Protein AF-0000000077103504 (afdb_homodimer)

InterPro domains:
  IPR003695 Ppx/GppA phosphatase, N-terminal [PF02541] (19-302)
  IPR030673 Pyrophosphatase, GppA/Ppx-type [PIRSF001267] (3-464)
  IPR043129 ATPase, nucleotide binding domain [SSF53067] (3-127)
  IPR043129 ATPase, nucleotide binding domain [SSF53067] (129-305)
  IPR048950 Ppx/GppA phosphatase, C-terminal [PF21447] (332-474)
  IPR050273 GppA/Ppx guanosine pentaphosphate hydrolase [PTHR30005] (2-479)

Secondary structure (DSSP, 8-state):
-EEEEEEEE-SSEEEEEEEEE-TT--EEEEEEEEEE--TTTT--SS-----HHHHHHHHHHHHHHHHHHHHTT-SEEEEEE-HHHHH-TTHHHHHHHHHHHH---EEE--HHHHHHHHHHHHHTTS--SSEEEEEE-SS-EEEEEEETTEEEEEEEES--HHHHHHHHT-SSPPPHHHHHHHHHHHHHHHHT-TT--SS---EEEESHHHHHHHHHHHHHHT-S----TTEEEEHHHHHHHHHHHHTS-HHHHTTSTT--GGGTTTHHHHHHHHHHHHHHTT-SEEEEES-SHHHHHHHHHHHHHH-TT-HHHHTHHHHHHHHHHHHS----HHHHHHHHHHHHHHHHHHHHHHT--HHHHHHHHHHHHHTTGGGGT-STTHHHHHHHHHHHS---SS-HHHHHHHHHHHHGGG---HHHHHH-GGGGGS-HHHHHHHHHHHHHHHHHHHHTTTS---EEEEEEEE-SS-EEEEEEESSS--HHHHHHHHHHHHHHHHHHSS-EEEEEEE---S--HHHHHHHH-/-EEEEEEEE-SSEEEEEEEEE-TT--EEEEEEEEEE--TTTT--SS-----HHHHHHHHHHHHHHHHHHHHTT-SEEEEEE-HHHHH-TTHHHHHHHHHHHH---EEE--HHHHHHHHHHHHHTTS--SSEEEEEE-SS-EEEEEEETTEEEEEEEES--HHHHHHHHT-SSPPPHHHHHHHHHHHHHHHHT-TT--SS---EEEESHHHHHHHHHHHHHHT-S----TTEEEEHHHHHHHHHHHHTS-HHHHTTSTT--GGGTTTHHHHHHHHHHHHHHHT-SEEEEES-SHHHHHHHHHHHHHH-TT-HHHHTHHHHHHHHHHHHS----HHHHHHHHHHHHHHHHHHHHHHT--HHHHHHHHHHHHHTTGGGGT-STTHHHHHHHHHHHS---SS-HHHHHHHHHHHHGGG---HHHHHH-GGGGGS-HHHHHHHHHHHHHHHHHHHHTTTS---EEEEEEEE-SS-EEEEEEESSS--HHHHHHHHHHHHHHHHHHSS-EEEEEEE---S--HHHHHHHH-

Radius of gyration: 32.35 Å; Cα contacts (8 Å, |Δi|>4): 2068; chains: 2; bounding box: 79×100×73 Å

Structure (mmCIF, N/CA/C/O backbone):
data_AF-0000000077103504-model_v1
#
loop_
_entity.id
_entity.type
_entity.pdbx_description
1 polymer 'Putative exopolyphosphatase'
#
loop_
_atom_site.group_PDB
_atom_site.id
_atom_site.type_symbol
_atom_site.label_atom_id
_atom_site.label_alt_id
_atom_site.label_comp_id
_atom_site.label_asym_id
_atom_site.label_entity_id
_atom_site.label_seq_id
_atom_site.pdbx_PDB_ins_code
_atom_site.Cartn_x
_atom_site.Cartn_y
_atom_site.Cartn_z
_atom_site.occupancy
_atom_site.B_iso_or_equiv
_atom_site.auth_seq_id
_atom_site.auth_comp_id
_atom_site.auth_asym_id
_atom_site.auth_atom_id
_atom_site.pdbx_PDB_model_num
ATOM 1 N N . MET A 1 1 ? -3.168 20.578 -16.328 1 80.94 1 MET A N 1
ATOM 2 C CA . MET A 1 1 ? -2.764 20.234 -14.969 1 80.94 1 MET A CA 1
ATOM 3 C C . MET A 1 1 ? -2.139 21.438 -14.273 1 80.94 1 MET A C 1
ATOM 5 O O . MET A 1 1 ? -1.304 22.125 -14.852 1 80.94 1 MET A O 1
ATOM 9 N N . ASN A 1 2 ? -2.729 21.844 -13.125 1 92.31 2 ASN A N 1
ATOM 10 C CA . ASN A 1 2 ? -2.221 22.953 -12.336 1 92.31 2 ASN A CA 1
ATOM 11 C C . ASN A 1 2 ? -1.426 22.469 -11.125 1 92.31 2 ASN A C 1
ATOM 13 O O . ASN A 1 2 ? -1.737 21.422 -10.555 1 92.31 2 ASN A O 1
ATOM 17 N N . ARG A 1 3 ? -0.372 23.172 -10.836 1 95 3 ARG A N 1
ATOM 18 C CA . ARG A 1 3 ? 0.375 22.984 -9.594 1 95 3 ARG A CA 1
ATOM 19 C C . ARG A 1 3 ? 0.353 24.25 -8.742 1 95 3 ARG A C 1
ATOM 21 O O . ARG A 1 3 ? 0.863 25.297 -9.164 1 95 3 ARG A O 1
ATOM 28 N N . ILE A 1 4 ? -0.203 24.094 -7.57 1 97.88 4 ILE A N 1
ATOM 29 C CA . ILE A 1 4 ? -0.418 25.219 -6.676 1 97.88 4 ILE A CA 1
ATOM 30 C C . ILE A 1 4 ? 0.566 25.156 -5.512 1 97.88 4 ILE A C 1
ATOM 32 O O . ILE A 1 4 ? 0.598 24.172 -4.773 1 97.88 4 ILE A O 1
ATOM 36 N N . ALA A 1 5 ? 1.356 26.203 -5.363 1 97.81 5 ALA A N 1
ATOM 37 C CA . ALA A 1 5 ? 2.23 26.312 -4.199 1 97.81 5 ALA A CA 1
ATOM 38 C C . ALA A 1 5 ? 1.591 27.172 -3.109 1 97.81 5 ALA A C 1
ATOM 40 O O . ALA A 1 5 ? 0.961 28.188 -3.402 1 97.81 5 ALA A O 1
ATOM 41 N N . ILE A 1 6 ? 1.697 26.734 -1.932 1 98.25 6 ILE A N 1
ATOM 42 C CA . ILE A 1 6 ? 1.183 27.469 -0.782 1 98.25 6 ILE A CA 1
ATOM 43 C C . ILE A 1 6 ? 2.312 27.719 0.214 1 98.25 6 ILE A C 1
ATOM 45 O O . ILE A 1 6 ? 3.02 26.797 0.611 1 98.25 6 ILE A O 1
ATOM 49 N N . ILE A 1 7 ? 2.484 29 0.577 1 98 7 ILE A N 1
ATOM 50 C CA . ILE A 1 7 ? 3.479 29.422 1.562 1 98 7 ILE A CA 1
ATOM 51 C C . ILE A 1 7 ? 2.787 30.094 2.746 1 98 7 ILE A C 1
ATOM 53 O O . ILE A 1 7 ? 2.072 31.078 2.574 1 98 7 ILE A O 1
ATOM 57 N N . ASP A 1 8 ? 2.959 29.516 3.859 1 97.5 8 ASP A N 1
ATOM 58 C CA . ASP A 1 8 ? 2.465 30.047 5.129 1 97.5 8 ASP A CA 1
ATOM 59 C C . ASP A 1 8 ? 3.615 30.5 6.016 1 97.5 8 ASP A C 1
ATOM 61 O O . ASP A 1 8 ? 4.297 29.688 6.637 1 97.5 8 ASP A O 1
ATOM 65 N N . LEU A 1 9 ? 3.836 31.828 5.992 1 97.62 9 LEU A N 1
ATOM 66 C CA . LEU A 1 9 ? 4.902 32.406 6.809 1 97.62 9 LEU A CA 1
ATOM 67 C C . LEU A 1 9 ? 4.379 32.812 8.18 1 97.62 9 LEU A C 1
ATOM 69 O O . LEU A 1 9 ? 3.861 33.906 8.359 1 97.62 9 LEU A O 1
ATOM 73 N N . GLY A 1 10 ? 4.656 31.953 9.109 1 94.81 10 GLY A N 1
ATOM 74 C CA . GLY A 1 10 ? 4.211 32.188 10.477 1 94.81 10 GLY A CA 1
ATOM 75 C C . GLY A 1 10 ? 5.281 32.781 11.359 1 94.81 10 GLY A C 1
ATOM 76 O O . GLY A 1 10 ? 6.402 33.031 10.906 1 94.81 10 GLY A O 1
ATOM 77 N N . SER A 1 11 ? 4.887 33 12.633 1 94.12 11 SER A N 1
ATOM 78 C CA . SER A 1 11 ? 5.766 33.625 13.617 1 94.12 11 SER A CA 1
ATOM 79 C C . SER A 1 11 ? 6.863 32.656 14.07 1 94.12 11 SER A C 1
ATOM 81 O O . SER A 1 11 ? 7.941 33.094 14.477 1 94.12 11 SER A O 1
ATOM 83 N N . ASN A 1 12 ? 6.551 31.438 14.039 1 90.38 12 ASN A N 1
ATOM 84 C CA . ASN A 1 12 ? 7.512 30.422 14.477 1 90.38 12 ASN A CA 1
ATOM 85 C C . ASN A 1 12 ? 8.109 29.672 13.297 1 90.38 12 ASN A C 1
ATOM 87 O O . ASN A 1 12 ? 9.312 29.422 13.258 1 90.38 12 ASN A O 1
ATOM 91 N N . SER A 1 13 ? 7.254 29.312 12.359 1 93.56 13 SER A N 1
ATOM 92 C CA . SER A 1 13 ? 7.688 28.438 11.273 1 93.56 13 SER A CA 1
ATOM 93 C C . SER A 1 13 ? 7.148 28.922 9.93 1 93.56 13 SER A C 1
ATOM 95 O O . SER A 1 13 ? 6.199 29.703 9.883 1 93.56 13 SER A O 1
ATOM 97 N N . ILE A 1 14 ? 7.844 28.531 8.891 1 94.88 14 ILE A N 1
ATOM 98 C CA . ILE A 1 14 ? 7.371 28.688 7.523 1 94.88 14 ILE A CA 1
ATOM 99 C C . ILE A 1 14 ? 7.051 27.328 6.918 1 94.88 14 ILE A C 1
ATOM 101 O O . ILE A 1 14 ? 7.785 26.359 7.129 1 94.88 14 ILE A O 1
ATOM 105 N N . ARG A 1 15 ? 5.883 27.25 6.297 1 95.81 15 ARG A N 1
ATOM 106 C CA . ARG A 1 15 ? 5.457 26.016 5.641 1 95.81 15 ARG A CA 1
ATOM 107 C C . ARG A 1 15 ? 5.301 26.219 4.137 1 95.81 15 ARG A C 1
ATOM 109 O O . ARG A 1 15 ? 4.852 27.281 3.695 1 95.81 15 ARG A O 1
ATOM 116 N N . PHE A 1 16 ? 5.703 25.266 3.355 1 95.06 16 PHE A N 1
ATOM 117 C CA . PHE A 1 16 ? 5.645 25.266 1.899 1 95.06 16 PHE A CA 1
ATOM 118 C C . PHE A 1 16 ? 5.109 23.938 1.375 1 95.06 16 PHE A C 1
ATOM 120 O O . PHE A 1 16 ? 5.641 22.875 1.701 1 95.06 16 PHE A O 1
ATOM 127 N N . ILE A 1 17 ? 3.988 23.969 0.625 1 96.81 17 ILE A N 1
ATOM 128 C CA . ILE A 1 17 ? 3.473 22.75 0.023 1 96.81 17 ILE A CA 1
ATOM 129 C C . ILE A 1 17 ? 3.146 23 -1.448 1 96.81 17 ILE A C 1
ATOM 131 O O . ILE A 1 17 ? 2.949 24.141 -1.863 1 96.81 17 ILE A O 1
ATOM 135 N N . ILE A 1 18 ? 3.174 22 -2.242 1 96.31 18 ILE A N 1
ATOM 136 C CA . ILE A 1 18 ? 2.734 22.031 -3.633 1 96.31 18 ILE A CA 1
ATOM 137 C C . ILE A 1 18 ? 1.646 20.984 -3.854 1 96.31 18 ILE A C 1
ATOM 139 O O . ILE A 1 18 ? 1.827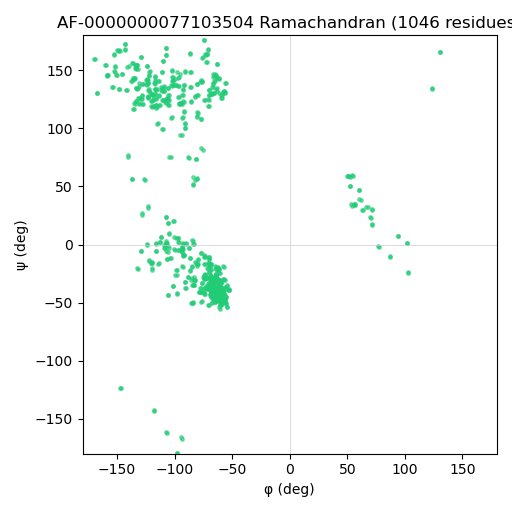 19.812 -3.52 1 96.31 18 ILE A O 1
ATOM 143 N N . ILE A 1 19 ? 0.519 21.375 -4.398 1 97.44 19 ILE A N 1
ATOM 144 C CA . ILE A 1 19 ? -0.609 20.516 -4.707 1 97.44 19 ILE A CA 1
ATOM 145 C C . ILE A 1 19 ? -0.844 20.484 -6.219 1 97.44 19 ILE A C 1
ATOM 147 O O . ILE A 1 19 ? -0.938 21.547 -6.852 1 97.44 19 ILE A O 1
ATOM 151 N N . SER A 1 20 ? -0.866 19.281 -6.758 1 96.44 20 SER A N 1
ATOM 152 C CA . SER A 1 20 ? -1.244 19.141 -8.164 1 96.44 20 SER A CA 1
ATOM 153 C C . SER A 1 20 ? -2.758 19.047 -8.32 1 96.44 20 SER A C 1
ATOM 155 O O . SER A 1 20 ? -3.426 18.375 -7.52 1 96.44 20 SER A O 1
ATOM 157 N N . VAL A 1 21 ? -3.314 19.75 -9.258 1 97.75 21 VAL A N 1
ATOM 158 C CA . VAL A 1 21 ? -4.746 19.734 -9.531 1 97.75 21 VAL A CA 1
ATOM 159 C C . VAL A 1 21 ? -4.984 19.453 -11.016 1 97.75 21 VAL A C 1
ATOM 161 O O . VAL A 1 21 ? -4.508 20.188 -11.883 1 97.75 21 VAL A O 1
ATOM 164 N N . SER A 1 22 ? -5.715 18.359 -11.297 1 96.69 22 SER A N 1
ATOM 165 C CA . SER A 1 22 ? -6.035 18 -12.68 1 96.69 22 SER A CA 1
ATOM 166 C C . SER A 1 22 ? -7.117 18.922 -13.25 1 96.69 22 SER A C 1
ATOM 168 O O . SER A 1 22 ? -7.711 19.719 -12.516 1 96.69 22 SER A O 1
ATOM 170 N N . ALA A 1 23 ? -7.414 18.734 -14.539 1 95.75 23 ALA A N 1
ATOM 171 C CA . ALA A 1 23 ? -8.453 19.516 -15.203 1 95.75 23 ALA A CA 1
ATOM 172 C C . ALA A 1 23 ? -9.82 19.25 -14.602 1 95.75 23 ALA A C 1
ATOM 174 O O . ALA A 1 23 ? -10.688 20.125 -14.586 1 95.75 23 ALA A O 1
ATOM 175 N N . LYS A 1 24 ? -10 18.094 -14.016 1 94.44 24 LYS A N 1
ATOM 176 C CA . LYS A 1 24 ? -11.289 17.703 -13.453 1 94.44 24 LYS A CA 1
ATOM 177 C C . LYS A 1 24 ? -11.344 17.969 -11.953 1 94.44 24 LYS A C 1
ATOM 179 O O . LYS A 1 24 ? -12.312 17.609 -11.281 1 94.44 24 LYS A O 1
ATOM 184 N N . GLY A 1 25 ? -10.258 18.531 -11.445 1 97.06 25 GLY A N 1
ATOM 185 C CA . GLY A 1 25 ? -10.258 18.953 -10.055 1 97.06 25 GLY A CA 1
ATOM 186 C C . GLY A 1 25 ? -9.703 17.906 -9.109 1 97.06 25 GLY A C 1
ATOM 187 O O . GLY A 1 25 ? -9.781 18.062 -7.891 1 97.06 25 GLY A O 1
ATOM 188 N N . ILE A 1 26 ? -9.164 16.844 -9.641 1 97.12 26 ILE A N 1
ATOM 189 C CA . ILE A 1 26 ? -8.5 15.859 -8.797 1 97.12 26 ILE A CA 1
ATOM 190 C C . ILE A 1 26 ? -7.199 16.438 -8.25 1 97.12 26 ILE A C 1
ATOM 192 O O . ILE A 1 26 ? -6.359 16.922 -9.016 1 97.12 26 ILE A O 1
ATOM 196 N N . TYR A 1 27 ? -7.039 16.438 -6.945 1 97.25 27 TYR A N 1
ATOM 197 C CA . TYR A 1 27 ? -5.859 17.094 -6.387 1 97.25 27 TYR A CA 1
ATOM 198 C C . TYR A 1 27 ? -5.059 16.125 -5.523 1 97.25 27 TYR A C 1
ATOM 200 O O . TYR A 1 27 ? -5.613 15.164 -4.977 1 97.25 27 TYR A O 1
ATOM 208 N N . GLN A 1 28 ? -3.801 16.344 -5.402 1 95.62 28 GLN A N 1
ATOM 209 C CA . GLN A 1 28 ? -2.877 15.516 -4.641 1 95.62 28 GLN A CA 1
ATOM 210 C C . GLN A 1 28 ? -1.671 16.328 -4.164 1 95.62 28 GLN A C 1
ATOM 212 O O . GLN A 1 28 ? -1.142 17.156 -4.906 1 95.62 28 GLN A O 1
ATOM 217 N N . LEU A 1 29 ? -1.309 16.125 -2.9 1 95.62 29 LEU A N 1
ATOM 218 C CA . LEU A 1 29 ? -0.084 16.719 -2.373 1 95.62 29 LEU A CA 1
ATOM 219 C C . LEU A 1 29 ? 1.146 16.078 -3.02 1 95.62 29 LEU A C 1
ATOM 221 O O . LEU A 1 29 ? 1.283 14.859 -3.041 1 95.62 29 LEU A O 1
ATOM 225 N N . ILE A 1 30 ? 2.094 16.938 -3.537 1 91.31 30 ILE A N 1
ATOM 226 C CA . ILE A 1 30 ? 3.215 16.328 -4.246 1 91.31 30 ILE A CA 1
ATOM 227 C C . ILE A 1 30 ? 4.527 16.75 -3.596 1 91.31 30 ILE A C 1
ATOM 229 O O . ILE A 1 30 ? 5.582 16.172 -3.875 1 91.31 30 ILE A O 1
ATOM 233 N N . TYR A 1 31 ? 4.434 17.812 -2.715 1 91.31 31 TYR A N 1
ATOM 234 C CA . TYR A 1 31 ? 5.645 18.281 -2.043 1 91.31 31 TYR A CA 1
ATOM 235 C C . TYR A 1 31 ? 5.305 19.047 -0.77 1 91.31 31 TYR A C 1
ATOM 237 O O . TYR A 1 31 ? 4.293 19.75 -0.713 1 91.31 31 TYR A O 1
ATOM 245 N N . GLN A 1 32 ? 6.16 18.922 0.25 1 92.12 32 GLN A N 1
ATOM 246 C CA . GLN A 1 32 ? 5.996 19.703 1.471 1 92.12 32 GLN A CA 1
ATOM 247 C C . GLN A 1 32 ? 7.34 19.953 2.145 1 92.12 32 GLN A C 1
ATOM 249 O O . GLN A 1 32 ? 8.219 19.094 2.137 1 92.12 32 GLN A O 1
ATOM 254 N N . GLU A 1 33 ? 7.406 21.109 2.732 1 88.31 33 GLU A N 1
ATOM 255 C CA . GLU A 1 33 ? 8.547 21.516 3.547 1 88.31 33 GLU A CA 1
ATOM 256 C C . GLU A 1 33 ? 8.109 22.391 4.719 1 88.31 33 GLU A C 1
ATOM 258 O O . GLU A 1 33 ? 7.125 23.125 4.621 1 88.31 33 GLU A O 1
ATOM 263 N N . LYS A 1 34 ? 8.805 22.25 5.789 1 88.62 34 LYS A N 1
ATOM 264 C CA . LYS A 1 34 ? 8.617 23.094 6.973 1 88.62 34 LYS A CA 1
ATOM 265 C C . LYS A 1 34 ? 9.961 23.5 7.566 1 88.62 34 LYS A C 1
ATOM 267 O O . LYS A 1 34 ? 10.906 22.719 7.586 1 88.62 34 LYS A O 1
ATOM 272 N N . ARG A 1 35 ? 10.023 24.719 8.008 1 88.12 35 ARG A N 1
ATOM 273 C CA . ARG A 1 35 ? 11.234 25.188 8.664 1 88.12 35 ARG A CA 1
ATOM 274 C C . ARG A 1 35 ? 10.891 26.109 9.836 1 88.12 35 ARG A C 1
ATOM 276 O O . ARG A 1 35 ? 10.023 26.969 9.734 1 88.12 35 ARG A O 1
ATOM 283 N N . SER A 1 36 ? 11.562 25.812 10.938 1 88.25 36 SER A N 1
ATOM 284 C CA . SER A 1 36 ? 11.453 26.719 12.07 1 88.25 36 SER A CA 1
ATOM 285 C C . SER A 1 36 ? 12.359 27.938 11.898 1 88.25 36 SER A C 1
ATOM 287 O O . SER A 1 36 ? 13.586 27.797 11.891 1 88.25 36 SER A O 1
ATOM 289 N N . ILE A 1 37 ? 11.773 29.141 11.734 1 90 37 ILE A N 1
ATOM 290 C CA . ILE A 1 37 ? 12.586 30.328 11.492 1 90 37 ILE A CA 1
ATOM 291 C C . ILE A 1 37 ? 12.469 31.281 12.672 1 90 37 ILE A C 1
ATOM 293 O O . ILE A 1 37 ? 13.258 32.219 12.797 1 90 37 ILE A O 1
ATOM 297 N N . ARG A 1 38 ? 11.492 31.125 13.531 1 91.38 38 ARG A N 1
ATOM 298 C CA . ARG A 1 38 ? 11.273 31.953 14.719 1 91.38 38 ARG A CA 1
ATOM 299 C C . ARG A 1 38 ? 11.273 33.438 14.359 1 91.38 38 ARG A C 1
ATOM 301 O O . ARG A 1 38 ? 12.008 34.219 14.961 1 91.38 38 ARG A O 1
ATOM 308 N N . LEU A 1 39 ? 10.406 33.781 13.516 1 93.5 39 LEU A N 1
ATOM 309 C CA . LEU A 1 39 ? 10.367 35.125 12.953 1 93.5 39 LEU A CA 1
ATOM 310 C C . LEU A 1 39 ? 10.039 36.156 14.039 1 93.5 39 LEU A C 1
ATOM 312 O O . LEU A 1 39 ? 10.484 37.312 13.961 1 93.5 39 LEU A O 1
ATOM 316 N N . ALA A 1 40 ? 9.289 35.719 15.055 1 91.56 40 ALA A N 1
ATOM 317 C CA . ALA A 1 40 ? 8.859 36.656 16.109 1 91.56 40 ALA A CA 1
ATOM 318 C C . ALA A 1 40 ? 9.906 36.75 17.203 1 91.56 40 ALA A C 1
ATOM 320 O O . ALA A 1 40 ? 9.734 37.5 18.172 1 91.56 40 ALA A O 1
ATOM 321 N N . GLU A 1 41 ? 10.945 35.969 17.078 1 89.56 41 GLU A N 1
ATOM 322 C CA . GLU A 1 41 ? 11.984 36 18.094 1 89.56 41 GLU A CA 1
ATOM 323 C C . GLU A 1 41 ? 12.539 37.406 18.281 1 89.56 41 GLU A C 1
ATOM 325 O O . GLU A 1 41 ? 12.883 38.094 17.312 1 89.56 41 GLU A O 1
ATOM 330 N N . GLY A 1 42 ? 12.602 37.812 19.578 1 87.69 42 GLY A N 1
ATOM 331 C CA . GLY A 1 42 ? 13.164 39.125 19.891 1 87.69 42 GLY A CA 1
ATOM 332 C C . GLY A 1 42 ? 12.148 40.25 19.844 1 87.69 42 GLY A C 1
ATOM 333 O O . GLY A 1 42 ? 12.438 41.375 20.25 1 87.69 42 GLY A O 1
ATOM 334 N N . MET A 1 43 ? 10.992 39.969 19.344 1 87.81 43 MET A N 1
ATOM 335 C CA . MET A 1 43 ? 9.93 40.969 19.297 1 87.81 43 MET A CA 1
ATOM 336 C C . MET A 1 43 ? 9.281 41.125 20.672 1 87.81 43 MET A C 1
ATOM 338 O O . MET A 1 43 ? 9.141 40.188 21.422 1 87.81 43 MET A O 1
ATOM 342 N N . SER A 1 44 ? 8.977 42.344 21.031 1 83.31 44 SER A N 1
ATOM 343 C CA . SER A 1 44 ? 8.266 42.688 22.25 1 83.31 44 SER A CA 1
ATOM 344 C C . SER A 1 44 ? 7.387 43.906 22.078 1 83.31 44 SER A C 1
ATOM 346 O O . SER A 1 44 ? 7.453 44.594 21.047 1 83.31 44 SER A O 1
ATOM 348 N N . ASP A 1 45 ? 6.527 44.062 23.078 1 81.5 45 ASP A N 1
ATOM 349 C CA . ASP A 1 45 ? 5.703 45.281 23.047 1 81.5 45 ASP A CA 1
ATOM 350 C C . ASP A 1 45 ? 6.566 46.531 23 1 81.5 45 ASP A C 1
ATOM 352 O O . ASP A 1 45 ? 6.195 47.5 22.359 1 81.5 45 ASP A O 1
ATOM 356 N N . ASP A 1 46 ? 7.66 46.438 23.547 1 85.38 46 ASP A N 1
ATOM 357 C CA . ASP A 1 46 ? 8.578 47.562 23.609 1 85.38 46 ASP A CA 1
ATOM 358 C C . ASP A 1 46 ? 9.43 47.656 22.344 1 85.38 46 ASP A C 1
ATOM 360 O O . ASP A 1 46 ? 9.977 48.719 22.031 1 85.38 46 ASP A O 1
ATOM 364 N N . SER A 1 47 ? 9.469 46.562 21.672 1 88.5 47 SER A N 1
ATOM 365 C CA . SER A 1 47 ? 10.234 46.5 20.438 1 88.5 47 SER A CA 1
ATOM 366 C C . SER A 1 47 ? 9.484 45.688 19.375 1 88.5 47 SER A C 1
ATOM 368 O O . SER A 1 47 ? 9.859 44.562 19.062 1 88.5 47 SER A O 1
ATOM 370 N N . PRO A 1 48 ? 8.516 46.344 18.812 1 91.75 48 PRO A N 1
ATOM 371 C CA . PRO A 1 48 ? 7.695 45.625 17.828 1 91.75 48 PRO A CA 1
ATOM 372 C C . PRO A 1 48 ? 8.32 45.625 16.438 1 91.75 48 PRO A C 1
ATOM 374 O O . PRO A 1 48 ? 7.691 46.031 15.469 1 91.75 48 PRO A O 1
ATOM 377 N N . PHE A 1 49 ? 9.602 45.062 16.375 1 94.88 49 PHE A N 1
ATOM 378 C CA . PHE A 1 49 ? 10.359 44.969 15.125 1 94.88 49 PHE A CA 1
ATOM 379 C C . PHE A 1 49 ? 10.859 43.562 14.906 1 94.88 49 PHE A C 1
ATOM 381 O O . PHE A 1 49 ? 11.281 42.875 15.859 1 94.88 49 PHE A O 1
ATOM 388 N N . LEU A 1 50 ? 10.734 43.156 13.648 1 96.12 50 LEU A N 1
ATOM 389 C CA . LEU A 1 50 ? 11.445 41.938 13.273 1 96.12 50 LEU A CA 1
ATOM 390 C C . LEU A 1 50 ? 12.953 42.156 13.297 1 96.12 50 LEU A C 1
ATOM 392 O O . LEU A 1 50 ? 13.453 43.125 12.734 1 96.12 50 LEU A O 1
ATOM 396 N N . THR A 1 51 ? 13.68 41.281 13.938 1 95.25 51 THR A N 1
ATOM 397 C CA . THR A 1 51 ? 15.133 41.438 14.008 1 95.25 51 THR A CA 1
ATOM 398 C C . THR A 1 51 ? 15.766 41.125 12.656 1 95.25 51 THR A C 1
ATOM 400 O O . THR A 1 51 ? 15.188 40.406 11.836 1 95.25 51 THR A O 1
ATOM 403 N N . ASP A 1 52 ? 16.938 41.656 12.469 1 95.44 52 ASP A N 1
ATOM 404 C CA . ASP A 1 52 ? 17.656 41.375 11.234 1 95.44 52 ASP A CA 1
ATOM 405 C C . ASP A 1 52 ? 17.953 39.906 11.078 1 95.44 52 ASP A C 1
ATOM 407 O O . ASP A 1 52 ? 17.859 39.344 9.984 1 95.44 52 ASP A O 1
ATOM 411 N N . ALA A 1 53 ? 18.297 39.312 12.156 1 94.81 53 ALA A N 1
ATOM 412 C CA . ALA A 1 53 ? 18.625 37.906 12.133 1 94.81 53 ALA A CA 1
ATOM 413 C C . ALA A 1 53 ? 17.406 37.062 11.719 1 94.81 53 ALA A C 1
ATOM 415 O O . ALA A 1 53 ? 17.516 36.156 10.898 1 94.81 53 ALA A O 1
ATOM 416 N N . ALA A 1 54 ? 16.281 37.344 12.258 1 94 54 ALA A N 1
ATOM 417 C CA . ALA A 1 54 ? 15.047 36.625 11.945 1 94 54 ALA A CA 1
ATOM 418 C C . ALA A 1 54 ? 14.625 36.875 10.5 1 94 54 ALA A C 1
ATOM 420 O O . ALA A 1 54 ? 14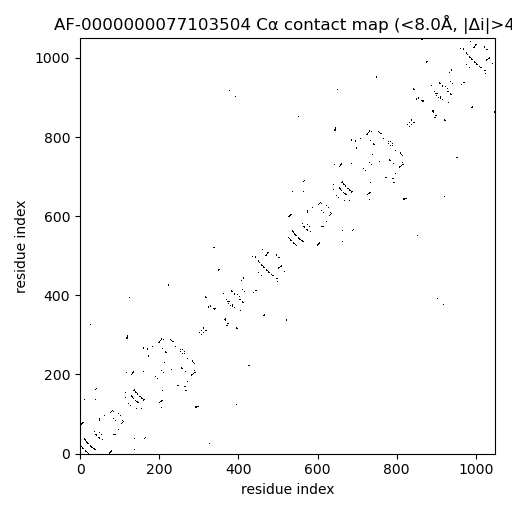.211 35.938 9.805 1 94 54 ALA A O 1
ATOM 421 N N . GLN A 1 55 ? 14.758 38.062 10.031 1 96.25 55 GLN A N 1
ATOM 422 C CA . GLN A 1 55 ? 14.422 38.406 8.648 1 96.25 55 GLN A CA 1
ATOM 423 C C . GLN A 1 55 ? 15.297 37.656 7.664 1 96.25 55 GLN A C 1
ATOM 425 O O . GLN A 1 55 ? 14.805 37.125 6.672 1 96.25 55 GLN A O 1
ATOM 430 N N . ASN A 1 56 ? 16.531 37.562 8 1 94.56 56 ASN A N 1
ATOM 431 C CA . ASN A 1 56 ? 17.469 36.906 7.105 1 94.56 56 ASN A CA 1
ATOM 432 C C . ASN A 1 56 ? 17.172 35.406 7.012 1 94.56 56 ASN A C 1
ATOM 434 O O . ASN A 1 56 ? 17.25 34.844 5.926 1 94.56 56 ASN A O 1
ATOM 438 N N . ARG A 1 57 ? 16.844 34.812 8.102 1 92.06 57 ARG A N 1
ATOM 439 C CA . ARG A 1 57 ? 16.469 33.375 8.086 1 92.06 57 ARG A CA 1
ATOM 440 C C . ARG A 1 57 ? 15.242 33.156 7.207 1 92.06 57 ARG A C 1
ATOM 442 O O . ARG A 1 57 ? 15.195 32.188 6.438 1 92.06 57 ARG A O 1
ATOM 449 N N . ALA A 1 58 ? 14.312 34.031 7.309 1 95.56 58 ALA A N 1
ATOM 450 C CA . ALA A 1 58 ? 13.078 33.906 6.531 1 95.56 58 ALA A CA 1
ATOM 451 C C . ALA A 1 58 ? 13.352 34.094 5.043 1 95.56 58 ALA A C 1
ATOM 453 O O . ALA A 1 58 ? 12.844 33.312 4.215 1 95.56 58 ALA A O 1
ATOM 454 N N . ILE A 1 59 ? 14.125 35.125 4.727 1 94.56 59 ILE A N 1
ATOM 455 C CA . ILE A 1 59 ? 14.414 35.438 3.33 1 94.56 59 ILE A CA 1
ATOM 456 C C . ILE A 1 59 ? 15.188 34.281 2.695 1 94.56 59 ILE A C 1
ATOM 458 O O . ILE A 1 59 ? 14.898 33.875 1.564 1 94.56 59 ILE A O 1
ATOM 462 N N . ASP A 1 60 ? 16.094 33.75 3.432 1 89.62 60 ASP A N 1
ATOM 463 C CA . ASP A 1 60 ? 16.844 32.594 2.934 1 89.62 60 ASP A CA 1
ATOM 464 C C . ASP A 1 60 ? 15.938 31.422 2.633 1 89.62 60 ASP A C 1
ATOM 466 O O . ASP A 1 60 ? 16.078 30.75 1.604 1 89.62 60 ASP A O 1
ATOM 470 N N . CYS A 1 61 ? 15.062 31.188 3.5 1 91 61 CYS A N 1
ATOM 471 C CA . CYS A 1 61 ? 14.109 30.094 3.326 1 91 61 CYS A CA 1
ATOM 472 C C . CYS A 1 61 ? 13.195 30.359 2.137 1 91 61 CYS A C 1
ATOM 474 O O . CYS A 1 61 ? 12.953 29.453 1.328 1 91 61 CYS A O 1
ATOM 476 N N . LEU A 1 62 ? 12.781 31.531 1.995 1 94.38 62 LEU A N 1
ATOM 477 C CA . LEU A 1 62 ? 11.836 31.891 0.945 1 94.38 62 LEU A CA 1
ATOM 478 C C . LEU A 1 62 ? 12.5 31.844 -0.426 1 94.38 62 LEU A C 1
ATOM 480 O O . LEU A 1 62 ? 11.852 31.5 -1.421 1 94.38 62 LEU A O 1
ATOM 484 N N . LYS A 1 63 ? 13.719 32.156 -0.478 1 90.5 63 LYS A N 1
ATOM 485 C CA . LYS A 1 63 ? 14.461 32 -1.725 1 90.5 63 LYS A CA 1
ATOM 486 C C . LYS A 1 63 ? 14.461 30.562 -2.188 1 90.5 63 LYS A C 1
ATOM 488 O O . LYS A 1 63 ? 14.281 30.281 -3.375 1 90.5 63 LYS A O 1
ATOM 493 N N . VAL A 1 64 ? 14.609 29.766 -1.223 1 86.06 64 VAL A N 1
ATOM 494 C CA . VAL A 1 64 ? 14.594 28.344 -1.513 1 86.06 64 VAL A CA 1
ATOM 495 C C . VAL A 1 64 ? 13.219 27.922 -2.018 1 86.06 64 VAL A C 1
ATOM 497 O O . VAL A 1 64 ? 13.102 27.188 -3.004 1 86.06 64 VAL A O 1
ATOM 500 N N . TYR A 1 65 ? 12.227 28.328 -1.365 1 92.12 65 TYR A N 1
ATOM 501 C CA . TYR A 1 65 ? 10.875 27.938 -1.731 1 92.12 65 TYR A CA 1
ATOM 502 C C . TYR A 1 65 ? 10.508 28.484 -3.109 1 92.12 65 TYR A C 1
ATOM 504 O O . TYR A 1 65 ? 9.812 27.812 -3.879 1 92.12 65 TYR A O 1
ATOM 512 N N . ALA A 1 66 ? 10.969 29.672 -3.416 1 91.69 66 ALA A N 1
ATOM 513 C CA . ALA A 1 66 ? 10.758 30.234 -4.75 1 91.69 66 ALA A CA 1
ATOM 514 C C . ALA A 1 66 ? 11.414 29.359 -5.816 1 91.69 66 ALA A C 1
ATOM 516 O O . ALA A 1 66 ? 10.836 29.125 -6.879 1 91.69 66 ALA A O 1
ATOM 517 N N . HIS A 1 67 ? 12.523 28.984 -5.531 1 86.06 67 HIS A N 1
ATOM 518 C CA . HIS A 1 67 ? 13.242 28.125 -6.457 1 86.06 67 HIS A CA 1
ATOM 519 C C . HIS A 1 67 ? 12.523 26.781 -6.625 1 86.06 67 HIS A C 1
ATOM 521 O O . HIS A 1 67 ? 12.391 26.281 -7.746 1 86.06 67 HIS A O 1
ATOM 527 N N . LEU A 1 68 ? 12.133 26.203 -5.52 1 87.62 68 LEU A N 1
ATOM 528 C CA . LEU A 1 68 ? 11.398 24.938 -5.562 1 87.62 68 LEU A CA 1
ATOM 529 C C . LEU A 1 68 ? 10.125 25.078 -6.395 1 87.62 68 LEU A C 1
ATOM 531 O O . LEU A 1 68 ? 9.773 24.172 -7.148 1 87.62 68 LEU A O 1
ATOM 535 N N . ALA A 1 69 ? 9.477 26.141 -6.215 1 92.81 69 ALA A N 1
ATOM 536 C CA . ALA A 1 69 ? 8.266 26.391 -6.992 1 92.81 69 ALA A CA 1
ATOM 537 C C . ALA A 1 69 ? 8.562 26.375 -8.484 1 92.81 69 ALA A C 1
ATOM 539 O O . ALA A 1 69 ? 7.793 25.828 -9.281 1 92.81 69 ALA A O 1
ATOM 540 N N . LYS A 1 70 ? 9.648 26.938 -8.844 1 89.5 70 LYS A N 1
ATOM 541 C CA . LYS A 1 70 ? 10.047 26.984 -10.25 1 89.5 70 LYS A CA 1
ATOM 542 C C . LYS A 1 70 ? 10.367 25.578 -10.773 1 89.5 70 LYS A C 1
ATOM 544 O O . LYS A 1 70 ? 9.906 25.188 -11.852 1 89.5 70 LYS A O 1
ATOM 549 N N . VAL A 1 71 ? 11.078 24.844 -10 1 83.56 71 VAL A N 1
ATOM 550 C CA . VAL A 1 71 ? 11.516 23.516 -10.391 1 83.56 71 VAL A CA 1
ATOM 551 C C . VAL A 1 71 ? 10.297 22.609 -10.578 1 83.56 71 VAL A C 1
ATOM 553 O O . VAL A 1 71 ? 10.281 21.766 -11.484 1 83.56 71 VAL A O 1
ATOM 556 N N . HIS A 1 72 ? 9.367 22.734 -9.758 1 89.5 72 HIS A N 1
ATOM 557 C CA . HIS A 1 72 ? 8.18 21.891 -9.812 1 89.5 72 HIS A CA 1
ATOM 558 C C . HIS A 1 72 ? 7.156 22.453 -10.797 1 89.5 72 HIS A C 1
ATOM 560 O O . HIS A 1 72 ? 6.031 21.953 -10.883 1 89.5 72 HIS A O 1
ATOM 566 N N . GLN A 1 73 ? 7.5 23.516 -11.477 1 92.25 73 GLN A N 1
ATOM 567 C CA . GLN A 1 73 ? 6.652 24.125 -12.5 1 92.25 73 GLN A CA 1
ATOM 568 C C . GLN A 1 73 ? 5.316 24.578 -11.906 1 92.25 73 GLN A C 1
ATOM 570 O O . GLN A 1 73 ? 4.254 24.281 -12.469 1 92.25 73 GLN A O 1
ATOM 575 N N . VAL A 1 74 ? 5.41 25.234 -10.797 1 95.88 74 VAL A N 1
ATOM 576 C CA . VAL A 1 74 ? 4.234 25.781 -10.133 1 95.88 74 VAL A CA 1
ATOM 577 C C . VAL A 1 74 ? 3.578 26.828 -11.016 1 95.88 74 VAL A C 1
ATOM 579 O O . VAL A 1 74 ? 4.266 27.656 -11.617 1 95.88 74 VAL A O 1
ATOM 582 N N . THR A 1 75 ? 2.223 26.75 -11.125 1 96.56 75 THR A N 1
ATOM 583 C CA . THR A 1 75 ? 1.491 27.656 -11.992 1 96.56 75 THR A CA 1
ATOM 584 C C . THR A 1 75 ? 0.89 28.812 -11.18 1 96.56 75 THR A C 1
ATOM 586 O O . THR A 1 75 ? 0.585 29.875 -11.719 1 96.56 75 THR A O 1
ATOM 589 N N . LYS A 1 76 ? 0.699 28.656 -9.93 1 96.25 76 LYS A N 1
ATOM 590 C CA . LYS A 1 76 ? 0.129 29.656 -9.031 1 96.25 76 LYS A CA 1
ATOM 591 C C . LYS A 1 76 ? 0.716 29.531 -7.633 1 96.25 76 LYS A C 1
ATOM 593 O O . LYS A 1 76 ? 0.867 28.422 -7.109 1 96.25 76 LYS A O 1
ATOM 598 N N . THR A 1 77 ? 1.097 30.688 -7.078 1 97.19 77 THR A N 1
ATOM 599 C CA . THR A 1 77 ? 1.62 30.703 -5.715 1 97.19 77 THR A CA 1
ATOM 600 C C . THR A 1 77 ? 0.703 31.5 -4.793 1 97.19 77 THR A C 1
ATOM 602 O O . THR A 1 77 ? 0.401 32.656 -5.066 1 97.19 77 THR A O 1
ATOM 605 N N . LEU A 1 78 ? 0.232 30.828 -3.82 1 97.81 78 LEU A N 1
AT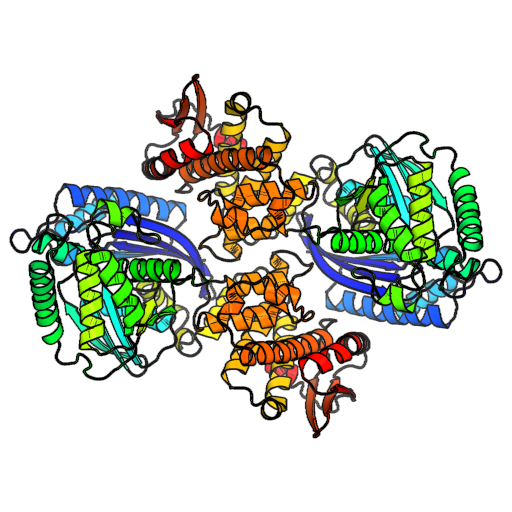OM 606 C CA . LEU A 1 78 ? -0.514 31.469 -2.74 1 97.81 78 LEU A CA 1
ATOM 607 C C . LEU A 1 78 ? 0.354 31.625 -1.495 1 97.81 78 LEU A C 1
ATOM 609 O O . LEU A 1 78 ? 0.684 30.625 -0.841 1 97.81 78 LEU A O 1
ATOM 613 N N . ALA A 1 79 ? 0.742 32.875 -1.161 1 97.94 79 ALA A N 1
ATOM 614 C CA . ALA A 1 79 ? 1.674 33.125 -0.063 1 97.94 79 ALA A CA 1
ATOM 615 C C . ALA A 1 79 ? 1.118 34.156 0.907 1 97.94 79 ALA A C 1
ATOM 617 O O . ALA A 1 79 ? 0.688 35.25 0.492 1 97.94 79 ALA A O 1
ATOM 618 N N . VAL A 1 80 ? 1.129 33.781 2.188 1 98 80 VAL A N 1
ATOM 619 C CA . VAL A 1 80 ? 0.587 34.719 3.176 1 98 80 VAL A CA 1
ATOM 620 C C . VAL A 1 80 ? 1.547 34.812 4.355 1 98 80 VAL A C 1
ATOM 622 O O . VAL A 1 80 ? 2.312 33.906 4.637 1 98 80 VAL A O 1
ATOM 625 N N . ALA A 1 81 ? 1.542 35.938 4.988 1 97.62 81 ALA A N 1
ATOM 626 C CA . ALA A 1 81 ? 2.238 36.219 6.246 1 97.62 81 ALA A CA 1
ATOM 627 C C . ALA A 1 81 ? 1.252 36.562 7.359 1 97.62 81 ALA A C 1
ATOM 629 O O . ALA A 1 81 ? 0.254 37.219 7.125 1 97.62 81 ALA A O 1
ATOM 630 N N . THR A 1 82 ? 1.608 36.125 8.539 1 95.81 82 THR A N 1
ATOM 631 C CA . THR A 1 82 ? 0.63 36.219 9.617 1 95.81 82 THR A CA 1
ATOM 632 C C . THR A 1 82 ? 1.137 37.125 10.727 1 95.81 82 THR A C 1
ATOM 634 O O . THR A 1 82 ? 1.731 38.188 10.461 1 95.81 82 THR A O 1
ATOM 637 N N . ALA A 1 83 ? 0.928 36.875 11.953 1 92.88 83 ALA A N 1
ATOM 638 C CA . ALA A 1 83 ? 0.927 37.781 13.117 1 92.88 83 ALA A CA 1
ATOM 639 C C . ALA A 1 83 ? 2.264 38.5 13.25 1 92.88 83 ALA A C 1
ATOM 641 O O . ALA A 1 83 ? 2.303 39.719 13.5 1 92.88 83 ALA A O 1
ATOM 642 N N . ALA A 1 84 ? 3.393 37.781 13.094 1 92.62 84 ALA A N 1
ATOM 643 C CA . ALA A 1 84 ? 4.691 38.438 13.312 1 92.62 84 ALA A CA 1
ATOM 644 C C . ALA A 1 84 ? 4.91 39.562 12.328 1 92.62 84 ALA A C 1
ATOM 646 O O . ALA A 1 84 ? 5.359 40.656 12.719 1 92.62 84 ALA A O 1
ATOM 647 N N . VAL A 1 85 ? 4.582 39.344 11.148 1 95.75 85 VAL A N 1
ATOM 648 C CA . VAL A 1 85 ? 4.762 40.344 10.125 1 95.75 85 VAL A CA 1
ATOM 649 C C . VAL A 1 85 ? 3.695 41.438 10.273 1 95.75 85 VAL A C 1
ATOM 651 O O . VAL A 1 85 ? 3.992 42.625 10.172 1 95.75 85 VAL A O 1
ATOM 654 N N . ARG A 1 86 ? 2.535 41.031 10.555 1 94 86 ARG A N 1
ATOM 655 C CA . ARG A 1 86 ? 1.388 41.906 10.664 1 94 86 ARG A CA 1
ATOM 656 C C . ARG A 1 86 ? 1.586 42.906 11.805 1 94 86 ARG A C 1
ATOM 658 O O . ARG A 1 86 ? 1.187 44.062 11.688 1 94 86 ARG A O 1
ATOM 665 N N . THR A 1 87 ? 2.184 42.562 12.867 1 92.19 87 THR A N 1
ATOM 666 C CA . THR A 1 87 ? 2.279 43.375 14.07 1 92.19 87 THR A CA 1
ATOM 667 C C . THR A 1 87 ? 3.568 44.219 14.062 1 92.19 87 THR A C 1
ATOM 669 O O . THR A 1 87 ? 3.666 45.219 14.758 1 92.19 87 THR A O 1
ATOM 672 N N . ALA A 1 88 ? 4.5 43.844 13.289 1 95.12 88 ALA A N 1
ATOM 673 C CA . ALA A 1 88 ? 5.805 44.5 13.281 1 95.12 88 ALA A CA 1
ATOM 674 C C . ALA A 1 88 ? 5.742 45.844 12.555 1 95.12 88 ALA A C 1
ATOM 676 O O . ALA A 1 88 ? 5.133 45.938 11.484 1 95.12 88 ALA A O 1
ATOM 677 N N . ARG A 1 89 ? 6.398 46.781 13.031 1 95.75 89 ARG A N 1
ATOM 678 C CA . ARG A 1 89 ? 6.461 48.094 12.406 1 95.75 89 ARG A CA 1
ATOM 679 C C . ARG A 1 89 ? 7.207 48.031 11.078 1 95.75 89 ARG A C 1
ATOM 681 O O . ARG A 1 89 ? 6.902 48.781 10.156 1 95.75 89 ARG A O 1
ATOM 688 N N . ASN A 1 90 ? 8.109 47.125 11.055 1 96.25 90 ASN A N 1
ATOM 689 C CA . ASN A 1 90 ? 8.883 46.969 9.828 1 96.25 90 ASN A CA 1
ATOM 690 C C . ASN A 1 90 ? 8.398 45.812 8.977 1 96.25 90 ASN A C 1
ATOM 692 O O . ASN A 1 90 ? 9.156 45.25 8.188 1 96.25 90 ASN A O 1
ATOM 696 N N . GLY A 1 91 ? 7.191 45.406 9.203 1 95.94 91 GLY A N 1
ATOM 697 C CA . GLY A 1 91 ? 6.629 44.281 8.477 1 95.94 91 GLY A CA 1
ATOM 698 C C . GLY A 1 91 ? 6.527 44.5 6.98 1 95.94 91 GLY A C 1
ATOM 699 O O . GLY A 1 91 ? 6.895 43.656 6.18 1 95.94 91 GLY A O 1
ATOM 700 N N . SER A 1 92 ? 6.039 45.656 6.594 1 95.12 92 SER A N 1
ATOM 701 C CA . SER A 1 92 ? 5.883 46 5.188 1 95.12 92 SER A CA 1
ATOM 702 C C . SER A 1 92 ? 7.234 46.094 4.484 1 95.12 92 SER A C 1
ATOM 704 O O . SER A 1 92 ? 7.371 45.656 3.342 1 95.12 92 SER A O 1
ATOM 706 N N . SER A 1 93 ? 8.141 46.688 5.215 1 95.56 93 SER A N 1
ATOM 707 C CA . SER A 1 93 ? 9.492 46.75 4.66 1 95.56 93 SER A CA 1
ATOM 708 C C . SER A 1 93 ? 10.086 45.375 4.469 1 95.56 93 SER A C 1
ATOM 710 O O . SER A 1 93 ? 10.781 45.125 3.486 1 95.56 93 SER A O 1
ATOM 712 N N . PHE A 1 94 ? 9.852 44.562 5.375 1 96.62 94 PHE A N 1
ATOM 713 C CA . PHE A 1 94 ? 10.305 43.188 5.281 1 96.62 94 PHE A CA 1
ATOM 714 C C . PHE A 1 94 ? 9.703 42.5 4.062 1 96.62 94 PHE A C 1
ATOM 716 O O . PHE A 1 94 ? 10.406 41.812 3.322 1 96.62 94 PHE A O 1
ATOM 723 N N . LEU A 1 95 ? 8.43 42.688 3.768 1 96.69 95 LEU A N 1
ATOM 724 C CA . LEU A 1 95 ? 7.77 42.062 2.629 1 96.69 95 LEU A CA 1
ATOM 725 C C . LEU A 1 95 ? 8.344 42.562 1.315 1 96.69 95 LEU A C 1
ATOM 727 O O . LEU A 1 95 ? 8.43 41.812 0.334 1 96.69 95 LEU A O 1
ATOM 731 N N . LYS A 1 96 ? 8.648 43.844 1.314 1 95.5 96 LYS A N 1
ATOM 732 C CA . LYS A 1 96 ? 9.305 44.406 0.132 1 95.5 96 LYS A CA 1
ATOM 733 C C . LYS A 1 96 ? 10.648 43.719 -0.121 1 95.5 96 LYS A C 1
ATOM 735 O O . LYS A 1 96 ? 11 43.438 -1.268 1 95.5 96 LYS A O 1
ATOM 740 N N . ARG A 1 97 ? 11.312 43.438 0.961 1 95.31 97 ARG A N 1
ATOM 741 C CA . ARG A 1 97 ? 12.578 42.719 0.851 1 95.31 97 ARG A CA 1
ATOM 742 C C . ARG A 1 97 ? 12.359 41.312 0.339 1 95.31 97 ARG A C 1
ATOM 744 O O . ARG A 1 97 ? 13.141 40.812 -0.474 1 95.31 97 ARG A O 1
ATOM 751 N N . VAL A 1 98 ? 11.344 40.719 0.85 1 95.19 98 VAL A N 1
ATOM 752 C CA . VAL A 1 98 ? 10.992 39.375 0.424 1 95.19 98 VAL A CA 1
ATOM 753 C C . VAL A 1 98 ? 10.695 39.344 -1.073 1 95.19 98 VAL A C 1
ATOM 755 O O . VAL A 1 98 ? 11.164 38.469 -1.803 1 95.19 98 VAL A O 1
ATOM 758 N N . HIS A 1 99 ? 9.922 40.25 -1.543 1 95.06 99 HIS A N 1
ATOM 759 C CA . HIS A 1 99 ? 9.578 40.344 -2.955 1 95.06 99 HIS A CA 1
ATOM 760 C C . HIS A 1 99 ? 10.812 40.562 -3.818 1 95.06 99 HIS A C 1
ATOM 762 O O . HIS A 1 99 ? 10.961 39.906 -4.859 1 95.06 99 HIS A O 1
ATOM 768 N N . SER A 1 100 ? 11.609 41.406 -3.391 1 94.88 100 SER A N 1
ATOM 769 C CA . SER A 1 100 ? 12.828 41.719 -4.141 1 94.88 100 SER A CA 1
ATOM 770 C C . SER A 1 100 ? 13.766 40.5 -4.184 1 94.88 100 SER A C 1
ATOM 772 O O . SER A 1 100 ? 14.406 40.25 -5.203 1 94.88 100 SER A O 1
ATOM 774 N N . ALA A 1 101 ? 13.844 39.812 -3.113 1 92.62 101 ALA A N 1
ATOM 775 C CA . ALA A 1 101 ? 14.828 38.75 -2.973 1 92.62 101 ALA A CA 1
ATOM 776 C C . ALA A 1 101 ? 14.32 37.469 -3.609 1 92.62 101 ALA A C 1
ATOM 778 O O . ALA A 1 101 ? 15.109 36.688 -4.168 1 92.62 101 ALA A O 1
ATOM 779 N N . ALA A 1 102 ? 13.047 37.219 -3.543 1 93.06 102 ALA A N 1
ATOM 780 C CA . ALA A 1 102 ? 12.555 35.906 -3.906 1 93.06 102 ALA A CA 1
ATOM 781 C C . ALA A 1 102 ? 11.406 36 -4.906 1 93.06 102 ALA A C 1
ATOM 783 O O . ALA A 1 102 ? 10.945 34.969 -5.438 1 93.06 102 ALA A O 1
ATOM 784 N N . ASN A 1 103 ? 10.953 37.125 -5.223 1 93.38 103 ASN A N 1
ATOM 785 C CA . ASN A 1 103 ? 9.867 37.344 -6.164 1 93.38 103 ASN A CA 1
ATOM 786 C C . ASN A 1 103 ? 8.609 36.594 -5.77 1 93.38 103 ASN A C 1
ATOM 788 O O . ASN A 1 103 ? 7.961 35.969 -6.617 1 93.38 103 ASN A O 1
ATOM 792 N N . ILE A 1 104 ? 8.328 36.438 -4.488 1 93.31 104 ILE A N 1
ATOM 793 C CA . ILE A 1 104 ? 7.121 35.812 -3.963 1 93.31 104 ILE A CA 1
ATOM 794 C C . ILE A 1 104 ? 6.086 36.906 -3.631 1 93.31 104 ILE A C 1
ATOM 796 O O . ILE A 1 104 ? 6.367 37.812 -2.861 1 93.31 104 ILE A O 1
ATOM 800 N N . PRO A 1 105 ? 5.004 36.75 -4.27 1 91.81 105 PRO A N 1
ATOM 801 C CA . PRO A 1 105 ? 3.941 37.688 -3.953 1 91.81 105 PRO A CA 1
ATOM 802 C C . PRO A 1 105 ? 3.25 37.406 -2.627 1 91.81 105 PRO A C 1
ATOM 804 O O . PRO A 1 105 ? 2.107 36.938 -2.613 1 91.81 105 PRO A O 1
ATOM 807 N N . MET A 1 106 ? 3.805 37.812 -1.576 1 95.75 106 MET A N 1
ATOM 808 C CA . MET A 1 106 ? 3.283 37.531 -0.247 1 95.75 106 MET A CA 1
ATOM 809 C C . MET A 1 106 ? 2.35 38.625 0.237 1 95.75 106 MET A C 1
ATOM 811 O O . MET A 1 106 ? 2.627 39.812 0.041 1 95.75 106 MET A O 1
ATOM 815 N N . THR A 1 107 ? 1.254 38.219 0.834 1 95.5 107 THR A N 1
ATOM 816 C CA . THR A 1 107 ? 0.284 39.156 1.367 1 95.5 107 THR A CA 1
ATOM 817 C C . THR A 1 107 ? 0.147 39 2.879 1 95.5 107 THR A C 1
ATOM 819 O O . THR A 1 107 ? 0.13 37.875 3.393 1 95.5 107 THR A O 1
ATOM 822 N N . ILE A 1 108 ? 0.055 40.125 3.58 1 96.75 108 ILE A N 1
ATOM 823 C CA . ILE A 1 108 ? -0.239 40.094 5.008 1 96.75 108 ILE A CA 1
ATOM 824 C C . ILE A 1 108 ? -1.739 39.906 5.223 1 96.75 108 ILE A C 1
ATOM 826 O O . ILE A 1 108 ? -2.549 40.625 4.645 1 96.75 108 ILE A O 1
ATOM 830 N N . ILE A 1 109 ? -2.053 38.969 6.02 1 96.81 109 ILE A N 1
ATOM 831 C CA . ILE A 1 109 ? -3.477 38.781 6.266 1 96.81 109 ILE A CA 1
ATOM 832 C C . ILE A 1 109 ? -3.816 39.188 7.699 1 96.81 109 ILE A C 1
ATOM 834 O O . ILE A 1 109 ? -2.986 39.062 8.602 1 96.81 109 ILE A O 1
ATOM 838 N N . SER A 1 110 ? -5.043 39.688 7.867 1 96.75 110 SER A N 1
ATOM 839 C CA . SER A 1 110 ? -5.52 40.094 9.188 1 96.75 110 SER A CA 1
ATOM 840 C C . SER A 1 110 ? -5.801 38.875 10.07 1 96.75 110 SER A C 1
ATOM 842 O O . SER A 1 110 ? -5.84 37.75 9.586 1 96.75 110 SER A O 1
ATOM 844 N N . GLY A 1 111 ? -5.902 39.156 11.359 1 96.12 111 GLY A N 1
ATOM 845 C CA . GLY A 1 111 ? -6.289 38.094 12.266 1 96.12 111 GLY A CA 1
ATOM 846 C C . GLY A 1 111 ? -7.602 37.438 11.883 1 96.12 111 GLY A C 1
ATOM 847 O O . GLY A 1 111 ? -7.75 36.219 12.023 1 96.12 111 GLY A O 1
ATOM 848 N N . LYS A 1 112 ? -8.516 38.25 11.422 1 96.12 112 LYS A N 1
ATOM 849 C CA . LYS A 1 112 ? -9.82 37.719 10.992 1 96.12 112 LYS A CA 1
ATOM 850 C C . LYS A 1 112 ? -9.688 36.844 9.773 1 96.12 112 LYS A C 1
ATOM 852 O O . LYS A 1 112 ? -10.328 35.781 9.688 1 96.12 112 LYS A O 1
ATOM 857 N N . GLN A 1 113 ? -8.898 37.25 8.891 1 97.31 113 GLN A N 1
ATOM 858 C CA . GLN A 1 113 ? -8.656 36.469 7.691 1 97.31 113 GLN A CA 1
ATOM 859 C C . GLN A 1 113 ? -7.969 35.156 8.047 1 97.31 113 GLN A C 1
ATOM 861 O O . GLN A 1 113 ? -8.297 34.094 7.48 1 97.31 113 GLN A O 1
ATOM 866 N N . GLU A 1 114 ? -7.004 35.219 8.953 1 97.56 114 GLU A N 1
ATOM 867 C CA . GLU A 1 114 ? -6.312 34.031 9.406 1 97.56 114 GLU A CA 1
ATOM 868 C C . GLU A 1 114 ? -7.281 33.031 10.047 1 97.56 114 GLU A C 1
ATOM 870 O O . GLU A 1 114 ? -7.227 31.844 9.766 1 97.56 114 GLU A O 1
ATOM 875 N N . ALA A 1 115 ? -8.148 33.531 10.859 1 98 115 ALA A N 1
ATOM 876 C CA . ALA A 1 115 ? -9.172 32.688 11.492 1 98 115 ALA A CA 1
ATOM 877 C C . ALA A 1 115 ? -10.086 32.062 10.453 1 98 115 ALA A C 1
ATOM 879 O O . ALA A 1 115 ? -10.453 30.875 10.57 1 98 115 ALA A O 1
ATOM 880 N N . ALA A 1 116 ? -10.406 32.875 9.453 1 98 116 ALA A N 1
ATOM 881 C CA . ALA A 1 116 ? -11.297 32.375 8.398 1 98 116 ALA A CA 1
ATOM 882 C C . ALA A 1 116 ? -10.633 31.266 7.602 1 98 116 ALA A C 1
ATOM 884 O O . ALA A 1 116 ? -11.289 30.281 7.242 1 98 116 ALA A O 1
ATOM 885 N N . LEU A 1 117 ? -9.414 31.391 7.293 1 98.06 117 LEU A N 1
ATOM 886 C CA . LEU A 1 117 ? -8.68 30.375 6.539 1 98.06 117 LEU A CA 1
ATOM 887 C C . LEU A 1 117 ? -8.5 29.125 7.371 1 98.06 117 LEU A C 1
ATOM 889 O O . LEU A 1 117 ? -8.602 28 6.852 1 98.06 117 LEU A O 1
ATOM 893 N N . GLY A 1 118 ? -8.172 29.312 8.648 1 98.06 118 GLY A N 1
ATOM 894 C CA . GLY A 1 118 ? -8.133 28.156 9.531 1 98.06 118 GLY A CA 1
ATOM 895 C C . GLY A 1 118 ? -9.445 27.391 9.57 1 98.06 118 GLY A C 1
ATOM 896 O O . GLY A 1 118 ? -9.453 26.156 9.492 1 98.06 118 GLY A O 1
ATOM 897 N N . PHE A 1 119 ? -10.523 28.188 9.656 1 98.06 119 PHE A N 1
ATOM 898 C CA . PHE A 1 119 ? -11.859 27.594 9.641 1 98.06 119 PHE A CA 1
ATOM 899 C C . PHE A 1 119 ? -12.102 26.828 8.344 1 98.06 119 PHE A C 1
ATOM 901 O O . PHE A 1 119 ? -12.594 25.703 8.367 1 98.06 119 PHE A O 1
ATOM 908 N N . SER A 1 120 ? -11.695 27.391 7.297 1 97.81 120 SER A N 1
ATOM 909 C CA . SER A 1 120 ? -11.891 26.766 6 1 97.81 120 SER A CA 1
ATOM 910 C C . SER A 1 120 ? -11.148 25.438 5.918 1 97.81 120 SER A C 1
ATOM 912 O O . SER A 1 120 ? -11.672 24.453 5.375 1 97.81 120 SER A O 1
ATOM 914 N N . GLY A 1 121 ? -9.977 25.391 6.434 1 97.75 121 GLY A N 1
ATOM 915 C CA . GLY A 1 121 ? -9.234 24.141 6.453 1 97.75 121 GLY A CA 1
ATOM 916 C C . GLY A 1 121 ? -9.922 23.047 7.242 1 97.75 121 GLY A C 1
ATOM 917 O O . GLY A 1 121 ? -9.961 21.891 6.809 1 97.75 121 GLY A O 1
ATOM 918 N N . VAL A 1 122 ? -10.531 23.406 8.336 1 98.12 122 VAL A N 1
ATOM 919 C CA . VAL A 1 122 ? -11.125 22.422 9.25 1 98.12 122 VAL A CA 1
ATOM 920 C C . VAL A 1 122 ? -12.469 21.953 8.703 1 98.12 122 VAL A C 1
ATOM 922 O O . VAL A 1 122 ? -12.758 20.766 8.688 1 98.12 122 VAL A O 1
ATOM 925 N N . ILE A 1 123 ? -13.227 22.906 8.18 1 97.19 123 ILE A N 1
ATOM 926 C CA . ILE A 1 123 ? -14.594 22.594 7.781 1 97.19 123 ILE A CA 1
ATOM 927 C C . ILE A 1 123 ? -14.578 21.688 6.551 1 97.19 123 ILE A C 1
ATOM 929 O O . ILE A 1 123 ? -15.578 21.031 6.242 1 97.19 123 ILE A O 1
ATOM 933 N N . HIS A 1 124 ? -13.453 21.625 5.871 1 97.56 124 HIS A N 1
ATOM 934 C CA . HIS A 1 124 ? -13.312 20.781 4.695 1 97.56 124 HIS A CA 1
ATOM 935 C C . HIS A 1 124 ? -12.781 19.406 5.078 1 97.56 124 HIS A C 1
ATOM 937 O O . HIS A 1 124 ? -12.781 18.484 4.254 1 97.56 124 HIS A O 1
ATOM 943 N N . THR A 1 125 ? -12.352 19.219 6.32 1 97.88 125 THR A N 1
ATOM 944 C CA . THR A 1 125 ? -11.57 18.016 6.566 1 97.88 125 THR A CA 1
ATOM 945 C C . THR A 1 125 ? -12.078 17.297 7.809 1 97.88 125 THR A C 1
ATOM 947 O O . THR A 1 125 ? -11.773 16.109 8.008 1 97.88 125 THR A O 1
ATOM 950 N N . ILE A 1 126 ? -12.773 17.922 8.672 1 97.94 126 ILE A N 1
ATOM 951 C CA . ILE A 1 126 ? -13.398 17.312 9.836 1 97.94 126 ILE A CA 1
ATOM 952 C C . ILE A 1 126 ? -14.906 17.531 9.781 1 97.94 126 ILE A C 1
ATOM 954 O O . ILE A 1 126 ? -15.375 18.672 9.711 1 97.94 126 ILE A O 1
ATOM 958 N N . ASP A 1 127 ? -15.641 16.453 9.82 1 96.31 127 ASP A N 1
ATOM 959 C CA . ASP A 1 127 ? -17.078 16.516 9.641 1 96.31 127 ASP A CA 1
ATOM 960 C C . ASP A 1 127 ? -17.797 16.75 10.977 1 96.31 127 ASP A C 1
ATOM 962 O O . ASP A 1 127 ? -18.406 15.836 11.531 1 96.31 127 ASP A O 1
ATOM 966 N N . THR A 1 128 ? -17.75 17.953 11.492 1 95.81 128 THR A N 1
ATOM 967 C CA . THR A 1 128 ? -18.422 18.438 12.695 1 95.81 128 THR A CA 1
ATOM 968 C C . THR A 1 128 ? -19.141 19.75 12.422 1 95.81 128 THR A C 1
ATOM 970 O O . THR A 1 128 ? -18.625 20.609 11.719 1 95.81 128 THR A O 1
ATOM 973 N N . SER A 1 129 ? -20.312 19.891 12.945 1 95.31 129 SER A N 1
ATOM 974 C CA . SER A 1 129 ? -21.141 21.031 12.562 1 95.31 129 SER A CA 1
ATOM 975 C C . SER A 1 129 ? -21.078 22.141 13.609 1 95.31 129 SER A C 1
ATOM 977 O O . SER A 1 129 ? -21.375 23.297 13.312 1 95.31 129 SER A O 1
ATOM 979 N N . GLU A 1 130 ? -20.797 21.797 14.875 1 96.81 130 GLU A N 1
ATOM 980 C CA . GLU A 1 130 ? -20.703 22.75 15.977 1 96.81 130 GLU A CA 1
ATOM 981 C C . GLU A 1 130 ? -19.453 22.5 16.812 1 96.81 130 GLU A C 1
ATOM 983 O O . GLU A 1 130 ? -19.266 21.422 17.359 1 96.81 130 GLU A O 1
ATOM 988 N N . PHE A 1 131 ? -18.656 23.578 16.906 1 98.19 131 PHE A N 1
ATOM 989 C CA . PHE A 1 131 ? -17.422 23.438 17.688 1 98.19 131 PHE A CA 1
ATOM 990 C C . PHE A 1 131 ? -16.766 24.797 17.922 1 98.19 131 PHE A C 1
ATOM 992 O O . PHE A 1 131 ? -17.125 25.781 17.266 1 98.19 131 PHE A O 1
ATOM 999 N N . LEU A 1 132 ? -15.969 24.844 18.875 1 98.69 132 LEU A N 1
ATOM 1000 C CA . LEU A 1 132 ? -15.008 25.922 19.047 1 98.69 132 LEU A CA 1
ATOM 1001 C C . LEU A 1 132 ? -13.672 25.578 18.391 1 98.69 132 LEU A C 1
ATOM 1003 O O . LEU A 1 132 ? -13.102 24.531 18.656 1 98.69 132 LEU A O 1
ATOM 1007 N N . LEU A 1 133 ? -13.25 26.438 17.484 1 98.75 133 LEU A N 1
ATOM 1008 C CA . LEU A 1 133 ? -11.977 26.25 16.797 1 98.75 133 LEU A CA 1
ATOM 1009 C C . LEU A 1 133 ? -10.922 27.219 17.312 1 98.75 133 LEU A C 1
ATOM 1011 O O . LEU A 1 133 ? -11.211 28.406 17.516 1 98.75 133 LEU A O 1
ATOM 1015 N N . PHE A 1 134 ? -9.758 26.703 17.547 1 98.69 134 PHE A N 1
ATOM 1016 C CA . PHE A 1 134 ? -8.672 27.641 17.812 1 98.69 134 PHE A CA 1
ATOM 1017 C C . PHE A 1 134 ? -7.414 27.219 17.062 1 98.69 134 PHE A C 1
ATOM 1019 O O . PHE A 1 134 ? -7.172 26.031 16.859 1 98.69 134 PHE A O 1
ATOM 1026 N N . ASP A 1 135 ? -6.676 28.156 16.562 1 98.31 135 ASP A N 1
ATOM 1027 C CA . ASP A 1 135 ? -5.359 28.016 15.945 1 98.31 135 ASP A CA 1
ATOM 1028 C C . ASP A 1 135 ? -4.289 28.719 16.766 1 98.31 135 ASP A C 1
ATOM 1030 O O . ASP A 1 135 ? -4.203 29.953 16.766 1 98.31 135 ASP A O 1
ATOM 1034 N N . LEU A 1 136 ? -3.533 27.906 17.453 1 97.81 136 LEU A N 1
ATOM 1035 C CA . LEU A 1 136 ? -2.508 28.453 18.344 1 97.81 136 LEU A CA 1
ATOM 1036 C C . LEU A 1 136 ? -1.176 28.578 17.609 1 97.81 136 LEU A C 1
ATOM 1038 O O . LEU A 1 136 ? -0.543 27.578 17.281 1 97.81 136 LEU A O 1
ATOM 1042 N N . GLY A 1 137 ? -0.755 29.812 17.438 1 95.31 137 GLY A N 1
ATOM 1043 C CA . GLY A 1 137 ? 0.521 30.078 16.797 1 95.31 137 GLY A CA 1
ATOM 1044 C C . GLY A 1 137 ? 1.586 30.547 17.766 1 95.31 137 GLY A C 1
ATOM 1045 O O . GLY A 1 137 ? 1.479 30.328 18.969 1 95.31 137 GLY A O 1
ATOM 1046 N N . GLY A 1 138 ? 2.57 31.141 17.234 1 92.94 138 GLY A N 1
ATOM 1047 C CA . GLY A 1 138 ? 3.666 31.609 18.062 1 92.94 138 GLY A CA 1
ATOM 1048 C C . GLY A 1 138 ? 3.404 33 18.656 1 92.94 138 GLY A C 1
ATOM 1049 O O . GLY A 1 138 ? 3.859 33.281 19.766 1 92.94 138 GLY A O 1
ATOM 1050 N N . ALA A 1 139 ? 2.643 33.75 17.859 1 93.62 139 ALA A N 1
ATOM 1051 C CA . ALA A 1 139 ? 2.5 35.156 18.312 1 93.62 139 ALA A CA 1
ATOM 1052 C C . ALA A 1 139 ? 1.037 35.5 18.578 1 93.62 139 ALA A C 1
ATOM 1054 O O . ALA A 1 139 ? 0.735 36.5 19.203 1 93.62 139 ALA A O 1
ATOM 1055 N N . SER A 1 140 ? 0.173 34.688 18.109 1 95.06 140 SER A N 1
ATOM 1056 C CA . SER A 1 140 ? -1.252 34.938 18.281 1 95.06 140 SER A CA 1
ATOM 1057 C C . SER A 1 140 ? -2.049 33.625 18.344 1 95.06 140 SER A C 1
ATOM 1059 O O . SER A 1 140 ? -1.52 32.562 18.047 1 95.06 140 SER A O 1
ATOM 1061 N N . ILE A 1 141 ? -3.273 33.75 18.75 1 97.25 141 ILE A N 1
ATOM 1062 C CA . ILE A 1 141 ? -4.238 32.656 18.734 1 97.25 141 ILE A CA 1
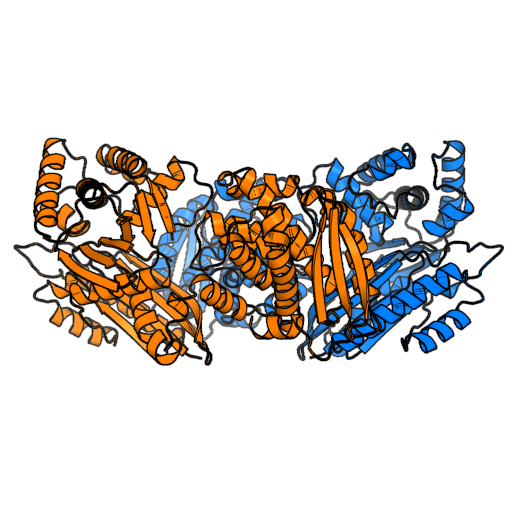ATOM 1063 C C . ILE A 1 141 ? -5.543 33.156 18.094 1 97.25 141 ILE A C 1
ATOM 1065 O O . ILE A 1 141 ? -6.027 34.25 18.406 1 97.25 141 ILE A O 1
ATOM 1069 N N . GLU A 1 142 ? -5.98 32.438 17.094 1 98.19 142 GLU A N 1
ATOM 1070 C CA . GLU A 1 142 ? -7.277 32.688 16.469 1 98.19 142 GLU A CA 1
ATOM 1071 C C . GLU A 1 142 ? -8.344 31.75 17.031 1 98.19 142 GLU A C 1
ATOM 1073 O O . GLU A 1 142 ? -8.156 30.547 17.062 1 98.19 142 GLU A O 1
ATOM 1078 N N . ILE A 1 143 ? -9.445 32.281 17.5 1 98.5 143 ILE A N 1
ATOM 1079 C CA . ILE A 1 143 ? -10.539 31.516 18.078 1 98.5 143 ILE A CA 1
ATOM 1080 C C . ILE A 1 143 ? -11.828 31.781 17.312 1 98.5 143 ILE A C 1
ATOM 1082 O O . ILE A 1 143 ? -12.156 32.938 17.031 1 98.5 143 ILE A O 1
ATOM 1086 N N . SER A 1 144 ? -12.547 30.719 16.938 1 98.5 144 SER A N 1
ATOM 1087 C CA . SER A 1 144 ? -13.789 30.844 16.188 1 98.5 144 SER A CA 1
ATOM 1088 C C . SER A 1 144 ? -14.883 29.953 16.797 1 98.5 144 SER A C 1
ATOM 1090 O O . SER A 1 144 ? -14.617 28.828 17.203 1 98.5 144 SER A O 1
ATOM 1092 N N . LEU A 1 145 ? -16.047 30.531 16.922 1 98.5 145 LEU A N 1
ATOM 1093 C CA . LEU A 1 145 ? -17.234 29.75 17.25 1 98.5 145 LEU A CA 1
ATOM 1094 C C . LEU A 1 145 ? -17.984 29.344 15.992 1 98.5 145 LEU A C 1
ATOM 1096 O O . LEU A 1 145 ? -18.344 30.188 15.18 1 98.5 145 LEU A O 1
ATOM 1100 N N . VAL A 1 146 ? -18.141 28.047 15.82 1 98.12 146 VAL A N 1
ATOM 1101 C CA . VAL A 1 146 ? -18.766 27.516 14.602 1 98.12 146 VAL A CA 1
ATOM 1102 C C . VAL A 1 146 ? -20.094 26.859 14.945 1 98.12 146 VAL A C 1
ATOM 1104 O O . VAL A 1 146 ? -20.172 26.031 15.859 1 98.12 146 VAL A O 1
ATOM 1107 N N . LYS A 1 147 ? -21.109 27.219 14.289 1 96.75 147 LYS A N 1
ATOM 1108 C CA . LYS A 1 147 ? -22.438 26.609 14.383 1 96.75 147 LYS A CA 1
ATOM 1109 C C . LYS A 1 147 ? -23 26.312 13 1 96.75 147 LYS A C 1
ATOM 1111 O O . LYS A 1 147 ? -22.891 27.125 12.086 1 96.75 147 LYS A O 1
ATOM 1116 N N . ASN A 1 148 ? -23.531 25.156 12.844 1 95.25 148 ASN A N 1
ATOM 1117 C CA . ASN A 1 148 ? -24.109 24.734 11.578 1 95.25 148 ASN A CA 1
ATOM 1118 C C . ASN A 1 148 ? -23.141 24.906 10.422 1 95.25 148 ASN A C 1
ATOM 1120 O O . ASN A 1 148 ? -23.5 25.453 9.375 1 95.25 148 ASN A O 1
ATOM 1124 N N . LYS A 1 149 ? -21.875 24.688 10.688 1 94.44 149 LYS A N 1
ATOM 1125 C CA . LYS A 1 149 ? -20.781 24.703 9.719 1 94.44 149 LYS A CA 1
ATOM 1126 C C . LYS A 1 149 ? -20.516 26.109 9.219 1 94.44 149 LYS A C 1
ATOM 1128 O O . LYS A 1 149 ? -19.969 26.297 8.125 1 94.44 149 LYS A O 1
ATOM 1133 N N . LYS A 1 150 ? -20.906 27.031 10.031 1 96.38 150 LYS A N 1
ATOM 1134 C CA . LYS A 1 150 ? -20.609 28.438 9.711 1 96.38 150 LYS A CA 1
ATOM 1135 C C . LYS A 1 150 ? -19.844 29.109 10.844 1 96.38 150 LYS A C 1
ATOM 1137 O O . LYS A 1 150 ? -20.094 28.844 12.023 1 96.38 150 LYS A O 1
ATOM 1142 N N . GLN A 1 151 ? -18.984 29.875 10.438 1 97.44 151 GLN A N 1
ATOM 1143 C CA . GLN A 1 151 ? -18.234 30.641 11.422 1 97.44 151 GLN A CA 1
ATOM 1144 C C . GLN A 1 151 ? -19.062 31.812 11.953 1 97.44 151 GLN A C 1
ATOM 1146 O O . GLN A 1 151 ? -19.219 32.844 11.281 1 97.44 151 GLN A O 1
ATOM 1151 N N . LEU A 1 152 ? -19.516 31.766 13.141 1 97.5 152 LEU A N 1
ATOM 1152 C CA . LEU A 1 152 ? -20.406 32.75 13.727 1 97.5 152 LEU A CA 1
ATOM 1153 C C . LEU A 1 152 ? -19.609 33.938 14.273 1 97.5 152 LEU A C 1
ATOM 1155 O O . LEU A 1 152 ? -19.984 35.094 14.062 1 97.5 152 LEU A O 1
ATOM 1159 N N . HIS A 1 153 ? -18.609 33.625 15.047 1 97.69 153 HIS A N 1
ATOM 1160 C CA . HIS A 1 153 ? -17.719 34.625 15.641 1 97.69 153 HIS A CA 1
ATOM 1161 C C . HIS A 1 153 ? -16.25 34.219 15.484 1 97.69 153 HIS A C 1
ATOM 1163 O O . HIS A 1 153 ? -15.945 33.031 15.352 1 97.69 153 HIS A O 1
ATOM 1169 N N . SER A 1 154 ? -15.43 35.188 15.43 1 97.94 154 SER A N 1
ATOM 1170 C CA . SER A 1 154 ? -13.992 34.938 15.438 1 97.94 154 SER A CA 1
ATOM 1171 C C . SER A 1 154 ? -13.227 36.094 16.031 1 97.94 154 SER A C 1
ATOM 1173 O O . SER A 1 154 ? -13.703 37.219 16.016 1 97.94 154 SER A O 1
ATOM 1175 N N . VAL A 1 155 ? -12.117 35.75 16.562 1 97.5 155 VAL A N 1
ATOM 1176 C CA . VAL A 1 155 ? -11.25 36.781 17.141 1 97.5 155 VAL A CA 1
ATOM 1177 C C . VAL A 1 155 ? -9.797 36.312 17.062 1 97.5 155 VAL A C 1
ATOM 1179 O O . VAL A 1 155 ? -9.516 35.125 16.984 1 97.5 155 VAL A O 1
ATOM 1182 N N . SER A 1 156 ? -8.898 37.219 16.922 1 96.75 156 SER A N 1
ATOM 1183 C CA . SER A 1 156 ? -7.461 37 17.047 1 96.75 156 SER A CA 1
ATOM 1184 C C . SER A 1 156 ? -6.898 37.719 18.266 1 96.75 156 SER A C 1
ATOM 1186 O O . SER A 1 156 ? -7.055 38.938 18.406 1 96.75 156 SER A O 1
ATOM 1188 N N . ILE A 1 157 ? -6.344 36.938 19.125 1 95.75 157 ILE A N 1
ATOM 1189 C CA . ILE A 1 157 ? -5.758 37.5 20.344 1 95.75 157 ILE A CA 1
ATOM 1190 C C . ILE A 1 157 ? -4.234 37.406 20.266 1 95.75 157 ILE A C 1
ATOM 1192 O O . ILE A 1 157 ? -3.686 36.375 19.875 1 95.75 157 ILE A O 1
ATOM 1196 N N . PRO A 1 158 ? -3.512 38.469 20.656 1 92.38 158 PRO A N 1
ATOM 1197 C CA . PRO A 1 158 ? -2.053 38.469 20.531 1 92.38 158 PRO A CA 1
ATOM 1198 C C . PRO A 1 158 ? -1.354 37.719 21.656 1 92.38 158 PRO A C 1
ATOM 1200 O O . PRO A 1 158 ? -0.469 38.281 22.312 1 92.38 158 PRO A O 1
ATOM 1203 N N . ILE A 1 159 ? -1.679 36.5 21.844 1 93.5 159 ILE A N 1
ATOM 1204 C CA . ILE A 1 159 ? -0.969 35.562 22.734 1 93.5 159 ILE A CA 1
ATOM 1205 C C . ILE A 1 159 ? -0.633 34.281 21.984 1 93.5 159 ILE A C 1
ATOM 1207 O O . ILE A 1 159 ? -1.493 33.719 21.312 1 93.5 159 ILE A O 1
ATOM 1211 N N . GLY A 1 160 ? 0.582 33.969 22 1 93.81 160 GLY A N 1
ATOM 1212 C CA . GLY A 1 160 ? 1.067 32.781 21.359 1 93.81 160 GLY A CA 1
ATOM 1213 C C . GLY A 1 160 ? 2.191 32.094 22.125 1 93.81 160 GLY A C 1
ATOM 1214 O O . GLY A 1 160 ? 2.648 32.625 23.141 1 93.81 160 GLY A O 1
ATOM 1215 N N . ALA A 1 161 ? 2.58 30.906 21.672 1 94.81 161 ALA A N 1
ATOM 1216 C CA . ALA A 1 161 ? 3.584 30.109 22.375 1 94.81 161 ALA A CA 1
ATOM 1217 C C . ALA A 1 161 ? 4.91 30.859 22.469 1 94.81 161 ALA A C 1
ATOM 1219 O O . ALA A 1 161 ? 5.551 30.875 23.516 1 94.81 161 ALA A O 1
ATOM 1220 N N . VAL A 1 162 ? 5.328 31.516 21.375 1 91.44 162 VAL A N 1
ATOM 1221 C CA . VAL A 1 162 ? 6.605 32.219 21.344 1 91.44 162 VAL A CA 1
ATOM 1222 C C . VAL A 1 162 ? 6.5 33.531 22.109 1 91.44 162 VAL A C 1
ATOM 1224 O O . VAL A 1 162 ? 7.332 33.812 22.969 1 91.44 162 VAL A O 1
ATOM 1227 N N . SER A 1 163 ? 5.492 34.312 21.844 1 90.38 163 SER A N 1
ATOM 1228 C CA . SER A 1 163 ? 5.352 35.625 22.453 1 90.38 163 SER A CA 1
ATOM 1229 C C . SER A 1 163 ? 5.211 35.531 23.969 1 90.38 163 SER A C 1
ATOM 1231 O O . SER A 1 163 ? 5.801 36.312 24.703 1 90.38 163 SER A O 1
ATOM 1233 N N . LEU A 1 164 ? 4.441 34.562 24.453 1 93.62 164 LEU A N 1
ATOM 1234 C CA . LEU A 1 164 ? 4.258 34.406 25.891 1 93.62 164 LEU A CA 1
ATOM 1235 C C . LEU A 1 164 ? 5.531 33.875 26.547 1 93.62 164 LEU A C 1
ATOM 1237 O O . LEU A 1 164 ? 5.832 34.25 27.688 1 93.62 164 LEU A O 1
ATOM 1241 N N . THR A 1 165 ? 6.215 32.969 25.844 1 93.62 165 THR A N 1
ATOM 1242 C CA . THR A 1 165 ? 7.496 32.531 26.359 1 93.62 165 THR A CA 1
ATOM 1243 C C . THR A 1 165 ? 8.453 33.688 26.562 1 93.62 165 THR A C 1
ATOM 1245 O O . THR A 1 165 ? 9.125 33.781 27.594 1 93.62 165 THR A O 1
ATOM 1248 N N . GLU A 1 166 ? 8.484 34.594 25.578 1 89.25 166 GLU A N 1
ATOM 1249 C CA . GLU A 1 166 ? 9.344 35.75 25.672 1 89.25 166 GLU A CA 1
ATOM 1250 C C . GLU A 1 166 ? 8.883 36.719 26.766 1 89.25 166 GLU A C 1
ATOM 1252 O O . GLU A 1 166 ? 9.695 37.188 27.562 1 89.25 166 GLU A O 1
ATOM 1257 N N . LYS A 1 167 ? 7.672 36.938 26.844 1 90.69 167 LYS A N 1
ATOM 1258 C CA . LYS A 1 167 ? 7.098 37.875 27.797 1 90.69 167 LYS A CA 1
ATOM 1259 C C . LYS A 1 167 ? 7.367 37.438 29.234 1 90.69 167 LYS A C 1
ATOM 1261 O O . LYS A 1 167 ? 7.707 38.25 30.094 1 90.69 167 LYS A O 1
ATOM 1266 N N . PHE A 1 168 ? 7.277 36.156 29.484 1 94.31 168 PHE A N 1
ATOM 1267 C CA . PHE A 1 168 ? 7.344 35.656 30.859 1 94.31 168 PHE A CA 1
ATOM 1268 C C . PHE A 1 168 ? 8.656 34.938 31.109 1 94.31 168 PHE A C 1
ATOM 1270 O O . PHE A 1 168 ? 8.891 34.438 32.219 1 94.31 168 PHE A O 1
ATOM 1277 N N . LYS A 1 169 ? 9.508 34.844 30.078 1 92.19 169 LYS A N 1
ATOM 1278 C CA . LYS A 1 169 ? 10.758 34.094 30.188 1 92.19 169 LYS A CA 1
ATOM 1279 C C . LYS A 1 169 ? 10.516 32.688 30.75 1 92.19 169 LYS A C 1
ATOM 1281 O O . LYS A 1 169 ? 11.133 32.281 31.734 1 92.19 169 LYS A O 1
ATOM 1286 N N . SER A 1 170 ? 9.695 31.953 30.047 1 92.5 170 SER A N 1
ATOM 1287 C CA . SER A 1 170 ? 9.172 30.703 30.578 1 92.5 170 SER A CA 1
ATOM 1288 C C . SER A 1 170 ? 9.805 29.5 29.891 1 92.5 170 SER A C 1
ATOM 1290 O O . SER A 1 170 ? 9.188 28.438 29.812 1 92.5 170 SER A O 1
ATOM 1292 N N . SER A 1 171 ? 10.961 29.578 29.312 1 91.62 171 SER A N 1
ATOM 1293 C CA . SER A 1 171 ? 11.625 28.484 28.609 1 91.62 171 SER A CA 1
ATOM 1294 C C . SER A 1 171 ? 12.164 27.453 29.594 1 91.62 171 SER A C 1
ATOM 1296 O O . SER A 1 171 ? 12.344 26.281 29.234 1 91.62 171 SER A O 1
ATOM 1298 N N . GLY A 1 172 ? 12.453 27.844 30.781 1 92.25 172 GLY A N 1
ATOM 1299 C CA . GLY A 1 172 ? 13.016 26.953 31.781 1 92.25 172 GLY A CA 1
ATOM 1300 C C . GLY A 1 172 ? 11.977 26.312 32.688 1 92.25 172 GLY A C 1
ATOM 1301 O O . GLY A 1 172 ? 10.797 26.25 32.312 1 92.25 172 GLY A O 1
ATOM 1302 N N . LEU A 1 173 ? 12.508 25.703 33.781 1 93.94 173 LEU A N 1
ATOM 1303 C CA . LEU A 1 173 ? 11.602 25.156 34.781 1 93.94 173 LEU A CA 1
ATOM 1304 C C . LEU A 1 173 ? 10.805 26.266 35.469 1 93.94 173 LEU A C 1
ATOM 1306 O O . LEU A 1 173 ? 11.375 27.281 35.906 1 93.94 173 LEU A O 1
ATOM 1310 N N . LEU A 1 174 ? 9.492 26.062 35.531 1 95 174 LEU A N 1
ATOM 1311 C CA . LEU A 1 174 ? 8.617 27.109 36.062 1 95 174 LEU A CA 1
ATOM 1312 C C . LEU A 1 174 ? 8.219 26.797 37.5 1 95 174 LEU A C 1
ATOM 1314 O O . LEU A 1 174 ? 7.926 25.656 37.844 1 95 174 LEU A O 1
ATOM 1318 N N . SER A 1 175 ? 8.242 27.812 38.312 1 95.31 175 SER A N 1
ATOM 1319 C CA . SER A 1 175 ? 7.695 27.703 39.656 1 95.31 175 SER A CA 1
ATOM 1320 C C . SER A 1 175 ? 6.172 27.719 39.625 1 95.31 175 SER A C 1
ATOM 1322 O O . SER A 1 175 ? 5.562 28.172 38.656 1 95.31 175 SER A O 1
ATOM 1324 N N . ALA A 1 176 ? 5.617 27.266 40.656 1 95.69 176 ALA A N 1
ATOM 1325 C CA . ALA A 1 176 ? 4.164 27.281 40.781 1 95.69 176 ALA A CA 1
ATOM 1326 C C . ALA A 1 176 ? 3.617 28.703 40.688 1 95.69 176 ALA A C 1
ATOM 1328 O O . ALA A 1 176 ? 2.547 28.922 40.125 1 95.69 176 ALA A O 1
ATOM 1329 N N . ALA A 1 177 ? 4.312 29.609 41.25 1 96.44 177 ALA A N 1
ATOM 1330 C CA . ALA A 1 177 ? 3.895 31 41.219 1 96.44 177 ALA A CA 1
ATOM 1331 C C . ALA A 1 177 ? 3.916 31.562 39.812 1 96.44 177 ALA A C 1
ATOM 1333 O O . ALA A 1 177 ? 3.016 32.312 39.406 1 96.44 177 ALA A O 1
ATOM 1334 N N . LYS A 1 178 ? 4.922 31.25 39.062 1 96.69 178 LYS A N 1
ATOM 1335 C CA . LYS A 1 178 ? 5.031 31.719 37.688 1 96.69 178 LYS A CA 1
ATOM 1336 C C . LYS A 1 178 ? 3.934 31.109 36.812 1 96.69 178 LYS A C 1
ATOM 1338 O O . LYS A 1 178 ? 3.346 31.797 36 1 96.69 178 LYS A O 1
ATOM 1343 N N . ILE A 1 179 ? 3.709 29.844 37.031 1 97.69 179 ILE A N 1
ATOM 1344 C CA . ILE A 1 179 ? 2.645 29.156 36.312 1 97.69 179 ILE A CA 1
ATOM 1345 C C . ILE A 1 179 ? 1.309 29.844 36.594 1 97.69 179 ILE A C 1
ATOM 1347 O O . ILE A 1 179 ? 0.547 30.125 35.656 1 97.69 179 ILE A O 1
ATOM 1351 N N . LYS A 1 180 ? 1.054 30.125 37.812 1 97.44 180 LYS A N 1
ATOM 1352 C CA . LYS A 1 180 ? -0.188 30.781 38.188 1 97.44 180 LYS A CA 1
ATOM 1353 C C . LYS A 1 180 ? -0.296 32.156 37.531 1 97.44 180 LYS A C 1
ATOM 1355 O O . LYS A 1 180 ? -1.377 32.562 37.094 1 97.44 180 LYS A O 1
ATOM 1360 N N . HIS A 1 181 ? 0.798 32.875 37.5 1 97.81 181 HIS A N 1
ATOM 1361 C CA . HIS A 1 181 ? 0.836 34.219 36.906 1 97.81 181 HIS A CA 1
ATOM 1362 C C . HIS A 1 181 ? 0.522 34.125 35.406 1 97.81 181 HIS A C 1
ATOM 1364 O O . HIS A 1 181 ? -0.289 34.906 34.906 1 97.81 181 HIS A O 1
ATOM 1370 N N . ILE A 1 182 ? 1.166 33.219 34.719 1 97.88 182 ILE A N 1
ATOM 1371 C CA . ILE A 1 182 ? 0.938 33.062 33.312 1 97.88 182 ILE A CA 1
ATOM 1372 C C . ILE A 1 182 ? -0.516 32.656 33.062 1 97.88 182 ILE A C 1
ATOM 1374 O O . ILE A 1 182 ? -1.171 33.188 32.156 1 97.88 182 ILE A O 1
ATOM 1378 N N . ARG A 1 183 ? -1.032 31.75 33.844 1 98 183 ARG A N 1
ATOM 1379 C CA . ARG A 1 183 ? -2.408 31.281 33.688 1 98 183 ARG A CA 1
ATOM 1380 C C . ARG A 1 183 ? -3.395 32.438 33.875 1 98 183 ARG A C 1
ATOM 1382 O O . ARG A 1 183 ? -4.367 32.562 33.125 1 98 183 ARG A O 1
ATOM 1389 N N . SER A 1 184 ? -3.125 33.25 34.844 1 98 184 SER A N 1
ATOM 1390 C CA . SER A 1 184 ? -4.004 34.375 35.125 1 98 184 SER A CA 1
ATOM 1391 C C . SER A 1 184 ? -4.031 35.344 33.938 1 98 184 SER A C 1
ATOM 1393 O O . SER A 1 184 ? -5.086 35.875 33.594 1 98 184 SER A O 1
ATOM 1395 N N . TYR A 1 185 ? -2.883 35.594 33.438 1 97.69 185 TYR A N 1
ATOM 1396 C CA . TYR A 1 185 ? -2.787 36.469 32.281 1 97.69 185 TYR A CA 1
ATOM 1397 C C . TYR A 1 185 ? -3.576 35.875 31.109 1 97.69 185 TYR A C 1
ATOM 1399 O O . TYR A 1 185 ? -4.363 36.594 30.484 1 97.69 185 TYR A O 1
ATOM 1407 N N . ILE A 1 186 ? -3.396 34.625 30.812 1 98.19 186 ILE A N 1
ATOM 1408 C CA . ILE A 1 186 ? -4.082 33.938 29.703 1 98.19 186 ILE A CA 1
ATOM 1409 C C . ILE A 1 186 ? -5.59 34 29.938 1 98.19 186 ILE A C 1
ATOM 1411 O O . ILE A 1 186 ? -6.352 34.312 29.016 1 98.19 186 ILE A O 1
ATOM 1415 N N . LYS A 1 187 ? -6.008 33.688 31.125 1 97.56 187 LYS A N 1
ATOM 1416 C CA . LYS A 1 187 ? -7.422 33.688 31.484 1 97.56 187 LYS A CA 1
ATOM 1417 C C . LYS A 1 187 ? -8.055 35.062 31.25 1 97.56 187 LYS A C 1
ATOM 1419 O O . LYS A 1 187 ? -9.172 35.156 30.734 1 97.56 187 LYS A O 1
ATOM 1424 N N . SER A 1 188 ? -7.324 36.031 31.625 1 97.56 188 SER A N 1
ATOM 1425 C CA . SER A 1 188 ? -7.844 37.375 31.453 1 97.56 188 SER A CA 1
ATOM 1426 C C . SER A 1 188 ? -8.062 37.719 29.984 1 97.56 188 SER A C 1
ATOM 1428 O O . SER A 1 188 ? -9.055 38.344 29.625 1 97.56 188 SER A O 1
ATOM 1430 N N . LYS A 1 189 ? -7.148 37.344 29.141 1 97.06 189 LYS A N 1
ATOM 1431 C CA . LYS A 1 189 ? -7.277 37.594 27.719 1 97.06 189 LYS A CA 1
ATOM 1432 C C . LYS A 1 189 ? -8.438 36.781 27.125 1 97.06 189 LYS A C 1
ATOM 1434 O O . LYS A 1 189 ? -9.219 37.312 26.328 1 97.06 189 LYS A O 1
ATOM 1439 N N . LEU A 1 190 ? -8.625 35.562 27.531 1 97.44 190 LEU A N 1
ATOM 1440 C CA . LEU A 1 190 ? -9.656 34.688 26.984 1 97.44 190 LEU A CA 1
ATOM 1441 C C . LEU A 1 190 ? -11.039 35.094 27.484 1 97.44 190 LEU A C 1
ATOM 1443 O O . LEU A 1 190 ? -12.023 35 26.734 1 97.44 190 LEU A O 1
ATOM 1447 N N . GLN A 1 191 ? -11.125 35.5 28.688 1 95.88 191 GLN A N 1
ATOM 1448 C CA . GLN A 1 191 ? -12.398 35.875 29.297 1 95.88 191 GLN A CA 1
ATOM 1449 C C . GLN A 1 191 ? -12.938 37.188 28.688 1 95.88 191 GLN A C 1
ATOM 1451 O O . GLN A 1 191 ? -14.117 37.5 28.828 1 95.88 191 GLN A O 1
ATOM 1456 N N . SER A 1 192 ? -12.078 37.875 28.031 1 94.88 192 SER A N 1
ATOM 1457 C CA . SER A 1 192 ? -12.508 39.094 27.375 1 94.88 192 SER A CA 1
ATOM 1458 C C . SER A 1 192 ? -13.336 38.812 26.141 1 94.88 192 SER A C 1
ATOM 1460 O O . SER A 1 192 ? -14 39.688 25.594 1 94.88 192 SER A O 1
ATOM 1462 N N . ILE A 1 193 ? -13.391 37.562 25.688 1 96.75 193 ILE A N 1
ATOM 1463 C CA . ILE A 1 193 ? -14.203 37.156 24.547 1 96.75 193 ILE A CA 1
ATOM 1464 C C . ILE A 1 193 ? -15.648 36.969 24.984 1 96.75 193 ILE A C 1
ATOM 1466 O O . ILE A 1 193 ? -15.977 35.969 25.656 1 96.75 193 ILE A O 1
ATOM 1470 N N . PRO A 1 194 ? -16.531 37.781 24.594 1 95.69 194 PRO A N 1
ATOM 1471 C CA . PRO A 1 194 ? -17.891 37.781 25.141 1 95.69 194 PRO A CA 1
ATOM 1472 C C . PRO A 1 194 ? -18.672 36.531 24.719 1 95.69 194 PRO A C 1
ATOM 1474 O O . PRO A 1 194 ? -19.578 36.094 25.422 1 95.69 194 PRO A O 1
ATOM 1477 N N . TRP A 1 195 ? -18.297 35.969 23.578 1 96.69 195 TRP A N 1
ATOM 1478 C CA . TRP A 1 195 ? -19.094 34.875 23.031 1 96.69 195 TRP A CA 1
ATOM 1479 C C . TRP A 1 195 ? -18.438 33.531 23.344 1 96.69 195 TRP A C 1
ATOM 1481 O O . TRP A 1 195 ? -18.844 32.5 22.797 1 96.69 195 TRP A O 1
ATOM 1491 N N . LEU A 1 196 ? -17.375 33.531 24.141 1 96.69 196 LEU A N 1
ATOM 1492 C CA . LEU A 1 196 ? -16.75 32.25 24.516 1 96.69 196 LEU A CA 1
ATOM 1493 C C . LEU A 1 196 ? -17.766 31.344 25.219 1 96.69 196 LEU A C 1
ATOM 1495 O O . LEU A 1 196 ? -18.422 31.75 26.172 1 96.69 196 LEU A O 1
ATOM 1499 N N . PRO A 1 197 ? -17.828 30.094 24.75 1 94.88 197 PRO A N 1
ATOM 1500 C CA . PRO A 1 197 ? -18.859 29.203 25.312 1 94.88 197 PRO A CA 1
ATOM 1501 C C . PRO A 1 197 ? -18.656 28.938 26.797 1 94.88 197 PRO A C 1
ATOM 1503 O O . PRO A 1 197 ? -17.516 28.75 27.25 1 94.88 197 PRO A O 1
ATOM 1506 N N . LYS A 1 198 ? -19.797 28.844 27.547 1 90.69 198 LYS A N 1
ATOM 1507 C CA . LYS A 1 198 ? -19.766 28.547 28.969 1 90.69 198 LYS A CA 1
ATOM 1508 C C . LYS A 1 198 ? -20.234 27.125 29.25 1 90.69 198 LYS A C 1
ATOM 1510 O O . LYS A 1 198 ? -20.109 26.641 30.375 1 90.69 198 LYS A O 1
ATOM 1515 N N . SER A 1 199 ? -20.797 26.562 28.25 1 92.19 199 SER A N 1
ATOM 1516 C CA . SER A 1 199 ? -21.188 25.156 28.312 1 92.19 199 SER A CA 1
ATOM 1517 C C . SER A 1 199 ? -20.312 24.297 27.406 1 92.19 199 SER A C 1
ATOM 1519 O O . SER A 1 199 ? -19.734 24.781 26.438 1 92.19 199 SER A O 1
ATOM 1521 N N . PRO A 1 200 ? -20.297 23.078 27.75 1 93.62 200 PRO A N 1
ATOM 1522 C CA . PRO A 1 200 ? -19.422 22.188 26.984 1 93.62 200 PRO A CA 1
ATOM 1523 C C . PRO A 1 200 ? -19.797 22.109 25.516 1 93.62 200 PRO A C 1
ATOM 1525 O O . PRO A 1 200 ? -20.984 21.953 25.188 1 93.62 200 PRO A O 1
ATOM 1528 N N . ILE A 1 201 ? -18.828 22.281 24.641 1 94.25 201 ILE A N 1
ATOM 1529 C CA . ILE A 1 201 ? -18.938 22.109 23.203 1 94.25 201 ILE A CA 1
ATOM 1530 C C . ILE A 1 201 ? -17.672 21.422 22.672 1 94.25 201 ILE A C 1
ATOM 1532 O O . ILE A 1 201 ? -16.609 21.5 23.297 1 94.25 201 ILE A O 1
ATOM 1536 N N . PRO A 1 202 ? -17.812 20.719 21.562 1 96.69 202 PRO A N 1
ATOM 1537 C CA . PRO A 1 202 ? -16.594 20.188 20.953 1 96.69 202 PRO A CA 1
ATOM 1538 C C . PRO A 1 202 ? -15.555 21.266 20.656 1 96.69 202 PRO A C 1
ATOM 1540 O O . PRO A 1 202 ? -15.914 22.359 20.234 1 96.69 202 PRO A O 1
ATOM 1543 N N . VAL A 1 203 ? -14.32 20.953 20.922 1 98.62 203 VAL A N 1
ATOM 1544 C CA . VAL A 1 203 ? -13.219 21.875 20.656 1 98.62 203 VAL A CA 1
ATOM 1545 C C . VAL A 1 203 ? -12.242 21.234 19.672 1 98.62 203 VAL A C 1
ATOM 1547 O O . VAL A 1 203 ? -11.883 20.062 19.797 1 98.62 203 VAL A O 1
ATOM 1550 N N . ILE A 1 204 ? -11.898 21.953 18.625 1 98.75 204 ILE A N 1
ATOM 1551 C CA . ILE A 1 204 ? -10.922 21.531 17.625 1 98.75 204 ILE A CA 1
ATOM 1552 C C . ILE A 1 204 ? -9.727 22.5 17.641 1 98.75 204 ILE A C 1
ATOM 1554 O O . ILE A 1 204 ? -9.906 23.719 17.672 1 98.75 204 ILE A O 1
ATOM 1558 N N . GLY A 1 205 ? -8.562 21.969 17.641 1 98.75 205 GLY A N 1
ATOM 1559 C CA . GLY A 1 205 ? -7.363 22.797 17.703 1 98.75 205 GLY A CA 1
ATOM 1560 C C . GLY A 1 205 ? -6.43 22.578 16.531 1 98.75 205 GLY A C 1
ATOM 1561 O O . GLY A 1 205 ? -6.301 21.469 16.016 1 98.75 205 GLY A O 1
ATOM 1562 N N . ILE A 1 206 ? -5.777 23.656 16.109 1 98 206 ILE A N 1
ATOM 1563 C CA . ILE A 1 206 ? -4.738 23.688 15.086 1 98 206 ILE A CA 1
ATOM 1564 C C . ILE A 1 206 ? -3.451 24.25 15.68 1 98 206 ILE A C 1
ATOM 1566 O O . ILE A 1 206 ? -3.494 25.109 16.562 1 98 206 ILE A O 1
ATOM 1570 N N . GLY A 1 207 ? -2.318 23.75 15.125 1 96.38 207 GLY A N 1
ATOM 1571 C CA . GLY A 1 207 ? -1.057 24.375 15.492 1 96.38 207 GLY A CA 1
ATOM 1572 C C . GLY A 1 207 ? 0.001 23.375 15.922 1 96.38 207 GLY A C 1
ATOM 1573 O O . GLY A 1 207 ? -0.313 22.219 16.219 1 96.38 207 GLY A O 1
ATOM 1574 N N . GLY A 1 208 ? 1.196 23.844 15.977 1 95.31 208 GLY A N 1
ATOM 1575 C CA . GLY A 1 208 ? 2.318 22.984 16.344 1 95.31 208 GLY A CA 1
ATOM 1576 C C . GLY A 1 208 ? 2.27 22.516 17.781 1 95.31 208 GLY A C 1
ATOM 1577 O O . GLY A 1 208 ? 2.604 21.359 18.078 1 95.31 208 GLY A O 1
ATOM 1578 N N . THR A 1 209 ? 1.854 23.406 18.672 1 96.31 209 THR A N 1
ATOM 1579 C CA . THR A 1 209 ? 1.753 23.047 20.078 1 96.31 209 THR A CA 1
ATOM 1580 C C . THR A 1 209 ? 0.781 21.891 20.281 1 96.31 209 THR A C 1
ATOM 1582 O O . THR A 1 209 ? 1.109 20.906 20.953 1 96.31 209 THR A O 1
ATOM 1585 N N . ILE A 1 210 ? -0.351 22.016 19.672 1 96.75 210 ILE A N 1
ATOM 1586 C CA . ILE A 1 210 ? -1.405 21.016 19.844 1 96.75 210 ILE A CA 1
ATOM 1587 C C . ILE A 1 210 ? -0.957 19.688 19.25 1 96.75 210 ILE A C 1
ATOM 1589 O O . ILE A 1 210 ? -1.229 18.625 19.828 1 96.75 210 ILE A O 1
ATOM 1593 N N . ARG A 1 211 ? -0.329 19.734 18.172 1 96.69 211 ARG A N 1
ATOM 1594 C CA . ARG A 1 211 ? 0.161 18.516 17.531 1 96.69 211 ARG A CA 1
ATOM 1595 C C . ARG A 1 211 ? 1.19 17.812 18.422 1 96.69 211 ARG A C 1
ATOM 1597 O O . ARG A 1 211 ? 1.189 16.594 18.531 1 96.69 211 ARG A O 1
ATOM 1604 N N . ASN A 1 212 ? 2.039 18.594 19.031 1 97.25 212 ASN A N 1
ATOM 1605 C CA . ASN A 1 212 ? 3.045 18 19.906 1 97.25 212 ASN A CA 1
ATOM 1606 C C . ASN A 1 212 ? 2.416 17.406 21.156 1 97.25 212 ASN A C 1
ATOM 1608 O O . ASN A 1 212 ? 2.791 16.312 21.578 1 97.25 212 ASN A O 1
ATOM 1612 N N . LEU A 1 213 ? 1.486 18.094 21.734 1 98.12 213 LEU A N 1
ATOM 1613 C CA . LEU A 1 213 ? 0.779 17.562 22.891 1 98.12 213 LEU A CA 1
ATOM 1614 C C . LEU A 1 213 ? 0.088 16.25 22.547 1 98.12 213 LEU A C 1
ATOM 1616 O O . LEU A 1 213 ? 0.123 15.297 23.328 1 98.12 213 LEU A O 1
ATOM 1620 N N . ALA A 1 214 ? -0.508 16.234 21.375 1 98.12 214 ALA A N 1
ATOM 1621 C CA . ALA A 1 214 ? -1.204 15.047 20.906 1 98.12 214 ALA A CA 1
ATOM 1622 C C . ALA A 1 214 ? -0.232 13.883 20.703 1 98.12 214 ALA A C 1
ATOM 1624 O O . ALA A 1 214 ? -0.525 12.75 21.078 1 98.12 214 ALA A O 1
ATOM 1625 N N . LYS A 1 215 ? 0.9 14.18 20.109 1 97.56 215 LYS A N 1
ATOM 1626 C CA . LYS A 1 215 ? 1.907 13.148 19.891 1 97.56 215 LYS A CA 1
ATOM 1627 C C . LYS A 1 215 ? 2.381 12.555 21.219 1 97.56 215 LYS A C 1
ATOM 1629 O O . LYS A 1 215 ? 2.543 11.336 21.328 1 97.56 215 LYS A O 1
ATOM 1634 N N . ILE A 1 216 ? 2.633 13.391 22.156 1 97.69 216 ILE A N 1
ATOM 1635 C CA . ILE A 1 216 ? 3.057 12.938 23.469 1 97.69 216 ILE A CA 1
ATOM 1636 C C . ILE A 1 216 ? 1.988 12.031 24.078 1 97.69 216 ILE A C 1
ATOM 1638 O O . ILE A 1 216 ? 2.301 10.953 24.594 1 97.69 216 ILE A O 1
ATOM 1642 N N . HIS A 1 217 ? 0.795 12.461 23.984 1 98.25 217 HIS A N 1
ATOM 1643 C CA . HIS A 1 217 ? -0.291 11.656 24.531 1 98.25 217 HIS A CA 1
ATOM 1644 C C . HIS A 1 217 ? -0.381 10.297 23.844 1 98.25 217 HIS A C 1
ATOM 1646 O O . HIS A 1 217 ? -0.604 9.281 24.5 1 98.25 217 HIS A O 1
ATOM 1652 N N . GLN A 1 218 ? -0.269 10.289 22.516 1 96.56 218 GLN A N 1
ATOM 1653 C CA . GLN A 1 218 ? -0.309 9.031 21.781 1 96.56 218 GLN A CA 1
ATOM 1654 C C . GLN A 1 218 ? 0.764 8.062 22.266 1 96.56 218 GLN A C 1
ATOM 1656 O O . GLN A 1 218 ? 0.497 6.875 22.453 1 96.56 218 GLN A O 1
ATOM 1661 N N . ARG A 1 219 ? 1.95 8.594 22.453 1 95.25 219 ARG A N 1
ATOM 1662 C CA . ARG A 1 219 ? 3.062 7.762 22.891 1 95.25 219 ARG A CA 1
ATOM 1663 C C . ARG A 1 219 ? 2.824 7.242 24.312 1 95.25 219 ARG A C 1
ATOM 1665 O O . ARG A 1 219 ? 3.043 6.062 24.594 1 95.25 219 ARG A O 1
ATOM 1672 N N . TYR A 1 220 ? 2.363 8.078 25.125 1 94.75 220 TYR A N 1
ATOM 1673 C CA . TYR A 1 220 ? 2.158 7.727 26.516 1 94.75 220 TYR A CA 1
ATOM 1674 C C . TYR A 1 220 ? 1.023 6.723 26.672 1 94.75 220 TYR A C 1
ATOM 1676 O O . TYR A 1 220 ? 1.083 5.832 27.531 1 94.75 220 TYR A O 1
ATOM 1684 N N . SER A 1 221 ? 0.019 6.883 25.906 1 94.81 221 SER A N 1
ATOM 1685 C CA . SER A 1 221 ? -1.154 6.023 26.031 1 94.81 221 SER A CA 1
ATOM 1686 C C . SER A 1 221 ? -1.002 4.75 25.219 1 94.81 221 SER A C 1
ATOM 1688 O O . SER A 1 221 ? -1.81 3.826 25.328 1 94.81 221 SER A O 1
ATOM 1690 N N . GLY A 1 222 ? -0.008 4.723 24.375 1 92.62 222 GLY A N 1
ATOM 1691 C CA . GLY A 1 222 ? 0.151 3.578 23.484 1 92.62 222 GLY A CA 1
ATOM 1692 C C . GLY A 1 222 ? -0.902 3.514 22.391 1 92.62 222 GLY A C 1
ATOM 1693 O O . GLY A 1 222 ? -1.347 2.428 22.016 1 92.62 222 GLY A O 1
ATOM 1694 N N . TYR A 1 223 ? -1.333 4.691 22.031 1 94.06 223 TYR A N 1
ATOM 1695 C CA . TYR A 1 223 ? -2.314 4.742 20.953 1 94.06 223 TYR A CA 1
ATOM 1696 C C . TYR A 1 223 ? -1.777 4.066 19.703 1 94.06 223 TYR A C 1
ATOM 1698 O O . TYR A 1 223 ? -0.655 4.344 19.266 1 94.06 223 TYR A O 1
ATOM 1706 N N . PRO A 1 224 ? -2.529 3.205 19.062 1 92.06 224 PRO A N 1
ATOM 1707 C CA . PRO A 1 224 ? -1.961 2.34 18.031 1 92.06 224 PRO A CA 1
ATOM 1708 C C . PRO A 1 224 ? -1.796 3.053 16.688 1 92.06 224 PRO A C 1
ATOM 1710 O O . PRO A 1 224 ? -1.113 2.545 15.797 1 92.06 224 PRO A O 1
ATOM 1713 N N . LEU A 1 225 ? -2.418 4.152 16.453 1 91.94 225 LEU A N 1
ATOM 1714 C CA . LEU A 1 225 ? -2.285 4.887 15.195 1 91.94 225 LEU A CA 1
ATOM 1715 C C . LEU A 1 225 ? -1.357 6.086 15.359 1 91.94 225 LEU A C 1
ATOM 1717 O O . LEU A 1 225 ? -1.381 6.754 16.391 1 91.94 225 LEU A O 1
ATOM 1721 N N . SER A 1 226 ? -0.618 6.359 14.352 1 89.12 226 SER A N 1
ATOM 1722 C CA . SER A 1 226 ? 0.295 7.496 14.406 1 89.12 226 SER A CA 1
ATOM 1723 C C . SER A 1 226 ? -0.353 8.75 13.836 1 89.12 226 SER A C 1
ATOM 1725 O O . SER A 1 226 ? 0.145 9.859 14.039 1 89.12 226 SER A O 1
ATOM 1727 N N . LYS A 1 227 ? -1.487 8.672 13.227 1 93.06 227 LYS A N 1
ATOM 1728 C CA . LYS A 1 227 ? -2.199 9.789 12.609 1 93.06 227 LYS A CA 1
ATOM 1729 C C . LYS A 1 227 ? -2.686 10.781 13.664 1 93.06 227 LYS A C 1
ATOM 1731 O O . LYS A 1 227 ? -3.256 10.383 14.68 1 93.06 227 LYS A O 1
ATOM 1736 N N . LEU A 1 228 ? -2.488 12.055 13.375 1 96.69 228 LEU A N 1
ATOM 1737 C CA . LEU A 1 228 ? -2.875 13.078 14.344 1 96.69 228 LEU A CA 1
ATOM 1738 C C . LEU A 1 228 ? -4.199 13.727 13.945 1 96.69 228 LEU A C 1
ATOM 1740 O O . LEU A 1 228 ? -4.996 14.086 14.812 1 96.69 228 LEU A O 1
ATOM 1744 N N . HIS A 1 229 ? -4.398 13.875 12.617 1 97.88 229 HIS A N 1
ATOM 1745 C CA . HIS A 1 229 ? -5.621 14.539 12.18 1 97.88 229 HIS A CA 1
ATOM 1746 C C . HIS A 1 229 ? -6.855 13.789 12.664 1 97.88 229 HIS A C 1
ATOM 1748 O O . HIS A 1 229 ? -6.977 12.586 12.461 1 97.88 229 HIS A O 1
ATOM 1754 N N . ASN A 1 230 ? -7.699 14.477 13.312 1 98 230 ASN A N 1
ATOM 1755 C CA . ASN A 1 230 ? -8.961 13.992 13.859 1 98 230 ASN A CA 1
ATOM 1756 C C . ASN A 1 230 ? -8.742 13.078 15.055 1 98 230 ASN A C 1
ATOM 1758 O O . ASN A 1 230 ? -9.609 12.258 15.383 1 98 230 ASN A O 1
ATOM 1762 N N . TYR A 1 231 ? -7.574 13.102 15.648 1 98 231 TYR A N 1
ATOM 1763 C CA . TYR A 1 231 ? -7.34 12.438 16.922 1 98 231 TYR A CA 1
ATOM 1764 C C . TYR A 1 231 ? -8.07 13.156 18.062 1 98 231 TYR A C 1
ATOM 1766 O O . TYR A 1 231 ? -7.988 14.375 18.188 1 98 231 TYR A O 1
ATOM 1774 N N . LYS A 1 232 ? -8.797 12.43 18.797 1 97.31 232 LYS A N 1
ATOM 1775 C CA . LYS A 1 232 ? -9.547 12.992 19.922 1 97.31 232 LYS A CA 1
ATOM 1776 C C . LYS A 1 232 ? -8.898 12.617 21.25 1 97.31 232 LYS A C 1
ATOM 1778 O O . LYS A 1 232 ? -8.789 11.43 21.578 1 97.31 232 LYS A O 1
ATOM 1783 N N . VAL A 1 233 ? -8.508 13.633 22 1 97.56 233 VAL A N 1
ATOM 1784 C CA . VAL A 1 233 ? -7.855 13.438 23.281 1 97.56 233 VAL A CA 1
ATOM 1785 C C . VAL A 1 233 ? -8.742 13.992 24.391 1 97.56 233 VAL A C 1
ATOM 1787 O O . VAL A 1 233 ? -9.25 15.109 24.297 1 97.56 233 VAL A O 1
ATOM 1790 N N . SER A 1 234 ? -8.906 13.203 25.469 1 97.81 234 SER A N 1
ATOM 1791 C CA . SER A 1 234 ? -9.672 13.719 26.594 1 97.81 234 SER A CA 1
ATOM 1792 C C . SER A 1 234 ? -8.953 14.891 27.266 1 97.81 234 SER A C 1
ATOM 1794 O O . SER A 1 234 ? -7.719 14.93 27.297 1 97.81 234 SER A O 1
ATOM 1796 N N . SER A 1 235 ? -9.75 15.836 27.781 1 98 235 SER A N 1
ATOM 1797 C CA . SER A 1 235 ? -9.156 16.953 28.484 1 98 235 SER A CA 1
ATOM 1798 C C . SER A 1 235 ? -8.297 16.484 29.656 1 98 235 SER A C 1
ATOM 1800 O O . SER A 1 235 ? -7.211 17.016 29.891 1 98 235 SER A O 1
ATOM 1802 N N . GLN A 1 236 ? -8.75 15.484 30.312 1 97.81 236 GLN A N 1
ATOM 1803 C CA . GLN A 1 236 ? -7.992 14.938 31.438 1 97.81 236 GLN A CA 1
ATOM 1804 C C . GLN A 1 236 ? -6.652 14.375 30.984 1 97.81 236 GLN A C 1
ATOM 1806 O O . GLN A 1 236 ? -5.629 14.57 31.641 1 97.81 236 GLN A O 1
ATOM 1811 N N . GLY A 1 237 ? -6.723 13.633 29.875 1 97.69 237 GLY A N 1
ATOM 1812 C CA . GLY A 1 237 ? -5.484 13.117 29.297 1 97.69 237 GLY A CA 1
ATOM 1813 C C . GLY A 1 237 ? -4.5 14.211 28.938 1 97.69 237 GLY A C 1
ATOM 1814 O O . GLY A 1 237 ? -3.295 14.07 29.156 1 97.69 237 GLY A O 1
ATOM 1815 N N . LEU A 1 238 ? -4.996 15.297 28.422 1 98.12 238 LEU A N 1
ATOM 1816 C CA . LEU A 1 238 ? -4.145 16.406 28.031 1 98.12 238 LEU A CA 1
ATOM 1817 C C . LEU A 1 238 ? -3.59 17.125 29.25 1 98.12 238 LEU A C 1
ATOM 1819 O O . LEU A 1 238 ? -2.443 17.578 29.25 1 98.12 238 LEU A O 1
ATOM 1823 N N . PHE A 1 239 ? -4.422 17.25 30.266 1 98.25 239 PHE A N 1
ATOM 1824 C CA . PHE A 1 239 ? -3.961 17.875 31.5 1 98.25 239 PHE A CA 1
ATOM 1825 C C . PHE A 1 239 ? -2.795 17.109 32.094 1 98.25 239 PHE A C 1
ATOM 1827 O O . PHE A 1 239 ? -1.843 17.703 32.625 1 98.25 239 PHE A O 1
ATOM 1834 N N . SER A 1 240 ? -2.859 15.805 31.984 1 98.06 240 SER A N 1
ATOM 1835 C CA . SER A 1 240 ? -1.773 14.961 32.469 1 98.06 240 SER A CA 1
ATOM 1836 C C . SER A 1 240 ? -0.487 15.203 31.688 1 98.06 240 SER A C 1
ATOM 1838 O O . SER A 1 240 ? 0.595 15.289 32.281 1 98.06 240 SER A O 1
ATOM 1840 N N . VAL A 1 241 ? -0.634 15.289 30.406 1 98.25 241 VAL A N 1
ATOM 1841 C CA . VAL A 1 241 ? 0.515 15.555 29.547 1 98.25 241 VAL A CA 1
ATOM 1842 C C . VAL A 1 241 ? 1.107 16.922 29.891 1 98.25 241 VAL A C 1
ATOM 1844 O O . VAL A 1 241 ? 2.326 17.062 30.031 1 98.25 241 VAL A O 1
ATOM 1847 N N . ILE A 1 242 ? 0.228 17.906 30.062 1 98.19 242 ILE A N 1
ATOM 1848 C CA . ILE A 1 242 ? 0.657 19.266 30.328 1 98.19 242 ILE A CA 1
ATOM 1849 C C . ILE A 1 242 ? 1.353 19.328 31.688 1 98.19 242 ILE A C 1
ATOM 1851 O O . ILE A 1 242 ? 2.391 19.984 31.844 1 98.19 242 ILE A O 1
ATOM 1855 N N . HIS A 1 243 ? 0.811 18.656 32.625 1 97.62 243 HIS A N 1
ATOM 1856 C CA . HIS A 1 243 ? 1.412 18.594 33.969 1 97.62 243 HIS A CA 1
ATOM 1857 C C . HIS A 1 243 ? 2.822 18.031 33.906 1 97.62 243 HIS A C 1
ATOM 1859 O O . HIS A 1 243 ? 3.744 18.562 34.5 1 97.62 243 HIS A O 1
ATOM 1865 N N . MET A 1 244 ? 2.947 16.969 33.156 1 96.94 244 MET A N 1
ATOM 1866 C CA . MET A 1 244 ? 4.25 16.328 33 1 96.94 244 MET A CA 1
ATOM 1867 C C . MET A 1 244 ? 5.25 17.281 32.375 1 96.94 244 MET A C 1
ATOM 1869 O O . MET A 1 244 ? 6.391 17.391 32.812 1 96.94 244 MET A O 1
ATOM 1873 N N . ILE A 1 245 ? 4.84 18.031 31.375 1 97.44 245 ILE A N 1
ATOM 1874 C CA . ILE A 1 245 ? 5.699 18.969 30.672 1 97.44 245 ILE A CA 1
ATOM 1875 C C . ILE A 1 245 ? 6.129 20.094 31.625 1 97.44 245 ILE A C 1
ATOM 1877 O O . ILE A 1 245 ? 7.312 20.438 31.688 1 97.44 245 ILE A O 1
ATOM 1881 N N . LEU A 1 246 ? 5.191 20.609 32.406 1 96.94 246 LEU A N 1
ATOM 1882 C CA . LEU A 1 246 ? 5.441 21.75 33.25 1 96.94 246 LEU A CA 1
ATOM 1883 C C . LEU A 1 246 ? 6.395 21.391 34.375 1 96.94 246 LEU A C 1
ATOM 1885 O O . LEU A 1 246 ? 7.082 22.25 34.938 1 96.94 246 LEU A O 1
ATOM 1889 N N . LYS A 1 247 ? 6.492 20.141 34.656 1 95.81 247 LYS A N 1
ATOM 1890 C CA . LYS A 1 247 ? 7.344 19.672 35.75 1 95.81 247 LYS A CA 1
ATOM 1891 C C . LYS A 1 247 ? 8.727 19.281 35.25 1 95.81 247 LYS A C 1
ATOM 1893 O O . LYS A 1 247 ? 9.617 18.953 36.031 1 95.81 247 LYS A O 1
ATOM 1898 N N . SER A 1 248 ? 8.922 19.328 33.969 1 95.5 248 SER A N 1
ATOM 1899 C CA . SER A 1 248 ? 10.18 18.859 33.375 1 95.5 248 SER A CA 1
ATOM 1900 C C . SER A 1 248 ? 11.141 20.016 33.156 1 95.5 248 SER A C 1
ATOM 1902 O O . SER A 1 248 ? 10.719 21.109 32.75 1 95.5 248 SER A O 1
ATOM 1904 N N . SER A 1 249 ? 12.469 19.781 33.344 1 94.19 249 SER A N 1
ATOM 1905 C CA . SER A 1 249 ? 13.516 20.719 32.969 1 94.19 249 SER A CA 1
ATOM 1906 C C . SER A 1 249 ? 13.695 20.75 31.438 1 94.19 249 SER A C 1
ATOM 1908 O O . SER A 1 249 ? 13.164 19.891 30.734 1 94.19 249 SER A O 1
ATOM 1910 N N . PRO A 1 250 ? 14.367 21.781 31 1 92.5 250 PRO A N 1
ATOM 1911 C CA . PRO A 1 250 ? 14.633 21.828 29.562 1 92.5 250 PRO A CA 1
ATOM 1912 C C . PRO A 1 250 ? 15.305 20.547 29.062 1 92.5 250 PRO A C 1
ATOM 1914 O O . PRO A 1 250 ? 14.953 20.047 27.984 1 92.5 250 PRO A O 1
ATOM 1917 N N . GLU A 1 251 ? 16.219 19.984 29.812 1 92.38 251 GLU A N 1
ATOM 1918 C CA . GLU A 1 251 ? 16.922 18.766 29.422 1 92.38 251 GLU A CA 1
ATOM 1919 C C . GLU A 1 251 ? 15.984 17.562 29.422 1 92.38 251 GLU A C 1
ATOM 1921 O O . GLU A 1 251 ? 16.047 16.719 28.516 1 92.38 251 GLU A O 1
ATOM 1926 N N . GLU A 1 252 ? 15.156 17.5 30.344 1 94.19 252 GLU A N 1
ATOM 1927 C CA . GLU A 1 252 ? 14.188 16.406 30.422 1 94.19 252 GLU A CA 1
ATOM 1928 C C . GLU A 1 252 ? 13.164 16.484 29.297 1 94.19 252 GLU A C 1
ATOM 1930 O O . GLU A 1 252 ? 12.758 15.453 28.766 1 94.19 252 GLU A O 1
ATOM 1935 N N . ARG A 1 253 ? 12.703 17.703 29.016 1 94.44 253 ARG A N 1
ATOM 1936 C CA . ARG A 1 253 ? 11.703 17.906 27.969 1 94.44 253 ARG A CA 1
ATOM 1937 C C . ARG A 1 253 ? 12.195 17.375 26.625 1 94.44 253 ARG A C 1
ATOM 1939 O O . ARG A 1 253 ? 11.406 16.859 25.828 1 94.44 253 ARG A O 1
ATOM 1946 N N . ARG A 1 254 ? 13.438 17.531 26.359 1 89 254 ARG A N 1
ATOM 1947 C CA . ARG A 1 254 ? 14.031 17.078 25.109 1 89 254 ARG A CA 1
ATOM 1948 C C . ARG A 1 254 ? 13.914 15.57 24.969 1 89 254 ARG A C 1
ATOM 1950 O O . ARG A 1 254 ? 13.953 15.039 23.859 1 89 254 ARG A O 1
ATOM 1957 N N . LYS A 1 255 ? 13.711 14.875 26.016 1 91 255 LYS A N 1
ATOM 1958 C CA . LYS A 1 255 ? 13.68 13.414 26.031 1 91 255 LYS A CA 1
ATOM 1959 C C . LYS A 1 255 ? 12.25 12.898 26.031 1 91 255 LYS A C 1
ATOM 1961 O O . LYS A 1 255 ? 12.023 11.688 25.953 1 91 255 LYS A O 1
ATOM 1966 N N . ILE A 1 256 ? 11.328 13.812 26.109 1 94.69 256 ILE A N 1
ATOM 1967 C CA . ILE A 1 256 ? 9.938 13.383 26.109 1 94.69 256 ILE A CA 1
ATOM 1968 C C . ILE A 1 256 ? 9.555 12.852 24.734 1 94.69 256 ILE A C 1
ATOM 1970 O O . ILE A 1 256 ? 9.602 13.578 23.75 1 94.69 256 ILE A O 1
ATOM 1974 N N . PRO A 1 257 ? 9.148 11.578 24.625 1 92.25 257 PRO A N 1
ATOM 1975 C CA . PRO A 1 257 ? 8.727 11.062 23.328 1 92.25 257 PRO A CA 1
ATOM 1976 C C . PRO A 1 257 ? 7.539 11.828 22.75 1 92.25 257 PRO A C 1
ATOM 1978 O O . PRO A 1 257 ? 6.543 12.047 23.438 1 92.25 257 PRO A O 1
ATOM 1981 N N . GLY A 1 258 ? 7.746 12.227 21.531 1 92.25 258 GLY A N 1
ATOM 1982 C CA . GLY A 1 258 ? 6.672 12.945 20.859 1 92.25 258 GLY A CA 1
ATOM 1983 C C . GLY A 1 258 ? 6.902 14.438 20.797 1 92.25 258 GLY A C 1
ATOM 1984 O O . GLY A 1 258 ? 6.332 15.125 19.953 1 92.25 258 GLY A O 1
ATOM 1985 N N . LEU A 1 259 ? 7.68 14.938 21.688 1 94.5 259 LEU A N 1
ATOM 1986 C CA . LEU A 1 259 ? 7.98 16.359 21.688 1 94.5 259 LEU A CA 1
ATOM 1987 C C . LEU A 1 259 ? 9.156 16.672 20.766 1 94.5 259 LEU A C 1
ATOM 1989 O O . LEU A 1 259 ? 10.242 16.125 20.938 1 94.5 259 LEU A O 1
ATOM 1993 N N . SER A 1 260 ? 8.922 17.531 19.828 1 90.19 260 SER A N 1
ATOM 1994 C CA . SER A 1 260 ? 10.008 17.953 18.953 1 90.19 260 SER A CA 1
ATOM 1995 C C . SER A 1 260 ? 11.062 18.734 19.719 1 90.19 260 SER A C 1
ATOM 1997 O O . SER A 1 260 ? 10.727 19.547 20.594 1 90.19 260 SER A O 1
ATOM 1999 N N . ALA A 1 261 ? 12.273 18.578 19.359 1 82.62 261 ALA A N 1
ATOM 2000 C CA . ALA A 1 261 ? 13.375 19.266 20.016 1 82.62 261 ALA A CA 1
ATOM 2001 C C . ALA A 1 261 ? 13.289 20.781 19.797 1 82.62 261 ALA A C 1
ATOM 2003 O O . ALA A 1 261 ? 13.648 21.562 20.688 1 82.62 261 ALA A O 1
ATOM 2004 N N . GLU A 1 262 ? 12.719 21.125 18.703 1 82.94 262 GLU A N 1
ATOM 2005 C CA . GLU A 1 262 ? 12.648 22.531 18.328 1 82.94 262 GLU A CA 1
ATOM 2006 C C . GLU A 1 262 ? 11.57 23.266 19.125 1 82.94 262 GLU A C 1
ATOM 2008 O O . GLU A 1 262 ? 11.547 24.5 19.156 1 82.94 262 GLU A O 1
ATOM 2013 N N . ARG A 1 263 ? 10.797 22.531 19.891 1 88.44 263 ARG A N 1
ATOM 2014 C CA . ARG A 1 263 ? 9.672 23.156 20.578 1 88.44 263 ARG A CA 1
ATOM 2015 C C . ARG A 1 263 ? 9.852 23.094 22.094 1 88.44 263 ARG A C 1
ATOM 2017 O O . ARG A 1 263 ? 9.039 23.625 22.844 1 88.44 263 ARG A O 1
ATOM 2024 N N . GLY A 1 264 ? 10.898 22.547 22.531 1 90.56 264 GLY A N 1
ATOM 2025 C CA . GLY A 1 264 ? 11.109 22.312 23.953 1 90.56 264 GLY A CA 1
ATOM 2026 C C . GLY A 1 264 ? 11.109 23.594 24.766 1 90.56 264 GLY A C 1
ATOM 2027 O O . GLY A 1 264 ? 10.688 23.594 25.922 1 90.56 264 GLY A O 1
ATOM 2028 N N . ASP A 1 265 ? 11.523 24.625 24.172 1 91.44 265 ASP A N 1
ATOM 2029 C CA . ASP A 1 265 ? 11.688 25.875 24.922 1 91.44 265 ASP A CA 1
ATOM 2030 C C . ASP A 1 265 ? 10.383 26.656 24.969 1 91.44 265 ASP A C 1
ATOM 2032 O O . ASP A 1 265 ? 10.18 27.469 25.875 1 91.44 265 ASP A O 1
ATOM 2036 N N . ILE A 1 266 ? 9.5 26.422 24.062 1 92.44 266 ILE A N 1
ATOM 2037 C CA . ILE A 1 266 ? 8.312 27.266 24.016 1 92.44 266 ILE A CA 1
ATOM 2038 C C . ILE A 1 266 ? 7.078 26.453 24.391 1 92.44 266 ILE A C 1
ATOM 2040 O O . ILE A 1 266 ? 5.961 26.969 24.406 1 92.44 266 ILE A O 1
ATOM 2044 N N . ILE A 1 267 ? 7.172 25.203 24.734 1 96.81 267 ILE A N 1
ATOM 2045 C CA . ILE A 1 267 ? 6.047 24.281 24.906 1 96.81 267 ILE A CA 1
ATOM 2046 C C . ILE A 1 267 ? 5.273 24.641 26.172 1 96.81 267 ILE A C 1
ATOM 2048 O O . ILE A 1 267 ? 4.062 24.438 26.25 1 96.81 267 ILE A O 1
ATOM 2052 N N . ASN A 1 268 ? 5.945 25.234 27.188 1 97.31 268 ASN A N 1
ATOM 2053 C CA . ASN A 1 268 ? 5.301 25.578 28.453 1 97.31 268 ASN A CA 1
ATOM 2054 C C . ASN A 1 268 ? 4.16 26.562 28.25 1 97.31 268 ASN A C 1
ATOM 2056 O O . ASN A 1 268 ? 3.023 26.312 28.656 1 97.31 268 ASN A O 1
ATOM 2060 N N . ALA A 1 269 ? 4.5 27.656 27.625 1 96.44 269 ALA A N 1
ATOM 2061 C CA . ALA A 1 269 ? 3.512 28.719 27.406 1 96.44 269 ALA A CA 1
ATOM 2062 C C . ALA A 1 269 ? 2.359 28.219 26.531 1 96.44 269 ALA A C 1
ATOM 2064 O O . ALA A 1 269 ? 1.191 28.469 26.844 1 96.44 269 ALA A O 1
ATOM 2065 N N . GLY A 1 270 ? 2.734 27.547 25.469 1 97.38 270 GLY A N 1
ATOM 2066 C CA . GLY A 1 270 ? 1.709 27 24.594 1 97.38 270 GLY A CA 1
ATOM 2067 C C . GLY A 1 270 ? 0.776 26.031 25.297 1 97.38 270 GLY A C 1
ATOM 2068 O O . GLY A 1 270 ? -0.44 26.078 25.109 1 97.38 270 GLY A O 1
ATOM 2069 N N . ALA A 1 271 ? 1.316 25.156 26.094 1 98.31 271 ALA A N 1
ATOM 2070 C CA . ALA A 1 271 ? 0.539 24.172 26.828 1 98.31 271 ALA A CA 1
ATOM 2071 C C . ALA A 1 271 ? -0.436 24.828 27.797 1 98.31 271 ALA A C 1
ATOM 2073 O O . ALA A 1 271 ? -1.57 24.375 27.953 1 98.31 271 ALA A O 1
ATOM 2074 N N . LEU A 1 272 ? -0.004 25.844 28.406 1 98.5 272 LEU A N 1
ATOM 2075 C CA . LEU A 1 272 ? -0.838 26.547 29.375 1 98.5 272 LEU A CA 1
ATOM 2076 C C . LEU A 1 272 ? -2.01 27.234 28.688 1 98.5 272 LEU A C 1
ATOM 2078 O O . LEU A 1 272 ? -3.102 27.328 29.25 1 98.5 272 LEU A O 1
ATOM 2082 N N . ILE A 1 273 ? -1.782 27.766 27.484 1 98.44 273 ILE A N 1
ATOM 2083 C CA . ILE A 1 273 ? -2.875 28.344 26.719 1 98.44 273 ILE A CA 1
ATOM 2084 C C . ILE A 1 273 ? -3.943 27.297 26.438 1 98.44 273 ILE A C 1
ATOM 2086 O O . ILE A 1 273 ? -5.133 27.531 26.656 1 98.44 273 ILE A O 1
ATOM 2090 N N . VAL A 1 274 ? -3.521 26.125 26.016 1 98.62 274 VAL A N 1
ATOM 2091 C CA . VAL A 1 274 ? -4.43 25.031 25.703 1 98.62 274 VAL A CA 1
ATOM 2092 C C . VAL A 1 274 ? -5.207 24.625 26.938 1 98.62 274 VAL A C 1
ATOM 2094 O O . VAL A 1 274 ? -6.426 24.422 26.891 1 98.62 274 VAL A O 1
ATOM 2097 N N . ARG A 1 275 ? -4.5 24.5 28.031 1 98.31 275 ARG A N 1
ATOM 2098 C CA . ARG A 1 275 ? -5.129 24.125 29.297 1 98.31 275 ARG A CA 1
ATOM 2099 C C . ARG A 1 275 ? -6.254 25.094 29.656 1 98.31 275 ARG A C 1
ATOM 2101 O O . ARG A 1 275 ? -7.352 24.672 30.016 1 98.31 275 ARG A O 1
ATOM 2108 N N . GLU A 1 276 ? -5.961 26.344 29.531 1 98 276 GLU A N 1
ATOM 2109 C CA . GLU A 1 276 ? -6.934 27.344 29.953 1 98 276 GLU A CA 1
ATOM 2110 C C . GLU A 1 276 ? -8.148 27.359 29.031 1 98 276 GLU A C 1
ATOM 2112 O O . GLU A 1 276 ? -9.273 27.578 29.469 1 98 276 GLU A O 1
ATOM 2117 N N . ILE A 1 277 ? -7.941 27.188 27.719 1 98.06 277 ILE A N 1
ATOM 2118 C CA . ILE A 1 277 ? -9.055 27.125 26.781 1 98.06 277 ILE A CA 1
ATOM 2119 C C . ILE A 1 277 ? -9.984 25.969 27.172 1 98.06 277 ILE A C 1
ATOM 2121 O O . ILE A 1 277 ? -11.203 26.141 27.234 1 98.06 277 ILE A O 1
ATOM 2125 N N . LEU A 1 278 ? -9.414 24.797 27.391 1 98.06 278 LEU A N 1
ATOM 2126 C CA . LEU A 1 278 ? -10.203 23.625 27.719 1 98.06 278 LEU A CA 1
ATOM 2127 C C . LEU A 1 278 ? -10.93 23.797 29.047 1 98.06 278 LEU A C 1
ATOM 2129 O O . LEU A 1 278 ? -12.078 23.359 29.188 1 98.06 278 LEU A O 1
ATOM 2133 N N . THR A 1 279 ? -10.242 24.438 29.984 1 97.19 279 THR A N 1
ATOM 2134 C CA . THR A 1 279 ? -10.828 24.656 31.297 1 97.19 279 THR A CA 1
ATOM 2135 C C . THR A 1 279 ? -12 25.625 31.219 1 97.19 279 THR A C 1
ATOM 2137 O O . THR A 1 279 ? -13.086 25.344 31.734 1 97.19 279 THR A O 1
ATOM 2140 N N . LEU A 1 280 ? -11.797 26.75 30.562 1 96.88 280 LEU A N 1
ATOM 2141 C CA . LEU A 1 280 ? -12.797 27.812 30.5 1 96.88 280 LEU A CA 1
ATOM 2142 C C . LEU A 1 280 ? -14.023 27.359 29.719 1 96.88 280 LEU A C 1
ATOM 2144 O O . LEU A 1 280 ? -15.141 27.766 30.016 1 96.88 280 LEU A O 1
ATOM 2148 N N . THR A 1 281 ? -13.844 26.5 28.734 1 97.19 281 THR A N 1
ATOM 2149 C CA . THR A 1 281 ? -14.945 26.047 27.891 1 97.19 281 THR A CA 1
ATOM 2150 C C . THR A 1 281 ? -15.539 24.75 28.422 1 97.19 281 THR A C 1
ATOM 2152 O O . THR A 1 281 ? -16.484 24.203 27.844 1 97.19 281 THR A O 1
ATOM 2155 N N . LYS A 1 282 ? -14.93 24.156 29.438 1 97 282 LYS A N 1
ATOM 2156 C CA . LYS A 1 282 ? -15.359 22.891 30.031 1 97 282 LYS A CA 1
ATOM 2157 C C . LYS A 1 282 ? -15.414 21.781 28.984 1 97 282 LYS A C 1
ATOM 2159 O O . LYS A 1 282 ? -16.359 20.984 28.969 1 97 282 LYS A O 1
ATOM 2164 N N . ALA A 1 283 ? -14.5 21.906 28.094 1 97.12 283 ALA A N 1
ATOM 2165 C CA . ALA A 1 283 ? -14.453 20.906 27.031 1 97.12 283 ALA A CA 1
ATOM 2166 C C . ALA A 1 283 ? -14.109 19.516 27.578 1 97.12 283 ALA A C 1
ATOM 2168 O O . ALA A 1 283 ? -13.242 19.391 28.453 1 97.12 283 ALA A O 1
ATOM 2169 N N . GLU A 1 284 ? -14.719 18.484 27.094 1 96.94 284 GLU A N 1
ATOM 2170 C CA . GLU A 1 284 ? -14.453 17.109 27.5 1 96.94 284 GLU A CA 1
ATOM 2171 C C . GLU A 1 284 ? -13.234 16.547 26.766 1 96.94 284 GLU A C 1
ATOM 2173 O O . GLU A 1 284 ? -12.562 15.641 27.281 1 96.94 284 GLU A O 1
ATOM 2178 N N . SER A 1 285 ? -13.055 17.031 25.578 1 97.69 285 SER A N 1
ATOM 2179 C CA . SER A 1 285 ? -11.969 16.547 24.75 1 97.69 285 SER A CA 1
ATOM 2180 C C . SER A 1 285 ? -11.508 17.609 23.75 1 97.69 285 SER A C 1
ATOM 2182 O O . SER A 1 285 ? -12.188 18.625 23.578 1 97.69 285 SER A O 1
ATOM 2184 N N . LEU A 1 286 ? -10.391 17.391 23.234 1 98.5 286 LEU A N 1
ATOM 2185 C CA . LEU A 1 286 ? -9.82 18.188 22.156 1 98.5 286 LEU A CA 1
ATOM 2186 C C . LEU A 1 286 ? -9.57 17.344 20.906 1 98.5 286 LEU A C 1
ATOM 2188 O O . LEU A 1 286 ? -8.953 16.281 21 1 98.5 286 LEU A O 1
ATOM 2192 N N . THR A 1 287 ? -10.133 17.766 19.781 1 98.69 287 THR A N 1
ATOM 2193 C CA . THR A 1 287 ? -9.828 17.141 18.5 1 98.69 287 THR A CA 1
ATOM 2194 C C . THR A 1 287 ? -8.688 17.859 17.797 1 98.69 287 THR A C 1
ATOM 2196 O O . THR A 1 287 ? -8.711 19.094 17.672 1 98.69 287 THR A O 1
ATOM 2199 N N . ILE A 1 288 ? -7.73 17.094 17.297 1 98.62 288 ILE A N 1
ATOM 2200 C CA . ILE A 1 288 ? -6.547 17.656 16.656 1 98.62 288 ILE A CA 1
ATOM 2201 C C . ILE A 1 288 ? -6.77 17.766 15.148 1 98.62 288 ILE A C 1
ATOM 2203 O O . ILE A 1 288 ? -7.137 16.781 14.5 1 98.62 288 ILE A O 1
ATOM 2207 N N . SER A 1 289 ? -6.52 18.922 14.641 1 98.56 289 SER A N 1
ATOM 2208 C CA . SER A 1 289 ? -6.586 19.078 13.195 1 98.56 289 SER A CA 1
ATOM 2209 C C . SER A 1 289 ? -5.195 19.266 12.594 1 98.56 289 SER A C 1
ATOM 2211 O O . SER A 1 289 ? -4.445 20.156 12.992 1 98.56 289 SER A O 1
ATOM 2213 N N . GLY A 1 290 ? -4.895 18.406 11.672 1 97 290 GLY A N 1
ATOM 2214 C CA . GLY A 1 290 ? -3.682 18.578 10.891 1 97 290 GLY A CA 1
ATOM 2215 C C . GLY A 1 290 ? -3.852 19.531 9.727 1 97 290 GLY A C 1
ATOM 2216 O O . GLY A 1 290 ? -2.891 19.828 9.016 1 97 290 GLY A O 1
ATOM 2217 N N . CYS A 1 291 ? -5.043 20.078 9.57 1 97.38 291 CYS A N 1
ATOM 2218 C CA . CYS A 1 291 ? -5.387 20.984 8.484 1 97.38 291 CYS A CA 1
ATOM 2219 C C . CYS A 1 291 ? -5.812 22.344 9.039 1 97.38 291 CYS A C 1
ATOM 2221 O O . CYS A 1 291 ? -6.578 22.422 10 1 97.38 291 CYS A O 1
ATOM 2223 N N . GLY A 1 292 ? -5.227 23.359 8.531 1 97.31 292 GLY A N 1
ATOM 2224 C CA . GLY A 1 292 ? -5.516 24.719 8.969 1 97.31 292 GLY A CA 1
ATOM 2225 C C . GLY A 1 292 ? -5.402 25.75 7.855 1 97.31 292 GLY A C 1
ATOM 2226 O O . GLY A 1 292 ? -6.004 25.578 6.793 1 97.31 292 GLY A O 1
ATOM 2227 N N . LEU A 1 293 ? -4.582 26.703 8.094 1 97.62 293 LEU A N 1
ATOM 2228 C CA . LEU A 1 293 ? -4.473 27.859 7.215 1 97.62 293 LEU A CA 1
ATOM 2229 C C . LEU A 1 293 ? -4.066 27.438 5.805 1 97.62 293 LEU A C 1
ATOM 2231 O O . LEU A 1 293 ? -4.637 27.922 4.824 1 97.62 293 LEU A O 1
ATOM 2235 N N . ARG A 1 294 ? -3.129 26.516 5.605 1 97.31 294 ARG A N 1
ATOM 2236 C CA . ARG A 1 294 ? -2.637 26.125 4.293 1 97.31 294 ARG A CA 1
ATOM 2237 C C . ARG A 1 294 ? -3.746 25.469 3.469 1 97.31 294 ARG A C 1
ATOM 2239 O O . ARG A 1 294 ? -3.939 25.812 2.301 1 97.31 294 ARG A O 1
ATOM 2246 N N . GLU A 1 295 ? -4.418 24.578 4.105 1 97.5 295 GLU A N 1
ATOM 2247 C CA . GLU A 1 295 ? -5.551 23.938 3.436 1 97.5 295 GLU A CA 1
ATOM 2248 C C . GLU A 1 295 ? -6.656 24.953 3.139 1 97.5 295 GLU A C 1
ATOM 2250 O O . GLU A 1 295 ? -7.293 24.891 2.084 1 97.5 295 GLU A O 1
ATOM 2255 N N . GLY A 1 296 ? -6.855 25.844 4.113 1 98.06 296 GLY A N 1
ATOM 2256 C CA . GLY A 1 296 ? -7.828 26.906 3.883 1 98.06 296 GLY A CA 1
ATOM 2257 C C . GLY A 1 296 ? -7.523 27.734 2.65 1 98.06 296 GLY A C 1
ATOM 2258 O O . GLY A 1 296 ? -8.43 28.062 1.882 1 98.06 296 GLY A O 1
ATOM 2259 N N . LEU A 1 297 ? -6.262 28.078 2.502 1 98 297 LEU A N 1
ATOM 2260 C CA . LEU A 1 297 ? -5.832 28.812 1.321 1 98 297 LEU A CA 1
ATOM 2261 C C . LEU A 1 297 ? -6.109 28.016 0.05 1 98 297 LEU A C 1
ATOM 2263 O O . LEU A 1 297 ? -6.57 28.578 -0.948 1 98 297 LEU A O 1
ATOM 2267 N N . PHE A 1 298 ? -5.828 26.766 0.079 1 98.12 298 PHE A N 1
ATOM 2268 C CA . PHE A 1 298 ? -6.051 25.891 -1.07 1 98.12 298 PHE A CA 1
ATOM 2269 C C . PHE A 1 298 ? -7.527 25.875 -1.451 1 98.12 298 PHE A C 1
ATOM 2271 O O . PHE A 1 298 ? -7.879 26.094 -2.611 1 98.12 298 PHE A O 1
ATOM 2278 N N . TYR A 1 299 ? -8.383 25.609 -0.473 1 98 299 TYR A N 1
ATOM 2279 C CA . TYR A 1 299 ? -9.805 25.453 -0.762 1 98 299 TYR A CA 1
ATOM 2280 C C . TYR A 1 299 ? -10.43 26.781 -1.186 1 98 299 TYR A C 1
ATOM 2282 O O . TYR A 1 299 ? -11.367 26.797 -1.987 1 98 299 TYR A O 1
ATOM 2290 N N . HIS A 1 300 ? -9.891 27.828 -0.614 1 96.88 300 HIS A N 1
ATOM 2291 C CA . HIS A 1 300 ? -10.352 29.141 -1.051 1 96.88 300 HIS A CA 1
ATOM 2292 C C . HIS A 1 300 ? -10.133 29.344 -2.547 1 96.88 300 HIS A C 1
ATOM 2294 O O . HIS A 1 300 ? -10.953 29.969 -3.225 1 96.88 300 HIS A O 1
ATOM 2300 N N . TRP A 1 301 ? -9.031 28.875 -3 1 97.12 301 TRP A N 1
ATOM 2301 C CA . TRP A 1 301 ? -8.719 28.938 -4.426 1 97.12 301 TRP A CA 1
ATOM 2302 C C . TRP A 1 301 ? -9.492 27.875 -5.199 1 97.12 301 TRP A C 1
ATOM 2304 O O . TRP A 1 301 ? -10.023 28.141 -6.277 1 97.12 301 TRP A O 1
ATOM 2314 N N . TYR A 1 302 ? -9.617 26.719 -4.711 1 98.06 302 TYR A N 1
ATOM 2315 C CA . TYR A 1 302 ? -10.117 25.516 -5.371 1 98.06 302 TYR A CA 1
ATOM 2316 C C . TYR A 1 302 ? -11.633 25.562 -5.539 1 98.06 302 TYR A C 1
ATOM 2318 O O . TYR A 1 302 ? -12.156 25.234 -6.605 1 98.06 302 TYR A O 1
ATOM 2326 N N . ASP A 1 303 ? -12.359 26 -4.531 1 97.69 303 ASP A N 1
ATOM 2327 C CA . ASP A 1 303 ? -13.805 25.828 -4.441 1 97.69 303 ASP A CA 1
ATOM 2328 C C . ASP A 1 303 ? -14.516 26.594 -5.566 1 97.69 303 ASP A C 1
ATOM 2330 O O . ASP A 1 303 ? -15.383 26.031 -6.246 1 97.69 303 ASP A O 1
ATOM 2334 N N . PRO A 1 304 ? -14.125 27.859 -5.809 1 97.19 304 PRO A N 1
ATOM 2335 C CA . PRO A 1 304 ? -14.844 28.594 -6.848 1 97.19 304 PRO A CA 1
ATOM 2336 C C . PRO A 1 304 ? -14.664 28 -8.234 1 97.19 304 PRO A C 1
ATOM 2338 O O . PRO A 1 304 ? -15.477 28.234 -9.133 1 97.19 304 PRO A O 1
ATOM 2341 N N . ILE A 1 305 ? -13.656 27.188 -8.414 1 96.62 305 ILE A N 1
ATOM 2342 C CA . ILE A 1 305 ? -13.328 26.641 -9.734 1 96.62 305 ILE A CA 1
ATOM 2343 C C . ILE A 1 305 ? -13.898 25.234 -9.875 1 96.62 305 ILE A C 1
ATOM 2345 O O . ILE A 1 305 ? -14.523 24.906 -10.883 1 96.62 305 ILE A O 1
ATOM 2349 N N . TYR A 1 306 ? -13.766 24.422 -8.789 1 96.88 306 TYR A N 1
ATOM 2350 C CA . TYR A 1 306 ? -14.008 23 -8.969 1 96.88 306 TYR A CA 1
ATOM 2351 C C . TYR A 1 306 ? -15.141 22.516 -8.07 1 96.88 306 TYR A C 1
ATOM 2353 O O . TYR A 1 306 ? -15.672 21.422 -8.273 1 96.88 306 TYR A O 1
ATOM 2361 N N . ASP A 1 307 ? -15.531 23.266 -7.059 1 96.69 307 ASP A N 1
ATOM 2362 C CA . ASP A 1 307 ? -16.516 22.797 -6.09 1 96.69 307 ASP A CA 1
ATOM 2363 C C . ASP A 1 307 ? -17.531 23.891 -5.77 1 96.69 307 ASP A C 1
ATOM 2365 O O . ASP A 1 307 ? -17.766 24.203 -4.602 1 96.69 307 ASP A O 1
ATOM 2369 N N . LYS A 1 308 ? -18.203 24.422 -6.715 1 92.56 308 LYS A N 1
ATOM 2370 C CA . LYS A 1 308 ? -19.172 25.5 -6.582 1 92.56 308 LYS A CA 1
ATOM 2371 C C . LYS A 1 308 ? -20.375 25.062 -5.746 1 92.56 308 LYS A C 1
ATOM 2373 O O . LYS A 1 308 ? -20.969 25.875 -5.035 1 92.56 308 LYS A O 1
ATOM 2378 N N . ASN A 1 309 ? -20.641 23.75 -5.773 1 92.75 309 ASN A N 1
ATOM 2379 C CA . ASN A 1 309 ? -21.812 23.234 -5.074 1 92.75 309 ASN A CA 1
ATOM 2380 C C . ASN A 1 309 ? -21.469 22.797 -3.65 1 92.75 309 ASN A C 1
ATOM 2382 O O . ASN A 1 309 ? -22.328 22.281 -2.934 1 92.75 309 ASN A O 1
ATOM 2386 N N . LYS A 1 310 ? -20.297 22.938 -3.223 1 93.75 310 LYS A N 1
ATOM 2387 C CA . LYS A 1 310 ? -19.797 22.641 -1.88 1 93.75 310 LYS A CA 1
ATOM 2388 C C . LYS A 1 310 ? -19.984 21.172 -1.527 1 93.75 310 LYS A C 1
ATOM 2390 O O . LYS A 1 310 ? -20.438 20.844 -0.424 1 93.75 310 LYS A O 1
ATOM 2395 N N . GLU A 1 311 ? -19.766 20.328 -2.469 1 92.62 311 GLU A N 1
ATOM 2396 C CA . GLU A 1 311 ? -19.859 18.891 -2.264 1 92.62 311 GLU A CA 1
ATOM 2397 C C . GLU A 1 311 ? -18.812 18.406 -1.268 1 92.62 311 GLU A C 1
ATOM 2399 O O . GLU A 1 311 ? -19.047 17.453 -0.522 1 92.62 311 GLU A O 1
ATOM 2404 N N . LEU A 1 312 ? -17.719 19.062 -1.263 1 92.44 312 LEU A N 1
ATOM 2405 C CA . LEU A 1 312 ? -16.641 18.656 -0.365 1 92.44 312 LEU A CA 1
ATOM 2406 C C . LEU A 1 312 ? -17.078 18.781 1.092 1 92.44 312 LEU A C 1
ATOM 2408 O O . LEU A 1 312 ? -16.656 17.969 1.934 1 92.44 312 LEU A O 1
ATOM 2412 N N . GLN A 1 313 ? -17.922 19.703 1.354 1 90.62 313 GLN A N 1
ATOM 2413 C CA . GLN A 1 313 ? -18.391 19.922 2.725 1 90.62 313 GLN A CA 1
ATOM 2414 C C . GLN A 1 313 ? -19.641 19.094 3.02 1 90.62 313 GLN A C 1
ATOM 2416 O O . GLN A 1 313 ? -19.766 18.516 4.102 1 90.62 313 GLN A O 1
ATOM 2421 N N . HIS A 1 314 ? -20.516 18.953 2.061 1 90.81 314 HIS A N 1
ATOM 2422 C CA . HIS A 1 314 ? -21.781 18.281 2.258 1 90.81 314 HIS A CA 1
ATOM 2423 C C . HIS A 1 314 ? -21.594 16.766 2.262 1 90.81 314 HIS A C 1
ATOM 2425 O O . HIS A 1 314 ? -22.266 16.062 3.021 1 90.81 314 HIS A O 1
ATOM 2431 N N . ASN A 1 315 ? -20.719 16.297 1.434 1 94.5 315 ASN A N 1
ATOM 2432 C CA . ASN A 1 315 ? -20.391 14.875 1.302 1 94.5 315 ASN A CA 1
ATOM 2433 C C . ASN A 1 315 ? -18.891 14.641 1.447 1 94.5 315 ASN A C 1
ATOM 2435 O O . ASN A 1 315 ? -18.266 14.008 0.584 1 94.5 315 ASN A O 1
ATOM 2439 N N . MET A 1 316 ? -18.438 15.109 2.58 1 97 316 MET A N 1
ATOM 2440 C CA . MET A 1 316 ? -17 15.219 2.793 1 97 316 MET A CA 1
ATOM 2441 C C . MET A 1 316 ? -16.312 13.875 2.557 1 97 316 MET A C 1
ATOM 2443 O O . MET A 1 316 ? -15.367 13.789 1.761 1 97 316 MET A O 1
ATOM 2447 N N . LEU A 1 317 ? -16.797 12.82 3.248 1 98.12 317 LEU A N 1
ATOM 2448 C CA . LEU A 1 317 ? -16.141 11.516 3.174 1 98.12 317 LEU A CA 1
ATOM 2449 C C . LEU A 1 317 ? -16.188 10.969 1.752 1 98.12 317 LEU A C 1
ATOM 2451 O O . LEU A 1 317 ? -15.156 10.547 1.209 1 98.12 317 LEU A O 1
ATOM 2455 N N . LEU A 1 318 ? -17.328 11.008 1.107 1 97.62 318 LEU A N 1
ATOM 2456 C CA . LEU A 1 318 ? -17.469 10.5 -0.251 1 97.62 318 LEU A CA 1
ATOM 2457 C C . LEU A 1 318 ? -16.594 11.273 -1.223 1 97.62 318 LEU A C 1
ATOM 2459 O O . LEU A 1 318 ? -15.922 10.68 -2.07 1 97.62 318 LEU A O 1
ATOM 2463 N N . SER A 1 319 ? -16.609 12.602 -1.105 1 97.56 319 SER A N 1
ATOM 2464 C CA . SER A 1 319 ? -15.805 13.438 -1.99 1 97.56 319 SER A CA 1
ATOM 2465 C C . SER A 1 319 ? -14.32 13.148 -1.814 1 97.56 319 SER A C 1
ATOM 2467 O O . SER A 1 319 ? -13.57 13.109 -2.791 1 97.56 319 SER A O 1
ATOM 2469 N N . SER A 1 320 ? -13.945 12.969 -0.569 1 98.19 320 SER A N 1
ATOM 2470 C CA . SER A 1 320 ? -12.547 12.695 -0.279 1 98.19 320 SER A CA 1
ATOM 2471 C C . SER A 1 320 ? -12.125 11.328 -0.821 1 98.19 320 SER A C 1
ATOM 2473 O O . SER A 1 320 ? -11.039 11.188 -1.389 1 98.19 320 SER A O 1
ATOM 2475 N N . VAL A 1 321 ? -12.945 10.305 -0.676 1 98.31 321 VAL A N 1
ATOM 2476 C CA . VAL A 1 321 ? -12.672 8.961 -1.183 1 98.31 321 VAL A CA 1
ATOM 2477 C C . VAL A 1 321 ? -12.609 8.992 -2.709 1 98.31 321 VAL A C 1
ATOM 2479 O O . VAL A 1 321 ? -11.719 8.383 -3.312 1 98.31 321 VAL A O 1
ATOM 2482 N N . ARG A 1 322 ? -13.531 9.695 -3.311 1 97.25 322 ARG A N 1
ATOM 2483 C CA . ARG A 1 322 ? -13.555 9.789 -4.766 1 97.25 322 ARG A CA 1
ATOM 2484 C C . ARG A 1 322 ? -12.297 10.469 -5.297 1 97.25 322 ARG A C 1
ATOM 2486 O O . ARG A 1 322 ? -11.75 10.062 -6.32 1 97.25 322 ARG A O 1
ATOM 2493 N N . ASN A 1 323 ? -11.891 11.5 -4.629 1 97.69 323 ASN A N 1
ATOM 2494 C CA . ASN A 1 323 ? -10.648 12.148 -5.023 1 97.69 323 ASN A CA 1
ATOM 2495 C C . ASN A 1 323 ? -9.469 11.18 -4.961 1 97.69 323 ASN A C 1
ATOM 2497 O O . ASN A 1 323 ? -8.711 11.055 -5.922 1 97.69 323 ASN A O 1
ATOM 2501 N N . TYR A 1 324 ? -9.352 10.492 -3.848 1 97.81 324 TYR A N 1
ATOM 2502 C CA . TYR A 1 324 ? -8.258 9.539 -3.676 1 97.81 324 TYR A CA 1
ATOM 2503 C C . TYR A 1 324 ? -8.32 8.445 -4.738 1 97.81 324 TYR A C 1
ATOM 2505 O O . TYR A 1 324 ? -7.312 8.148 -5.387 1 97.81 324 TYR A O 1
ATOM 2513 N N . TYR A 1 325 ? -9.492 7.867 -4.852 1 97.38 325 TYR A N 1
ATOM 2514 C CA . TYR A 1 325 ? -9.719 6.805 -5.824 1 97.38 325 TYR A CA 1
ATOM 2515 C C . TYR A 1 325 ? -9.289 7.242 -7.219 1 97.38 325 TYR A C 1
ATOM 2517 O O . TYR A 1 325 ? -8.68 6.465 -7.957 1 97.38 325 TYR A O 1
ATOM 2525 N N . SER A 1 326 ? -9.539 8.461 -7.555 1 96.31 326 SER A N 1
ATOM 2526 C CA . SER A 1 326 ? -9.281 8.984 -8.891 1 96.31 326 SER A CA 1
ATOM 2527 C C . SER A 1 326 ? -7.789 9.195 -9.117 1 96.31 326 SER A C 1
ATOM 2529 O O . SER A 1 326 ? -7.344 9.336 -10.266 1 96.31 326 SER A O 1
ATOM 2531 N N . THR A 1 327 ? -7.02 9.227 -8.062 1 95.38 327 THR A N 1
ATOM 2532 C CA . THR A 1 327 ? -5.574 9.367 -8.219 1 95.38 327 THR A CA 1
ATOM 2533 C C . THR A 1 327 ? -4.93 8.016 -8.539 1 95.38 327 THR A C 1
ATOM 2535 O O . THR A 1 327 ? -3.771 7.961 -8.953 1 95.38 327 THR A O 1
ATOM 2538 N N . LEU A 1 328 ? -5.609 6.902 -8.336 1 95.12 328 LEU A N 1
ATOM 2539 C CA . LEU A 1 328 ? -5.074 5.559 -8.523 1 95.12 328 LEU A CA 1
ATOM 2540 C C . LEU A 1 328 ? -5.215 5.113 -9.977 1 95.12 328 LEU A C 1
ATOM 2542 O O . LEU A 1 328 ? -6.18 5.48 -10.648 1 95.12 328 LEU A O 1
ATOM 2546 N N . PRO A 1 329 ? -4.301 4.312 -10.461 1 91.75 329 PRO A N 1
ATOM 2547 C CA . PRO A 1 329 ? -4.352 3.844 -11.844 1 91.75 329 PRO A CA 1
ATOM 2548 C C . PRO A 1 329 ? -5.254 2.627 -12.023 1 91.75 329 PRO A C 1
ATOM 2550 O O . PRO A 1 329 ? -4.828 1.613 -12.578 1 91.75 329 PRO A O 1
ATOM 2553 N N . LEU A 1 330 ? -6.461 2.742 -11.531 1 90 330 LEU A N 1
ATOM 2554 C CA . LEU A 1 330 ? -7.422 1.655 -11.672 1 90 330 LEU A CA 1
ATOM 2555 C C . LEU A 1 330 ? -8.242 1.814 -12.945 1 90 330 LEU A C 1
ATOM 2557 O O . LEU A 1 330 ? -8.484 2.936 -13.398 1 90 330 LEU A O 1
ATOM 2561 N N . LYS A 1 331 ? -8.68 0.723 -13.562 1 81 331 LYS A N 1
ATOM 2562 C CA . LYS A 1 331 ? -9.258 0.83 -14.898 1 81 331 LYS A CA 1
ATOM 2563 C C . LYS A 1 331 ? -10.703 0.333 -14.914 1 81 331 LYS A C 1
ATOM 2565 O O . LYS A 1 331 ? -11.477 0.692 -15.797 1 81 331 LYS A O 1
ATOM 2570 N N . ASP A 1 332 ? -11.039 -0.457 -13.969 1 87.19 332 ASP A N 1
ATOM 2571 C CA . ASP A 1 332 ? -12.359 -1.06 -14.047 1 87.19 332 ASP A CA 1
ATOM 2572 C C . ASP A 1 332 ? -13.336 -0.375 -13.094 1 87.19 332 ASP A C 1
ATOM 2574 O O . ASP A 1 332 ? -13.867 -1.011 -12.18 1 87.19 332 ASP A O 1
ATOM 2578 N N . HIS A 1 333 ? -13.805 0.793 -13.406 1 91.88 333 HIS A N 1
ATOM 2579 C CA . HIS A 1 333 ? -14.672 1.605 -12.555 1 91.88 333 HIS A CA 1
ATOM 2580 C C . HIS A 1 333 ? -16.094 1.07 -12.555 1 91.88 333 HIS A C 1
ATOM 2582 O O . HIS A 1 333 ? -16.797 1.161 -11.539 1 91.88 333 HIS A O 1
ATOM 2588 N N . ASP A 1 334 ? -16.516 0.517 -13.695 1 92.56 334 ASP A N 1
ATOM 2589 C CA . ASP A 1 334 ? -17.875 -0.009 -13.781 1 92.56 334 ASP A CA 1
ATOM 2590 C C . ASP A 1 334 ? -18.062 -1.185 -12.82 1 92.56 334 ASP A C 1
ATOM 2592 O O . ASP A 1 334 ? -19.078 -1.258 -12.117 1 92.56 334 ASP A O 1
ATOM 2596 N N . HIS A 1 335 ? -17.094 -2.053 -12.82 1 93.69 335 HIS A N 1
ATOM 2597 C CA . HIS A 1 335 ? -17.125 -3.182 -11.898 1 93.69 335 HIS A CA 1
ATOM 2598 C C . HIS A 1 335 ? -17.188 -2.707 -10.445 1 93.69 335 HIS A C 1
ATOM 2600 O O . HIS A 1 335 ? -18 -3.199 -9.656 1 93.69 335 HIS A O 1
ATOM 2606 N N . THR A 1 336 ? -16.391 -1.758 -10.133 1 96.38 336 THR A N 1
ATOM 2607 C CA . THR A 1 336 ? -16.312 -1.245 -8.766 1 96.38 336 THR A CA 1
ATOM 2608 C C . THR A 1 336 ? -17.641 -0.64 -8.336 1 96.38 336 THR A C 1
ATOM 2610 O O . THR A 1 336 ? -18.141 -0.948 -7.254 1 96.38 336 THR A O 1
ATOM 2613 N N . ARG A 1 337 ? -18.234 0.19 -9.172 1 96.88 337 ARG A N 1
ATOM 2614 C CA . ARG A 1 337 ? -19.5 0.835 -8.852 1 96.88 337 ARG A CA 1
ATOM 2615 C C . ARG A 1 337 ? -20.625 -0.187 -8.758 1 96.88 337 ARG A C 1
ATOM 2617 O O . ARG A 1 337 ? -21.516 -0.073 -7.91 1 96.88 337 ARG A O 1
ATOM 2624 N N . TYR A 1 338 ? -20.562 -1.134 -9.656 1 96.81 338 TYR A N 1
ATOM 2625 C CA . TYR A 1 338 ? -21.594 -2.162 -9.703 1 96.81 338 TYR A CA 1
ATOM 2626 C C . TYR A 1 338 ? -21.562 -3.021 -8.445 1 96.81 338 TYR A C 1
ATOM 2628 O O . TYR A 1 338 ? -22.609 -3.271 -7.836 1 96.81 338 TYR A O 1
ATOM 2636 N N . VAL A 1 339 ? -20.406 -3.453 -8.047 1 97.81 339 VAL A N 1
ATOM 2637 C CA . VAL A 1 339 ? -20.234 -4.242 -6.828 1 97.81 339 VAL A CA 1
ATOM 2638 C C . VAL A 1 339 ? -20.688 -3.434 -5.617 1 97.81 339 VAL A C 1
ATOM 2640 O O . VAL A 1 339 ? -21.359 -3.961 -4.73 1 97.81 339 VAL A O 1
ATOM 2643 N N . THR A 1 340 ? -20.344 -2.186 -5.602 1 98.5 340 THR A N 1
ATOM 2644 C CA . THR A 1 340 ? -20.75 -1.302 -4.52 1 98.5 340 THR A CA 1
ATOM 2645 C C . THR A 1 340 ? -22.281 -1.207 -4.453 1 98.5 340 THR A C 1
ATOM 2647 O O . THR A 1 340 ? -22.859 -1.311 -3.375 1 98.5 340 THR A O 1
ATOM 2650 N N . ALA A 1 341 ? -22.891 -1.031 -5.605 1 98.38 341 ALA A N 1
ATOM 2651 C CA . ALA A 1 341 ? -24.344 -0.921 -5.68 1 98.38 341 ALA A CA 1
ATOM 2652 C C . ALA A 1 341 ? -25.016 -2.188 -5.156 1 98.38 341 ALA A C 1
ATOM 2654 O O . ALA A 1 341 ? -26 -2.117 -4.422 1 98.38 341 ALA A O 1
ATOM 2655 N N . LEU A 1 342 ? -24.5 -3.309 -5.543 1 98.19 342 LEU A N 1
ATOM 2656 C CA . LEU A 1 342 ? -25.031 -4.59 -5.094 1 98.19 342 LEU A CA 1
ATOM 2657 C C . LEU A 1 342 ? -24.938 -4.711 -3.576 1 98.19 342 LEU A C 1
ATOM 2659 O O . LEU A 1 342 ? -25.906 -5.09 -2.918 1 98.19 342 LEU A O 1
ATOM 2663 N N . ALA A 1 343 ? -23.781 -4.41 -3.029 1 98.31 343 ALA A N 1
ATOM 2664 C CA . ALA A 1 343 ? -23.578 -4.496 -1.588 1 98.31 343 ALA A CA 1
ATOM 2665 C C . ALA A 1 343 ? -24.531 -3.57 -0.836 1 98.31 343 ALA A C 1
ATOM 2667 O O . ALA A 1 343 ? -25.109 -3.963 0.176 1 98.31 343 ALA A O 1
ATOM 2668 N N . LEU A 1 344 ? -24.672 -2.363 -1.32 1 98.38 344 LEU A N 1
ATOM 2669 C CA . LEU A 1 344 ? -25.531 -1.386 -0.674 1 98.38 344 LEU A CA 1
ATOM 2670 C C . LEU A 1 344 ? -27 -1.811 -0.768 1 98.38 344 LEU A C 1
ATOM 2672 O O . LEU A 1 344 ? -27.766 -1.594 0.166 1 98.38 344 LEU A O 1
ATOM 2676 N N . SER A 1 345 ? -27.375 -2.348 -1.898 1 97.88 345 SER A N 1
ATOM 2677 C CA . SER A 1 345 ? -28.734 -2.848 -2.039 1 97.88 345 SER A CA 1
ATOM 2678 C C . SER A 1 345 ? -29.047 -3.916 -0.995 1 97.88 345 SER A C 1
ATOM 2680 O O . SER A 1 345 ? -30.109 -3.895 -0.374 1 97.88 345 SER A O 1
ATOM 2682 N N . MET A 1 346 ? -28.156 -4.789 -0.822 1 96.94 346 MET A N 1
ATOM 2683 C CA . MET A 1 346 ? -28.328 -5.82 0.195 1 96.94 346 MET A CA 1
ATOM 2684 C C . MET A 1 346 ? -28.406 -5.207 1.588 1 96.94 346 MET A C 1
ATOM 2686 O O . MET A 1 346 ? -29.266 -5.59 2.391 1 96.94 346 MET A O 1
ATOM 2690 N N . PHE A 1 347 ? -27.531 -4.285 1.868 1 97.44 347 PHE A N 1
ATOM 2691 C CA . PHE A 1 347 ? -27.531 -3.596 3.154 1 97.44 347 PHE A CA 1
ATOM 2692 C C . PHE A 1 347 ? -28.891 -2.957 3.426 1 97.44 347 PHE A C 1
ATOM 2694 O O . PHE A 1 347 ? -29.453 -3.129 4.508 1 97.44 347 PHE A O 1
ATOM 2701 N N . ASP A 1 348 ? -29.375 -2.211 2.473 1 97.25 348 ASP A N 1
ATOM 2702 C CA . ASP A 1 348 ? -30.609 -1.465 2.635 1 97.25 348 ASP A CA 1
ATOM 2703 C C . ASP A 1 348 ? -31.781 -2.402 2.932 1 97.25 348 ASP A C 1
ATOM 2705 O O . ASP A 1 348 ? -32.688 -2.049 3.686 1 97.25 348 ASP A O 1
ATOM 2709 N N . GLN A 1 349 ? -31.719 -3.541 2.385 1 96.06 349 GLN A N 1
ATOM 2710 C CA . GLN A 1 349 ? -32.844 -4.469 2.504 1 96.06 349 GLN A CA 1
ATOM 2711 C C . GLN A 1 349 ? -32.719 -5.328 3.756 1 96.06 349 GLN A C 1
ATOM 2713 O O . GLN A 1 349 ? -33.719 -5.754 4.328 1 96.06 349 GLN A O 1
ATOM 2718 N N . TRP A 1 350 ? -31.5 -5.582 4.227 1 94.25 350 TRP A N 1
ATOM 2719 C CA . TRP A 1 350 ? -31.297 -6.457 5.375 1 94.25 350 TRP A CA 1
ATOM 2720 C C . TRP A 1 350 ? -30.891 -5.652 6.605 1 94.25 350 TRP A C 1
ATOM 2722 O O . TRP A 1 350 ? -30.625 -6.223 7.664 1 94.25 350 TRP A O 1
ATOM 2732 N N . ARG A 1 351 ? -30.828 -4.363 6.551 1 90.94 351 ARG A N 1
ATOM 2733 C CA . ARG A 1 351 ? -30.312 -3.539 7.633 1 90.94 351 ARG A CA 1
ATOM 2734 C C . ARG A 1 351 ? -31.125 -3.721 8.906 1 90.94 351 ARG A C 1
ATOM 2736 O O . ARG A 1 351 ? -30.578 -3.666 10.016 1 90.94 351 ARG A O 1
ATOM 2743 N N . LYS A 1 352 ? -32.375 -3.961 8.844 1 90.25 352 LYS A N 1
ATOM 2744 C CA . LYS A 1 352 ? -33.25 -4.074 10.023 1 90.25 352 LYS A CA 1
ATOM 2745 C C . LYS A 1 352 ? -32.938 -5.336 10.812 1 90.25 352 LYS A C 1
ATOM 2747 O O . LYS A 1 352 ? -32.938 -5.32 12.047 1 90.25 352 LYS A O 1
ATOM 2752 N N . ILE A 1 353 ? -32.594 -6.363 10.156 1 90 353 ILE A N 1
ATOM 2753 C CA . ILE A 1 353 ? -32.344 -7.633 10.82 1 90 353 ILE A CA 1
ATOM 2754 C C . ILE A 1 353 ? -31.062 -7.527 11.641 1 90 353 ILE A C 1
ATOM 2756 O O . ILE A 1 353 ? -30.938 -8.148 12.703 1 90 353 ILE A O 1
ATOM 2760 N N . TYR A 1 354 ? -30.172 -6.707 11.234 1 90.94 354 TYR A N 1
ATOM 2761 C CA . TYR A 1 354 ? -28.875 -6.602 11.914 1 90.94 354 TYR A CA 1
ATOM 2762 C C . TYR A 1 354 ? -28.812 -5.332 12.758 1 90.94 354 TYR A C 1
ATOM 2764 O O . TYR A 1 354 ? -27.781 -5.051 13.375 1 90.94 354 TYR A O 1
ATOM 2772 N N . GLN A 1 355 ? -29.859 -4.527 12.711 1 91.31 355 GLN A N 1
ATOM 2773 C CA . GLN A 1 355 ? -29.906 -3.277 13.461 1 91.31 355 GLN A CA 1
ATOM 2774 C C . GLN A 1 355 ? -28.672 -2.42 13.172 1 91.31 355 GLN A C 1
ATOM 2776 O O . GLN A 1 355 ? -28 -1.966 14.102 1 91.31 355 GLN A O 1
ATOM 2781 N N . MET A 1 356 ? -28.406 -2.246 11.961 1 93.69 356 MET A N 1
ATOM 2782 C CA . MET A 1 356 ? -27.203 -1.54 11.523 1 93.69 356 MET A CA 1
ATOM 2783 C C . MET A 1 356 ? -27.422 -0.03 11.555 1 93.69 356 MET A C 1
ATOM 2785 O O . MET A 1 356 ? -28.406 0.473 11.008 1 93.69 356 MET A O 1
ATOM 2789 N N . PRO A 1 357 ? -26.484 0.643 12.242 1 94.5 357 PRO A N 1
ATOM 2790 C CA . PRO A 1 357 ? -26.562 2.104 12.156 1 94.5 357 PRO A CA 1
ATOM 2791 C C . PRO A 1 357 ? -26.344 2.623 10.742 1 94.5 357 PRO A C 1
ATOM 2793 O O . PRO A 1 357 ? -25.641 1.992 9.953 1 94.5 357 PRO A O 1
ATOM 2796 N N . ASP A 1 358 ? -26.844 3.771 10.43 1 95.19 358 ASP A N 1
ATOM 2797 C CA . ASP A 1 358 ? -26.781 4.383 9.102 1 95.19 358 ASP A CA 1
ATOM 2798 C C . ASP A 1 358 ? -25.328 4.609 8.68 1 95.19 358 ASP A C 1
ATOM 2800 O O . ASP A 1 358 ? -25 4.465 7.5 1 95.19 358 ASP A O 1
ATOM 2804 N N . ARG A 1 359 ? -24.531 4.93 9.586 1 96.56 359 ARG A N 1
ATOM 2805 C CA . ARG A 1 359 ? -23.141 5.246 9.258 1 96.56 359 ARG A CA 1
ATOM 2806 C C . ARG A 1 359 ? -22.422 4.027 8.695 1 96.56 359 ARG A C 1
ATOM 2808 O O . ARG A 1 359 ? -21.484 4.164 7.902 1 96.56 359 ARG A O 1
ATOM 2815 N N . MET A 1 360 ? -22.922 2.859 9.07 1 97.5 360 MET A N 1
ATOM 2816 C CA . MET A 1 360 ? -22.312 1.637 8.555 1 97.5 360 MET A CA 1
ATOM 2817 C C . MET A 1 360 ? -22.578 1.489 7.059 1 97.5 360 MET A C 1
ATOM 2819 O O . MET A 1 360 ? -21.75 0.934 6.336 1 97.5 360 MET A O 1
ATOM 2823 N N . ARG A 1 361 ? -23.703 2 6.566 1 98.06 361 ARG A N 1
ATOM 2824 C CA . ARG A 1 361 ? -23.969 2.012 5.129 1 98.06 361 ARG A CA 1
ATOM 2825 C C . ARG A 1 361 ? -22.922 2.848 4.395 1 98.06 361 ARG A C 1
ATOM 2827 O O . ARG A 1 361 ? -22.469 2.469 3.312 1 98.06 361 ARG A O 1
ATOM 2834 N N . THR A 1 362 ? -22.625 3.977 5.016 1 98 362 THR A N 1
ATOM 2835 C CA . THR A 1 362 ? -21.609 4.871 4.445 1 98 362 THR A CA 1
ATOM 2836 C C . THR A 1 362 ? -20.25 4.184 4.371 1 98 362 THR A C 1
ATOM 2838 O O . THR A 1 362 ? -19.562 4.273 3.354 1 98 362 THR A O 1
ATOM 2841 N N . LEU A 1 363 ? -19.891 3.52 5.441 1 98.5 363 LEU A N 1
ATOM 2842 C CA . LEU A 1 363 ? -18.609 2.838 5.461 1 98.5 363 LEU A CA 1
ATOM 2843 C C . LEU A 1 363 ? -18.562 1.708 4.438 1 98.5 363 LEU A C 1
ATOM 2845 O O . LEU A 1 363 ? -17.547 1.474 3.803 1 98.5 363 LEU A O 1
ATOM 2849 N N . LEU A 1 364 ? -19.672 1.01 4.262 1 98.69 364 LEU A N 1
ATOM 2850 C CA . LEU A 1 364 ? -19.75 -0.025 3.238 1 98.69 364 LEU A CA 1
ATOM 2851 C C . LEU A 1 364 ? -19.594 0.575 1.845 1 98.69 364 LEU A C 1
ATOM 2853 O O . LEU A 1 364 ? -18.938 -0.01 0.985 1 98.69 364 LEU A O 1
ATOM 2857 N N . HIS A 1 365 ? -20.234 1.709 1.667 1 98.69 365 HIS A N 1
ATOM 2858 C CA . HIS A 1 365 ? -20.109 2.436 0.408 1 98.69 365 HIS A CA 1
ATOM 2859 C C . HIS A 1 365 ? -18.656 2.742 0.09 1 98.69 365 HIS A C 1
ATOM 2861 O O . HIS A 1 365 ? -18.188 2.473 -1.019 1 98.69 365 HIS A O 1
ATOM 2867 N N . MET A 1 366 ? -17.938 3.277 1.048 1 98.75 366 MET A N 1
ATOM 2868 C CA . MET A 1 366 ? -16.531 3.607 0.851 1 98.75 366 MET A CA 1
ATOM 2869 C C . MET A 1 366 ? -15.703 2.348 0.615 1 98.75 366 MET A C 1
ATOM 2871 O O . MET A 1 366 ? -14.836 2.326 -0.257 1 98.75 366 MET A O 1
ATOM 2875 N N . ALA A 1 367 ? -15.984 1.321 1.396 1 98.81 367 ALA A N 1
ATOM 2876 C CA . ALA A 1 367 ? -15.273 0.058 1.231 1 98.81 367 ALA A CA 1
ATOM 2877 C C . ALA A 1 367 ? -15.492 -0.519 -0.164 1 98.81 367 ALA A C 1
ATOM 2879 O O . ALA A 1 367 ? -14.57 -1.079 -0.763 1 98.81 367 ALA A O 1
ATOM 2880 N N . GLY A 1 368 ? -16.703 -0.439 -0.619 1 98.62 368 GLY A N 1
ATOM 2881 C CA . GLY A 1 368 ? -17 -0.882 -1.972 1 98.62 368 GLY A CA 1
ATOM 2882 C C . GLY A 1 368 ? -16.188 -0.16 -3.027 1 98.62 368 GLY A C 1
ATOM 2883 O O . GLY A 1 368 ? -15.641 -0.79 -3.936 1 98.62 368 GLY A O 1
ATOM 2884 N N . LEU A 1 369 ? -16.047 1.123 -2.891 1 98.06 369 LEU A N 1
ATOM 2885 C CA . LEU A 1 369 ? -15.305 1.925 -3.855 1 98.06 369 LEU A CA 1
ATOM 2886 C C . LEU A 1 369 ? -13.82 1.596 -3.803 1 98.06 369 LEU A C 1
ATOM 2888 O O . LEU A 1 369 ? -13.125 1.654 -4.82 1 98.06 369 LEU A O 1
ATOM 2892 N N . LEU A 1 370 ? -13.328 1.145 -2.631 1 98.31 370 LEU A N 1
ATOM 2893 C CA . LEU A 1 370 ? -11.891 0.997 -2.445 1 98.31 370 LEU A CA 1
ATOM 2894 C C . LEU A 1 370 ? -11.492 -0.475 -2.439 1 98.31 370 LEU A C 1
ATOM 2896 O O . LEU A 1 370 ? -10.312 -0.802 -2.287 1 98.31 370 LEU A O 1
ATOM 2900 N N . HIS A 1 371 ? -12.383 -1.397 -2.613 1 97.62 371 HIS A N 1
ATOM 2901 C CA . HIS A 1 371 ? -12.133 -2.811 -2.357 1 97.62 371 HIS A CA 1
ATOM 2902 C C . HIS A 1 371 ? -11.07 -3.359 -3.303 1 97.62 371 HIS A C 1
ATOM 2904 O O . HIS A 1 371 ? -10.383 -4.328 -2.973 1 97.62 371 HIS A O 1
ATOM 2910 N N . ASP A 1 372 ? -10.828 -2.721 -4.426 1 96.06 372 ASP A N 1
ATOM 2911 C CA . ASP A 1 372 ? -9.859 -3.219 -5.395 1 96.06 372 ASP A CA 1
ATOM 2912 C C . ASP A 1 372 ? -8.641 -2.299 -5.477 1 96.06 372 ASP A C 1
ATOM 2914 O O . ASP A 1 372 ? -7.781 -2.475 -6.344 1 96.06 372 ASP A O 1
ATOM 2918 N N . ALA A 1 373 ? -8.57 -1.308 -4.621 1 97.38 373 ALA A N 1
ATOM 2919 C CA . ALA A 1 373 ? -7.492 -0.325 -4.676 1 97.38 373 ALA A CA 1
ATOM 2920 C C . ALA A 1 373 ? -6.129 -1 -4.547 1 97.38 373 ALA A C 1
ATOM 2922 O O . ALA A 1 373 ? -5.156 -0.567 -5.168 1 97.38 373 ALA A O 1
ATOM 2923 N N . GLY A 1 374 ? -6.078 -2.092 -3.854 1 97.31 374 GLY A N 1
ATOM 2924 C CA . GLY A 1 374 ? -4.832 -2.785 -3.557 1 97.31 374 GLY A CA 1
ATOM 2925 C C . GLY A 1 374 ? -4.215 -3.445 -4.773 1 97.31 374 GLY A C 1
ATOM 2926 O O . GLY A 1 374 ? -3.047 -3.844 -4.742 1 97.31 374 GLY A O 1
ATOM 2927 N N . GLN A 1 375 ? -4.93 -3.535 -5.898 1 96.31 375 GLN A N 1
ATOM 2928 C CA . GLN A 1 375 ? -4.383 -4.102 -7.125 1 96.31 375 GLN A CA 1
ATOM 2929 C C . GLN A 1 375 ? -3.178 -3.297 -7.613 1 96.31 375 GLN A C 1
ATOM 2931 O O . GLN A 1 375 ? -2.326 -3.82 -8.336 1 96.31 375 GLN A O 1
ATOM 2936 N N . VAL A 1 376 ? -3.098 -2.051 -7.156 1 96.19 376 VAL A N 1
ATOM 2937 C CA . VAL A 1 376 ? -1.968 -1.201 -7.523 1 96.19 376 VAL A CA 1
ATOM 2938 C C . VAL A 1 376 ? -0.677 -1.781 -6.949 1 96.19 376 VAL A C 1
ATOM 2940 O O . VAL A 1 376 ? 0.386 -1.678 -7.562 1 96.19 376 VAL A O 1
ATOM 2943 N N . ILE A 1 377 ? -0.791 -2.438 -5.781 1 97.25 377 ILE A N 1
ATOM 2944 C CA . ILE A 1 377 ? 0.362 -3.014 -5.098 1 97.25 377 ILE A CA 1
ATOM 2945 C C . ILE A 1 377 ? 0.644 -4.41 -5.652 1 97.25 377 ILE A C 1
ATOM 2947 O O . ILE A 1 377 ? 1.778 -4.719 -6.027 1 97.25 377 ILE A O 1
ATOM 2951 N N . ASN A 1 378 ? -0.338 -5.125 -5.688 1 96.56 378 ASN A N 1
ATOM 2952 C CA . ASN A 1 378 ? -0.266 -6.512 -6.141 1 96.56 378 ASN A CA 1
ATOM 2953 C C . ASN A 1 378 ? -1.654 -7.094 -6.383 1 96.56 378 ASN A C 1
ATOM 2955 O O . ASN A 1 378 ? -2.537 -6.98 -5.531 1 96.56 378 ASN A O 1
ATOM 2959 N N . TYR A 1 379 ? -1.826 -7.699 -7.52 1 94.56 379 TYR A N 1
ATOM 2960 C CA . TYR A 1 379 ? -3.1 -8.344 -7.828 1 94.56 379 TYR A CA 1
ATOM 2961 C C . TYR A 1 379 ? -3.422 -9.43 -6.809 1 94.56 379 TYR A C 1
ATOM 2963 O O . TYR A 1 379 ? -4.574 -9.57 -6.387 1 94.56 379 TYR A O 1
ATOM 2971 N N . TYR A 1 380 ? -2.371 -10.172 -6.477 1 93.31 380 TYR A N 1
ATOM 2972 C CA . TYR A 1 380 ? -2.543 -11.211 -5.465 1 93.31 380 TYR A CA 1
ATOM 2973 C C . TYR A 1 380 ? -2.748 -10.594 -4.086 1 93.31 380 TYR A C 1
ATOM 2975 O O . TYR A 1 380 ? -2.064 -9.641 -3.717 1 93.31 380 TYR A O 1
ATOM 2983 N N . SER A 1 381 ? -3.721 -11.062 -3.369 1 93.25 381 SER A N 1
ATOM 2984 C CA . SER A 1 381 ? -4.055 -10.602 -2.025 1 93.25 381 SER A CA 1
ATOM 2985 C C . SER A 1 381 ? -4.477 -9.141 -2.033 1 93.25 381 SER A C 1
ATOM 2987 O O . SER A 1 381 ? -4.219 -8.406 -1.073 1 93.25 381 SER A O 1
ATOM 2989 N N . HIS A 1 382 ? -5.059 -8.656 -3.113 1 94.88 382 HIS A N 1
ATOM 2990 C CA . HIS A 1 382 ? -5.379 -7.246 -3.268 1 94.88 382 HIS A CA 1
ATOM 2991 C C . HIS A 1 382 ? -6.348 -6.777 -2.184 1 94.88 382 HIS A C 1
ATOM 2993 O O . HIS A 1 382 ? -6.375 -5.594 -1.841 1 94.88 382 HIS A O 1
ATOM 2999 N N . ALA A 1 383 ? -7.18 -7.691 -1.562 1 96.12 383 ALA A N 1
ATOM 3000 C CA . ALA A 1 383 ? -8.062 -7.297 -0.469 1 96.12 383 ALA A CA 1
ATOM 3001 C C . ALA A 1 383 ? -7.266 -6.766 0.718 1 96.12 383 ALA A C 1
ATOM 3003 O O . ALA A 1 383 ? -7.598 -5.719 1.279 1 96.12 383 ALA A O 1
ATOM 3004 N N . ARG A 1 384 ? -6.23 -7.48 1.035 1 95.06 384 ARG A N 1
ATOM 3005 C CA . ARG A 1 384 ? -5.371 -7.059 2.137 1 95.06 384 ARG A CA 1
ATOM 3006 C C . ARG A 1 384 ? -4.629 -5.77 1.793 1 95.06 384 ARG A C 1
ATOM 3008 O O . ARG A 1 384 ? -4.465 -4.898 2.648 1 95.06 384 ARG A O 1
ATOM 3015 N N . HIS A 1 385 ? -4.137 -5.672 0.584 1 97 385 HIS A N 1
ATOM 3016 C CA . HIS A 1 385 ? -3.461 -4.457 0.149 1 97 385 HIS A CA 1
ATOM 3017 C C . HIS A 1 385 ? -4.418 -3.271 0.129 1 97 385 HIS A C 1
ATOM 3019 O O . HIS A 1 385 ? -4.031 -2.148 0.46 1 97 385 HIS A O 1
ATOM 3025 N N . SER A 1 386 ? -5.695 -3.537 -0.305 1 97.94 386 SER A N 1
ATOM 3026 C CA . SER A 1 386 ? -6.711 -2.49 -0.271 1 97.94 386 SER A CA 1
ATOM 3027 C C . SER A 1 386 ? -6.953 -2 1.152 1 97.94 386 SER A C 1
ATOM 3029 O O . SER A 1 386 ? -7.152 -0.805 1.378 1 97.94 386 SER A O 1
ATOM 3031 N N . ALA A 1 387 ? -6.957 -2.932 2.053 1 97.31 387 ALA A N 1
ATOM 3032 C CA . ALA A 1 387 ? -7.125 -2.574 3.459 1 97.31 387 ALA A CA 1
ATOM 3033 C C . ALA A 1 387 ? -5.988 -1.676 3.936 1 97.31 387 ALA A C 1
ATOM 3035 O O . ALA A 1 387 ? -6.223 -0.683 4.629 1 97.31 387 ALA A O 1
ATOM 3036 N N . TYR A 1 388 ? -4.773 -2.043 3.549 1 96.44 388 TYR A N 1
ATOM 3037 C CA . TYR A 1 388 ? -3.615 -1.237 3.92 1 96.44 388 TYR A CA 1
ATOM 3038 C C . TYR A 1 388 ? -3.725 0.171 3.35 1 96.44 388 TYR A C 1
ATOM 3040 O O . TYR A 1 388 ? -3.49 1.154 4.055 1 96.44 388 TYR A O 1
ATOM 3048 N N . MET A 1 389 ? -4.07 0.249 2.098 1 97.81 389 MET A N 1
ATOM 3049 C CA . MET A 1 389 ? -4.215 1.552 1.454 1 97.81 389 MET A CA 1
ATOM 3050 C C . MET A 1 389 ? -5.312 2.369 2.125 1 97.81 389 MET A C 1
ATOM 3052 O O . MET A 1 389 ? -5.125 3.551 2.416 1 97.81 389 MET A O 1
ATOM 3056 N N . THR A 1 390 ? -6.418 1.722 2.424 1 98.06 390 THR A N 1
ATOM 3057 C CA . THR A 1 390 ? -7.547 2.406 3.045 1 98.06 390 THR A CA 1
ATOM 3058 C C . THR A 1 390 ? -7.168 2.932 4.426 1 98.06 390 THR A C 1
ATOM 3060 O O . THR A 1 390 ? -7.496 4.066 4.777 1 98.06 390 THR A O 1
ATOM 3063 N N . ALA A 1 391 ? -6.434 2.158 5.129 1 97 391 ALA A N 1
ATOM 3064 C CA . ALA A 1 391 ? -6.047 2.518 6.492 1 97 391 ALA A CA 1
ATOM 3065 C C . ALA A 1 391 ? -5.062 3.682 6.492 1 97 391 ALA A C 1
ATOM 3067 O O . ALA A 1 391 ? -4.992 4.445 7.461 1 97 391 ALA A O 1
ATOM 3068 N N . ASN A 1 392 ? -4.336 3.869 5.391 1 96.69 392 ASN A N 1
ATOM 3069 C CA . ASN A 1 392 ? -3.242 4.832 5.406 1 96.69 392 ASN A CA 1
ATOM 3070 C C . ASN A 1 392 ? -3.498 5.988 4.445 1 96.69 392 ASN A C 1
ATOM 3072 O O . ASN A 1 392 ? -2.754 6.969 4.434 1 96.69 392 ASN A O 1
ATOM 3076 N N . ALA A 1 393 ? -4.566 5.891 3.684 1 97.19 393 ALA A N 1
ATOM 3077 C CA . ALA A 1 393 ? -4.895 6.926 2.707 1 97.19 393 ALA A CA 1
ATOM 3078 C C . ALA A 1 393 ? -5.195 8.25 3.395 1 97.19 393 ALA A C 1
ATOM 3080 O O . ALA A 1 393 ? -5.719 8.273 4.512 1 97.19 393 ALA A O 1
ATOM 3081 N N . HIS A 1 394 ? -4.797 9.281 2.705 1 96.19 394 HIS A N 1
ATOM 3082 C CA . HIS A 1 394 ? -5.098 10.617 3.191 1 96.19 394 HIS A CA 1
ATOM 3083 C C . HIS A 1 394 ? -6.523 11.031 2.83 1 96.19 394 HIS A C 1
ATOM 3085 O O . HIS A 1 394 ? -6.727 11.883 1.968 1 96.19 394 HIS A O 1
ATOM 3091 N N . ILE A 1 395 ? -7.461 10.438 3.541 1 97.81 395 ILE A N 1
ATOM 3092 C CA . ILE A 1 395 ? -8.883 10.633 3.303 1 97.81 395 ILE A CA 1
ATOM 3093 C C . ILE A 1 395 ? -9.516 11.344 4.5 1 97.81 395 ILE A C 1
ATOM 3095 O O . ILE A 1 395 ? -9.18 11.047 5.648 1 97.81 395 ILE A O 1
ATOM 3099 N N . PHE A 1 396 ? -10.445 12.273 4.23 1 97.94 396 PHE A N 1
ATOM 3100 C CA . PHE A 1 396 ? -11.086 13.062 5.27 1 97.94 396 PHE A CA 1
ATOM 3101 C C . PHE A 1 396 ? -12.531 12.625 5.473 1 97.94 396 PHE A C 1
ATOM 3103 O O . PHE A 1 396 ? -13.086 11.906 4.641 1 97.94 396 PHE A O 1
ATOM 3110 N N . GLY A 1 397 ? -13.125 13.008 6.594 1 96.81 397 GLY A N 1
ATOM 3111 C CA . GLY A 1 397 ? -14.555 12.859 6.797 1 96.81 397 GLY A CA 1
ATOM 3112 C C . GLY A 1 397 ? -14.922 11.672 7.664 1 96.81 397 GLY A C 1
ATOM 3113 O O . GLY A 1 397 ? -16.094 11.383 7.867 1 96.81 397 GLY A O 1
ATOM 3114 N N . TRP A 1 398 ? -13.922 10.961 8.125 1 97.31 398 TRP A N 1
ATOM 3115 C CA . TRP A 1 398 ? -14.195 9.867 9.047 1 97.31 398 TRP A CA 1
ATOM 3116 C C . TRP A 1 398 ? -13.25 9.906 10.242 1 97.31 398 TRP A C 1
ATOM 3118 O O . TRP A 1 398 ? -12.219 10.586 10.203 1 97.31 398 TRP A O 1
ATOM 3128 N N . SER A 1 399 ? -13.695 9.336 11.391 1 96.94 399 SER A N 1
ATOM 3129 C CA . SER A 1 399 ? -12.852 9.188 12.578 1 96.94 399 SER A CA 1
ATOM 3130 C C . SER A 1 399 ? -11.781 8.125 12.367 1 96.94 399 SER A C 1
ATOM 3132 O O . SER A 1 399 ? -11.844 7.359 11.398 1 96.94 399 SER A O 1
ATOM 3134 N N . HIS A 1 400 ? -10.805 8.078 13.273 1 97.12 400 HIS A N 1
ATOM 3135 C CA . HIS A 1 400 ? -9.789 7.035 13.234 1 97.12 400 HIS A CA 1
ATOM 3136 C C . HIS A 1 400 ? -10.414 5.648 13.25 1 97.12 400 HIS A C 1
ATOM 3138 O O . HIS A 1 400 ? -10.039 4.781 12.453 1 97.12 400 HIS A O 1
ATOM 3144 N N . LYS A 1 401 ? -11.367 5.488 14.109 1 96.81 401 LYS A N 1
ATOM 3145 C CA . LYS A 1 401 ? -12.055 4.211 14.25 1 96.81 401 LYS A CA 1
ATOM 3146 C C . LYS A 1 401 ? -12.773 3.83 12.961 1 96.81 401 LYS A C 1
ATOM 3148 O O . LYS A 1 401 ? -12.711 2.68 12.523 1 96.81 401 LYS A O 1
ATOM 3153 N N . GLU A 1 402 ? -13.438 4.766 12.359 1 97.94 402 GLU A N 1
ATOM 3154 C CA . GLU A 1 402 ? -14.188 4.512 11.133 1 97.94 402 GLU A CA 1
ATOM 3155 C C . GLU A 1 402 ? -13.258 4.105 9.992 1 97.94 402 GLU A C 1
ATOM 3157 O O . GLU A 1 402 ? -13.594 3.236 9.188 1 97.94 402 GLU A O 1
ATOM 3162 N N . GLN A 1 403 ? -12.148 4.754 9.875 1 98 403 GLN A N 1
ATOM 3163 C CA . GLN A 1 403 ? -11.188 4.402 8.844 1 98 403 GLN A CA 1
ATOM 3164 C C . GLN A 1 403 ? -10.695 2.967 9.016 1 98 403 GLN A C 1
ATOM 3166 O O . GLN A 1 403 ? -10.547 2.23 8.039 1 98 403 GLN A O 1
ATOM 3171 N N . VAL A 1 404 ? -10.461 2.57 10.281 1 97.81 404 VAL A N 1
ATOM 3172 C CA . VAL A 1 404 ? -10.039 1.204 10.57 1 97.81 404 VAL A CA 1
ATOM 3173 C C . VAL A 1 404 ? -11.156 0.229 10.211 1 97.81 404 VAL A C 1
ATOM 3175 O O . VAL A 1 404 ? -10.906 -0.815 9.602 1 97.81 404 VAL A O 1
ATOM 3178 N N . LEU A 1 405 ? -12.391 0.584 10.578 1 98.31 405 LEU A N 1
ATOM 3179 C CA . LEU A 1 405 ? -13.531 -0.254 10.242 1 98.31 405 LEU A CA 1
ATOM 3180 C C . LEU A 1 405 ? -13.641 -0.456 8.734 1 98.31 405 LEU A C 1
ATOM 3182 O O . LEU A 1 405 ? -13.805 -1.583 8.266 1 98.31 405 LEU A O 1
ATOM 3186 N N . CYS A 1 406 ? -13.508 0.625 8.023 1 98.5 406 CYS A N 1
ATOM 3187 C CA . CYS A 1 406 ? -13.609 0.547 6.566 1 98.5 406 CYS A CA 1
ATOM 3188 C C . CYS A 1 406 ? -12.5 -0.321 5.992 1 98.5 406 CYS A C 1
ATOM 3190 O O . CYS A 1 406 ? -12.734 -1.127 5.09 1 98.5 406 CYS A O 1
ATOM 3192 N N . ALA A 1 407 ? -11.32 -0.16 6.508 1 98.19 407 ALA A N 1
ATOM 3193 C CA . ALA A 1 407 ? -10.188 -0.97 6.07 1 98.19 407 ALA A CA 1
ATOM 3194 C C . ALA A 1 407 ? -10.453 -2.455 6.301 1 98.19 407 ALA A C 1
ATOM 3196 O O . ALA A 1 407 ? -10.133 -3.289 5.449 1 98.19 407 ALA A O 1
ATOM 3197 N N . LEU A 1 408 ? -11.023 -2.771 7.398 1 97.88 408 LEU A N 1
ATOM 3198 C CA . LEU A 1 408 ? -11.281 -4.164 7.738 1 97.88 408 LEU A CA 1
ATOM 3199 C C . LEU A 1 408 ? -12.375 -4.75 6.848 1 97.88 408 LEU A C 1
ATOM 3201 O O . LEU A 1 408 ? -12.305 -5.914 6.453 1 97.88 408 LEU A O 1
ATOM 3205 N N . ILE A 1 409 ? -13.391 -3.945 6.527 1 98.19 409 ILE A N 1
ATOM 3206 C CA . ILE A 1 409 ? -14.414 -4.402 5.598 1 98.19 409 ILE A CA 1
ATOM 3207 C C . ILE A 1 409 ? -13.773 -4.773 4.262 1 98.19 409 ILE A C 1
ATOM 3209 O O . ILE A 1 409 ? -14.078 -5.824 3.691 1 98.19 409 ILE A O 1
ATOM 3213 N N . THR A 1 410 ? -12.859 -3.936 3.82 1 97.5 410 THR A N 1
ATOM 3214 C CA . THR A 1 410 ? -12.148 -4.172 2.566 1 97.5 410 THR A CA 1
ATOM 3215 C C . THR A 1 410 ? -11.266 -5.414 2.672 1 97.5 410 THR A C 1
ATOM 3217 O O . THR A 1 410 ? -11.164 -6.188 1.718 1 97.5 410 THR A O 1
ATOM 3220 N N . ALA A 1 411 ? -10.719 -5.633 3.797 1 96.44 411 ALA A N 1
ATOM 3221 C CA . ALA A 1 411 ? -9.789 -6.738 4.004 1 96.44 411 ALA A CA 1
ATOM 3222 C C . ALA A 1 411 ? -10.5 -8.086 3.895 1 96.44 411 ALA A C 1
ATOM 3224 O O . ALA A 1 411 ? -9.945 -9.047 3.359 1 96.44 411 ALA A O 1
ATOM 3225 N N . PHE A 1 412 ? -11.703 -8.148 4.383 1 95.12 412 PHE A N 1
ATOM 3226 C CA . PHE A 1 412 ? -12.305 -9.445 4.66 1 95.12 412 PHE A CA 1
ATOM 3227 C C . PHE A 1 412 ? -13.352 -9.789 3.604 1 95.12 412 PHE A C 1
ATOM 3229 O O . PHE A 1 412 ? -14.055 -10.797 3.725 1 95.12 412 PHE A O 1
ATOM 3236 N N . HIS A 1 413 ? -13.359 -8.969 2.561 1 93.44 413 HIS A N 1
ATOM 3237 C CA . HIS A 1 413 ? -14.32 -9.328 1.525 1 93.44 413 HIS A CA 1
ATOM 3238 C C . HIS A 1 413 ? -13.844 -10.539 0.73 1 93.44 413 HIS A C 1
ATOM 3240 O O . HIS A 1 413 ? -14.625 -11.148 -0.006 1 93.44 413 HIS A O 1
ATOM 3246 N N . HIS A 1 414 ? -12.609 -10.961 0.936 1 90.75 414 HIS A N 1
ATOM 3247 C CA . HIS A 1 414 ? -12.117 -12.211 0.378 1 90.75 414 HIS A CA 1
ATOM 3248 C C . HIS A 1 414 ? -11.992 -13.281 1.457 1 90.75 414 HIS A C 1
ATOM 3250 O O . HIS A 1 414 ? -11.195 -14.211 1.323 1 90.75 414 HIS A O 1
ATOM 3256 N N . GLY A 1 415 ? -12.656 -13.078 2.547 1 89.75 415 GLY A N 1
ATOM 3257 C CA . GLY A 1 415 ? -12.633 -14.062 3.617 1 89.75 415 GLY A CA 1
ATOM 3258 C C . GLY A 1 415 ? -12.164 -13.492 4.941 1 89.75 415 GLY A C 1
ATOM 3259 O O . GLY A 1 415 ? -11.141 -12.805 5 1 89.75 415 GLY A O 1
ATOM 3260 N N . PHE A 1 416 ? -12.859 -13.828 5.891 1 90.44 416 PHE A N 1
ATOM 3261 C CA . PHE A 1 416 ? -12.516 -13.391 7.238 1 90.44 416 PHE A CA 1
ATOM 3262 C C . PHE A 1 416 ? -11.414 -14.273 7.824 1 90.44 416 PHE A C 1
ATOM 3264 O O . PHE A 1 416 ? -11.398 -15.484 7.609 1 90.44 416 PHE A O 1
ATOM 3271 N N . SER A 1 417 ? -10.477 -13.672 8.484 1 87.5 417 SER A N 1
ATOM 3272 C CA . SER A 1 417 ? -9.406 -14.391 9.172 1 87.5 417 SER A CA 1
ATOM 3273 C C . SER A 1 417 ? -9.156 -13.805 10.562 1 87.5 417 SER A C 1
ATOM 3275 O O . SER A 1 417 ? -8.703 -12.672 10.695 1 87.5 417 SER A O 1
ATOM 3277 N N . GLY A 1 418 ? -9.406 -14.648 11.531 1 86.94 418 GLY A N 1
ATOM 3278 C CA . GLY A 1 418 ? -9.125 -14.227 12.898 1 86.94 418 GLY A CA 1
ATOM 3279 C C . GLY A 1 418 ? -7.66 -13.922 13.141 1 86.94 418 GLY A C 1
ATOM 3280 O O . GLY A 1 418 ? -7.324 -13.008 13.898 1 86.94 418 GLY A O 1
ATOM 3281 N N . LYS A 1 419 ? -6.867 -14.617 12.43 1 83.19 419 LYS A N 1
ATOM 3282 C CA . LYS A 1 419 ? -5.426 -14.414 12.555 1 83.19 419 LYS A CA 1
ATOM 3283 C C . LYS A 1 419 ? -5.008 -13.047 12.023 1 83.19 419 LYS A C 1
ATOM 3285 O O . LYS A 1 419 ? -4.207 -12.352 12.648 1 83.19 419 LYS A O 1
ATOM 3290 N N . ILE A 1 420 ? -5.578 -12.719 10.914 1 84.5 420 ILE A N 1
ATOM 3291 C CA . ILE A 1 420 ? -5.273 -11.43 10.312 1 84.5 420 ILE A CA 1
ATOM 3292 C C . ILE A 1 420 ? -5.785 -10.305 11.211 1 84.5 420 ILE A C 1
ATOM 3294 O O . ILE A 1 420 ? -5.078 -9.32 11.453 1 84.5 420 ILE A O 1
ATOM 3298 N N . LEU A 1 421 ? -6.938 -10.5 11.742 1 89.88 421 LEU A N 1
ATOM 3299 C CA . LEU A 1 421 ? -7.535 -9.5 12.625 1 89.88 421 LEU A CA 1
ATOM 3300 C C . LEU A 1 421 ? -6.648 -9.25 13.836 1 89.88 421 LEU A C 1
ATOM 3302 O O . LEU A 1 421 ? -6.422 -8.094 14.211 1 89.88 421 LEU A O 1
ATOM 3306 N N . LYS A 1 422 ? -6.082 -10.25 14.367 1 86.38 422 LYS A N 1
ATOM 3307 C CA . LYS A 1 422 ? -5.273 -10.156 15.586 1 86.38 422 LYS A CA 1
ATOM 3308 C C . LYS A 1 422 ? -3.92 -9.516 15.289 1 86.38 422 LYS A C 1
ATOM 3310 O O . LYS A 1 422 ? -3.303 -8.922 16.172 1 86.38 422 LYS A O 1
ATOM 3315 N N . SER A 1 423 ? -3.5 -9.664 14.07 1 83.06 423 SER A N 1
ATOM 3316 C CA . SER A 1 423 ? -2.189 -9.141 13.695 1 83.06 423 SER A CA 1
ATOM 3317 C C . SER A 1 423 ? -2.244 -7.637 13.445 1 83.06 423 SER A C 1
ATOM 3319 O O . SER A 1 423 ? -1.208 -6.969 13.406 1 83.06 423 SER A O 1
ATOM 3321 N N . ILE A 1 424 ? -3.404 -7.098 13.344 1 86.44 424 ILE A N 1
ATOM 3322 C CA . ILE A 1 424 ? -3.576 -5.668 13.102 1 86.44 424 ILE A CA 1
ATOM 3323 C C . ILE A 1 424 ? -3.734 -4.934 14.43 1 86.44 424 ILE A C 1
ATOM 3325 O O . ILE A 1 424 ? -4.797 -4.988 15.055 1 86.44 424 ILE A O 1
ATOM 3329 N N . LYS A 1 425 ? -2.742 -4.191 14.812 1 84.44 425 LYS A N 1
ATOM 3330 C CA . LYS A 1 425 ? -2.705 -3.525 16.109 1 84.44 425 LYS A CA 1
ATOM 3331 C C . LYS A 1 425 ? -3.834 -2.506 16.234 1 84.44 425 LYS A C 1
ATOM 3333 O O . LYS A 1 425 ? -4.355 -2.283 17.328 1 84.44 425 LYS A O 1
ATOM 3338 N N . GLU A 1 426 ? -4.242 -1.966 15.188 1 91.25 426 GLU A N 1
ATOM 3339 C CA . GLU A 1 426 ? -5.234 -0.898 15.172 1 91.25 426 GLU A CA 1
ATOM 3340 C C . GLU A 1 426 ? -6.605 -1.416 15.602 1 91.25 426 GLU A C 1
ATOM 3342 O O . GLU A 1 426 ? -7.488 -0.632 15.961 1 91.25 426 GLU A O 1
ATOM 3347 N N . THR A 1 427 ? -6.809 -2.705 15.594 1 92.62 427 THR A N 1
ATOM 3348 C CA . THR A 1 427 ? -8.102 -3.277 15.953 1 92.62 427 THR A CA 1
ATOM 3349 C C . THR A 1 427 ? -8.367 -3.121 17.453 1 92.62 427 THR A C 1
ATOM 3351 O O . THR A 1 427 ? -9.492 -3.293 17.906 1 92.62 427 THR A O 1
ATOM 3354 N N . GLN A 1 428 ? -7.34 -2.756 18.203 1 91.5 428 GLN A N 1
ATOM 3355 C CA . GLN A 1 428 ? -7.453 -2.605 19.656 1 91.5 428 GLN A CA 1
ATOM 3356 C C . GLN A 1 428 ? -8.445 -1.502 20.016 1 91.5 428 GLN A C 1
ATOM 3358 O O . GLN A 1 428 ? -8.984 -1.489 21.125 1 91.5 428 GLN A O 1
ATOM 3363 N N . ILE A 1 429 ? -8.703 -0.62 19.125 1 94.06 429 ILE A N 1
ATOM 3364 C CA . ILE A 1 429 ? -9.57 0.511 19.438 1 94.06 429 ILE A CA 1
ATOM 3365 C C . ILE A 1 429 ? -11.016 0.158 19.125 1 94.06 429 ILE A C 1
ATOM 3367 O O . ILE A 1 429 ? -11.922 0.964 19.344 1 94.06 429 ILE A O 1
ATOM 3371 N N . LEU A 1 430 ? -11.305 -1.066 18.641 1 96.19 430 LEU A N 1
ATOM 3372 C CA . LEU A 1 430 ? -12.641 -1.468 18.219 1 96.19 430 LEU A CA 1
ATOM 3373 C C . LEU A 1 430 ? -13.305 -2.34 19.297 1 96.19 430 LEU A C 1
ATOM 3375 O O . LEU A 1 430 ? -12.617 -3.066 20.016 1 96.19 430 LEU A O 1
ATOM 3379 N N . THR A 1 431 ? -14.602 -2.291 19.406 1 96.19 431 THR A N 1
ATOM 3380 C CA . THR A 1 431 ? -15.391 -3.172 20.266 1 96.19 431 THR A CA 1
ATOM 3381 C C . THR A 1 431 ? -15.742 -4.465 19.547 1 96.19 431 THR A C 1
ATOM 3383 O O . THR A 1 431 ? -15.641 -4.535 18.312 1 96.19 431 THR A O 1
ATOM 3386 N N . GLU A 1 432 ? -16.156 -5.43 20.234 1 95.12 432 GLU A N 1
ATOM 3387 C CA . GLU A 1 432 ? -16.594 -6.691 19.656 1 95.12 432 GLU A CA 1
ATOM 3388 C C . GLU A 1 432 ? -17.797 -6.492 18.734 1 95.12 432 GLU A C 1
ATOM 3390 O O . GLU A 1 432 ? -17.922 -7.148 17.703 1 95.12 432 GLU A O 1
ATOM 3395 N N . LYS A 1 433 ? -18.672 -5.633 19.156 1 95.69 433 LYS A N 1
ATOM 3396 C CA . LYS A 1 433 ? -19.859 -5.332 18.344 1 95.69 433 LYS A CA 1
ATOM 3397 C C . LYS A 1 433 ? -19.469 -4.742 17 1 95.69 433 LYS A C 1
ATOM 3399 O O . LYS A 1 433 ? -20.062 -5.07 15.977 1 95.69 433 LYS A O 1
ATOM 3404 N N . GLU A 1 434 ? -18.5 -3.889 17.031 1 96.31 434 GLU A N 1
ATOM 3405 C CA . GLU A 1 434 ? -18.016 -3.283 15.797 1 96.31 434 GLU A CA 1
ATOM 3406 C C . GLU A 1 434 ? -17.359 -4.32 14.898 1 96.31 434 GLU A C 1
ATOM 3408 O O . GLU A 1 434 ? -17.516 -4.285 13.672 1 96.31 434 GLU A O 1
ATOM 3413 N N . ILE A 1 435 ? -16.641 -5.246 15.469 1 96 435 ILE A N 1
ATOM 3414 C CA . ILE A 1 435 ? -16.016 -6.324 14.719 1 96 435 ILE A CA 1
ATOM 3415 C C . ILE A 1 435 ? -17.094 -7.199 14.07 1 96 435 ILE A C 1
ATOM 3417 O O . ILE A 1 435 ? -16.953 -7.613 12.922 1 96 435 ILE A O 1
ATOM 3421 N N . ASP A 1 436 ? -18.125 -7.434 14.773 1 95.38 436 ASP A N 1
ATOM 3422 C CA . ASP A 1 436 ? -19.234 -8.211 14.234 1 95.38 436 ASP A CA 1
ATOM 3423 C C . ASP A 1 436 ? -19.875 -7.512 13.039 1 95.38 436 ASP A C 1
ATOM 3425 O O . ASP A 1 436 ? -20.234 -8.156 12.055 1 95.38 436 ASP A O 1
ATOM 3429 N N . ARG A 1 437 ? -20.031 -6.223 13.172 1 96.5 437 ARG A N 1
ATOM 3430 C CA . ARG A 1 437 ? -20.578 -5.449 12.055 1 96.5 437 ARG A CA 1
ATOM 3431 C C . ARG A 1 437 ? -19.672 -5.535 10.836 1 96.5 437 ARG A C 1
ATOM 3433 O O . ARG A 1 437 ? -20.156 -5.613 9.703 1 96.5 437 ARG A O 1
ATOM 3440 N N . VAL A 1 438 ? -18.375 -5.496 11.094 1 96.88 438 VAL A N 1
ATOM 3441 C CA . VAL A 1 438 ? -17.406 -5.633 10.016 1 96.88 438 VAL A CA 1
ATOM 3442 C C . VAL A 1 438 ? -17.594 -6.977 9.312 1 96.88 438 VAL A C 1
ATOM 3444 O O . VAL A 1 438 ? -17.562 -7.047 8.086 1 96.88 438 VAL A O 1
ATOM 3447 N N . LYS A 1 439 ? -17.75 -8.008 10.055 1 96.12 439 LYS A N 1
ATOM 3448 C CA . LYS A 1 439 ? -17.953 -9.336 9.492 1 96.12 439 LYS A CA 1
ATOM 3449 C C . LYS A 1 439 ? -19.172 -9.359 8.562 1 96.12 439 LYS A C 1
ATOM 3451 O O . LYS A 1 439 ? -19.094 -9.867 7.438 1 96.12 439 LYS A O 1
ATOM 3456 N N . ILE A 1 440 ? -20.219 -8.812 8.992 1 96 440 ILE A N 1
ATOM 3457 C CA . ILE A 1 440 ? -21.469 -8.797 8.234 1 96 440 ILE A CA 1
ATOM 3458 C C . ILE A 1 440 ? -21.281 -7.977 6.957 1 96 440 ILE A C 1
ATOM 3460 O O . ILE A 1 440 ? -21.625 -8.43 5.867 1 96 440 ILE A O 1
ATOM 3464 N N . LEU A 1 441 ? -20.734 -6.781 7.098 1 97.69 441 LEU A N 1
ATOM 3465 C CA . LEU A 1 441 ? -20.562 -5.887 5.953 1 97.69 441 LEU A CA 1
ATOM 3466 C C . LEU A 1 441 ? -19.578 -6.477 4.949 1 97.69 441 LEU A C 1
ATOM 3468 O O . LEU A 1 441 ? -19.75 -6.32 3.738 1 97.69 441 LEU A O 1
ATOM 3472 N N . SER A 1 442 ? -18.547 -7.121 5.445 1 97.25 442 SER A N 1
ATOM 3473 C CA . SER A 1 442 ? -17.594 -7.785 4.551 1 97.25 442 SER A CA 1
ATOM 3474 C C . SER A 1 442 ? -18.281 -8.914 3.777 1 97.25 442 SER A C 1
ATOM 3476 O O . SER A 1 442 ? -17.922 -9.18 2.627 1 97.25 442 SER A O 1
ATOM 3478 N N . ALA A 1 443 ? -19.188 -9.586 4.414 1 95.81 443 ALA A N 1
ATOM 3479 C CA . ALA A 1 443 ? -19.938 -10.641 3.744 1 95.81 443 ALA A CA 1
ATOM 3480 C C . ALA A 1 443 ? -20.797 -10.078 2.617 1 95.81 443 ALA A C 1
ATOM 3482 O O . ALA A 1 443 ? -20.906 -10.68 1.548 1 95.81 443 ALA A O 1
ATOM 3483 N N . PHE A 1 444 ? -21.438 -8.914 2.877 1 96.69 444 PHE A N 1
ATOM 3484 C CA . PHE A 1 444 ? -22.203 -8.25 1.829 1 96.69 444 PHE A CA 1
ATOM 3485 C C . PHE A 1 444 ? -21.312 -7.914 0.637 1 96.69 444 PHE A C 1
ATOM 3487 O O . PHE A 1 444 ? -21.688 -8.156 -0.512 1 96.69 444 PHE A O 1
ATOM 3494 N N . LEU A 1 445 ? -20.203 -7.367 0.948 1 97.75 445 LEU A N 1
ATOM 3495 C CA . LEU A 1 445 ? -19.281 -6.977 -0.106 1 97.75 445 LEU A CA 1
ATOM 3496 C C . LEU A 1 445 ? -18.75 -8.195 -0.853 1 97.75 445 LEU A C 1
ATOM 3498 O O . LEU A 1 445 ? -18.609 -8.164 -2.076 1 97.75 445 LEU A O 1
ATOM 3502 N N . ALA A 1 446 ? -18.438 -9.258 -0.127 1 96.56 446 ALA A N 1
ATOM 3503 C CA . ALA A 1 446 ? -17.984 -10.508 -0.731 1 96.56 446 ALA A CA 1
ATOM 3504 C C . ALA A 1 446 ? -19.047 -11.086 -1.666 1 96.56 446 ALA A C 1
ATOM 3506 O O . ALA A 1 446 ? -18.719 -11.531 -2.771 1 96.56 446 ALA A O 1
ATOM 3507 N N . LEU A 1 447 ? -20.25 -11.109 -1.185 1 95.88 447 LEU A N 1
ATOM 3508 C CA . LEU A 1 447 ? -21.344 -11.609 -2 1 95.88 447 LEU A CA 1
ATOM 3509 C C . LEU A 1 447 ? -21.531 -10.758 -3.252 1 95.88 447 LEU A C 1
ATOM 3511 O O . LEU A 1 447 ? -21.734 -11.289 -4.344 1 95.88 447 LEU A O 1
ATOM 3515 N N . ALA A 1 448 ? -21.469 -9.461 -3.08 1 97.31 448 ALA A N 1
ATOM 3516 C CA . ALA A 1 448 ? -21.594 -8.547 -4.207 1 97.31 448 ALA A CA 1
ATOM 3517 C C . ALA A 1 448 ? -20.5 -8.812 -5.25 1 97.31 448 ALA A C 1
ATOM 3519 O O . ALA A 1 448 ? -20.781 -8.852 -6.449 1 97.31 448 ALA A O 1
ATOM 3520 N N . GLU A 1 449 ? -19.312 -8.953 -4.812 1 95.5 449 GLU A N 1
ATOM 3521 C CA . GLU A 1 449 ? -18.203 -9.227 -5.723 1 95.5 449 GLU A CA 1
ATOM 3522 C C . GLU A 1 449 ? -18.406 -10.547 -6.457 1 95.5 449 GLU A C 1
ATOM 3524 O O . GLU A 1 449 ? -18.125 -10.648 -7.652 1 95.5 449 GLU A O 1
ATOM 3529 N N . SER A 1 450 ? -18.828 -11.547 -5.742 1 93.62 450 SER A N 1
ATOM 3530 C CA . SER A 1 450 ? -19.078 -12.844 -6.352 1 93.62 450 SER A CA 1
ATOM 3531 C C . SER A 1 450 ? -20.141 -12.75 -7.434 1 93.62 450 SER A C 1
ATOM 3533 O O . SER A 1 450 ? -20.078 -13.438 -8.453 1 93.62 450 SER A O 1
ATOM 3535 N N . LEU A 1 451 ? -21.109 -11.93 -7.199 1 94.56 451 LEU A N 1
ATOM 3536 C CA . LEU A 1 451 ? -22.219 -11.773 -8.133 1 94.56 451 LEU A CA 1
ATOM 3537 C C . LEU A 1 451 ? -21.766 -11.078 -9.406 1 94.56 451 LEU A C 1
ATOM 3539 O O . LEU A 1 451 ? -22.453 -11.148 -10.43 1 94.56 451 LEU A O 1
ATOM 3543 N N . ASP A 1 452 ? -20.625 -10.406 -9.32 1 93.12 452 ASP A N 1
ATOM 3544 C CA . ASP A 1 452 ? -20.078 -9.789 -10.523 1 93.12 452 ASP A CA 1
ATOM 3545 C C . ASP A 1 452 ? -18.656 -10.305 -10.797 1 93.12 452 ASP A C 1
ATOM 3547 O O . ASP A 1 452 ? -17.812 -9.578 -11.32 1 93.12 452 ASP A O 1
ATOM 3551 N N . GLU A 1 453 ? -18.406 -11.484 -10.469 1 87.38 453 GLU A N 1
ATOM 3552 C CA . GLU A 1 453 ? -17.094 -12.125 -10.617 1 87.38 453 GLU A CA 1
ATOM 3553 C C . GLU A 1 453 ? -16.594 -12.023 -12.047 1 87.38 453 GLU A C 1
ATOM 3555 O O . GLU A 1 453 ? -15.383 -11.891 -12.281 1 87.38 453 GLU A O 1
ATOM 3560 N N . ASN A 1 454 ? -17.5 -12.086 -12.977 1 81.19 454 ASN A N 1
ATOM 3561 C CA . ASN A 1 454 ? -17.109 -12.078 -14.383 1 81.19 454 ASN A CA 1
ATOM 3562 C C . ASN A 1 454 ? -17.125 -10.664 -14.961 1 81.19 454 ASN A C 1
ATOM 3564 O O . ASN A 1 454 ? -16.859 -10.477 -16.141 1 81.19 454 ASN A O 1
ATOM 3568 N N . HIS A 1 455 ? -17.516 -9.672 -14.234 1 87.19 455 HIS A N 1
ATOM 3569 C CA . HIS A 1 455 ? -17.484 -8.258 -14.594 1 87.19 455 HIS A CA 1
ATOM 3570 C C . HIS A 1 455 ? -18.469 -7.961 -15.719 1 87.19 455 HIS A C 1
ATOM 3572 O O . HIS A 1 455 ? -18.219 -7.082 -16.547 1 87.19 455 HIS A O 1
ATOM 3578 N N . GLU A 1 456 ? -19.578 -8.68 -15.758 1 85.69 456 GLU A N 1
ATOM 3579 C CA . GLU A 1 456 ? -20.531 -8.508 -16.859 1 85.69 456 GLU A CA 1
ATOM 3580 C C . GLU A 1 456 ? -21.75 -7.703 -16.406 1 85.69 456 GLU A C 1
ATOM 3582 O O . GLU A 1 456 ? -22.531 -7.254 -17.234 1 85.69 456 GLU A O 1
ATOM 3587 N N . GLN A 1 457 ? -21.812 -7.547 -15.117 1 90.06 457 GLN A N 1
ATOM 3588 C CA . GLN A 1 457 ? -22.953 -6.801 -14.586 1 90.06 457 GLN A CA 1
ATOM 3589 C C . GLN A 1 457 ? -24.281 -7.395 -15.078 1 90.06 457 GLN A C 1
ATOM 3591 O O . GLN A 1 457 ? -25.141 -6.672 -15.594 1 90.06 457 GLN A O 1
ATOM 3596 N N . CYS A 1 458 ? -24.469 -8.656 -14.742 1 89.56 458 CYS A N 1
ATOM 3597 C CA . CYS A 1 458 ? -25.578 -9.398 -15.32 1 89.56 458 CYS A CA 1
ATOM 3598 C C . CYS A 1 458 ? -26.781 -9.398 -14.375 1 89.56 458 CYS A C 1
ATOM 3600 O O . CYS A 1 458 ? -27.797 -10.055 -14.656 1 89.56 458 CYS A O 1
ATOM 3602 N N . ILE A 1 459 ? -26.719 -8.711 -13.328 1 93.88 459 ILE A N 1
ATOM 3603 C CA . ILE A 1 459 ? -27.797 -8.703 -12.336 1 93.88 459 ILE A CA 1
ATOM 3604 C C . ILE A 1 459 ? -28.562 -7.387 -12.43 1 93.88 459 ILE A C 1
ATOM 3606 O O . ILE A 1 459 ? -27.984 -6.305 -12.32 1 93.88 459 ILE A O 1
ATOM 3610 N N . SER A 1 460 ? -29.828 -7.488 -12.648 1 93.56 460 SER A N 1
ATOM 3611 C CA . SER A 1 460 ? -30.641 -6.285 -12.773 1 93.56 460 SER A CA 1
ATOM 3612 C C . SER A 1 460 ? -31.203 -5.852 -11.422 1 93.56 460 SER A C 1
ATOM 3614 O O . SER A 1 460 ? -31.469 -4.668 -11.203 1 93.56 460 SER A O 1
ATOM 3616 N N . GLN A 1 461 ? -31.453 -6.902 -10.602 1 94.5 461 GLN A N 1
ATOM 3617 C CA . GLN A 1 461 ? -32.062 -6.621 -9.312 1 94.5 461 GLN A CA 1
ATOM 3618 C C . GLN A 1 461 ? -31.797 -7.746 -8.32 1 94.5 461 GLN A C 1
ATOM 3620 O O . GLN A 1 461 ? -31.672 -8.906 -8.711 1 94.5 461 GLN A O 1
ATOM 3625 N N . VAL A 1 462 ? -31.656 -7.324 -7.078 1 96.06 462 VAL A N 1
ATOM 3626 C CA . VAL A 1 462 ? -31.625 -8.297 -5.992 1 96.06 462 VAL A CA 1
ATOM 3627 C C . VAL A 1 462 ? -32.719 -7.98 -4.98 1 96.06 462 VAL A C 1
ATOM 3629 O O . VAL A 1 462 ? -32.969 -6.812 -4.664 1 96.06 462 VAL A O 1
ATOM 3632 N N . ILE A 1 463 ? -33.469 -8.938 -4.566 1 96.81 463 ILE A N 1
ATOM 3633 C CA . ILE A 1 463 ? -34.469 -8.812 -3.523 1 96.81 463 ILE A CA 1
ATOM 3634 C C . ILE A 1 463 ? -34.094 -9.672 -2.322 1 96.81 463 ILE A C 1
ATOM 3636 O O . ILE A 1 463 ? -33.938 -10.891 -2.439 1 96.81 463 ILE A O 1
ATOM 3640 N N . CYS A 1 464 ? -33.906 -8.984 -1.229 1 96.12 464 CYS A N 1
ATOM 3641 C CA . CYS A 1 464 ? -33.438 -9.648 -0.008 1 96.12 464 CYS A CA 1
ATOM 3642 C C . CYS A 1 464 ? -34.594 -9.766 0.996 1 96.12 464 CYS A C 1
ATOM 3644 O O . CYS A 1 464 ? -35.25 -8.773 1.318 1 96.12 464 CYS A O 1
ATOM 3646 N N . THR A 1 465 ? -34.844 -10.938 1.448 1 94.69 465 THR A N 1
ATOM 3647 C CA . THR A 1 465 ? -35.844 -11.188 2.473 1 94.69 465 THR A CA 1
ATOM 3648 C C . THR A 1 465 ? -35.281 -12.023 3.611 1 94.69 465 THR A C 1
ATOM 3650 O O . THR A 1 465 ? -34.156 -12.539 3.498 1 94.69 465 THR A O 1
ATOM 3653 N N . SER A 1 466 ? -36 -11.961 4.746 1 90.88 466 SER A N 1
ATOM 3654 C CA . SER A 1 466 ? -35.5 -12.734 5.891 1 90.88 466 SER A CA 1
ATOM 3655 C C . SER A 1 466 ? -36.656 -13.477 6.566 1 90.88 466 SER A C 1
ATOM 3657 O O . SER A 1 466 ? -37.812 -13.023 6.531 1 90.88 466 SER A O 1
ATOM 3659 N N . THR A 1 467 ? -36.344 -14.656 6.992 1 87 467 THR A N 1
ATOM 3660 C CA . THR A 1 467 ? -37.156 -15.383 7.953 1 87 467 THR A CA 1
ATOM 3661 C C . THR A 1 467 ? -36.469 -15.43 9.32 1 87 467 THR A C 1
ATOM 3663 O O . THR A 1 467 ? -35.344 -15 9.469 1 87 467 THR A O 1
ATOM 3666 N N . PRO A 1 468 ? -37.188 -15.867 10.328 1 82.81 468 PRO A N 1
ATOM 3667 C CA . PRO A 1 468 ? -36.562 -15.945 11.641 1 82.81 468 PRO A CA 1
ATOM 3668 C C . PRO A 1 468 ? -35.312 -16.828 11.633 1 82.81 468 PRO A C 1
ATOM 3670 O O . PRO A 1 468 ? -34.406 -16.656 12.477 1 82.81 468 PRO A O 1
ATOM 3673 N N . SER A 1 469 ? -35.188 -17.688 10.609 1 85.81 469 SER A N 1
ATOM 3674 C CA . SER A 1 469 ? -34.094 -18.656 10.68 1 85.81 469 SER A CA 1
ATOM 3675 C C . SER A 1 469 ? -33.188 -18.562 9.453 1 85.81 469 SER A C 1
ATOM 3677 O O . SER A 1 469 ? -32.219 -19.312 9.344 1 85.81 469 SER A O 1
ATOM 3679 N N . SER A 1 470 ? -33.531 -17.656 8.555 1 89.81 470 SER A N 1
ATOM 3680 C CA . SER A 1 470 ? -32.719 -17.688 7.344 1 89.81 470 SER A CA 1
ATOM 3681 C C . SER A 1 470 ? -32.812 -16.359 6.594 1 89.81 470 SER A C 1
ATOM 3683 O O . SER A 1 470 ? -33.75 -15.586 6.789 1 89.81 470 SER A O 1
ATOM 3685 N N . LEU A 1 471 ? -31.766 -16.109 5.844 1 92.06 471 LEU A N 1
ATOM 3686 C CA . LEU A 1 471 ? -31.75 -15.023 4.871 1 92.06 471 LEU A CA 1
ATOM 3687 C C . LEU A 1 471 ? -31.938 -15.555 3.457 1 92.06 471 LEU A C 1
ATOM 3689 O O . LEU A 1 471 ? -31.422 -16.609 3.113 1 92.06 471 LEU A O 1
ATOM 3693 N N . ASN A 1 472 ? -32.75 -14.836 2.73 1 94.44 472 ASN A N 1
ATOM 3694 C CA . ASN A 1 472 ? -33.031 -15.211 1.348 1 94.44 472 ASN A CA 1
ATOM 3695 C C . ASN A 1 472 ? -32.688 -14.07 0.383 1 94.44 472 ASN A C 1
ATOM 3697 O O . ASN A 1 472 ? -32.969 -12.906 0.68 1 94.44 472 ASN A O 1
ATOM 3701 N N . ILE A 1 473 ? -32.094 -14.438 -0.735 1 95.38 473 ILE A N 1
ATOM 3702 C CA . ILE A 1 473 ? -31.844 -13.445 -1.768 1 95.38 473 ILE A CA 1
ATOM 3703 C C . ILE A 1 473 ? -32.312 -13.953 -3.119 1 95.38 473 ILE A C 1
ATOM 3705 O O . ILE A 1 473 ? -31.969 -15.055 -3.539 1 95.38 473 ILE A O 1
ATOM 3709 N N . HIS A 1 474 ? -33.219 -13.219 -3.752 1 96.06 474 HIS A N 1
ATOM 3710 C CA . HIS A 1 474 ? -33.656 -13.445 -5.125 1 96.06 474 HIS A CA 1
ATOM 3711 C C . HIS A 1 474 ? -32.875 -12.57 -6.102 1 96.06 474 HIS A C 1
ATOM 3713 O O . HIS A 1 474 ? -32.906 -11.344 -6.008 1 96.06 474 HIS A O 1
ATOM 3719 N N . ILE A 1 475 ? -32.219 -13.242 -7 1 95.75 475 ILE A N 1
ATOM 3720 C CA . ILE A 1 475 ? -31.375 -12.547 -7.961 1 95.75 475 ILE A CA 1
ATOM 3721 C C . ILE A 1 475 ? -32.031 -12.57 -9.336 1 95.75 475 ILE A C 1
ATOM 3723 O O . ILE A 1 475 ? -32.344 -13.633 -9.875 1 95.75 475 ILE A O 1
ATOM 3727 N N . TYR A 1 476 ? -32.188 -11.414 -9.883 1 94.81 476 TYR A N 1
ATOM 3728 C CA . TYR A 1 476 ? -32.781 -11.281 -11.211 1 94.81 476 TYR A CA 1
ATOM 3729 C C . TYR A 1 476 ? -31.734 -10.961 -12.258 1 94.81 476 TYR A C 1
ATOM 3731 O O . TYR A 1 476 ? -30.969 -10 -12.109 1 94.81 476 TYR A O 1
ATOM 3739 N N . LEU A 1 477 ? -31.766 -11.75 -13.305 1 92.19 477 LEU A N 1
ATOM 3740 C CA . LEU A 1 477 ? -30.703 -11.719 -14.312 1 92.19 477 LEU A CA 1
ATOM 3741 C C . LEU A 1 477 ? -31.172 -10.945 -15.547 1 92.19 477 LEU A C 1
ATOM 3743 O O . LEU A 1 477 ? -32.312 -11.055 -15.961 1 92.19 477 LEU A O 1
ATOM 3747 N N . ASN A 1 478 ? -30.266 -10.172 -16.094 1 87.44 478 ASN A N 1
ATOM 3748 C CA . ASN A 1 478 ? -30.547 -9.469 -17.344 1 87.44 478 ASN A CA 1
ATOM 3749 C C . ASN A 1 478 ? -30.016 -10.227 -18.547 1 87.44 478 ASN A C 1
ATOM 3751 O O . ASN A 1 478 ? -30.234 -9.812 -19.688 1 87.44 478 ASN A O 1
ATOM 3755 N N . ARG A 1 479 ? -29.328 -11.297 -18.25 1 80.81 479 ARG A N 1
ATOM 3756 C CA . ARG A 1 479 ? -28.812 -12.172 -19.297 1 80.81 479 ARG A CA 1
ATOM 3757 C C . ARG A 1 479 ? -28.891 -13.633 -18.875 1 80.81 479 ARG A C 1
ATOM 3759 O O . ARG A 1 479 ? -29.062 -13.938 -17.703 1 80.81 479 ARG A O 1
ATOM 3766 N N . ASP A 1 480 ? -28.688 -14.461 -19.812 1 73.06 480 ASP A N 1
ATOM 3767 C CA . ASP A 1 480 ? -28.922 -15.883 -19.578 1 73.06 480 ASP A CA 1
ATOM 3768 C C . ASP A 1 480 ? -27.703 -16.547 -18.953 1 73.06 480 ASP A C 1
ATOM 3770 O O . ASP A 1 480 ? -27.828 -17.547 -18.25 1 73.06 480 ASP A O 1
ATOM 3774 N N . ASN A 1 481 ? -26.625 -16.031 -19.234 1 72.81 481 ASN A N 1
ATOM 3775 C CA . ASN A 1 481 ? -25.438 -16.719 -18.734 1 72.81 481 ASN A CA 1
ATOM 3776 C C . ASN A 1 481 ? -25.016 -16.203 -17.359 1 72.81 481 ASN A C 1
ATOM 3778 O O . ASN A 1 481 ? -24.531 -15.086 -17.234 1 72.81 481 ASN A O 1
ATOM 3782 N N . PHE A 1 482 ? -25.328 -17.047 -16.266 1 78.62 482 PHE A N 1
ATOM 3783 C CA . PHE A 1 482 ? -24.969 -16.641 -14.914 1 78.62 482 PHE A CA 1
ATOM 3784 C C . PHE A 1 482 ? -24.188 -17.75 -14.211 1 78.62 482 PHE A C 1
ATOM 3786 O O . PHE A 1 482 ? -24.188 -17.844 -12.984 1 78.62 482 PHE A O 1
ATOM 3793 N N . ILE A 1 483 ? -23.531 -18.547 -14.938 1 75.69 483 ILE A N 1
ATOM 3794 C CA . ILE A 1 483 ? -22.844 -19.719 -14.398 1 75.69 483 ILE A CA 1
ATOM 3795 C C . ILE A 1 483 ? -21.703 -19.25 -13.484 1 75.69 483 ILE A C 1
ATOM 3797 O O . ILE A 1 483 ? -21.531 -19.781 -12.391 1 75.69 483 ILE A O 1
ATOM 3801 N N . VAL A 1 484 ? -21.031 -18.203 -13.883 1 79.25 484 VAL A N 1
ATOM 3802 C CA . VAL A 1 484 ? -19.844 -17.75 -13.148 1 79.25 484 VAL A CA 1
ATOM 3803 C C . VAL A 1 484 ? -20.281 -17.141 -11.812 1 79.25 484 VAL A C 1
ATOM 3805 O O . VAL A 1 484 ? -19.797 -17.578 -10.75 1 79.25 484 VAL A O 1
ATOM 3808 N N . PRO A 1 485 ? -21.188 -16.234 -11.82 1 86.31 485 PRO A N 1
ATOM 3809 C CA . PRO A 1 485 ? -21.625 -15.703 -10.523 1 86.31 485 PRO A CA 1
ATOM 3810 C C . PRO A 1 485 ? -22.25 -16.781 -9.633 1 86.31 485 PRO A C 1
ATOM 3812 O O . PRO A 1 485 ? -22.078 -16.734 -8.414 1 86.31 485 PRO A O 1
ATOM 3815 N N . ALA A 1 486 ? -22.906 -17.734 -10.25 1 86.25 486 ALA A N 1
ATOM 3816 C CA . ALA A 1 486 ? -23.531 -18.797 -9.477 1 86.25 486 ALA A CA 1
ATOM 3817 C C . ALA A 1 486 ? -22.484 -19.656 -8.781 1 86.25 486 ALA A C 1
ATOM 3819 O O . ALA A 1 486 ? -22.641 -20.016 -7.609 1 86.25 486 ALA A O 1
ATOM 3820 N N . HIS A 1 487 ? -21.516 -19.938 -9.492 1 79.94 487 HIS A N 1
ATOM 3821 C CA . HIS A 1 487 ? -20.422 -20.719 -8.914 1 79.94 487 HIS A CA 1
ATOM 3822 C C . HIS A 1 487 ? -19.688 -19.938 -7.828 1 79.94 487 HIS A C 1
ATOM 3824 O O . HIS A 1 487 ? -19.359 -20.5 -6.781 1 79.94 487 HIS A O 1
ATOM 3830 N N . ALA A 1 488 ? -19.422 -18.734 -8.117 1 86.25 488 ALA A N 1
ATOM 3831 C CA . ALA A 1 488 ? -18.703 -17.891 -7.164 1 86.25 488 ALA A CA 1
ATOM 3832 C C . ALA A 1 488 ? -19.5 -17.719 -5.871 1 86.25 488 ALA A C 1
ATOM 3834 O O . ALA A 1 488 ? -18.922 -17.734 -4.777 1 86.25 488 ALA A O 1
ATOM 3835 N N . THR A 1 489 ? -20.797 -17.578 -5.98 1 90.12 489 THR A N 1
ATOM 3836 C CA . THR A 1 489 ? -21.625 -17.359 -4.805 1 90.12 489 THR A CA 1
ATOM 3837 C C . THR A 1 489 ? -21.719 -18.641 -3.971 1 90.12 489 THR A C 1
ATOM 3839 O O . THR A 1 489 ? -21.781 -18.578 -2.74 1 90.12 489 THR A O 1
ATOM 3842 N N . LYS A 1 490 ? -21.75 -19.719 -4.605 1 85.19 490 LYS A N 1
ATOM 3843 C CA . LYS A 1 490 ? -21.828 -21 -3.898 1 85.19 490 LYS A CA 1
ATOM 3844 C C . LYS A 1 490 ? -20.625 -21.188 -2.967 1 85.19 490 LYS A C 1
ATOM 3846 O O . LYS A 1 490 ? -20.766 -21.734 -1.875 1 85.19 490 LYS A O 1
ATOM 3851 N N . LYS A 1 491 ? -19.531 -20.672 -3.344 1 80.12 491 LYS A N 1
ATOM 3852 C CA . LYS A 1 491 ? -18.297 -20.844 -2.59 1 80.12 491 LYS A CA 1
ATOM 3853 C C . LYS A 1 491 ? -18.328 -20.031 -1.293 1 80.12 491 LYS A C 1
ATOM 3855 O O . LYS A 1 491 ? -17.609 -20.344 -0.344 1 80.12 491 LYS A O 1
ATOM 3860 N N . ILE A 1 492 ? -19.188 -19.062 -1.276 1 86.69 492 ILE A N 1
ATOM 3861 C CA . ILE A 1 492 ? -19.078 -18.172 -0.124 1 86.69 492 ILE A CA 1
ATOM 3862 C C . ILE A 1 492 ? -20.25 -18.391 0.813 1 86.69 492 ILE A C 1
ATOM 3864 O O . ILE A 1 492 ? -20.312 -17.828 1.902 1 86.69 492 ILE A O 1
ATOM 3868 N N . ILE A 1 493 ? -21.203 -19.25 0.47 1 86.81 493 ILE A N 1
ATOM 3869 C CA . ILE A 1 493 ? -22.438 -19.453 1.221 1 86.81 493 ILE A CA 1
ATOM 3870 C C . ILE A 1 493 ? -22.125 -19.938 2.631 1 86.81 493 ILE A C 1
ATOM 3872 O O . ILE A 1 493 ? -22.672 -19.422 3.611 1 86.81 493 ILE A O 1
ATOM 3876 N N . SER A 1 494 ? -21.219 -20.875 2.678 1 83.38 494 SER A N 1
ATOM 3877 C CA . SER A 1 494 ? -20.875 -21.422 3.986 1 83.38 494 SER A CA 1
ATOM 3878 C C . SER A 1 494 ? -20.234 -20.375 4.879 1 83.38 494 SER A C 1
ATOM 3880 O O . SER A 1 494 ? -20.531 -20.297 6.07 1 83.38 494 SER A O 1
ATOM 3882 N N . ALA A 1 495 ? -19.375 -19.625 4.328 1 82.31 495 ALA A N 1
ATOM 3883 C CA . ALA A 1 495 ? -18.703 -18.578 5.074 1 82.31 495 ALA A CA 1
ATOM 3884 C C . ALA A 1 495 ? -19.703 -17.484 5.504 1 82.31 495 ALA A C 1
ATOM 3886 O O . ALA A 1 495 ? -19.578 -16.922 6.59 1 82.31 495 ALA A O 1
ATOM 3887 N N . TYR A 1 496 ? -20.641 -17.234 4.668 1 85.06 496 TYR A N 1
ATOM 3888 C CA . TYR A 1 496 ? -21.656 -16.234 4.953 1 85.06 496 TYR A CA 1
ATOM 3889 C C . TYR A 1 496 ? -22.453 -16.594 6.203 1 85.06 496 TYR A C 1
ATOM 3891 O O . TYR A 1 496 ? -22.734 -15.734 7.039 1 85.06 496 TYR A O 1
ATOM 3899 N N . GLU A 1 497 ? -22.734 -17.812 6.297 1 86.5 497 GLU A N 1
ATOM 3900 C CA . GLU A 1 497 ? -23.5 -18.281 7.445 1 86.5 497 GLU A CA 1
ATOM 3901 C C . GLU A 1 497 ? -22.734 -18.094 8.742 1 86.5 497 GLU A C 1
ATOM 3903 O O . GLU A 1 497 ? -23.297 -17.703 9.766 1 86.5 497 GLU A O 1
ATOM 3908 N N . LYS A 1 498 ? -21.5 -18.359 8.68 1 84.88 498 LYS A N 1
ATOM 3909 C CA . LYS A 1 498 ? -20.641 -18.234 9.859 1 84.88 498 LYS A CA 1
ATOM 3910 C C . LYS A 1 498 ? -20.484 -16.781 10.273 1 84.88 498 LYS A C 1
ATOM 3912 O O . LYS A 1 498 ? -20.453 -16.469 11.461 1 84.88 498 LYS A O 1
ATOM 3917 N N . LEU A 1 499 ? -20.438 -15.891 9.336 1 86.19 499 LEU A N 1
ATOM 3918 C CA . LEU A 1 499 ? -20.172 -14.477 9.602 1 86.19 499 LEU A CA 1
ATOM 3919 C C . LEU A 1 499 ? -21.453 -13.742 9.969 1 86.19 499 LEU A C 1
ATOM 3921 O O . LEU A 1 499 ? -21.453 -12.852 10.82 1 86.19 499 LEU A O 1
ATOM 3925 N N . CYS A 1 500 ? -22.578 -14.148 9.359 1 86.44 500 CYS A N 1
ATOM 3926 C CA . CYS A 1 500 ? -23.812 -13.383 9.477 1 86.44 500 CYS A CA 1
ATOM 3927 C C . CYS A 1 500 ? -24.812 -14.102 10.383 1 86.44 500 CYS A C 1
ATOM 3929 O O . CYS A 1 500 ? -25.875 -13.562 10.68 1 86.44 500 CYS A O 1
ATOM 3931 N N . HIS A 1 501 ? -24.547 -15.266 10.82 1 83.38 501 HIS A N 1
ATOM 3932 C CA . HIS A 1 501 ? -25.281 -16.016 11.836 1 83.38 501 HIS A CA 1
ATOM 3933 C C . HIS A 1 501 ? -26.562 -16.594 11.273 1 83.38 501 HIS A C 1
ATOM 3935 O O . HIS A 1 501 ? -27.344 -17.234 12 1 83.38 501 HIS A O 1
ATOM 3941 N N . TYR A 1 502 ? -26.891 -16.359 9.992 1 86.81 502 TYR A N 1
ATOM 3942 C CA . TYR A 1 502 ? -28.078 -16.906 9.344 1 86.81 502 TYR A CA 1
ATOM 3943 C C . TYR A 1 502 ? -27.703 -17.688 8.078 1 86.81 502 TYR A C 1
ATOM 3945 O O . TYR A 1 502 ? -26.812 -17.266 7.324 1 86.81 502 TYR A O 1
ATOM 3953 N N . PRO A 1 503 ? -28.328 -18.828 7.891 1 90.62 503 PRO A N 1
ATOM 3954 C CA . PRO A 1 503 ? -28.141 -19.469 6.59 1 90.62 503 PRO A CA 1
ATOM 3955 C C . PRO A 1 503 ? -28.641 -18.625 5.426 1 90.62 503 PRO A C 1
ATOM 3957 O O . PRO A 1 503 ? -29.656 -17.922 5.551 1 90.62 503 PRO A O 1
ATOM 3960 N N . LEU A 1 504 ? -27.953 -18.656 4.34 1 93.44 504 LEU A N 1
ATOM 3961 C CA . LEU A 1 504 ? -28.281 -17.859 3.158 1 93.44 504 LEU A CA 1
ATOM 3962 C C . LEU A 1 504 ? -28.781 -18.766 2.027 1 93.44 504 LEU A C 1
ATOM 3964 O O . LEU A 1 504 ? -28.141 -19.75 1.685 1 93.44 504 LEU A O 1
ATOM 3968 N N . THR A 1 505 ? -29.953 -18.5 1.524 1 93.06 505 THR A N 1
ATOM 3969 C CA . THR A 1 505 ? -30.484 -19.172 0.346 1 93.06 505 THR A CA 1
ATOM 3970 C C . THR A 1 505 ? -30.516 -18.234 -0.852 1 93.06 505 THR A C 1
ATOM 3972 O O . THR A 1 505 ? -31 -17.109 -0.745 1 93.06 505 THR A O 1
ATOM 3975 N N . ILE A 1 506 ? -30.031 -18.703 -1.951 1 94.56 506 ILE A N 1
ATOM 3976 C CA . ILE A 1 506 ? -29.969 -17.891 -3.164 1 94.56 506 ILE A CA 1
ATOM 3977 C C . ILE A 1 506 ? -30.844 -18.516 -4.25 1 94.56 506 ILE A C 1
ATOM 3979 O O . ILE A 1 506 ? -30.766 -19.719 -4.5 1 94.56 506 ILE A O 1
ATOM 3983 N N . GLN A 1 507 ? -31.688 -17.781 -4.855 1 94.25 507 GLN A N 1
ATOM 3984 C CA . GLN A 1 507 ? -32.5 -18.203 -5.992 1 94.25 507 GLN A CA 1
ATOM 3985 C C . GLN A 1 507 ? -32.312 -17.266 -7.188 1 94.25 507 GLN A C 1
ATOM 3987 O O . GLN A 1 507 ? -32.156 -16.062 -7.02 1 94.25 507 GLN A O 1
ATOM 3992 N N . TRP A 1 508 ? -32.281 -17.844 -8.352 1 93.75 508 TRP A N 1
ATOM 3993 C CA . TRP A 1 508 ? -32 -17.109 -9.578 1 93.75 508 TRP A CA 1
ATOM 3994 C C . TRP A 1 508 ? -33.25 -17.031 -10.461 1 93.75 508 TRP A C 1
ATOM 3996 O O . TRP A 1 508 ? -33.969 -18.031 -10.617 1 93.75 508 TRP A O 1
ATOM 4006 N N . PHE A 1 509 ? -33.531 -15.844 -10.984 1 92.38 509 PHE A N 1
ATOM 4007 C CA . PHE A 1 509 ? -34.688 -15.617 -11.836 1 92.38 509 PHE A CA 1
ATOM 4008 C C . PHE A 1 509 ? -34.312 -14.812 -13.07 1 92.38 509 PHE A C 1
ATOM 4010 O O . PHE A 1 509 ? -33.438 -13.961 -13.023 1 92.38 509 PHE A O 1
ATOM 4017 N N . PRO A 1 510 ? -34.969 -15.148 -14.273 1 90.38 510 PRO A N 1
ATOM 4018 C CA . PRO A 1 510 ? -34.844 -14.219 -15.406 1 90.38 510 PRO A CA 1
ATOM 4019 C C . PRO A 1 510 ? -35.531 -12.883 -15.156 1 90.38 510 PRO A C 1
ATOM 4021 O O . PRO A 1 510 ? -36.562 -12.828 -14.508 1 90.38 510 PRO A O 1
ATOM 4024 N N . SER A 1 511 ? -34.812 -11.852 -15.586 1 83.31 511 SER A N 1
ATOM 4025 C CA . SER A 1 511 ? -35.406 -10.539 -15.383 1 83.31 511 SER A CA 1
ATOM 4026 C C . SER A 1 511 ? -36.562 -10.312 -16.359 1 83.31 511 SER A C 1
ATOM 4028 O O . SER A 1 511 ? -36.469 -10.633 -17.547 1 83.31 511 SER A O 1
ATOM 4030 N N . SER A 1 512 ? -37.75 -10 -15.836 1 70.75 512 SER A N 1
ATOM 4031 C CA . SER A 1 512 ? -38.875 -9.633 -16.672 1 70.75 512 SER A CA 1
ATOM 4032 C C . SER A 1 512 ? -38.969 -8.125 -16.844 1 70.75 512 SER A C 1
ATOM 4034 O O . SER A 1 512 ? -39.781 -7.637 -17.656 1 70.75 512 SER A O 1
ATOM 4036 N N . ARG A 1 513 ? -38.125 -7.43 -16.219 1 66.38 513 ARG A N 1
ATOM 4037 C CA . ARG A 1 513 ? -38.25 -5.977 -16.188 1 66.38 513 ARG A CA 1
ATOM 4038 C C . ARG A 1 513 ? -37.344 -5.332 -17.234 1 66.38 513 ARG A C 1
ATOM 4040 O O . ARG A 1 513 ? -36.281 -5.852 -17.531 1 66.38 513 ARG A O 1
ATOM 4047 N N . GLN A 1 514 ? -37.875 -4.281 -17.641 1 63.75 514 GLN A N 1
ATOM 4048 C CA . GLN A 1 514 ? -37.125 -3.473 -18.594 1 63.75 514 GLN A CA 1
ATOM 4049 C C . GLN A 1 514 ? -36 -2.715 -17.891 1 63.75 514 GLN A C 1
ATOM 4051 O O . GLN A 1 514 ? -34.906 -2.531 -18.453 1 63.75 514 GLN A O 1
ATOM 4056 N N . LYS A 1 515 ? -36.188 -2.418 -16.594 1 77.31 515 LYS A N 1
ATOM 4057 C CA . LYS A 1 515 ? -35.219 -1.528 -15.969 1 77.31 515 LYS A CA 1
ATOM 4058 C C . LYS A 1 515 ? -34.188 -2.318 -15.172 1 77.31 515 LYS A C 1
ATOM 4060 O O . LYS A 1 515 ? -34.531 -3.236 -14.43 1 77.31 515 LYS A O 1
ATOM 4065 N N . ASP A 1 516 ? -32.938 -1.939 -15.281 1 89.06 516 ASP A N 1
ATOM 4066 C CA . ASP A 1 516 ? -31.797 -2.479 -14.531 1 89.06 516 ASP A CA 1
ATOM 4067 C C . ASP A 1 516 ? -31.5 -1.63 -13.297 1 89.06 516 ASP A C 1
ATOM 4069 O O . ASP A 1 516 ? -30.766 -0.652 -13.375 1 89.06 516 ASP A O 1
ATOM 4073 N N . LEU A 1 517 ? -32.031 -1.979 -12.148 1 91.31 517 LEU A N 1
ATOM 4074 C CA . LEU A 1 517 ? -31.984 -1.175 -10.93 1 91.31 517 LEU A CA 1
ATOM 4075 C C . LEU A 1 517 ? -30.562 -1.077 -10.383 1 91.31 517 LEU A C 1
ATOM 4077 O O . LEU A 1 517 ? -30.156 -0.027 -9.883 1 91.31 517 LEU A O 1
ATOM 4081 N N . ILE A 1 518 ? -29.859 -2.141 -10.477 1 94.12 518 ILE A N 1
ATOM 4082 C CA . ILE A 1 518 ? -28.5 -2.148 -9.953 1 94.12 518 ILE A CA 1
ATOM 4083 C C . ILE A 1 518 ? -27.609 -1.241 -10.797 1 94.12 518 ILE A C 1
ATOM 4085 O O . ILE A 1 518 ? -26.797 -0.486 -10.266 1 94.12 518 ILE A O 1
ATOM 4089 N N . LYS A 1 519 ? -27.719 -1.327 -12.102 1 92.75 519 LYS A N 1
ATOM 4090 C CA . LYS A 1 519 ? -26.938 -0.482 -13 1 92.75 519 LYS A CA 1
ATOM 4091 C C . LYS A 1 519 ? -27.266 0.994 -12.789 1 92.75 519 LYS A C 1
ATOM 4093 O O . LYS A 1 519 ? -26.375 1.848 -12.859 1 92.75 519 LYS A O 1
ATOM 4098 N N . GLU A 1 520 ? -28.531 1.285 -12.555 1 92.88 520 GLU A N 1
ATOM 4099 C CA . GLU A 1 520 ? -28.922 2.662 -12.273 1 92.88 520 GLU A CA 1
ATOM 4100 C C . GLU A 1 520 ? -28.297 3.168 -10.984 1 92.88 520 GLU A C 1
ATOM 4102 O O . GLU A 1 520 ? -27.797 4.297 -10.922 1 92.88 520 GLU A O 1
ATOM 4107 N N . MET A 1 521 ? -28.328 2.338 -10.016 1 94.38 521 MET A N 1
ATOM 4108 C CA . MET A 1 521 ? -27.719 2.697 -8.742 1 94.38 521 MET A CA 1
ATOM 4109 C C . MET A 1 521 ? -26.203 2.879 -8.906 1 94.38 521 MET A C 1
ATOM 4111 O O . MET A 1 521 ? -25.625 3.812 -8.352 1 94.38 521 MET A O 1
ATOM 4115 N N . ALA A 1 522 ? -25.594 2.02 -9.625 1 94.19 522 ALA A N 1
ATOM 4116 C CA . ALA A 1 522 ? -24.156 2.066 -9.867 1 94.19 522 ALA A CA 1
ATOM 4117 C C . ALA A 1 522 ? -23.75 3.367 -10.555 1 94.19 522 ALA A C 1
ATOM 4119 O O . ALA A 1 522 ? -22.719 3.953 -10.234 1 94.19 522 ALA A O 1
ATOM 4120 N N . ARG A 1 523 ? -24.531 3.881 -11.492 1 90.75 523 ARG A N 1
ATOM 4121 C CA . ARG A 1 523 ? -24.25 5.109 -12.234 1 90.75 523 ARG A CA 1
ATOM 4122 C C . ARG A 1 523 ? -24.266 6.32 -11.305 1 90.75 523 ARG A C 1
ATOM 4124 O O . ARG A 1 523 ? -23.547 7.297 -11.531 1 90.75 523 ARG A O 1
ATOM 4131 N N . SER A 1 524 ? -25.047 6.191 -10.289 1 88.44 524 SER A N 1
ATOM 4132 C CA . SER A 1 524 ? -25.172 7.301 -9.352 1 88.44 524 SER A CA 1
ATOM 4133 C C . SER A 1 524 ? -24 7.324 -8.367 1 88.44 524 SER A C 1
ATOM 4135 O O . SER A 1 524 ? -23.75 8.336 -7.711 1 88.44 524 SER A O 1
ATOM 4137 N N . LEU A 1 525 ? -23.391 6.246 -8.336 1 89.19 525 LEU A N 1
ATOM 4138 C CA . LEU A 1 525 ? -22.281 6.133 -7.395 1 89.19 525 LEU A CA 1
ATOM 4139 C C . LEU A 1 525 ? -20.984 6.613 -8.023 1 89.19 525 LEU A C 1
ATOM 4141 O O . LEU A 1 525 ? -20 6.871 -7.32 1 89.19 525 LEU A O 1
ATOM 4145 N N . MET B 1 1 ? -2.758 -0.618 -26.5 1 81 1 MET B N 1
ATOM 4146 C CA . MET B 1 1 ? -2.77 -1.483 -25.312 1 81 1 MET B CA 1
ATOM 4147 C C . MET B 1 1 ? -3.34 -2.855 -25.656 1 81 1 MET B C 1
ATOM 4149 O O . MET B 1 1 ? -4.367 -2.957 -26.328 1 81 1 MET B O 1
ATOM 4153 N N . ASN B 1 2 ? -2.529 -3.926 -25.438 1 92.31 2 ASN B N 1
ATOM 4154 C CA . ASN B 1 2 ? -2.951 -5.301 -25.672 1 92.31 2 ASN B CA 1
ATOM 4155 C C . ASN B 1 2 ? -3.363 -5.996 -24.375 1 92.31 2 ASN B C 1
ATOM 4157 O O . ASN B 1 2 ? -2.803 -5.723 -23.312 1 92.31 2 ASN B O 1
ATOM 4161 N N . ARG B 1 3 ? -4.395 -6.809 -24.484 1 95.12 3 ARG B N 1
ATOM 4162 C CA . ARG B 1 3 ? -4.789 -7.719 -23.422 1 95.12 3 ARG B CA 1
ATOM 4163 C C . ARG B 1 3 ? -4.711 -9.172 -23.875 1 95.12 3 ARG B C 1
ATOM 4165 O O . ARG B 1 3 ? -5.426 -9.578 -24.797 1 95.12 3 ARG B O 1
ATOM 4172 N N . ILE B 1 4 ? -3.869 -9.891 -23.172 1 97.88 4 ILE B N 1
ATOM 4173 C CA . ILE B 1 4 ? -3.578 -11.273 -23.562 1 97.88 4 ILE B CA 1
ATOM 4174 C C . ILE B 1 4 ? -4.23 -12.227 -22.562 1 97.88 4 ILE B C 1
ATOM 4176 O O . ILE B 1 4 ? -3.967 -12.164 -21.359 1 97.88 4 ILE B O 1
ATOM 4180 N N . ALA B 1 5 ? -5.086 -13.102 -23.078 1 97.81 5 ALA B N 1
ATOM 4181 C CA . ALA B 1 5 ? -5.652 -14.164 -22.25 1 97.81 5 ALA B CA 1
ATOM 4182 C C . ALA B 1 5 ? -4.871 -15.461 -22.406 1 97.81 5 ALA B C 1
ATOM 4184 O O . ALA B 1 5 ? -4.465 -15.82 -23.516 1 97.81 5 ALA B O 1
ATOM 4185 N N . ILE B 1 6 ? -4.625 -16.094 -21.344 1 98.25 6 ILE B N 1
ATOM 4186 C CA . ILE B 1 6 ? -3.936 -17.375 -21.344 1 98.25 6 ILE B CA 1
ATOM 4187 C C . ILE B 1 6 ? -4.809 -18.422 -20.656 1 98.25 6 ILE B C 1
ATOM 4189 O O . ILE B 1 6 ? -5.285 -18.219 -19.531 1 98.25 6 ILE B O 1
ATOM 4193 N N . ILE B 1 7 ? -5.035 -19.547 -21.375 1 98 7 ILE B N 1
ATOM 4194 C CA . ILE B 1 7 ? -5.797 -20.672 -20.844 1 98 7 ILE B CA 1
ATOM 4195 C C . ILE B 1 7 ? -4.922 -21.922 -20.828 1 98 7 ILE B C 1
ATOM 4197 O O . ILE B 1 7 ? -4.398 -22.344 -21.859 1 98 7 ILE B O 1
ATOM 4201 N N . ASP B 1 8 ? -4.738 -22.422 -19.672 1 97.5 8 ASP B N 1
ATOM 4202 C CA . ASP B 1 8 ? -4.012 -23.656 -19.438 1 97.5 8 ASP B CA 1
ATOM 4203 C C . ASP B 1 8 ? -4.953 -24.766 -18.984 1 97.5 8 ASP B C 1
ATOM 4205 O O . ASP B 1 8 ? -5.363 -24.797 -17.812 1 97.5 8 ASP B O 1
ATOM 4209 N N . LEU B 1 9 ? -5.324 -25.625 -19.953 1 97.62 9 LEU B N 1
ATOM 4210 C CA . LEU B 1 9 ? -6.215 -26.734 -19.641 1 97.62 9 LEU B CA 1
ATOM 4211 C C . LEU B 1 9 ? -5.422 -27.969 -19.25 1 97.62 9 LEU B C 1
ATOM 4213 O O . LEU B 1 9 ? -5.012 -28.75 -20.109 1 97.62 9 LEU B O 1
ATOM 4217 N N . GLY B 1 10 ? -5.355 -28.172 -17.969 1 94.88 10 GLY B N 1
ATOM 4218 C CA . GLY B 1 10 ? -4.617 -29.312 -17.438 1 94.88 10 GLY B CA 1
ATOM 4219 C C . GLY B 1 10 ? -5.504 -30.5 -17.109 1 94.88 10 GLY B C 1
ATOM 4220 O O . GLY B 1 10 ? -6.723 -30.438 -17.281 1 94.88 10 GLY B O 1
ATOM 4221 N N . SER B 1 11 ? -4.832 -31.562 -16.594 1 94.19 11 SER B N 1
ATOM 4222 C CA . SER B 1 11 ? -5.512 -32.812 -16.266 1 94.19 11 SER B CA 1
ATOM 4223 C C . SER B 1 11 ? -6.34 -32.656 -14.992 1 94.19 11 SER B C 1
ATOM 4225 O O . SER B 1 11 ? -7.328 -33.375 -14.805 1 94.19 11 SER B O 1
ATOM 4227 N N . ASN B 1 12 ? -5.902 -31.812 -14.148 1 90.56 12 ASN B N 1
ATOM 4228 C CA . ASN B 1 12 ? -6.598 -31.609 -12.883 1 90.56 12 ASN B CA 1
ATOM 4229 C C . ASN B 1 12 ? -7.371 -30.297 -12.867 1 90.56 12 ASN B C 1
ATOM 4231 O O . ASN B 1 12 ? -8.508 -30.25 -12.398 1 90.56 12 ASN B O 1
ATOM 4235 N N . SER B 1 13 ? -6.738 -29.266 -13.359 1 93.62 13 SER B N 1
ATOM 4236 C CA . SER B 1 13 ? -7.316 -27.922 -13.242 1 93.62 13 SER B CA 1
ATOM 4237 C C . SER B 1 13 ? -7.191 -27.156 -14.555 1 93.62 13 SER B C 1
ATOM 4239 O O . SER B 1 13 ? -6.383 -27.516 -15.414 1 93.62 13 SER B O 1
ATOM 4241 N N . ILE B 1 14 ? -8.078 -26.203 -14.695 1 94.81 14 ILE B N 1
ATOM 4242 C CA . ILE B 1 14 ? -7.977 -25.203 -15.766 1 94.81 14 ILE B CA 1
ATOM 4243 C C . ILE B 1 14 ? -7.664 -23.828 -15.172 1 94.81 14 ILE B C 1
ATOM 4245 O O . ILE B 1 14 ? -8.211 -23.469 -14.133 1 94.81 14 ILE B O 1
ATOM 4249 N N . ARG B 1 15 ? -6.695 -23.172 -15.773 1 95.75 15 ARG B N 1
ATOM 4250 C CA . ARG B 1 15 ? -6.305 -21.844 -15.336 1 95.75 15 ARG B CA 1
ATOM 4251 C C . ARG B 1 15 ? -6.543 -20.812 -16.438 1 95.75 15 ARG B C 1
ATOM 4253 O O . ARG B 1 15 ? -6.348 -21.094 -17.609 1 95.75 15 ARG B O 1
ATOM 4260 N N . PHE B 1 16 ? -6.996 -19.641 -16.047 1 95.25 16 PHE B N 1
ATOM 4261 C CA . PHE B 1 16 ? -7.297 -18.531 -16.938 1 95.25 16 PHE B CA 1
ATOM 4262 C C . PHE B 1 16 ? -6.75 -17.219 -16.375 1 95.25 16 PHE B C 1
ATOM 4264 O O . PHE B 1 16 ? -7.059 -16.844 -15.242 1 95.25 16 PHE B O 1
ATOM 4271 N N . ILE B 1 17 ? -5.875 -16.547 -17.141 1 96.81 17 ILE B N 1
ATOM 4272 C CA . ILE B 1 17 ? -5.383 -15.25 -16.703 1 96.81 17 ILE B CA 1
ATOM 4273 C C . ILE B 1 17 ? -5.461 -14.242 -17.844 1 96.81 17 ILE B C 1
ATOM 4275 O O . ILE B 1 17 ? -5.508 -14.633 -19.016 1 96.81 17 ILE B O 1
ATOM 4279 N N . ILE B 1 18 ? -5.559 -13.008 -17.562 1 96.38 18 ILE B N 1
ATOM 4280 C CA . ILE B 1 18 ? -5.48 -11.914 -18.531 1 96.38 18 ILE B CA 1
ATOM 4281 C C . ILE B 1 18 ? -4.363 -10.953 -18.125 1 96.38 18 ILE B C 1
ATOM 4283 O O . ILE B 1 18 ? -4.312 -10.484 -16.984 1 96.38 18 ILE B O 1
ATOM 4287 N N . ILE B 1 19 ? -3.469 -10.664 -19.031 1 97.5 19 ILE B N 1
ATOM 4288 C CA . ILE B 1 19 ? -2.355 -9.742 -18.844 1 97.5 19 ILE B CA 1
ATOM 4289 C C . ILE B 1 19 ? -2.5 -8.547 -19.781 1 97.5 19 ILE B C 1
ATOM 4291 O O . ILE B 1 19 ? -2.693 -8.727 -20.984 1 97.5 19 ILE B O 1
ATOM 4295 N N . SER B 1 20 ? -2.463 -7.371 -19.203 1 96.5 20 SER B N 1
ATOM 4296 C CA . SER B 1 20 ? -2.428 -6.168 -20.031 1 96.5 20 SER B CA 1
ATOM 4297 C C . SER B 1 20 ? -0.998 -5.805 -20.422 1 96.5 20 SER B C 1
ATOM 4299 O O . SER B 1 20 ? -0.079 -5.918 -19.594 1 96.5 20 SER B O 1
ATOM 4301 N N . VAL B 1 21 ? -0.779 -5.473 -21.656 1 97.81 21 VAL B N 1
ATOM 4302 C CA . VAL B 1 21 ? 0.532 -5.086 -22.156 1 97.81 21 VAL B CA 1
ATOM 4303 C C . VAL B 1 21 ? 0.43 -3.742 -22.891 1 97.81 21 VAL B C 1
ATOM 4305 O O . VAL B 1 21 ? -0.326 -3.605 -23.844 1 97.81 21 VAL B O 1
ATOM 4308 N N . SER B 1 22 ? 1.187 -2.738 -22.406 1 96.69 22 SER B N 1
ATOM 4309 C CA . SER B 1 22 ? 1.194 -1.424 -23.047 1 96.69 22 SER B CA 1
ATOM 4310 C C . SER B 1 22 ? 1.987 -1.443 -24.344 1 96.69 22 SER B C 1
ATOM 4312 O O . SER B 1 22 ? 2.643 -2.438 -24.672 1 96.69 22 SER B O 1
ATOM 4314 N N . ALA B 1 23 ? 1.98 -0.317 -25.047 1 95.88 23 ALA B N 1
ATOM 4315 C CA . ALA B 1 23 ? 2.717 -0.184 -26.297 1 95.88 23 ALA B CA 1
ATOM 4316 C C . ALA B 1 23 ? 4.219 -0.312 -26.062 1 95.88 23 ALA B C 1
ATOM 4318 O O . ALA B 1 23 ? 4.953 -0.779 -26.938 1 95.88 23 ALA B O 1
ATOM 4319 N N . LYS B 1 24 ? 4.664 0.002 -24.875 1 94.56 24 LYS B N 1
ATOM 4320 C CA . LYS B 1 24 ? 6.09 -0.029 -24.562 1 94.56 24 LYS B CA 1
ATOM 4321 C C . LYS B 1 24 ? 6.477 -1.344 -23.891 1 94.56 24 LYS B C 1
ATOM 4323 O O . LYS B 1 24 ? 7.617 -1.511 -23.453 1 94.56 24 LYS B O 1
ATOM 4328 N N . GLY B 1 25 ? 5.492 -2.217 -23.75 1 97.06 25 GLY B N 1
ATOM 4329 C CA . GLY B 1 25 ? 5.789 -3.547 -23.25 1 97.06 25 GLY B CA 1
ATOM 4330 C C . GLY B 1 25 ? 5.605 -3.666 -21.75 1 97.06 25 GLY B C 1
ATOM 4331 O O . GLY B 1 25 ? 5.969 -4.684 -21.141 1 97.06 25 GLY B O 1
ATOM 4332 N N . ILE B 1 26 ? 5.078 -2.648 -21.125 1 97.12 26 ILE B N 1
ATOM 4333 C CA . ILE B 1 26 ? 4.77 -2.742 -19.703 1 97.12 26 ILE B CA 1
ATOM 4334 C C . ILE B 1 26 ? 3.582 -3.678 -19.484 1 97.12 26 ILE B C 1
ATOM 4336 O O . ILE B 1 26 ? 2.527 -3.5 -20.109 1 97.12 26 ILE B O 1
ATOM 4340 N N . TYR B 1 27 ? 3.756 -4.684 -18.656 1 97.31 27 TYR B N 1
ATOM 4341 C CA . TYR B 1 27 ? 2.684 -5.664 -18.531 1 97.31 27 TYR B CA 1
ATOM 4342 C C . TYR B 1 27 ? 2.242 -5.797 -17.078 1 97.31 27 TYR B C 1
ATOM 4344 O O . TYR B 1 27 ? 3.023 -5.539 -16.156 1 97.31 27 TYR B O 1
ATOM 4352 N N . GLN B 1 28 ? 1.03 -6.191 -16.875 1 95.62 28 GLN B N 1
ATOM 4353 C CA . GLN B 1 28 ? 0.43 -6.355 -15.555 1 95.62 28 GLN B CA 1
ATOM 4354 C C . GLN B 1 28 ? -0.707 -7.371 -15.586 1 95.62 28 GLN B C 1
ATOM 4356 O O . GLN B 1 28 ? -1.493 -7.398 -16.531 1 95.62 28 GLN B O 1
ATOM 4361 N N . LEU B 1 29 ? -0.717 -8.242 -14.586 1 95.69 29 LEU B N 1
ATOM 4362 C CA . LEU B 1 29 ? -1.837 -9.164 -14.414 1 95.69 29 LEU B CA 1
ATOM 4363 C C . LEU B 1 29 ? -3.104 -8.414 -14.023 1 95.69 29 LEU B C 1
ATOM 4365 O O . LEU B 1 29 ? -3.094 -7.633 -13.07 1 95.69 29 LEU B O 1
ATOM 4369 N N . ILE B 1 30 ? -4.246 -8.672 -14.75 1 91.31 30 ILE B N 1
ATOM 4370 C CA . ILE B 1 30 ? -5.426 -7.875 -14.43 1 91.31 30 ILE B CA 1
ATOM 4371 C C . ILE B 1 30 ? -6.582 -8.797 -14.039 1 91.31 30 ILE B C 1
ATOM 4373 O O . ILE B 1 30 ? -7.598 -8.344 -13.508 1 91.31 30 ILE B O 1
ATOM 4377 N N . TYR B 1 31 ? -6.391 -10.133 -14.344 1 91.38 31 TYR B N 1
ATOM 4378 C CA . TYR B 1 31 ? -7.441 -11.078 -13.992 1 91.38 31 TYR B CA 1
ATOM 4379 C C . TYR B 1 31 ? -6.895 -12.5 -13.898 1 91.38 31 TYR B C 1
ATOM 4381 O O . TYR B 1 31 ? -5.992 -12.867 -14.656 1 91.38 31 TYR B O 1
ATOM 4389 N N . GLN B 1 32 ? -7.445 -13.289 -12.984 1 92.12 32 GLN B N 1
ATOM 4390 C CA . GLN B 1 32 ? -7.074 -14.703 -12.891 1 92.12 32 GLN B CA 1
ATOM 4391 C C . GLN B 1 32 ? -8.234 -15.539 -12.359 1 92.12 32 GLN B C 1
ATOM 4393 O O . GLN B 1 32 ? -8.984 -15.086 -11.484 1 92.12 32 GLN B O 1
ATOM 4398 N N . GLU B 1 33 ? -8.289 -16.734 -12.867 1 88.31 33 GLU B N 1
ATOM 4399 C CA . GLU B 1 33 ? -9.234 -17.734 -12.398 1 88.31 33 GLU B CA 1
ATOM 4400 C C . GLU B 1 33 ? -8.633 -19.141 -12.469 1 88.31 33 GLU B C 1
ATOM 4402 O O . GLU B 1 33 ? -7.801 -19.422 -13.336 1 88.31 33 GLU B O 1
ATOM 4407 N N . LYS B 1 34 ? -9.016 -19.938 -11.547 1 88.62 34 LYS B N 1
ATOM 4408 C CA . LYS B 1 34 ? -8.648 -21.344 -11.523 1 88.62 34 LYS B CA 1
ATOM 4409 C C . LYS B 1 34 ? -9.844 -22.219 -11.148 1 88.62 34 LYS B C 1
ATOM 4411 O O . LYS B 1 34 ? -10.648 -21.844 -10.297 1 88.62 34 LYS B O 1
ATOM 4416 N N . ARG B 1 35 ? -9.93 -23.328 -11.797 1 88.12 35 ARG B N 1
ATOM 4417 C CA . ARG B 1 35 ? -10.992 -24.281 -11.469 1 88.12 35 ARG B CA 1
ATOM 4418 C C . ARG B 1 35 ? -10.484 -25.719 -11.539 1 88.12 35 ARG B C 1
ATOM 4420 O O . ARG B 1 35 ? -9.766 -26.078 -12.469 1 88.12 35 ARG B O 1
ATOM 4427 N N . SER B 1 36 ? -10.828 -26.453 -10.484 1 88.31 36 SER B N 1
ATOM 4428 C CA . SER B 1 36 ? -10.547 -27.875 -10.531 1 88.31 36 SER B CA 1
ATOM 4429 C C . SER B 1 36 ? -11.602 -28.625 -11.336 1 88.31 36 SER B C 1
ATOM 4431 O O . SER B 1 36 ? -12.773 -28.672 -10.945 1 88.31 36 SER B O 1
ATOM 4433 N N . ILE B 1 37 ? -11.227 -29.203 -12.492 1 90 37 ILE B N 1
ATOM 4434 C CA . ILE B 1 37 ? -12.203 -29.859 -13.344 1 90 37 ILE B CA 1
ATOM 4435 C C . ILE B 1 37 ? -11.914 -31.359 -13.391 1 90 37 ILE B C 1
ATOM 4437 O O . ILE B 1 37 ? -12.742 -32.156 -13.844 1 90 37 ILE B O 1
ATOM 4441 N N . ARG B 1 38 ? -10.75 -31.812 -13.008 1 91.5 38 ARG B N 1
ATOM 4442 C CA . ARG B 1 38 ? -10.352 -33.219 -12.977 1 91.5 38 ARG B CA 1
ATOM 4443 C C . ARG B 1 38 ? -10.609 -33.875 -14.32 1 91.5 38 ARG B C 1
ATOM 4445 O O . ARG B 1 38 ? -11.258 -34.938 -14.383 1 91.5 38 ARG B O 1
ATOM 4452 N N . LEU B 1 39 ? -10.023 -33.344 -15.297 1 93.56 39 LEU B N 1
ATOM 4453 C CA . LEU B 1 39 ? -10.281 -33.781 -16.672 1 93.56 39 LEU B CA 1
ATOM 4454 C C . LEU B 1 39 ? -9.828 -35.219 -16.891 1 93.56 39 LEU B C 1
ATOM 4456 O O . LEU B 1 39 ? -10.406 -35.938 -17.703 1 93.56 39 LEU B O 1
ATOM 4460 N N . ALA B 1 40 ? -8.797 -35.625 -16.141 1 91.56 40 ALA B N 1
ATOM 4461 C CA . ALA B 1 40 ? -8.234 -36.969 -16.328 1 91.56 40 ALA B CA 1
ATOM 4462 C C . ALA B 1 40 ? -8.984 -38 -15.477 1 91.56 40 ALA B C 1
ATOM 4464 O O . ALA B 1 40 ? -8.664 -39.188 -15.508 1 91.56 40 ALA B O 1
ATOM 4465 N N . GLU B 1 41 ? -9.922 -37.531 -14.719 1 89.75 41 GLU B N 1
ATOM 4466 C CA . GLU B 1 41 ? -10.672 -38.438 -13.867 1 89.75 41 GLU B CA 1
ATOM 4467 C C . GLU B 1 41 ? -11.32 -39.562 -14.688 1 89.75 41 GLU B C 1
ATOM 4469 O O . GLU B 1 41 ? -11.969 -39.281 -15.695 1 89.75 41 GLU B O 1
ATOM 4474 N N . GLY B 1 42 ? -11.109 -40.812 -14.203 1 87.75 42 GLY B N 1
ATOM 4475 C CA . GLY B 1 42 ? -11.727 -41.938 -14.859 1 87.75 42 GLY B CA 1
ATOM 4476 C C . GLY B 1 42 ? -10.891 -42.5 -16 1 87.75 42 GLY B C 1
ATOM 4477 O O . GLY B 1 42 ? -11.195 -43.562 -16.531 1 87.75 42 GLY B O 1
ATOM 4478 N N . MET B 1 43 ? -9.867 -41.812 -16.375 1 87.94 43 MET B N 1
ATOM 4479 C CA . MET B 1 43 ? -8.977 -42.281 -17.422 1 87.94 43 MET B CA 1
ATOM 4480 C C . MET B 1 43 ? -8.039 -43.375 -16.906 1 87.94 43 MET B C 1
ATOM 4482 O O . MET B 1 43 ? -7.602 -43.312 -15.75 1 87.94 43 MET B O 1
ATOM 4486 N N . SER B 1 44 ? -7.793 -44.375 -17.688 1 83.38 44 SER B N 1
ATOM 4487 C CA . SER B 1 44 ? -6.844 -45.406 -17.375 1 83.38 44 SER B CA 1
ATOM 4488 C C . SER B 1 44 ? -6.191 -45.969 -18.641 1 83.38 44 SER B C 1
ATOM 4490 O O . SER B 1 44 ? -6.59 -45.625 -19.75 1 83.38 44 SER B O 1
ATOM 4492 N N . ASP B 1 45 ? -5.133 -46.719 -18.359 1 81.56 45 ASP B N 1
ATOM 4493 C CA . ASP B 1 45 ? -4.488 -47.375 -19.5 1 81.56 45 ASP B CA 1
ATOM 4494 C C . ASP B 1 45 ? -5.484 -48.25 -20.281 1 81.56 45 ASP B C 1
ATOM 4496 O O . ASP B 1 45 ? -5.402 -48.344 -21.5 1 81.56 45 ASP B O 1
ATOM 4500 N N . ASP B 1 46 ? -6.387 -48.75 -19.609 1 85.62 46 ASP B N 1
ATOM 4501 C CA . ASP B 1 46 ? -7.391 -49.625 -20.203 1 85.62 46 ASP B CA 1
ATOM 4502 C C . ASP B 1 46 ? -8.531 -48.812 -20.812 1 85.62 46 ASP B C 1
ATOM 4504 O O . ASP B 1 46 ? -9.273 -49.312 -21.672 1 85.62 46 ASP B O 1
ATOM 4508 N N . SER B 1 47 ? -8.609 -47.594 -20.391 1 88.62 47 SER B N 1
ATOM 4509 C CA . SER B 1 47 ? -9.641 -46.688 -20.875 1 88.62 47 SER B CA 1
ATOM 4510 C C . SER B 1 47 ? -9.102 -45.281 -21.094 1 88.62 47 SER B C 1
ATOM 4512 O O . SER B 1 47 ? -9.406 -44.375 -20.328 1 88.62 47 SER B O 1
ATOM 4514 N N . PRO B 1 48 ? -8.383 -45.156 -22.156 1 91.75 48 PRO B N 1
ATOM 4515 C CA . PRO B 1 48 ? -7.746 -43.875 -22.422 1 91.75 48 PRO B CA 1
ATOM 4516 C C . PRO B 1 48 ? -8.695 -42.875 -23.078 1 91.75 48 PRO B C 1
ATOM 4518 O O . PRO B 1 48 ? -8.383 -42.344 -24.141 1 91.75 48 PRO B O 1
ATOM 4521 N N . PHE B 1 49 ? -9.875 -42.625 -22.391 1 94.94 49 PHE B N 1
ATOM 4522 C CA . PHE B 1 49 ? -10.898 -41.719 -22.875 1 94.94 49 PHE B CA 1
ATOM 4523 C C . PHE B 1 49 ? -11.273 -40.688 -21.797 1 94.94 49 PHE B C 1
ATOM 4525 O O . PHE B 1 49 ? -11.359 -41.031 -20.625 1 94.94 49 PHE B O 1
ATOM 4532 N N . LEU B 1 50 ? -11.414 -39.469 -22.281 1 96.12 50 LEU B N 1
ATOM 4533 C CA . LEU B 1 50 ? -12.047 -38.5 -21.406 1 96.12 50 LEU B CA 1
ATOM 4534 C C . LEU B 1 50 ? -13.516 -38.812 -21.172 1 96.12 50 LEU B C 1
ATOM 4536 O O . LEU B 1 50 ? -14.25 -39.094 -22.141 1 96.12 50 LEU B O 1
ATOM 4540 N N . THR B 1 51 ? -13.961 -38.844 -19.953 1 95.25 51 THR B N 1
ATOM 4541 C CA . THR B 1 51 ? -15.352 -39.156 -19.672 1 95.25 51 THR B CA 1
ATOM 4542 C C . THR B 1 51 ? -16.266 -38 -20.078 1 95.25 51 THR B C 1
ATOM 4544 O O . THR B 1 51 ? -15.82 -36.844 -20.172 1 95.25 51 THR B O 1
ATOM 4547 N N . ASP B 1 52 ? -17.484 -38.344 -20.297 1 95.44 52 ASP B N 1
ATOM 4548 C CA . ASP B 1 52 ? -18.469 -37.312 -20.656 1 95.44 52 ASP B CA 1
ATOM 4549 C C . ASP B 1 52 ? -18.609 -36.281 -19.547 1 95.44 52 ASP B C 1
ATOM 4551 O O . ASP B 1 52 ? -18.703 -35.062 -19.812 1 95.44 52 ASP B O 1
ATOM 4555 N N . ALA B 1 53 ? -18.609 -36.75 -18.375 1 94.81 53 ALA B N 1
ATOM 4556 C CA . ALA B 1 53 ? -18.75 -35.875 -17.234 1 94.81 53 ALA B CA 1
ATOM 4557 C C . ALA B 1 53 ? -17.578 -34.906 -17.141 1 94.81 53 ALA B C 1
ATOM 4559 O O . ALA B 1 53 ? -17.781 -33.688 -16.922 1 94.81 53 ALA B O 1
ATOM 4560 N N . ALA B 1 54 ? -16.406 -35.344 -17.312 1 94 54 ALA B N 1
ATOM 4561 C CA . ALA B 1 54 ? -15.211 -34.531 -17.266 1 94 54 ALA B CA 1
ATOM 4562 C C . ALA B 1 54 ? -15.188 -33.5 -18.422 1 94 54 ALA B C 1
ATOM 4564 O O . ALA B 1 54 ? -14.852 -32.344 -18.219 1 94 54 ALA B O 1
ATOM 4565 N N . GLN B 1 55 ? -15.57 -33.938 -19.578 1 96.31 55 GLN B N 1
ATOM 4566 C CA . GLN B 1 55 ? -15.633 -33.062 -20.75 1 96.31 55 GLN B CA 1
ATOM 4567 C C . GLN B 1 55 ? -16.625 -31.938 -20.547 1 96.31 55 GLN B C 1
ATOM 4569 O O . GLN B 1 55 ? -16.328 -30.781 -20.859 1 96.31 55 GLN B O 1
ATOM 4574 N N . ASN B 1 56 ? -17.719 -32.281 -19.984 1 94.5 56 ASN B N 1
ATOM 4575 C CA . ASN B 1 56 ? -18.766 -31.281 -19.781 1 94.5 56 ASN B CA 1
ATOM 4576 C C . ASN B 1 56 ? -18.328 -30.234 -18.766 1 94.5 56 ASN B C 1
ATOM 4578 O O . ASN B 1 56 ? -18.594 -29.031 -18.953 1 94.5 56 ASN B O 1
ATOM 4582 N N . ARG B 1 57 ? -17.672 -30.641 -17.719 1 91.94 57 ARG B N 1
ATOM 4583 C CA . ARG B 1 57 ? -17.141 -29.688 -16.75 1 91.94 57 ARG B CA 1
ATOM 4584 C C . ARG B 1 57 ? -16.156 -28.719 -17.406 1 91.94 57 ARG B C 1
ATOM 4586 O O . ARG B 1 57 ? -16.188 -27.516 -17.156 1 91.94 57 ARG B O 1
ATOM 4593 N N . ALA B 1 58 ? -15.336 -29.234 -18.234 1 95.5 58 ALA B N 1
ATOM 4594 C CA . ALA B 1 58 ? -14.336 -28.422 -18.922 1 95.5 58 ALA B CA 1
ATOM 4595 C C . ALA B 1 58 ? -14.984 -27.438 -19.875 1 95.5 58 ALA B C 1
ATOM 4597 O O . ALA B 1 58 ? -14.609 -26.266 -19.922 1 95.5 58 ALA B O 1
ATOM 4598 N N . ILE B 1 59 ? -15.922 -27.938 -20.656 1 94.5 59 ILE B N 1
ATOM 4599 C CA . ILE B 1 59 ? -16.578 -27.109 -21.656 1 94.5 59 ILE B CA 1
ATOM 4600 C C . ILE B 1 59 ? -17.344 -25.984 -20.969 1 94.5 59 ILE B C 1
ATOM 4602 O O . ILE B 1 59 ? -17.297 -24.828 -21.422 1 94.5 59 ILE B O 1
ATOM 4606 N N . ASP B 1 60 ? -17.969 -26.312 -19.906 1 89.56 60 ASP B N 1
ATOM 4607 C CA . ASP B 1 60 ? -18.688 -25.297 -19.156 1 89.56 60 ASP B CA 1
ATOM 4608 C C . ASP B 1 60 ? -17.75 -24.203 -18.656 1 89.56 60 ASP B C 1
ATOM 4610 O O . ASP B 1 60 ? -18.062 -23.016 -18.734 1 89.56 60 ASP B O 1
ATOM 4614 N N . CYS B 1 61 ? -16.672 -24.609 -18.172 1 90.94 61 CYS B N 1
ATOM 4615 C CA . CYS B 1 61 ? -15.664 -23.672 -17.688 1 90.94 61 CYS B CA 1
ATOM 4616 C C . CYS B 1 61 ? -15.109 -22.828 -18.828 1 90.94 61 CYS B C 1
ATOM 4618 O O . CYS B 1 61 ? -14.961 -21.609 -18.688 1 90.94 61 CYS B O 1
ATOM 4620 N N . LEU B 1 62 ? -14.883 -23.422 -19.906 1 94.31 62 LEU B N 1
ATOM 4621 C CA . LEU B 1 62 ? -14.281 -22.75 -21.047 1 94.31 62 LEU B CA 1
ATOM 4622 C C . LEU B 1 62 ? -15.25 -21.75 -21.672 1 94.31 62 LEU B C 1
ATOM 4624 O O . LEU B 1 62 ? -14.836 -20.703 -22.156 1 94.31 62 LEU B O 1
ATOM 4628 N N . LYS B 1 63 ? -16.469 -22.062 -21.641 1 90.44 63 LYS B N 1
ATOM 4629 C CA . LYS B 1 63 ? -17.469 -21.094 -22.078 1 90.44 63 LYS B CA 1
ATOM 4630 C C . LYS B 1 63 ? -17.406 -19.812 -21.25 1 90.44 63 LYS B C 1
ATOM 4632 O O . LYS B 1 63 ? -17.5 -18.703 -21.797 1 90.44 63 LYS B O 1
ATOM 4637 N N . VAL B 1 64 ? -17.219 -20.078 -20.047 1 85.94 64 VAL B N 1
ATOM 4638 C CA . VAL B 1 64 ? -17.109 -18.938 -19.125 1 85.94 64 VAL B CA 1
ATOM 4639 C C . VAL B 1 64 ? -15.867 -18.125 -19.453 1 85.94 64 VAL B C 1
ATOM 4641 O O . VAL B 1 64 ? -15.914 -16.891 -19.516 1 85.94 64 VAL B O 1
ATOM 4644 N N . TYR B 1 65 ? -14.805 -18.766 -19.609 1 92 65 TYR B N 1
ATOM 4645 C CA . TYR B 1 65 ? -13.539 -18.078 -19.875 1 92 65 TYR B CA 1
ATOM 4646 C C . TYR B 1 65 ? -13.594 -17.328 -21.203 1 92 65 TYR B C 1
ATOM 4648 O O . TYR B 1 65 ? -13.031 -16.234 -21.328 1 92 65 TYR B O 1
ATOM 4656 N N . ALA B 1 66 ? -14.266 -17.906 -22.188 1 91.75 66 ALA B N 1
ATOM 4657 C CA . ALA B 1 66 ? -14.453 -17.219 -23.453 1 91.75 66 ALA B CA 1
ATOM 4658 C C . ALA B 1 66 ? -15.242 -15.93 -23.266 1 91.75 66 ALA B C 1
ATOM 4660 O O . ALA B 1 66 ? -14.914 -14.898 -23.859 1 91.75 66 ALA B O 1
ATOM 4661 N N . HIS B 1 67 ? -16.188 -16.047 -22.547 1 86.12 67 HIS B N 1
ATOM 4662 C CA . HIS B 1 67 ? -17 -14.867 -22.266 1 86.12 67 HIS B CA 1
ATOM 4663 C C . HIS B 1 67 ? -16.203 -13.805 -21.516 1 86.12 67 HIS B C 1
ATOM 4665 O O . HIS B 1 67 ? -16.281 -12.617 -21.844 1 86.12 67 HIS B O 1
ATOM 4671 N N . LEU B 1 68 ? -15.477 -14.234 -20.516 1 87.62 68 LEU B N 1
ATOM 4672 C CA . LEU B 1 68 ? -14.633 -13.312 -19.766 1 87.62 68 LEU B CA 1
ATOM 4673 C C . LEU B 1 68 ? -13.633 -12.617 -20.672 1 87.62 68 LEU B C 1
ATOM 4675 O O . LEU B 1 68 ? -13.367 -11.422 -20.516 1 87.62 68 LEU B O 1
ATOM 4679 N N . ALA B 1 69 ? -13.094 -13.352 -21.531 1 92.81 69 ALA B N 1
ATOM 4680 C CA . ALA B 1 69 ? -12.148 -12.773 -22.484 1 92.81 69 ALA B CA 1
ATOM 4681 C C . ALA B 1 69 ? -12.805 -11.664 -23.312 1 92.81 69 ALA B C 1
ATOM 4683 O O . ALA B 1 69 ? -12.195 -10.617 -23.547 1 92.81 69 ALA B O 1
ATOM 4684 N N . LYS B 1 70 ? -13.992 -11.875 -23.672 1 89.56 70 LYS B N 1
ATOM 4685 C CA . LYS B 1 70 ? -14.734 -10.883 -24.453 1 89.56 70 LYS B CA 1
ATOM 4686 C C . LYS B 1 70 ? -15.008 -9.633 -23.625 1 89.56 70 LYS B C 1
ATOM 4688 O O . LYS B 1 70 ? -14.789 -8.516 -24.094 1 89.56 70 LYS B O 1
ATOM 4693 N N . VAL B 1 71 ? -15.406 -9.836 -22.438 1 83.5 71 VAL B N 1
ATOM 4694 C CA . VAL B 1 71 ? -15.773 -8.742 -21.547 1 83.5 71 VAL B CA 1
ATOM 4695 C C . VAL B 1 71 ? -14.547 -7.879 -21.266 1 83.5 71 VAL B C 1
ATOM 4697 O O . VAL B 1 71 ? -14.648 -6.652 -21.172 1 83.5 71 VAL B O 1
ATOM 4700 N N . HIS B 1 72 ? -13.461 -8.477 -21.094 1 89.44 72 HIS B N 1
ATOM 4701 C CA . HIS B 1 72 ? -12.234 -7.766 -20.781 1 89.44 72 HIS B CA 1
ATOM 4702 C C . HIS B 1 72 ? -11.562 -7.246 -22.047 1 89.44 72 HIS B C 1
ATOM 4704 O O . HIS B 1 72 ? -10.445 -6.723 -22 1 89.44 72 HIS B O 1
ATOM 4710 N N . GLN B 1 73 ? -12.18 -7.449 -23.188 1 92.25 73 GLN B N 1
ATOM 4711 C CA . GLN B 1 73 ? -11.688 -6.957 -24.469 1 92.25 73 GLN B CA 1
ATOM 4712 C C . GLN B 1 73 ? -10.312 -7.531 -24.781 1 92.25 73 GLN B C 1
ATOM 4714 O O . GLN B 1 73 ? -9.398 -6.793 -25.156 1 92.25 73 GLN B O 1
ATOM 4719 N N . VAL B 1 74 ? -10.203 -8.812 -24.594 1 95.88 74 VAL B N 1
ATOM 4720 C CA . VAL B 1 74 ? -8.977 -9.531 -24.891 1 95.88 74 VAL B CA 1
ATOM 4721 C C . VAL B 1 74 ? -8.688 -9.453 -26.391 1 95.88 74 VAL B C 1
ATOM 4723 O O . VAL B 1 74 ? -9.602 -9.594 -27.219 1 95.88 74 VAL B O 1
ATOM 4726 N N . THR B 1 75 ? -7.391 -9.141 -26.734 1 96.56 75 THR B N 1
ATOM 4727 C CA . THR B 1 75 ? -7.008 -8.984 -28.125 1 96.56 75 THR B CA 1
ATOM 4728 C C . THR B 1 75 ? -6.367 -10.266 -28.656 1 96.56 75 THR B C 1
ATOM 4730 O O . THR B 1 75 ? -6.332 -10.492 -29.875 1 96.56 75 THR B O 1
ATOM 4733 N N . LYS B 1 76 ? -5.859 -11.094 -27.828 1 96.25 76 LYS B N 1
ATOM 4734 C CA . LYS B 1 76 ? -5.211 -12.352 -28.203 1 96.25 76 LYS B CA 1
ATOM 4735 C C . LYS B 1 76 ? -5.418 -13.406 -27.125 1 96.25 76 LYS B C 1
ATOM 4737 O O . LYS B 1 76 ? -5.305 -13.117 -25.938 1 96.25 76 LYS B O 1
ATOM 4742 N N . THR B 1 77 ? -5.781 -14.609 -27.578 1 97.25 77 THR B N 1
ATOM 4743 C CA . THR B 1 77 ? -5.949 -15.719 -26.656 1 97.25 77 THR B CA 1
ATOM 4744 C C . THR B 1 77 ? -4.934 -16.828 -26.938 1 97.25 77 THR B C 1
ATOM 4746 O O . THR B 1 77 ? -4.852 -17.328 -28.062 1 97.25 77 THR B O 1
ATOM 4749 N N . LEU B 1 78 ? -4.168 -17.094 -25.969 1 97.88 78 LEU B N 1
ATOM 4750 C CA . LEU B 1 78 ? -3.258 -18.234 -25.984 1 97.88 78 LEU B CA 1
ATOM 4751 C C . LEU B 1 78 ? -3.799 -19.375 -25.141 1 97.88 78 LEU B C 1
ATOM 4753 O O . LEU B 1 78 ? -3.826 -19.281 -23.906 1 97.88 78 LEU B O 1
ATOM 4757 N N . ALA B 1 79 ? -4.242 -20.484 -25.797 1 98 79 ALA B N 1
ATOM 4758 C CA . ALA B 1 79 ? -4.895 -21.578 -25.094 1 98 79 ALA B CA 1
ATOM 4759 C C . ALA B 1 79 ? -4.246 -22.922 -25.438 1 98 79 ALA B C 1
ATOM 4761 O O . ALA B 1 79 ? -4.062 -23.234 -26.609 1 98 79 ALA B O 1
ATOM 4762 N N . VAL B 1 80 ? -3.891 -23.641 -24.375 1 98 80 VAL B N 1
ATOM 4763 C CA . VAL B 1 80 ? -3.234 -24.922 -24.625 1 98 80 VAL B CA 1
ATOM 4764 C C . VAL B 1 80 ? -3.881 -26.016 -23.781 1 98 80 VAL B C 1
ATOM 4766 O O . VAL B 1 80 ? -4.438 -25.719 -22.719 1 98 80 VAL B O 1
ATOM 4769 N N . ALA B 1 81 ? -3.852 -27.203 -24.25 1 97.69 81 ALA B N 1
ATOM 4770 C CA . ALA B 1 81 ? -4.246 -28.422 -23.531 1 97.69 81 ALA B CA 1
ATOM 4771 C C . ALA B 1 81 ? -3.062 -29.375 -23.359 1 97.69 81 ALA B C 1
ATOM 4773 O O . ALA B 1 81 ? -2.242 -29.516 -24.266 1 97.69 81 ALA B O 1
ATOM 4774 N N . THR B 1 82 ? -3.066 -30.031 -22.25 1 95.81 82 THR B N 1
ATOM 4775 C CA . THR B 1 82 ? -1.87 -30.797 -21.906 1 95.81 82 THR B CA 1
ATOM 4776 C C . THR B 1 82 ? -2.191 -32.281 -21.812 1 95.81 82 THR B C 1
ATOM 4778 O O . THR B 1 82 ? -2.957 -32.812 -22.625 1 95.81 82 THR B O 1
ATOM 4781 N N . ALA B 1 83 ? -1.659 -33.031 -20.953 1 92.88 83 ALA B N 1
ATOM 4782 C CA . ALA B 1 83 ? -1.479 -34.469 -20.938 1 92.88 83 ALA B CA 1
ATOM 4783 C C . ALA B 1 83 ? -2.818 -35.188 -21.062 1 92.88 83 ALA B C 1
ATOM 4785 O O . ALA B 1 83 ? -2.938 -36.156 -21.828 1 92.88 83 ALA B O 1
ATOM 4786 N N . ALA B 1 84 ? -3.859 -34.75 -20.344 1 92.69 84 ALA B N 1
ATOM 4787 C CA . ALA B 1 84 ? -5.133 -35.469 -20.375 1 92.69 84 ALA B CA 1
ATOM 4788 C C . ALA B 1 84 ? -5.719 -35.5 -21.781 1 92.69 84 ALA B C 1
ATOM 4790 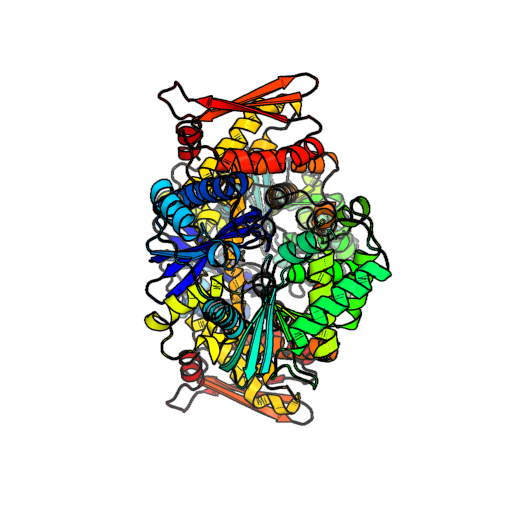O O . ALA B 1 84 ? -6.176 -36.531 -22.266 1 92.69 84 ALA B O 1
ATOM 4791 N N . VAL B 1 85 ? -5.664 -34.406 -22.391 1 95.81 85 VAL B N 1
ATOM 4792 C CA . VAL B 1 85 ? -6.211 -34.281 -23.734 1 95.81 85 VAL B CA 1
ATOM 4793 C C . VAL B 1 85 ? -5.273 -34.969 -24.734 1 95.81 85 VAL B C 1
ATOM 4795 O O . VAL B 1 85 ? -5.727 -35.688 -25.625 1 95.81 85 VAL B O 1
ATOM 4798 N N . ARG B 1 86 ? -4.039 -34.781 -24.531 1 94 86 ARG B N 1
ATOM 4799 C CA . ARG B 1 86 ? -3.012 -35.312 -25.438 1 94 86 ARG B CA 1
ATOM 4800 C C . ARG B 1 86 ? -3.041 -36.812 -25.469 1 94 86 ARG B C 1
ATOM 4802 O O . ARG B 1 86 ? -2.824 -37.438 -26.516 1 94 86 ARG B O 1
ATOM 4809 N N . THR B 1 87 ? -3.314 -37.5 -24.406 1 92.12 87 THR B N 1
ATOM 4810 C CA . THR B 1 87 ? -3.207 -38.938 -24.281 1 92.12 87 THR B CA 1
ATOM 4811 C C . THR B 1 87 ? -4.543 -39.594 -24.594 1 92.12 87 THR B C 1
ATOM 4813 O O . THR B 1 87 ? -4.59 -40.781 -24.922 1 92.12 87 THR B O 1
ATOM 4816 N N . ALA B 1 88 ? -5.594 -38.875 -24.562 1 95.19 88 ALA B N 1
ATOM 4817 C CA . ALA B 1 88 ? -6.926 -39.438 -24.734 1 95.19 88 ALA B CA 1
ATOM 4818 C C . ALA B 1 88 ? -7.203 -39.75 -26.219 1 95.19 88 ALA B C 1
ATOM 4820 O O . ALA B 1 88 ? -6.891 -38.938 -27.078 1 95.19 88 ALA B O 1
ATOM 4821 N N . ARG B 1 89 ? -7.828 -40.781 -26.484 1 95.81 89 ARG B N 1
ATOM 4822 C CA . ARG B 1 89 ? -8.203 -41.156 -27.844 1 95.81 89 ARG B CA 1
ATOM 4823 C C . ARG B 1 89 ? -9.234 -40.188 -28.406 1 95.81 89 ARG B C 1
ATOM 4825 O O . ARG B 1 89 ? -9.266 -39.938 -29.609 1 95.81 89 ARG B O 1
ATOM 4832 N N . ASN B 1 90 ? -10 -39.688 -27.516 1 96.31 90 ASN B N 1
ATOM 4833 C CA . ASN B 1 90 ? -11.031 -38.781 -27.953 1 96.31 90 ASN B CA 1
ATOM 4834 C C . ASN B 1 90 ? -10.633 -37.312 -27.688 1 96.31 90 ASN B C 1
ATOM 4836 O O . ASN B 1 90 ? -11.5 -36.438 -27.531 1 96.31 90 ASN B O 1
ATOM 4840 N N . GLY B 1 91 ? -9.367 -37.094 -27.531 1 95.94 91 GLY B N 1
ATOM 4841 C CA . GLY B 1 91 ? -8.875 -35.75 -27.25 1 95.94 91 GLY B CA 1
ATOM 4842 C C . GLY B 1 91 ? -9.18 -34.75 -28.359 1 95.94 91 GLY B C 1
ATOM 4843 O O . GLY B 1 91 ? -9.625 -33.656 -28.078 1 95.94 91 GLY B O 1
ATOM 4844 N N . SER B 1 92 ? -8.945 -35.125 -29.578 1 95.19 92 SER B N 1
ATOM 4845 C CA . SER B 1 92 ? -9.18 -34.281 -30.734 1 95.19 92 SER B CA 1
ATOM 4846 C C . SER B 1 92 ? -10.664 -33.938 -30.875 1 95.19 92 SER B C 1
ATOM 4848 O O . SER B 1 92 ? -11.023 -32.812 -31.188 1 95.19 92 SER B O 1
ATOM 4850 N N . SER B 1 93 ? -11.43 -34.969 -30.672 1 95.62 93 SER B N 1
ATOM 4851 C CA . SER B 1 93 ? -12.867 -34.75 -30.719 1 95.62 93 SER B CA 1
ATOM 4852 C C . SER B 1 93 ? -13.32 -33.781 -29.625 1 95.62 93 SER B C 1
ATOM 4854 O O . SER B 1 93 ? -14.211 -32.969 -29.844 1 95.62 93 SER B O 1
ATOM 4856 N N . PHE B 1 94 ? -12.781 -33.938 -28.547 1 96.62 94 PHE B N 1
ATOM 4857 C CA . PHE B 1 94 ? -13.078 -33.062 -27.438 1 96.62 94 PHE B CA 1
ATOM 4858 C C . PHE B 1 94 ? -12.711 -31.609 -27.797 1 96.62 94 PHE B C 1
ATOM 4860 O O . PHE B 1 94 ? -13.492 -30.688 -27.531 1 96.62 94 PHE B O 1
ATOM 4867 N N . LEU B 1 95 ? -11.578 -31.359 -28.422 1 96.75 95 LEU B N 1
ATOM 4868 C CA . LEU B 1 95 ? -11.148 -30.016 -28.781 1 96.75 95 LEU B CA 1
ATOM 4869 C C . LEU B 1 95 ? -12.086 -29.406 -29.812 1 96.75 95 LEU B C 1
ATOM 4871 O O . LEU B 1 95 ? -12.32 -28.188 -29.828 1 96.75 95 LEU B O 1
ATOM 4875 N N . LYS B 1 96 ? -12.531 -30.25 -30.719 1 95.56 96 LYS B N 1
ATOM 4876 C CA . LYS B 1 96 ? -13.516 -29.781 -31.672 1 95.56 96 LYS B CA 1
ATOM 4877 C C . LYS B 1 96 ? -14.789 -29.297 -30.984 1 95.56 96 LYS B C 1
ATOM 4879 O O . LYS B 1 96 ? -15.375 -28.281 -31.359 1 95.56 96 LYS B O 1
ATOM 4884 N N . ARG B 1 97 ? -15.125 -30.031 -29.969 1 95.31 97 ARG B N 1
ATOM 4885 C CA . ARG B 1 97 ? -16.281 -29.641 -29.188 1 95.31 97 ARG B CA 1
ATOM 4886 C C . ARG B 1 97 ? -16.031 -28.328 -28.453 1 95.31 97 ARG B C 1
ATOM 4888 O O . ARG B 1 97 ? -16.922 -27.469 -28.375 1 95.31 97 ARG B O 1
ATOM 4895 N N . VAL B 1 98 ? -14.875 -28.219 -27.938 1 95.19 98 VAL B N 1
ATOM 4896 C CA . VAL B 1 98 ? -14.484 -26.984 -27.25 1 95.19 98 VAL B CA 1
ATOM 4897 C C . VAL B 1 98 ? -14.562 -25.812 -28.219 1 95.19 98 VAL B C 1
ATOM 4899 O O . VAL B 1 98 ? -15.094 -24.75 -27.875 1 95.19 98 VAL B O 1
ATOM 4902 N N . HIS B 1 99 ? -14.039 -25.938 -29.375 1 95.06 99 HIS B N 1
ATOM 4903 C CA . HIS B 1 99 ? -14.055 -24.891 -30.391 1 95.06 99 HIS B CA 1
ATOM 4904 C C . HIS B 1 99 ? -15.484 -24.5 -30.75 1 95.06 99 HIS B C 1
ATOM 4906 O O . HIS B 1 99 ? -15.812 -23.312 -30.844 1 95.06 99 HIS B O 1
ATOM 4912 N N . SER B 1 100 ? -16.25 -25.469 -30.953 1 94.94 100 SER B N 1
ATOM 4913 C CA . SER B 1 100 ? -17.641 -25.234 -31.328 1 94.94 100 SER B CA 1
ATOM 4914 C C . SER B 1 100 ? -18.406 -24.547 -30.203 1 94.94 100 SER B C 1
ATOM 4916 O O . SER B 1 100 ? -19.25 -23.672 -30.469 1 94.94 100 SER B O 1
ATOM 4918 N N . ALA B 1 101 ? -18.141 -24.922 -29.031 1 92.56 101 ALA B N 1
ATOM 4919 C CA . ALA B 1 101 ? -18.922 -24.469 -27.891 1 92.56 101 ALA B CA 1
ATOM 4920 C C . ALA B 1 101 ? -18.453 -23.094 -27.406 1 92.56 101 ALA B C 1
ATOM 4922 O O . ALA B 1 101 ? -19.25 -22.281 -26.969 1 92.56 101 ALA B O 1
ATOM 4923 N N . ALA B 1 102 ? -17.172 -22.844 -27.5 1 93.06 102 ALA B N 1
ATOM 4924 C CA . ALA B 1 102 ? -16.625 -21.656 -26.828 1 93.06 102 ALA B CA 1
ATOM 4925 C C . ALA B 1 102 ? -15.781 -20.828 -27.781 1 93.06 102 ALA B C 1
ATOM 4927 O O . ALA B 1 102 ? -15.352 -19.734 -27.438 1 93.06 102 ALA B O 1
ATOM 4928 N N . ASN B 1 103 ? -15.555 -21.266 -28.953 1 93.38 103 ASN B N 1
ATOM 4929 C CA . ASN B 1 103 ? -14.766 -20.562 -29.969 1 93.38 103 ASN B CA 1
ATOM 4930 C C . ASN B 1 103 ? -13.367 -20.234 -29.453 1 93.38 103 ASN B C 1
ATOM 4932 O O . ASN B 1 103 ? -12.875 -19.109 -29.656 1 93.38 103 ASN B O 1
ATOM 4936 N N . ILE B 1 104 ? -12.781 -21.094 -28.641 1 93.38 104 ILE B N 1
ATOM 4937 C CA . ILE B 1 104 ? -11.414 -20.953 -28.156 1 93.38 104 ILE B CA 1
ATOM 4938 C C . ILE B 1 104 ? -10.461 -21.766 -29.031 1 93.38 104 ILE B C 1
ATOM 4940 O O . ILE B 1 104 ? -10.648 -22.984 -29.188 1 93.38 104 ILE B O 1
ATOM 4944 N N . PRO B 1 105 ? -9.547 -21.062 -29.562 1 91.94 105 PRO B N 1
ATOM 4945 C CA . PRO B 1 105 ? -8.57 -21.797 -30.359 1 91.94 105 PRO B CA 1
ATOM 4946 C C . PRO B 1 105 ? -7.539 -22.531 -29.516 1 91.94 105 PRO B C 1
ATOM 4948 O O . PRO B 1 105 ? -6.379 -22.109 -29.453 1 91.94 105 PRO B O 1
ATOM 4951 N N . MET B 1 106 ? -7.871 -23.656 -29.062 1 95.81 106 MET B N 1
ATOM 4952 C CA . MET B 1 106 ? -7.008 -24.422 -28.156 1 95.81 106 MET B CA 1
ATOM 4953 C C . MET B 1 106 ? -6.117 -25.375 -28.938 1 95.81 106 MET B C 1
ATOM 4955 O O . MET B 1 106 ? -6.574 -26.016 -29.891 1 95.81 106 MET B O 1
ATOM 4959 N N . THR B 1 107 ? -4.863 -25.438 -28.547 1 95.56 107 THR B N 1
ATOM 4960 C CA . THR B 1 107 ? -3.91 -26.328 -29.188 1 95.56 107 THR B CA 1
ATOM 4961 C C . THR B 1 107 ? -3.391 -27.375 -28.188 1 95.56 107 THR B C 1
ATOM 4963 O O . THR B 1 107 ? -3.117 -27.047 -27.031 1 95.56 107 THR B O 1
ATOM 4966 N N . ILE B 1 108 ? -3.273 -28.609 -28.641 1 96.75 108 ILE B N 1
ATOM 4967 C CA . ILE B 1 108 ? -2.637 -29.656 -27.844 1 96.75 108 ILE B CA 1
ATOM 4968 C C . ILE B 1 108 ? -1.118 -29.516 -27.938 1 96.75 108 ILE B C 1
ATOM 4970 O O . ILE B 1 108 ? -0.566 -29.453 -29.047 1 96.75 108 ILE B O 1
ATOM 4974 N N . ILE B 1 109 ? -0.512 -29.5 -26.844 1 96.81 109 ILE B N 1
ATOM 4975 C CA . ILE B 1 109 ? 0.942 -29.391 -26.891 1 96.81 109 ILE B CA 1
ATOM 4976 C C . ILE B 1 109 ? 1.574 -30.703 -26.422 1 96.81 109 ILE B C 1
ATOM 4978 O O . ILE B 1 109 ? 1.014 -31.406 -25.578 1 96.81 109 ILE B O 1
ATOM 4982 N N . SER B 1 110 ? 2.742 -31.016 -26.984 1 96.81 110 SER B N 1
ATOM 4983 C CA . SER B 1 110 ? 3.479 -32.219 -26.625 1 96.81 110 SER B CA 1
ATOM 4984 C C . SER B 1 110 ? 4.109 -32.094 -25.234 1 96.81 110 SER B C 1
ATOM 4986 O O . SER B 1 110 ? 4.156 -30.984 -24.688 1 96.81 110 SER B O 1
ATOM 4988 N N . GLY B 1 111 ? 4.488 -33.219 -24.703 1 96.12 111 GLY B N 1
ATOM 4989 C CA . GLY B 1 111 ? 5.211 -33.188 -23.453 1 96.12 111 GLY B CA 1
ATOM 4990 C C . GLY B 1 111 ? 6.457 -32.344 -23.5 1 96.12 111 GLY B C 1
ATOM 4991 O O . GLY B 1 111 ? 6.777 -31.641 -22.531 1 96.12 111 GLY B O 1
ATOM 4992 N N . LYS B 1 112 ? 7.129 -32.375 -24.609 1 96.12 112 LYS B N 1
ATOM 4993 C CA . LYS B 1 112 ? 8.336 -31.594 -24.797 1 96.12 112 LYS B CA 1
ATOM 4994 C C . LYS B 1 112 ? 8.008 -30.094 -24.812 1 96.12 112 LYS B C 1
ATOM 4996 O O . LYS B 1 112 ? 8.734 -29.297 -24.234 1 96.12 112 LYS B O 1
ATOM 5001 N N . GLN B 1 113 ? 6.988 -29.781 -25.484 1 97.38 113 GLN B N 1
ATOM 5002 C CA . GLN B 1 113 ? 6.555 -28.391 -25.531 1 97.38 113 GLN B CA 1
ATOM 5003 C C . GLN B 1 113 ? 6.137 -27.906 -24.141 1 97.38 113 GLN B C 1
ATOM 5005 O O . GLN B 1 113 ? 6.441 -26.766 -23.766 1 97.38 113 GLN B O 1
ATOM 5010 N N . GLU B 1 114 ? 5.418 -28.766 -23.422 1 97.56 114 GLU B N 1
ATOM 5011 C CA . GLU B 1 114 ? 5.008 -28.422 -22.078 1 97.56 114 GLU B CA 1
ATOM 5012 C C . GLU B 1 114 ? 6.215 -28.172 -21.172 1 97.56 114 GLU B C 1
ATOM 5014 O O . GLU B 1 114 ? 6.238 -27.188 -20.422 1 97.56 114 GLU B O 1
ATOM 5019 N N . ALA B 1 115 ? 7.191 -29 -21.281 1 98 115 ALA B N 1
ATOM 5020 C CA . ALA B 1 115 ? 8.43 -28.828 -20.516 1 98 115 ALA B CA 1
ATOM 5021 C C . ALA B 1 115 ? 9.125 -27.531 -20.875 1 98 115 ALA B C 1
ATOM 5023 O O . ALA B 1 115 ? 9.648 -26.828 -20.016 1 98 115 ALA B O 1
ATOM 5024 N N . ALA B 1 116 ? 9.102 -27.25 -22.172 1 98.06 116 ALA B N 1
ATOM 5025 C CA . ALA B 1 116 ? 9.75 -26.031 -22.656 1 98.06 116 ALA B CA 1
ATOM 5026 C C . ALA B 1 116 ? 9.055 -24.781 -22.125 1 98.06 116 ALA B C 1
ATOM 5028 O O . ALA B 1 116 ? 9.711 -23.812 -21.75 1 98.06 116 ALA B O 1
ATOM 5029 N N . LEU B 1 117 ? 7.781 -24.781 -22.109 1 98.06 117 LEU B N 1
ATOM 5030 C CA . LEU B 1 117 ? 7.012 -23.641 -21.609 1 98.06 117 LEU B CA 1
ATOM 5031 C C . LEU B 1 117 ? 7.184 -23.5 -20.109 1 98.06 117 LEU B C 1
ATOM 5033 O O . LEU B 1 117 ? 7.289 -22.375 -19.594 1 98.06 117 LEU B O 1
ATOM 5037 N N . GLY B 1 118 ? 7.172 -24.625 -19.406 1 98.06 118 GLY B N 1
ATOM 5038 C CA . GLY B 1 118 ? 7.484 -24.562 -17.984 1 98.06 118 GLY B CA 1
ATOM 5039 C C . GLY B 1 118 ? 8.844 -23.969 -17.703 1 98.06 118 GLY B C 1
ATOM 5040 O O . GLY B 1 118 ? 8.977 -23.109 -16.812 1 98.06 118 GLY B O 1
ATOM 5041 N N . PHE B 1 119 ? 9.805 -24.406 -18.516 1 98.06 119 PHE B N 1
ATOM 5042 C CA . PHE B 1 119 ? 11.156 -23.859 -18.406 1 98.06 119 PHE B CA 1
ATOM 5043 C C . PHE B 1 119 ? 11.156 -22.359 -18.656 1 98.06 119 PHE B C 1
ATOM 5045 O O . PHE B 1 119 ? 11.773 -21.609 -17.906 1 98.06 119 PHE B O 1
ATOM 5052 N N . SER B 1 120 ? 10.453 -21.969 -19.625 1 97.81 120 SER B N 1
ATOM 5053 C CA . SER B 1 120 ? 10.398 -20.562 -19.969 1 97.81 120 SER B CA 1
ATOM 5054 C C . SER B 1 120 ? 9.82 -19.734 -18.812 1 97.81 120 SER B C 1
ATOM 5056 O O . SER B 1 120 ? 10.305 -18.641 -18.531 1 97.81 120 SER B O 1
ATOM 5058 N N . GLY B 1 121 ? 8.82 -20.234 -18.188 1 97.75 121 GLY B N 1
ATOM 5059 C CA . GLY B 1 121 ? 8.258 -19.547 -17.047 1 97.75 121 GLY B CA 1
ATOM 5060 C C . GLY B 1 121 ? 9.242 -19.359 -15.914 1 97.75 121 GLY B C 1
ATOM 5061 O O . GLY B 1 121 ? 9.312 -18.297 -15.305 1 97.75 121 GLY B O 1
ATOM 5062 N N . VAL B 1 122 ? 10.055 -20.344 -15.672 1 98.12 122 VAL B N 1
ATOM 5063 C CA . VAL B 1 122 ? 10.969 -20.344 -14.531 1 98.12 122 VAL B CA 1
ATOM 5064 C C . VAL B 1 122 ? 12.18 -19.484 -14.828 1 98.12 122 VAL B C 1
ATOM 5066 O O . VAL B 1 122 ? 12.602 -18.672 -14 1 98.12 122 VAL B O 1
ATOM 5069 N N . ILE B 1 123 ? 12.672 -19.594 -16.062 1 97.25 123 ILE B N 1
ATOM 5070 C CA . ILE B 1 123 ? 13.922 -18.938 -16.391 1 97.25 123 ILE B CA 1
ATOM 5071 C C . ILE B 1 123 ? 13.711 -17.422 -16.438 1 97.25 123 ILE B C 1
ATOM 5073 O O . ILE B 1 123 ? 14.672 -16.641 -16.375 1 97.25 123 ILE B O 1
ATOM 5077 N N . HIS B 1 124 ? 12.461 -17 -16.516 1 97.56 124 HIS B N 1
ATOM 5078 C CA . HIS B 1 124 ? 12.141 -15.57 -16.547 1 97.56 124 HIS B CA 1
ATOM 5079 C C . HIS B 1 124 ? 11.883 -15.047 -15.133 1 97.56 124 HIS B C 1
ATOM 5081 O O . HIS B 1 124 ? 11.789 -13.836 -14.922 1 97.56 124 HIS B O 1
ATOM 5087 N N . THR B 1 125 ? 11.805 -15.938 -14.156 1 97.94 125 THR B N 1
ATOM 5088 C CA . THR B 1 125 ? 11.258 -15.453 -12.891 1 97.94 125 THR B CA 1
ATOM 5089 C C . THR B 1 125 ? 12.141 -15.875 -11.727 1 97.94 125 THR B C 1
ATOM 5091 O O . THR B 1 125 ? 12.039 -15.32 -10.625 1 97.94 125 THR B O 1
ATOM 5094 N N . ILE B 1 126 ? 12.938 -16.859 -11.867 1 97.94 126 ILE B N 1
ATOM 5095 C CA . ILE B 1 126 ? 13.906 -17.281 -10.859 1 97.94 126 ILE B CA 1
ATOM 5096 C C . ILE B 1 126 ? 15.32 -17.203 -11.43 1 97.94 126 ILE B C 1
ATOM 5098 O O . ILE B 1 126 ? 15.609 -17.812 -12.461 1 97.94 126 ILE B O 1
ATOM 5102 N N . ASP B 1 127 ? 16.156 -16.453 -10.766 1 96.38 127 ASP B N 1
ATOM 5103 C CA . ASP B 1 127 ? 17.5 -16.188 -11.273 1 96.38 127 ASP B CA 1
ATOM 5104 C C . ASP B 1 127 ? 18.484 -17.266 -10.836 1 96.38 127 ASP B C 1
ATOM 5106 O O . ASP B 1 127 ? 19.312 -17.031 -9.961 1 96.38 127 ASP B O 1
ATOM 5110 N N . THR B 1 128 ? 18.422 -18.438 -11.422 1 95.75 128 THR B N 1
ATOM 5111 C CA . THR B 1 128 ? 19.297 -19.594 -11.227 1 95.75 128 THR B CA 1
ATOM 5112 C C . THR B 1 128 ? 19.766 -20.141 -12.57 1 95.75 128 THR B C 1
ATOM 5114 O O . THR B 1 128 ? 18.984 -20.219 -13.523 1 95.75 128 THR B O 1
ATOM 5117 N N . SER B 1 129 ? 21.016 -20.469 -12.672 1 95.38 129 SER B N 1
ATOM 5118 C CA . SER B 1 129 ? 21.578 -20.812 -13.969 1 95.38 129 SER B CA 1
ATOM 5119 C C . SER B 1 129 ? 21.641 -22.328 -14.172 1 95.38 129 SER B C 1
ATOM 5121 O O . SER B 1 129 ? 21.719 -22.812 -15.297 1 95.38 129 SER B O 1
ATOM 5123 N N . GLU B 1 130 ? 21.719 -23.109 -13.07 1 96.81 130 GLU B N 1
ATOM 5124 C CA . GLU B 1 130 ? 21.797 -24.562 -13.117 1 96.81 130 GLU B CA 1
ATOM 5125 C C . GLU B 1 130 ? 20.828 -25.203 -12.117 1 96.81 130 GLU B C 1
ATOM 5127 O O . GLU B 1 130 ? 20.906 -24.938 -10.914 1 96.81 130 GLU B O 1
ATOM 5132 N N . PHE B 1 131 ? 19.953 -26.062 -12.672 1 98.19 131 PHE B N 1
ATOM 5133 C CA . PHE B 1 131 ? 18.984 -26.703 -11.797 1 98.19 131 PHE B CA 1
ATOM 5134 C C . PHE B 1 131 ? 18.25 -27.812 -12.531 1 98.19 131 PHE B C 1
ATOM 5136 O O . PHE B 1 131 ? 18.312 -27.906 -13.758 1 98.19 131 PHE B O 1
ATOM 5143 N N . LEU B 1 132 ? 17.703 -28.672 -11.797 1 98.69 132 LEU B N 1
ATOM 5144 C CA . LEU B 1 132 ? 16.703 -29.609 -12.289 1 98.69 132 LEU B CA 1
ATOM 5145 C C . LEU B 1 132 ? 15.297 -29.047 -12.086 1 98.69 132 LEU B C 1
ATOM 5147 O O . LEU B 1 132 ? 14.938 -28.641 -10.984 1 98.69 132 LEU B O 1
ATOM 5151 N N . LEU B 1 133 ? 14.562 -28.953 -13.172 1 98.75 133 LEU B N 1
ATOM 5152 C CA . LEU B 1 133 ? 13.195 -28.453 -13.125 1 98.75 133 LEU B CA 1
ATOM 5153 C C . LEU B 1 133 ? 12.188 -29.578 -13.297 1 98.75 133 LEU B C 1
ATOM 5155 O O . LEU B 1 133 ? 12.375 -30.453 -14.148 1 98.75 133 LEU B O 1
ATOM 5159 N N . PHE B 1 134 ? 11.195 -29.562 -12.477 1 98.69 134 PHE B N 1
ATOM 5160 C CA . PHE B 1 134 ? 10.102 -30.484 -12.773 1 98.69 134 PHE B CA 1
ATOM 5161 C C . PHE B 1 134 ? 8.758 -29.797 -12.594 1 98.69 134 PHE B C 1
ATOM 5163 O O . PHE B 1 134 ? 8.617 -28.891 -11.758 1 98.69 134 PHE B O 1
ATOM 5170 N N . ASP B 1 135 ? 7.816 -30.094 -13.398 1 98.31 135 ASP B N 1
ATOM 5171 C CA . ASP B 1 135 ? 6.414 -29.688 -13.344 1 98.31 135 ASP B CA 1
ATOM 5172 C C . ASP B 1 135 ? 5.5 -30.891 -13.125 1 98.31 135 ASP B C 1
ATOM 5174 O O . ASP B 1 135 ? 5.27 -31.672 -14.047 1 98.31 135 ASP B O 1
ATOM 5178 N N . LEU B 1 136 ? 5.051 -30.969 -11.906 1 97.81 136 LEU B N 1
ATOM 5179 C CA . LEU B 1 136 ? 4.219 -32.125 -11.539 1 97.81 136 LEU B CA 1
ATOM 5180 C C . LEU B 1 136 ? 2.74 -31.797 -11.742 1 97.81 136 LEU B C 1
ATOM 5182 O O . LEU B 1 136 ? 2.17 -30.984 -11.016 1 97.81 136 LEU B O 1
ATOM 5186 N N . GLY B 1 137 ? 2.146 -32.5 -12.68 1 95.31 137 GLY B N 1
ATOM 5187 C CA . GLY B 1 137 ? 0.727 -32.344 -12.953 1 95.31 137 GLY B CA 1
ATOM 5188 C C . GLY B 1 137 ? -0.113 -33.5 -12.469 1 95.31 137 GLY B C 1
ATOM 5189 O O . GLY B 1 137 ? 0.311 -34.25 -11.594 1 95.31 137 GLY B O 1
ATOM 5190 N N . GLY B 1 138 ? -1.262 -33.562 -12.992 1 92.94 138 GLY B N 1
ATOM 5191 C CA . GLY B 1 138 ? -2.17 -34.625 -12.594 1 92.94 138 GLY B CA 1
ATOM 5192 C C . GLY B 1 138 ? -1.934 -35.938 -13.344 1 92.94 138 GLY B C 1
ATOM 5193 O O . GLY B 1 138 ? -2.133 -37.031 -12.797 1 92.94 138 GLY B O 1
ATOM 5194 N N . ALA B 1 139 ? -1.481 -35.75 -14.594 1 93.56 139 ALA B N 1
ATOM 5195 C CA . ALA B 1 139 ? -1.396 -36.938 -15.414 1 93.56 139 ALA B CA 1
ATOM 5196 C C . ALA B 1 139 ? 0.038 -37.188 -15.875 1 93.56 139 ALA B C 1
ATOM 5198 O O . ALA B 1 139 ? 0.365 -38.281 -16.344 1 93.56 139 ALA B O 1
ATOM 5199 N N . SER B 1 140 ? 0.845 -36.219 -15.758 1 95 140 SER B N 1
ATOM 5200 C CA . SER B 1 140 ? 2.229 -36.344 -16.203 1 95 140 SER B CA 1
ATOM 5201 C C . SER B 1 140 ? 3.164 -35.5 -15.375 1 95 140 SER B C 1
ATOM 5203 O O . SER B 1 140 ? 2.709 -34.625 -14.602 1 95 140 SER B O 1
ATOM 5205 N N . ILE B 1 141 ? 4.418 -35.75 -15.523 1 97.31 141 ILE B N 1
ATOM 5206 C CA . ILE B 1 141 ? 5.469 -34.906 -14.945 1 97.31 141 ILE B CA 1
ATOM 5207 C C . ILE B 1 141 ? 6.512 -34.562 -16.016 1 97.31 141 ILE B C 1
ATOM 5209 O O . ILE B 1 141 ? 6.926 -35.438 -16.781 1 97.31 141 ILE B O 1
ATOM 5213 N N . GLU B 1 142 ? 6.773 -33.312 -16.188 1 98.19 142 GLU B N 1
ATOM 5214 C CA . GLU B 1 142 ? 7.84 -32.844 -17.062 1 98.19 142 GLU B CA 1
ATOM 5215 C C . GLU B 1 142 ? 9.109 -32.562 -16.281 1 98.19 142 GLU B C 1
ATOM 5217 O O . GLU B 1 142 ? 9.086 -31.828 -15.289 1 98.19 142 GLU B O 1
ATOM 5222 N N . ILE B 1 143 ? 10.227 -33.125 -16.672 1 98.5 143 ILE B N 1
ATOM 5223 C CA . ILE B 1 143 ? 11.516 -32.938 -16 1 98.5 143 ILE B CA 1
ATOM 5224 C C . ILE B 1 143 ? 12.531 -32.375 -16.984 1 98.5 143 ILE B C 1
ATOM 5226 O O . ILE B 1 143 ? 12.641 -32.875 -18.125 1 98.5 143 ILE B O 1
ATOM 5230 N N . SER B 1 144 ? 13.25 -31.344 -16.578 1 98.5 144 SER B N 1
ATOM 5231 C CA . SER B 1 144 ? 14.25 -30.703 -17.422 1 98.5 144 SER B CA 1
ATOM 5232 C C . SER B 1 144 ? 15.547 -30.469 -16.672 1 98.5 144 SER B C 1
ATOM 5234 O O . SER B 1 144 ? 15.531 -30.094 -15.492 1 98.5 144 SER B O 1
ATOM 5236 N N . LEU B 1 145 ? 16.625 -30.797 -17.312 1 98.5 145 LEU B N 1
ATOM 5237 C CA . LEU B 1 145 ? 17.938 -30.406 -16.812 1 98.5 145 LEU B CA 1
ATOM 5238 C C . LEU B 1 145 ? 18.406 -29.094 -17.453 1 98.5 145 LEU B C 1
ATOM 5240 O O . LEU B 1 145 ? 18.453 -28.984 -18.672 1 98.5 145 LEU B O 1
ATOM 5244 N N . VAL B 1 146 ? 18.672 -28.125 -16.609 1 98.12 146 VAL B N 1
ATOM 5245 C CA . VAL B 1 146 ? 19.031 -26.797 -17.078 1 98.12 146 VAL B CA 1
ATOM 5246 C C . VAL B 1 146 ? 20.469 -26.484 -16.703 1 98.12 146 VAL B C 1
ATOM 5248 O O . VAL B 1 146 ? 20.875 -26.641 -15.555 1 98.12 146 VAL B O 1
ATOM 5251 N N . LYS B 1 147 ? 21.234 -26.078 -17.641 1 96.75 147 LYS B N 1
ATOM 5252 C CA . LYS B 1 147 ? 22.609 -25.609 -17.453 1 96.75 147 LYS B CA 1
ATOM 5253 C C . LYS B 1 147 ? 22.844 -24.297 -18.188 1 96.75 147 LYS B C 1
ATOM 5255 O O . LYS B 1 147 ? 22.422 -24.141 -19.328 1 96.75 147 LYS B O 1
ATOM 5260 N N . ASN B 1 148 ? 23.453 -23.375 -17.531 1 95.25 148 ASN B N 1
ATOM 5261 C CA . ASN B 1 148 ? 23.75 -22.078 -18.125 1 95.25 148 ASN B CA 1
ATOM 5262 C C . ASN B 1 148 ? 22.516 -21.406 -18.703 1 95.25 148 ASN B C 1
ATOM 5264 O O . ASN B 1 148 ? 22.531 -20.922 -19.828 1 95.25 148 ASN B O 1
ATOM 5268 N N . LYS B 1 149 ? 21.391 -21.641 -18.062 1 94.44 149 LYS B N 1
ATOM 5269 C CA . LYS B 1 149 ? 20.094 -21.047 -18.391 1 94.44 149 LYS B CA 1
ATOM 5270 C C . LYS B 1 149 ? 19.531 -21.594 -19.688 1 94.44 149 LYS B C 1
ATOM 5272 O O . LYS B 1 149 ? 18.734 -20.938 -20.359 1 94.44 149 LYS B O 1
ATOM 5277 N N . LYS B 1 150 ? 20 -22.75 -20 1 96.38 150 LYS B N 1
ATOM 5278 C CA . LYS B 1 150 ? 19.484 -23.438 -21.172 1 96.38 150 LYS B CA 1
ATOM 5279 C C . LYS B 1 150 ? 18.938 -24.812 -20.812 1 96.38 150 LYS B C 1
ATOM 5281 O O . LYS B 1 150 ? 19.516 -25.516 -19.969 1 96.38 150 LYS B O 1
ATOM 5286 N N . GLN B 1 151 ? 17.922 -25.094 -21.438 1 97.44 151 GLN B N 1
ATOM 5287 C CA . GLN B 1 151 ? 17.359 -26.422 -21.25 1 97.44 151 GLN B CA 1
ATOM 5288 C C . GLN B 1 151 ? 18.156 -27.469 -22.016 1 97.44 151 GLN B C 1
ATOM 5290 O O . GLN B 1 151 ? 18 -27.609 -23.234 1 97.44 151 GLN B O 1
ATOM 5295 N N . LEU B 1 152 ? 18.906 -28.297 -21.391 1 97.56 152 LEU B N 1
ATOM 5296 C CA . LEU B 1 152 ? 19.781 -29.266 -22.016 1 97.56 152 LEU B CA 1
ATOM 5297 C C . LEU B 1 152 ? 19.016 -30.531 -22.391 1 97.56 152 LEU B C 1
ATOM 5299 O O . LEU B 1 152 ? 19.188 -31.062 -23.484 1 97.56 152 LEU B O 1
ATOM 5303 N N . HIS B 1 153 ? 18.266 -31.031 -21.422 1 97.69 153 HIS B N 1
ATOM 5304 C CA . HIS B 1 153 ? 17.438 -32.219 -21.609 1 97.69 153 HIS B CA 1
ATOM 5305 C C . HIS B 1 153 ? 16.047 -32 -21.031 1 97.69 153 HIS B C 1
ATOM 5307 O O . HIS B 1 153 ? 15.859 -31.188 -20.141 1 97.69 153 HIS B O 1
ATOM 5313 N N . SER B 1 154 ? 15.125 -32.688 -21.609 1 97.94 154 SER B N 1
ATOM 5314 C CA . SER B 1 154 ? 13.773 -32.688 -21.047 1 97.94 154 SER B CA 1
ATOM 5315 C C . SER B 1 154 ? 13.047 -34 -21.391 1 97.94 154 SER B C 1
ATOM 5317 O O . SER B 1 154 ? 13.367 -34.656 -22.375 1 97.94 154 SER B O 1
ATOM 5319 N N . VAL B 1 155 ? 12.156 -34.281 -20.531 1 97.5 155 VAL B N 1
ATOM 5320 C CA . VAL B 1 155 ? 11.344 -35.5 -20.766 1 97.5 155 VAL B CA 1
ATOM 5321 C C . VAL B 1 155 ? 9.977 -35.312 -20.094 1 97.5 155 VAL B C 1
ATOM 5323 O O . VAL B 1 155 ? 9.836 -34.531 -19.156 1 97.5 155 VAL B O 1
ATOM 5326 N N . SER B 1 156 ? 8.969 -35.906 -20.656 1 96.75 156 SER B N 1
ATOM 5327 C CA . SER B 1 156 ? 7.645 -36.031 -20.047 1 96.75 156 SER B CA 1
ATOM 5328 C C . SER B 1 156 ? 7.32 -37.469 -19.734 1 96.75 156 SER B C 1
ATOM 5330 O O . SER B 1 156 ? 7.355 -38.344 -20.625 1 96.75 156 SER B O 1
ATOM 5332 N N . ILE B 1 157 ? 7.094 -37.688 -18.484 1 95.75 157 ILE B N 1
ATOM 5333 C CA . ILE B 1 157 ? 6.762 -39.031 -18.031 1 95.75 157 ILE B CA 1
ATOM 5334 C C . ILE B 1 157 ? 5.289 -39.094 -17.625 1 95.75 157 ILE B C 1
ATOM 5336 O O . ILE B 1 157 ? 4.781 -38.188 -16.953 1 95.75 157 ILE B O 1
ATOM 5340 N N . PRO B 1 158 ? 4.566 -40.156 -18.031 1 92.31 158 PRO B N 1
ATOM 5341 C CA . PRO B 1 158 ? 3.131 -40.219 -17.75 1 92.31 158 PRO B CA 1
ATOM 5342 C C . PRO B 1 158 ? 2.826 -40.688 -16.328 1 92.31 158 PRO B C 1
ATOM 5344 O O . PRO B 1 158 ? 2.072 -41.656 -16.125 1 92.31 158 PRO B O 1
ATOM 5347 N N . ILE B 1 159 ? 3.33 -40 -15.359 1 93.44 159 ILE B N 1
ATOM 5348 C CA . ILE B 1 159 ? 2.973 -40.188 -13.953 1 93.44 159 ILE B CA 1
ATOM 5349 C C . ILE B 1 159 ? 2.617 -38.844 -13.344 1 93.44 159 ILE B C 1
ATOM 5351 O O . ILE B 1 159 ? 3.344 -37.844 -13.523 1 93.44 159 ILE B O 1
ATOM 5355 N N . GLY B 1 160 ? 1.493 -38.781 -12.797 1 93.88 160 GLY B N 1
ATOM 5356 C CA . GLY B 1 160 ? 1.012 -37.594 -12.141 1 93.88 160 GLY B CA 1
ATOM 5357 C C . GLY B 1 160 ? 0.196 -37.875 -10.891 1 93.88 160 GLY B C 1
ATOM 5358 O O . GLY B 1 160 ? -0.05 -39.031 -10.555 1 93.88 160 GLY B O 1
ATOM 5359 N N . ALA B 1 161 ? -0.143 -36.812 -10.164 1 94.75 161 ALA B N 1
ATOM 5360 C CA . ALA B 1 161 ? -0.843 -36.969 -8.891 1 94.75 161 ALA B CA 1
ATOM 5361 C C . ALA B 1 161 ? -2.184 -37.656 -9.07 1 94.75 161 ALA B C 1
ATOM 5363 O O . ALA B 1 161 ? -2.541 -38.562 -8.297 1 94.75 161 ALA B O 1
ATOM 5364 N N . VAL B 1 162 ? -2.93 -37.312 -10.117 1 91.44 162 VAL B N 1
ATOM 5365 C CA . VAL B 1 162 ? -4.254 -37.875 -10.359 1 91.44 162 VAL B CA 1
ATOM 5366 C C . VAL B 1 162 ? -4.117 -39.281 -10.922 1 91.44 162 VAL B C 1
ATOM 5368 O O . VAL B 1 162 ? -4.738 -40.219 -10.422 1 91.44 162 VAL B O 1
ATOM 5371 N N . SER B 1 163 ? -3.305 -39.438 -11.914 1 90.44 163 SER B N 1
ATOM 5372 C CA . SER B 1 163 ? -3.176 -40.719 -12.594 1 90.44 163 SER B CA 1
ATOM 5373 C C . SER B 1 163 ? -2.658 -41.812 -11.656 1 90.44 163 SER B C 1
ATOM 5375 O O . SER B 1 163 ? -3.141 -42.938 -11.672 1 90.44 163 SER B O 1
ATOM 5377 N N . LEU B 1 164 ? -1.679 -41.469 -10.812 1 93.62 164 LEU B N 1
ATOM 5378 C CA . LEU B 1 164 ? -1.132 -42.469 -9.891 1 93.62 164 LEU B CA 1
ATOM 5379 C C . LEU B 1 164 ? -2.129 -42.781 -8.781 1 93.62 164 LEU B C 1
ATOM 5381 O O . LEU B 1 164 ? -2.176 -43.906 -8.289 1 93.62 164 LEU B O 1
ATOM 5385 N N . THR B 1 165 ? -2.867 -41.75 -8.344 1 93.56 165 THR B N 1
ATOM 5386 C CA . THR B 1 165 ? -3.918 -42 -7.363 1 93.56 165 THR B CA 1
ATOM 5387 C C . THR B 1 165 ? -4.926 -43.031 -7.898 1 93.56 165 THR B C 1
ATOM 5389 O O . THR B 1 165 ? -5.328 -43.938 -7.184 1 93.56 165 THR B O 1
ATOM 5392 N N . GLU B 1 166 ? -5.301 -42.844 -9.164 1 89.19 166 GLU B N 1
ATOM 5393 C CA . GLU B 1 166 ? -6.242 -43.75 -9.797 1 89.19 166 GLU B CA 1
ATOM 5394 C C . GLU B 1 166 ? -5.637 -45.125 -9.969 1 89.19 166 GLU B C 1
ATOM 5396 O O . GLU B 1 166 ? -6.281 -46.156 -9.664 1 89.19 166 GLU B O 1
ATOM 5401 N N . LYS B 1 167 ? -4.48 -45.188 -10.398 1 90.69 167 LYS B N 1
ATOM 5402 C CA . LYS B 1 167 ? -3.803 -46.469 -10.688 1 90.69 167 LYS B CA 1
ATOM 5403 C C . LYS B 1 167 ? -3.656 -47.312 -9.422 1 90.69 167 LYS B C 1
ATOM 5405 O O . LYS B 1 167 ? -3.869 -48.531 -9.461 1 90.69 167 LYS B O 1
ATOM 5410 N N . PHE B 1 168 ? -3.352 -46.656 -8.32 1 94.31 168 PHE B N 1
ATOM 5411 C CA . PHE B 1 168 ? -3.02 -47.406 -7.117 1 94.31 168 PHE B CA 1
ATOM 5412 C C . PHE B 1 168 ? -4.133 -47.281 -6.086 1 94.31 168 PHE B C 1
ATOM 5414 O O . PHE B 1 168 ? -4.023 -47.844 -4.984 1 94.31 168 PHE B O 1
ATOM 5421 N N . LYS B 1 169 ? -5.199 -46.531 -6.41 1 92.12 169 LYS B N 1
ATOM 5422 C CA . LYS B 1 169 ? -6.285 -46.281 -5.465 1 92.12 169 LYS B CA 1
ATOM 5423 C C . LYS B 1 169 ? -5.746 -45.812 -4.129 1 92.12 169 LYS B C 1
ATOM 5425 O O . LYS B 1 169 ? -6.051 -46.375 -3.08 1 92.12 169 LYS B O 1
ATOM 5430 N N . SER B 1 170 ? -5.047 -44.719 -4.195 1 92.31 170 SER B N 1
ATOM 5431 C CA . SER B 1 170 ? -4.262 -44.25 -3.051 1 92.31 170 SER B CA 1
ATOM 5432 C C . SER B 1 170 ? -4.887 -43.031 -2.396 1 92.31 170 SER B C 1
ATOM 5434 O O . SER B 1 170 ? -4.188 -42.219 -1.789 1 92.31 170 SER B O 1
ATOM 5436 N N . SER B 1 171 ? -6.164 -42.781 -2.518 1 91.56 171 SER B N 1
ATOM 5437 C CA . SER B 1 171 ? -6.844 -41.625 -1.94 1 91.56 171 SER B CA 1
ATOM 5438 C C . SER B 1 171 ? -7 -41.781 -0.43 1 91.56 171 SER B C 1
ATOM 5440 O O . SER B 1 171 ? -7.121 -40.781 0.288 1 91.56 171 SER B O 1
ATOM 5442 N N . GLY B 1 172 ? -7.023 -42.969 0.061 1 92.12 172 GLY B N 1
ATOM 5443 C CA . GLY B 1 172 ? -7.223 -43.219 1.478 1 92.12 172 GLY B CA 1
ATOM 5444 C C . GLY B 1 172 ? -5.922 -43.375 2.246 1 92.12 172 GLY B C 1
ATOM 5445 O O . GLY B 1 172 ? -4.871 -42.938 1.786 1 92.12 172 GLY B O 1
ATOM 5446 N N . LEU B 1 173 ? -6.094 -43.906 3.496 1 93.88 173 LEU B N 1
ATOM 5447 C CA . LEU B 1 173 ? -4.91 -44.219 4.293 1 93.88 173 LEU B CA 1
ATOM 5448 C C . LEU B 1 173 ? -4.105 -45.344 3.66 1 93.88 173 LEU B C 1
ATOM 5450 O O . LEU B 1 173 ? -4.664 -46.375 3.295 1 93.88 173 LEU B O 1
ATOM 5454 N N . LEU B 1 174 ? -2.795 -45.094 3.539 1 94.88 174 LEU B N 1
ATOM 5455 C CA . LEU B 1 174 ? -1.947 -46.062 2.846 1 94.88 174 LEU B CA 1
ATOM 5456 C C . LEU B 1 174 ? -1.171 -46.938 3.842 1 94.88 174 LEU B C 1
ATOM 5458 O O . LEU B 1 174 ? -0.665 -46.406 4.844 1 94.88 174 LEU B O 1
ATOM 5462 N N . SER B 1 175 ? -1.126 -48.156 3.541 1 95.19 175 SER B N 1
ATOM 5463 C CA . SER B 1 175 ? -0.252 -49.062 4.301 1 95.19 175 SER B CA 1
ATOM 5464 C C . SER B 1 175 ? 1.207 -48.875 3.895 1 95.19 175 SER B C 1
ATOM 5466 O O . SER B 1 175 ? 1.497 -48.344 2.816 1 95.19 175 SER B O 1
ATOM 5468 N N . ALA B 1 176 ? 2.037 -49.312 4.727 1 95.62 176 ALA B N 1
ATOM 5469 C CA . ALA B 1 176 ? 3.467 -49.25 4.43 1 95.62 176 ALA B CA 1
ATOM 5470 C C . ALA B 1 176 ? 3.797 -50.031 3.158 1 95.62 176 ALA B C 1
ATOM 5472 O O . ALA B 1 176 ? 4.66 -49.625 2.379 1 95.62 176 ALA B O 1
ATOM 5473 N N . ALA B 1 177 ? 3.162 -51.094 2.975 1 96.38 177 ALA B N 1
ATOM 5474 C CA . ALA B 1 177 ? 3.391 -51.938 1.792 1 96.38 177 ALA B CA 1
ATOM 5475 C C . ALA B 1 177 ? 2.953 -51.219 0.522 1 96.38 177 ALA B C 1
ATOM 5477 O O . ALA B 1 177 ? 3.635 -51.281 -0.503 1 96.38 177 ALA B O 1
ATOM 5478 N N . LYS B 1 178 ? 1.848 -50.562 0.569 1 96.69 178 LYS B N 1
ATOM 5479 C CA . LYS B 1 178 ? 1.348 -49.844 -0.583 1 96.69 178 LYS B CA 1
ATOM 5480 C C . LYS B 1 178 ? 2.262 -48.656 -0.915 1 96.69 178 LYS B C 1
ATOM 5482 O O . LYS B 1 178 ? 2.537 -48.375 -2.086 1 96.69 178 LYS B O 1
ATOM 5487 N N . ILE B 1 179 ? 2.688 -47.969 0.132 1 97.62 179 ILE B N 1
ATOM 5488 C CA . ILE B 1 179 ? 3.609 -46.844 -0.049 1 97.62 179 ILE B CA 1
ATOM 5489 C C . ILE B 1 179 ? 4.879 -47.344 -0.742 1 97.62 179 ILE B C 1
ATOM 5491 O O . ILE B 1 179 ? 5.348 -46.719 -1.701 1 97.62 179 ILE B O 1
ATOM 5495 N N . LYS B 1 180 ? 5.391 -48.438 -0.284 1 97.44 180 LYS B N 1
ATOM 5496 C CA . LYS B 1 180 ? 6.602 -49 -0.873 1 97.44 180 LYS B CA 1
ATOM 5497 C C . LYS B 1 180 ? 6.379 -49.375 -2.338 1 97.44 180 LYS B C 1
ATOM 5499 O O . LYS B 1 180 ? 7.262 -49.156 -3.174 1 97.44 180 LYS B O 1
ATOM 5504 N N . HIS B 1 181 ? 5.234 -49.938 -2.627 1 97.81 181 HIS B N 1
ATOM 5505 C CA . HIS B 1 181 ? 4.891 -50.312 -3.99 1 97.81 181 HIS B CA 1
ATOM 5506 C C . HIS B 1 181 ? 4.836 -49.094 -4.91 1 97.81 181 HIS B C 1
ATOM 5508 O O . HIS B 1 181 ? 5.398 -49.125 -6.008 1 97.81 181 HIS B O 1
ATOM 5514 N N . ILE B 1 182 ? 4.156 -48.094 -4.457 1 97.88 182 ILE B N 1
ATOM 5515 C CA . ILE B 1 182 ? 4.043 -46.844 -5.242 1 97.88 182 ILE B CA 1
ATOM 5516 C C . ILE B 1 182 ? 5.426 -46.25 -5.449 1 97.88 182 ILE B C 1
ATOM 5518 O O . ILE B 1 182 ? 5.773 -45.844 -6.559 1 97.88 182 ILE B O 1
ATOM 5522 N N . ARG B 1 183 ? 6.223 -46.219 -4.41 1 98 183 ARG B N 1
ATOM 5523 C CA . ARG B 1 183 ? 7.566 -45.625 -4.484 1 98 183 ARG B CA 1
ATOM 5524 C C . ARG B 1 183 ? 8.422 -46.406 -5.496 1 98 183 ARG B C 1
ATOM 5526 O O . ARG B 1 183 ? 9.164 -45.781 -6.27 1 98 183 ARG B O 1
ATOM 5533 N N . SER B 1 184 ? 8.305 -47.688 -5.453 1 98 184 SER B N 1
ATOM 5534 C CA . SER B 1 184 ? 9.086 -48.5 -6.375 1 98 184 SER B CA 1
ATOM 5535 C C . SER B 1 184 ? 8.703 -48.219 -7.824 1 98 184 SER B C 1
ATOM 5537 O O . SER B 1 184 ? 9.57 -48.188 -8.703 1 98 184 SER B O 1
ATOM 5539 N N . TYR B 1 185 ? 7.457 -48.125 -8.016 1 97.69 185 TYR B N 1
ATOM 5540 C CA . TYR B 1 185 ? 6.973 -47.812 -9.359 1 97.69 185 TYR B CA 1
ATOM 5541 C C . TYR B 1 185 ? 7.508 -46.469 -9.82 1 97.69 185 TYR B C 1
ATOM 5543 O O . TYR B 1 185 ? 8.031 -46.344 -10.938 1 97.69 185 TYR B O 1
ATOM 5551 N N . ILE B 1 186 ? 7.41 -45.438 -8.992 1 98.19 186 ILE B N 1
ATOM 5552 C CA . ILE B 1 186 ? 7.875 -44.094 -9.312 1 98.19 186 ILE B CA 1
ATOM 5553 C C . ILE B 1 186 ? 9.375 -44.125 -9.586 1 98.19 186 ILE B C 1
ATOM 5555 O O . ILE B 1 186 ? 9.852 -43.562 -10.562 1 98.19 186 ILE B O 1
ATOM 5559 N N . LYS B 1 187 ? 10.109 -44.781 -8.75 1 97.56 187 LYS B N 1
ATOM 5560 C CA . LYS B 1 187 ? 11.555 -44.906 -8.883 1 97.56 187 LYS B CA 1
ATOM 5561 C C . LYS B 1 187 ? 11.945 -45.531 -10.219 1 97.56 187 LYS B C 1
ATOM 5563 O O . LYS B 1 187 ? 12.883 -45.062 -10.875 1 97.56 187 LYS B O 1
ATOM 5568 N N . SER B 1 188 ? 11.219 -46.5 -10.555 1 97.56 188 SER B N 1
ATOM 5569 C CA . SER B 1 188 ? 11.516 -47.188 -11.812 1 97.56 188 SER B CA 1
ATOM 5570 C C . SER B 1 188 ? 11.328 -46.25 -13 1 97.56 188 SER B C 1
ATOM 5572 O O . SER B 1 188 ? 12.117 -46.281 -13.945 1 97.56 188 SER B O 1
ATOM 5574 N N . LYS B 1 189 ? 10.289 -45.469 -12.984 1 97.06 189 LYS B N 1
ATOM 5575 C CA . LYS B 1 189 ? 10.023 -44.531 -14.062 1 97.06 189 LYS B CA 1
ATOM 5576 C C . LYS B 1 189 ? 11.094 -43.438 -14.102 1 97.06 189 LYS B C 1
ATOM 5578 O O . LYS B 1 189 ? 11.578 -43.094 -15.18 1 97.06 189 LYS B O 1
ATOM 5583 N N . LEU B 1 190 ? 11.516 -42.938 -12.969 1 97.44 190 LEU B N 1
ATOM 5584 C CA . LEU B 1 190 ? 12.477 -41.844 -12.891 1 97.44 190 LEU B CA 1
ATOM 5585 C C . LEU B 1 190 ? 13.883 -42.344 -13.25 1 97.44 190 LEU B C 1
ATOM 5587 O O . LEU B 1 190 ? 14.648 -41.594 -13.875 1 97.44 190 LEU B O 1
ATOM 5591 N N . GLN B 1 191 ? 14.219 -43.5 -12.867 1 95.81 191 GLN B N 1
ATOM 5592 C CA . GLN B 1 191 ? 15.547 -44.062 -13.109 1 95.81 191 GLN B CA 1
ATOM 5593 C C . GLN B 1 191 ? 15.75 -44.344 -14.586 1 95.81 191 GLN B C 1
ATOM 5595 O O . GLN B 1 191 ? 16.891 -44.531 -15.039 1 95.81 191 GLN B O 1
ATOM 5600 N N . SER B 1 192 ? 14.68 -44.375 -15.273 1 94.88 192 SER B N 1
ATOM 5601 C CA . SER B 1 192 ? 14.781 -44.625 -16.719 1 94.88 192 SER B CA 1
ATOM 5602 C C . SER B 1 192 ? 15.305 -43.375 -17.438 1 94.88 192 SER B C 1
ATOM 5604 O O . SER B 1 192 ? 15.703 -43.469 -18.609 1 94.88 192 SER B O 1
ATOM 5606 N N . ILE B 1 193 ? 15.391 -42.25 -16.797 1 96.75 193 ILE B N 1
ATOM 5607 C CA . ILE B 1 193 ? 15.945 -41.031 -17.359 1 96.75 193 ILE B CA 1
ATOM 5608 C C . ILE B 1 193 ? 17.469 -41.062 -17.297 1 96.75 193 ILE B C 1
ATOM 5610 O O . ILE B 1 193 ? 18.062 -40.906 -16.234 1 96.75 193 ILE B O 1
ATOM 5614 N N . PRO B 1 194 ? 18.125 -41.188 -18.391 1 95.69 194 PRO B N 1
ATOM 5615 C CA . PRO B 1 194 ? 19.562 -41.438 -18.375 1 95.69 194 PRO B CA 1
ATOM 5616 C C . PRO B 1 194 ? 20.359 -40.25 -17.875 1 95.69 194 PRO B C 1
ATOM 5618 O O . PRO B 1 194 ? 21.469 -40.406 -17.328 1 95.69 194 PRO B O 1
ATOM 5621 N N . TRP B 1 195 ? 19.797 -39.062 -18.047 1 96.62 195 TRP B N 1
ATOM 5622 C CA . TRP B 1 195 ? 20.547 -37.844 -17.734 1 96.62 195 TRP B CA 1
ATOM 5623 C C . TRP B 1 195 ? 20.156 -37.312 -16.359 1 96.62 195 TRP B C 1
ATOM 5625 O O . TRP B 1 195 ? 20.547 -36.188 -16 1 96.62 195 TRP B O 1
ATOM 5635 N N . LEU B 1 196 ? 19.328 -38.031 -15.602 1 96.69 196 LEU B N 1
ATOM 5636 C CA . LEU B 1 196 ? 18.984 -37.594 -14.258 1 96.69 196 LEU B CA 1
ATOM 5637 C C . LEU B 1 196 ? 20.234 -37.438 -13.398 1 96.69 196 LEU B C 1
ATOM 5639 O O . LEU B 1 196 ? 21.047 -38.344 -13.305 1 96.69 196 LEU B O 1
ATOM 5643 N N . PRO B 1 197 ? 20.328 -36.25 -12.734 1 94.88 197 PRO B N 1
ATOM 5644 C CA . PRO B 1 197 ? 21.562 -36 -11.984 1 94.88 197 PRO B CA 1
ATOM 5645 C C . PRO B 1 197 ? 21.766 -37 -10.836 1 94.88 197 PRO B C 1
ATOM 5647 O O . PRO B 1 197 ? 20.812 -37.344 -10.141 1 94.88 197 PRO B O 1
ATOM 5650 N N . LYS B 1 198 ? 23.047 -37.375 -10.609 1 90.75 198 LYS B N 1
ATOM 5651 C CA . LYS B 1 198 ? 23.406 -38.281 -9.516 1 90.75 198 LYS B CA 1
ATOM 5652 C C . LYS B 1 198 ? 24.094 -37.531 -8.383 1 90.75 198 LYS B C 1
ATOM 5654 O O . LYS B 1 198 ? 24.297 -38.094 -7.301 1 90.75 198 LYS B O 1
ATOM 5659 N N . SER B 1 199 ? 24.453 -36.344 -8.688 1 92.19 199 SER B N 1
ATOM 5660 C CA . SER B 1 199 ? 25.016 -35.438 -7.68 1 92.19 199 SER B CA 1
ATOM 5661 C C . SER B 1 199 ? 24.062 -34.312 -7.348 1 92.19 199 SER B C 1
ATOM 5663 O O . SER B 1 199 ? 23.203 -33.969 -8.164 1 92.19 199 SER B O 1
ATOM 5665 N N . PRO B 1 200 ? 24.281 -33.781 -6.215 1 93.69 200 PRO B N 1
ATOM 5666 C CA . PRO B 1 200 ? 23.344 -32.75 -5.777 1 93.69 200 PRO B CA 1
ATOM 5667 C C . PRO B 1 200 ? 23.359 -31.531 -6.703 1 93.69 200 PRO B C 1
ATOM 5669 O O . PRO B 1 200 ? 24.422 -31.031 -7.078 1 93.69 200 PRO B O 1
ATOM 5672 N N . ILE B 1 201 ? 22.188 -31.078 -7.105 1 94.19 201 ILE B N 1
ATOM 5673 C CA . ILE B 1 201 ? 21.953 -29.859 -7.867 1 94.19 201 ILE B CA 1
ATOM 5674 C C . ILE B 1 201 ? 20.688 -29.172 -7.359 1 94.19 201 ILE B C 1
ATOM 5676 O O . ILE B 1 201 ? 19.812 -29.812 -6.773 1 94.19 201 ILE B O 1
ATOM 5680 N N . PRO B 1 202 ? 20.625 -27.875 -7.52 1 96.69 202 PRO B N 1
ATOM 5681 C CA . PRO B 1 202 ? 19.375 -27.219 -7.172 1 96.69 202 PRO B CA 1
ATOM 5682 C C . PRO B 1 202 ? 18.172 -27.797 -7.918 1 96.69 202 PRO B C 1
ATOM 5684 O O . PRO B 1 202 ? 18.281 -28.125 -9.102 1 96.69 202 PRO B O 1
ATOM 5687 N N . VAL B 1 203 ? 17.094 -27.938 -7.211 1 98.62 203 VAL B N 1
ATOM 5688 C CA . VAL B 1 203 ? 15.859 -28.453 -7.797 1 98.62 203 VAL B CA 1
ATOM 5689 C C . VAL B 1 203 ? 14.758 -27.406 -7.664 1 98.62 203 VAL B C 1
ATOM 5691 O O . VAL B 1 203 ? 14.586 -26.797 -6.605 1 98.62 203 VAL B O 1
ATOM 5694 N N . ILE B 1 204 ? 14.078 -27.109 -8.75 1 98.75 204 ILE B N 1
ATOM 5695 C CA . ILE B 1 204 ? 12.938 -26.188 -8.781 1 98.75 204 ILE B CA 1
ATOM 5696 C C . ILE B 1 204 ? 11.68 -26.953 -9.203 1 98.75 204 ILE B C 1
ATOM 5698 O O . ILE B 1 204 ? 11.719 -27.734 -10.156 1 98.75 204 ILE B O 1
ATOM 5702 N N . GLY B 1 205 ? 10.625 -26.75 -8.516 1 98.75 205 GLY B N 1
ATOM 5703 C CA . GLY B 1 205 ? 9.398 -27.453 -8.812 1 98.75 205 GLY B CA 1
ATOM 5704 C C . GLY B 1 205 ? 8.234 -26.531 -9.125 1 98.75 205 GLY B C 1
ATOM 5705 O O . GLY B 1 205 ? 8.117 -25.453 -8.547 1 98.75 205 GLY B O 1
ATOM 5706 N N . ILE B 1 206 ? 7.375 -26.984 -10.023 1 98 206 ILE B N 1
ATOM 5707 C CA . ILE B 1 206 ? 6.117 -26.359 -10.406 1 98 206 ILE B CA 1
ATOM 5708 C C . ILE B 1 206 ? 4.957 -27.312 -10.172 1 98 206 ILE B C 1
ATOM 5710 O O . ILE B 1 206 ? 5.117 -28.531 -10.305 1 98 206 ILE B O 1
ATOM 5714 N N . GLY B 1 207 ? 3.793 -26.688 -9.836 1 96.38 207 GLY B N 1
ATOM 5715 C CA . GLY B 1 207 ? 2.598 -27.516 -9.781 1 96.38 207 GLY B CA 1
ATOM 5716 C C . GLY B 1 207 ? 1.808 -27.328 -8.492 1 96.38 207 GLY B C 1
ATOM 5717 O O . GLY B 1 207 ? 2.326 -26.797 -7.512 1 96.38 207 GLY B O 1
ATOM 5718 N N . GLY B 1 208 ? 0.619 -27.812 -8.531 1 95.31 208 GLY B N 1
ATOM 5719 C CA . GLY B 1 208 ? -0.269 -27.672 -7.387 1 95.31 208 GLY B CA 1
ATOM 5720 C C . GLY B 1 208 ? 0.19 -28.469 -6.176 1 95.31 208 GLY B C 1
ATOM 5721 O O . GLY B 1 208 ? 0.08 -28 -5.039 1 95.31 208 GLY B O 1
ATOM 5722 N N . THR B 1 209 ? 0.704 -29.672 -6.41 1 96.31 209 THR B N 1
ATOM 5723 C CA . THR B 1 209 ? 1.193 -30.5 -5.32 1 96.31 209 THR B CA 1
ATOM 5724 C C . THR B 1 209 ? 2.314 -29.797 -4.562 1 96.31 209 THR B C 1
ATOM 5726 O O . THR B 1 209 ? 2.281 -29.719 -3.332 1 96.31 209 THR B O 1
ATOM 5729 N N . ILE B 1 210 ? 3.236 -29.281 -5.309 1 96.69 210 ILE B N 1
ATOM 5730 C CA . ILE B 1 210 ? 4.41 -28.656 -4.715 1 96.69 210 ILE B CA 1
ATOM 5731 C C . ILE B 1 210 ? 3.994 -27.406 -3.938 1 96.69 210 ILE B C 1
ATOM 5733 O O . ILE B 1 210 ? 4.523 -27.141 -2.859 1 96.69 210 ILE B O 1
ATOM 5737 N N . ARG B 1 211 ? 3.105 -26.688 -4.477 1 96.69 211 ARG B N 1
ATOM 5738 C CA . ARG B 1 211 ? 2.621 -25.484 -3.809 1 96.69 211 ARG B CA 1
ATOM 5739 C C . ARG B 1 211 ? 1.933 -25.828 -2.492 1 96.69 211 ARG B C 1
ATOM 5741 O O . ARG B 1 211 ? 2.107 -25.141 -1.492 1 96.69 211 ARG B O 1
ATOM 5748 N N . ASN B 1 212 ? 1.186 -26.891 -2.492 1 97.25 212 ASN B N 1
ATOM 5749 C CA . ASN B 1 212 ? 0.504 -27.297 -1.269 1 97.25 212 ASN B CA 1
ATOM 5750 C C . ASN B 1 212 ? 1.492 -27.797 -0.217 1 97.25 212 ASN B C 1
ATOM 5752 O O . ASN B 1 212 ? 1.367 -27.469 0.963 1 97.25 212 ASN B O 1
ATOM 5756 N N . LEU B 1 213 ? 2.443 -28.578 -0.632 1 98.19 213 LEU B N 1
ATOM 5757 C CA . LEU B 1 213 ? 3.475 -29.031 0.294 1 98.19 213 LEU B CA 1
ATOM 5758 C C . LEU B 1 213 ? 4.207 -27.844 0.914 1 98.19 213 LEU B C 1
ATOM 5760 O O . LEU B 1 213 ? 4.48 -27.844 2.117 1 98.19 213 LEU B O 1
ATOM 5764 N N . ALA B 1 214 ? 4.488 -26.875 0.063 1 98.12 214 ALA B N 1
ATOM 5765 C CA . ALA B 1 214 ? 5.184 -25.688 0.521 1 98.12 214 ALA B CA 1
ATOM 5766 C C . ALA B 1 214 ? 4.34 -24.906 1.527 1 98.12 214 ALA B C 1
ATOM 5768 O O . ALA B 1 214 ? 4.852 -24.438 2.547 1 98.12 214 ALA B O 1
ATOM 5769 N N . LYS B 1 215 ? 3.068 -24.781 1.225 1 97.56 215 LYS B N 1
ATOM 5770 C CA . LYS B 1 215 ? 2.17 -24.062 2.131 1 97.56 215 LYS B CA 1
ATOM 5771 C C . LYS B 1 215 ? 2.113 -24.75 3.494 1 97.56 215 LYS B C 1
ATOM 5773 O O . LYS B 1 215 ? 2.129 -24.078 4.531 1 97.56 215 LYS B O 1
ATOM 5778 N N . ILE B 1 216 ? 2.016 -26.016 3.484 1 97.75 216 ILE B N 1
ATOM 5779 C CA . ILE B 1 216 ? 1.989 -26.797 4.723 1 97.75 216 ILE B CA 1
ATOM 5780 C C . ILE B 1 216 ? 3.275 -26.547 5.508 1 97.75 216 ILE B C 1
ATOM 5782 O O . ILE B 1 216 ? 3.232 -26.297 6.715 1 97.75 216 ILE B O 1
ATOM 5786 N N . HIS B 1 217 ? 4.34 -26.609 4.824 1 98.25 217 HIS B N 1
ATOM 5787 C CA . HIS B 1 217 ? 5.617 -26.391 5.496 1 98.25 217 HIS B CA 1
ATOM 5788 C C . HIS B 1 217 ? 5.695 -25 6.094 1 98.25 217 HIS B C 1
ATOM 5790 O O . HIS B 1 217 ? 6.191 -24.828 7.211 1 98.25 217 HIS B O 1
ATOM 5796 N N . GLN B 1 218 ? 5.254 -24 5.34 1 96.62 218 GLN B N 1
ATOM 5797 C CA . GLN B 1 218 ? 5.258 -22.625 5.84 1 96.62 218 GLN B CA 1
ATOM 5798 C C . GLN B 1 218 ? 4.469 -22.5 7.141 1 96.62 218 GLN B C 1
ATOM 5800 O O . GLN B 1 218 ? 4.914 -21.859 8.094 1 96.62 218 GLN B O 1
ATOM 5805 N N . ARG B 1 219 ? 3.318 -23.109 7.141 1 95.25 219 ARG B N 1
ATOM 5806 C CA . ARG B 1 219 ? 2.459 -23.047 8.32 1 95.25 219 ARG B CA 1
ATOM 5807 C C . ARG B 1 219 ? 3.1 -23.766 9.5 1 95.25 219 ARG B C 1
ATOM 5809 O O . ARG B 1 219 ? 3.098 -23.25 10.625 1 95.25 219 ARG B O 1
ATOM 5816 N N . TYR B 1 220 ? 3.641 -24.859 9.242 1 94.75 220 TYR B N 1
ATOM 5817 C CA . TYR B 1 220 ? 4.223 -25.688 10.297 1 94.75 220 TYR B CA 1
ATOM 5818 C C . TYR B 1 220 ? 5.477 -25.031 10.867 1 94.75 220 TYR B C 1
ATOM 5820 O O . TYR B 1 220 ? 5.734 -25.125 12.07 1 94.75 220 TYR B O 1
ATOM 5828 N N . SER B 1 221 ? 6.23 -24.438 10.031 1 94.81 221 SER B N 1
ATOM 5829 C CA . SER B 1 221 ? 7.496 -23.859 10.469 1 94.81 221 SER B CA 1
ATOM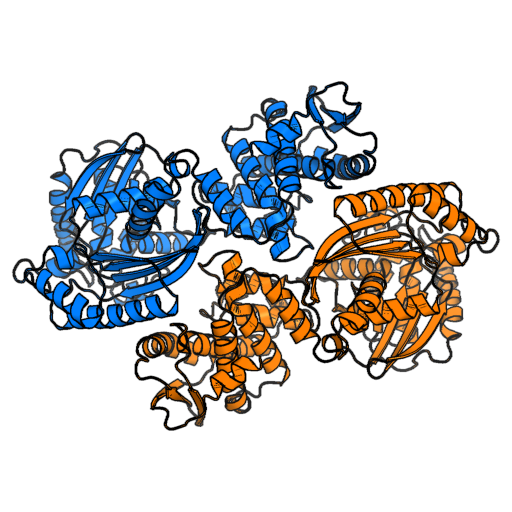 5830 C C . SER B 1 221 ? 7.301 -22.438 10.992 1 94.81 221 SER B C 1
ATOM 5832 O O . SER B 1 221 ? 8.227 -21.844 11.555 1 94.81 221 SER B O 1
ATOM 5834 N N . GLY B 1 222 ? 6.137 -21.891 10.758 1 92.69 222 GLY B N 1
ATOM 5835 C CA . GLY B 1 222 ? 5.906 -20.5 11.141 1 92.69 222 GLY B CA 1
ATOM 5836 C C . GLY B 1 222 ? 6.656 -19.5 10.273 1 92.69 222 GLY B C 1
ATOM 5837 O O . GLY B 1 222 ? 7.117 -18.469 10.766 1 92.69 222 GLY B O 1
ATOM 5838 N N . TYR B 1 223 ? 6.836 -19.938 9.047 1 94.12 223 TYR B N 1
ATOM 5839 C CA . TYR B 1 223 ? 7.504 -19.031 8.117 1 94.12 223 TYR B CA 1
ATOM 5840 C C . TYR B 1 223 ? 6.758 -17.703 8.016 1 94.12 223 TYR B C 1
ATOM 5842 O O . TYR B 1 223 ? 5.539 -17.688 7.82 1 94.12 223 TYR B O 1
ATOM 5850 N N . PRO B 1 224 ? 7.422 -16.594 8.109 1 92.19 224 PRO B N 1
ATOM 5851 C CA . PRO B 1 224 ? 6.719 -15.32 8.297 1 92.19 224 PRO B CA 1
ATOM 5852 C C . PRO B 1 224 ? 6.145 -14.773 6.992 1 92.19 224 PRO B C 1
ATOM 5854 O O . PRO B 1 224 ? 5.328 -13.844 7.016 1 92.19 224 PRO B O 1
ATOM 5857 N N . LEU B 1 225 ? 6.559 -15.211 5.852 1 92 225 LEU B N 1
ATOM 5858 C CA . LEU B 1 225 ? 6.031 -14.742 4.578 1 92 225 LEU B CA 1
ATOM 5859 C C . LEU B 1 225 ? 5.035 -15.742 3.994 1 92 225 LEU B C 1
ATOM 5861 O O . LEU B 1 225 ? 5.234 -16.953 4.098 1 92 225 LEU B O 1
ATOM 5865 N N . SER B 1 226 ? 4.047 -15.227 3.365 1 89.12 226 SER B N 1
ATOM 5866 C CA . SER B 1 226 ? 3.043 -16.094 2.758 1 89.12 226 SER B CA 1
ATOM 5867 C C . SER B 1 226 ? 3.375 -16.391 1.297 1 89.12 226 SER B C 1
ATOM 5869 O O . SER B 1 226 ? 2.816 -17.312 0.699 1 89.12 226 SER B O 1
ATOM 5871 N N . LYS B 1 227 ? 4.312 -15.742 0.709 1 93.06 227 LYS B N 1
ATOM 5872 C CA . LYS B 1 227 ? 4.711 -15.898 -0.687 1 93.06 227 LYS B CA 1
ATOM 5873 C C . LYS B 1 227 ? 5.32 -17.281 -0.932 1 93.06 227 LYS B C 1
ATOM 5875 O O . LYS B 1 227 ? 6.172 -17.734 -0.164 1 93.06 227 LYS B O 1
ATOM 5880 N N . LEU B 1 228 ? 4.914 -17.891 -2.023 1 96.75 228 LEU B N 1
ATOM 5881 C CA . LEU B 1 228 ? 5.398 -19.234 -2.32 1 96.75 228 LEU B CA 1
ATOM 5882 C C . LEU B 1 228 ? 6.5 -19.203 -3.375 1 96.75 228 LEU B C 1
ATOM 5884 O O . LEU B 1 228 ? 7.438 -20 -3.332 1 96.75 228 LEU B O 1
ATOM 5888 N N . HIS B 1 229 ? 6.348 -18.266 -4.336 1 97.94 229 HIS B N 1
ATOM 5889 C CA . HIS B 1 229 ? 7.336 -18.203 -5.41 1 97.94 229 HIS B CA 1
ATOM 5890 C C . HIS B 1 229 ? 8.734 -17.953 -4.855 1 97.94 229 HIS B C 1
ATOM 5892 O O . HIS B 1 229 ? 8.945 -17.016 -4.086 1 97.94 229 HIS B O 1
ATOM 5898 N N . ASN B 1 230 ? 9.617 -18.781 -5.199 1 98.06 230 ASN B N 1
ATOM 5899 C CA . ASN B 1 230 ? 11.031 -18.75 -4.82 1 98.06 230 ASN B CA 1
ATOM 5900 C C . ASN B 1 230 ? 11.227 -19.109 -3.35 1 98.06 230 ASN B C 1
ATOM 5902 O O . ASN B 1 230 ? 12.234 -18.734 -2.746 1 98.06 230 ASN B O 1
ATOM 5906 N N . TYR B 1 231 ? 10.242 -19.719 -2.721 1 98 231 TYR B N 1
ATOM 5907 C CA . TYR B 1 231 ? 10.414 -20.297 -1.392 1 98 231 TYR B CA 1
ATOM 5908 C C . TYR B 1 231 ? 11.305 -21.516 -1.44 1 98 231 TYR B C 1
ATOM 5910 O O . TYR B 1 231 ? 11.109 -22.406 -2.277 1 98 231 TYR B O 1
ATOM 5918 N N . LYS B 1 232 ? 12.281 -21.531 -0.629 1 97.31 232 LYS B N 1
ATOM 5919 C CA . LYS B 1 232 ? 13.211 -22.656 -0.567 1 97.31 232 LYS B CA 1
ATOM 5920 C C . LYS B 1 232 ? 12.961 -23.516 0.676 1 97.31 232 LYS B C 1
ATOM 5922 O O . LYS B 1 232 ? 13.078 -23.016 1.802 1 97.31 232 LYS B O 1
ATOM 5927 N N . VAL B 1 233 ? 12.656 -24.766 0.44 1 97.62 233 VAL B N 1
ATOM 5928 C CA . VAL B 1 233 ? 12.367 -25.703 1.522 1 97.62 233 VAL B CA 1
ATOM 5929 C C . VAL B 1 233 ? 13.422 -26.812 1.548 1 97.62 233 VAL B C 1
ATOM 5931 O O . VAL B 1 233 ? 13.758 -27.391 0.509 1 97.62 233 VAL B O 1
ATOM 5934 N N . SER B 1 234 ? 13.945 -27.094 2.75 1 97.81 234 SER B N 1
ATOM 5935 C CA . SER B 1 234 ? 14.891 -28.188 2.848 1 97.81 234 SER B CA 1
ATOM 5936 C C . SER B 1 234 ? 14.227 -29.531 2.531 1 97.81 234 SER B C 1
ATOM 5938 O O . SER B 1 234 ? 13.039 -29.719 2.828 1 97.81 234 SER B O 1
ATOM 5940 N N . SER B 1 235 ? 15.008 -30.438 1.922 1 98 235 SER B N 1
ATOM 5941 C CA . SER B 1 235 ? 14.469 -31.766 1.637 1 98 235 SER B CA 1
ATOM 5942 C C . SER B 1 235 ? 13.992 -32.438 2.91 1 98 235 SER B C 1
ATOM 5944 O O . SER B 1 235 ? 12.938 -33.094 2.914 1 98 235 SER B O 1
ATOM 5946 N N . GLN B 1 236 ? 14.711 -32.25 3.961 1 97.81 236 GLN B N 1
ATOM 5947 C CA . GLN B 1 236 ? 14.328 -32.844 5.238 1 97.81 236 GLN B CA 1
ATOM 5948 C C . GLN B 1 236 ? 12.992 -32.312 5.723 1 97.81 236 GLN B C 1
ATOM 5950 O O . GLN B 1 236 ? 12.148 -33.062 6.219 1 97.81 236 GLN B O 1
ATOM 5955 N N . GLY B 1 237 ? 12.875 -30.969 5.605 1 97.69 237 GLY B N 1
ATOM 5956 C CA . GLY B 1 237 ? 11.602 -30.359 5.965 1 97.69 237 GLY B CA 1
ATOM 5957 C C . GLY B 1 237 ? 10.438 -30.891 5.148 1 97.69 237 GLY B C 1
ATOM 5958 O O . GLY B 1 237 ? 9.352 -31.109 5.688 1 97.69 237 GLY B O 1
ATOM 5959 N N . LEU B 1 238 ? 10.648 -31.125 3.898 1 98.12 238 LEU B N 1
ATOM 5960 C CA . LEU B 1 238 ? 9.602 -31.641 3.02 1 98.12 238 LEU B CA 1
ATOM 5961 C C . LEU B 1 238 ? 9.281 -33.094 3.342 1 98.12 238 LEU B C 1
ATOM 5963 O O . LEU B 1 238 ? 8.125 -33.5 3.277 1 98.12 238 LEU B O 1
ATOM 5967 N N . PHE B 1 239 ? 10.328 -33.844 3.656 1 98.25 239 PHE B N 1
ATOM 5968 C CA . PHE B 1 239 ? 10.109 -35.25 4.023 1 98.25 239 PHE B CA 1
ATOM 5969 C C . PHE B 1 239 ? 9.227 -35.344 5.266 1 98.25 239 PHE B C 1
ATOM 5971 O O . PHE B 1 239 ? 8.367 -36.219 5.352 1 98.25 239 PHE B O 1
ATOM 5978 N N . SER B 1 240 ? 9.422 -34.406 6.172 1 98.06 240 SER B N 1
ATOM 5979 C CA . SER B 1 240 ? 8.602 -34.375 7.375 1 98.06 240 SER B CA 1
ATOM 5980 C C . SER B 1 240 ? 7.141 -34.094 7.039 1 98.06 240 SER B C 1
ATOM 5982 O O . SER B 1 240 ? 6.234 -34.719 7.594 1 98.06 240 SER B O 1
ATOM 5984 N N . VAL B 1 241 ? 6.949 -33.156 6.176 1 98.25 241 VAL B N 1
ATOM 5985 C CA . VAL B 1 241 ? 5.602 -32.781 5.742 1 98.25 241 VAL B CA 1
ATOM 5986 C C . VAL B 1 241 ? 4.953 -34 5.051 1 98.25 241 VAL B C 1
ATOM 5988 O O . VAL B 1 241 ? 3.799 -34.312 5.332 1 98.25 241 VAL B O 1
ATOM 5991 N N . ILE B 1 242 ? 5.727 -34.656 4.18 1 98.19 242 ILE B N 1
ATOM 5992 C CA . ILE B 1 242 ? 5.219 -35.781 3.408 1 98.19 242 ILE B CA 1
ATOM 5993 C C . ILE B 1 242 ? 4.875 -36.938 4.348 1 98.19 242 ILE B C 1
ATOM 5995 O O . ILE B 1 242 ? 3.834 -37.562 4.199 1 98.19 242 ILE B O 1
ATOM 5999 N N . HIS B 1 243 ? 5.715 -37.156 5.289 1 97.62 243 HIS B N 1
ATOM 6000 C CA . HIS B 1 243 ? 5.469 -38.188 6.277 1 97.62 243 HIS B CA 1
ATOM 6001 C C . HIS B 1 243 ? 4.168 -37.969 7.031 1 97.62 243 HIS B C 1
ATOM 6003 O O . HIS B 1 243 ? 3.367 -38.875 7.215 1 97.62 243 HIS B O 1
ATOM 6009 N N . MET B 1 244 ? 3.986 -36.719 7.422 1 96.94 244 MET B N 1
ATOM 6010 C CA . MET B 1 244 ? 2.771 -36.344 8.133 1 96.94 244 MET B CA 1
ATOM 6011 C C . MET B 1 244 ? 1.536 -36.594 7.277 1 96.94 244 MET B C 1
ATOM 6013 O O . MET B 1 244 ? 0.54 -37.125 7.754 1 96.94 244 MET B O 1
ATOM 6017 N N . ILE B 1 245 ? 1.601 -36.281 6.02 1 97.44 245 ILE B N 1
ATOM 6018 C CA . ILE B 1 245 ? 0.488 -36.438 5.09 1 97.44 245 ILE B CA 1
ATOM 6019 C C . ILE B 1 245 ? 0.174 -37.906 4.914 1 97.44 245 ILE B C 1
ATOM 6021 O O . ILE B 1 245 ? -0.987 -38.344 4.988 1 97.44 245 ILE B O 1
ATOM 6025 N N . LEU B 1 246 ? 1.203 -38.719 4.754 1 96.88 246 LEU B N 1
ATOM 6026 C CA . LEU B 1 246 ? 1.038 -40.156 4.457 1 96.88 246 LEU B CA 1
ATOM 6027 C C . LEU B 1 246 ? 0.447 -40.875 5.652 1 96.88 246 LEU B C 1
ATOM 6029 O O . LEU B 1 246 ? -0.185 -41.938 5.488 1 96.88 246 LEU B O 1
ATOM 6033 N N . LYS B 1 247 ? 0.583 -40.312 6.789 1 95.75 247 LYS B N 1
ATOM 6034 C CA . LYS B 1 247 ? 0.089 -40.938 8.008 1 95.75 247 LYS B CA 1
ATOM 6035 C C . LYS B 1 247 ? -1.321 -40.469 8.344 1 95.75 247 LYS B C 1
ATOM 6037 O O . LYS B 1 247 ? -1.942 -40.969 9.289 1 95.75 247 LYS B O 1
ATOM 6042 N N . SER B 1 248 ? -1.837 -39.562 7.594 1 95.44 248 SER B N 1
ATOM 6043 C CA . SER B 1 248 ? -3.131 -38.969 7.898 1 95.44 248 SER B CA 1
ATOM 6044 C C . SER B 1 248 ? -4.254 -39.625 7.109 1 95.44 248 SER B C 1
ATOM 6046 O O . SER B 1 248 ? -4.07 -39.969 5.941 1 95.44 248 SER B O 1
ATOM 6048 N N . SER B 1 249 ? -5.449 -39.781 7.742 1 94.12 249 SER B N 1
ATOM 6049 C CA . SER B 1 249 ? -6.664 -40.188 7.051 1 94.12 249 SER B CA 1
ATOM 6050 C C . SER B 1 249 ? -7.211 -39.094 6.168 1 94.12 249 SER B C 1
ATOM 6052 O O . SER B 1 249 ? -6.773 -37.938 6.273 1 94.12 249 SER B O 1
ATOM 6054 N N . PRO B 1 250 ? -8.094 -39.5 5.273 1 92.44 250 PRO B N 1
ATOM 6055 C CA . PRO B 1 250 ? -8.711 -38.469 4.453 1 92.44 250 PRO B CA 1
ATOM 6056 C C . PRO B 1 250 ? -9.328 -37.344 5.289 1 92.44 250 PRO B C 1
ATOM 6058 O O . PRO B 1 250 ? -9.195 -36.156 4.949 1 92.44 250 PRO B O 1
ATOM 6061 N N . GLU B 1 251 ? -9.945 -37.656 6.395 1 92.19 251 GLU B N 1
ATOM 6062 C CA . GLU B 1 251 ? -10.578 -36.656 7.27 1 92.19 251 GLU B CA 1
ATOM 6063 C C . GLU B 1 251 ? -9.539 -35.781 7.949 1 92.19 251 GLU B C 1
ATOM 6065 O O . GLU B 1 251 ? -9.727 -34.562 8.07 1 92.19 251 GLU B O 1
ATOM 6070 N N . GLU B 1 252 ? -8.5 -36.344 8.336 1 94.12 252 GLU B N 1
ATOM 6071 C CA . GLU B 1 252 ? -7.418 -35.625 8.984 1 94.12 252 GLU B CA 1
ATOM 6072 C C . GLU B 1 252 ? -6.723 -34.688 7.996 1 94.12 252 GLU B C 1
ATOM 6074 O O . GLU B 1 252 ? -6.34 -33.562 8.352 1 94.12 252 GLU B O 1
ATOM 6079 N N . ARG B 1 253 ? -6.496 -35.188 6.789 1 94.38 253 ARG B N 1
ATOM 6080 C CA . ARG B 1 253 ? -5.812 -34.406 5.758 1 94.38 253 ARG B CA 1
ATOM 6081 C C . ARG B 1 253 ? -6.555 -33.094 5.477 1 94.38 253 ARG B C 1
ATOM 6083 O O . ARG B 1 253 ? -5.934 -32.094 5.203 1 94.38 253 ARG B O 1
ATOM 6090 N N . ARG B 1 254 ? -7.828 -33.156 5.504 1 89 254 ARG B N 1
ATOM 6091 C CA . ARG B 1 254 ? -8.656 -31.969 5.246 1 89 254 ARG B CA 1
ATOM 6092 C C . ARG B 1 254 ? -8.406 -30.891 6.285 1 89 254 ARG B C 1
ATOM 6094 O O . ARG B 1 254 ? -8.656 -29.703 6.031 1 89 254 ARG B O 1
ATOM 6101 N N . LYS B 1 255 ? -7.863 -31.219 7.402 1 90.94 255 LYS B N 1
ATOM 6102 C CA . LYS B 1 255 ? -7.664 -30.297 8.508 1 90.94 255 LYS B CA 1
ATOM 6103 C C . LYS B 1 255 ? -6.223 -29.797 8.562 1 90.94 255 LYS B C 1
ATOM 6105 O O . LYS B 1 255 ? -5.887 -28.938 9.375 1 90.94 255 LYS B O 1
ATOM 6110 N N . ILE B 1 256 ? -5.43 -30.328 7.684 1 94.62 256 ILE B N 1
ATOM 6111 C CA . ILE B 1 256 ? -4.039 -29.906 7.676 1 94.62 256 ILE B CA 1
ATOM 6112 C C . ILE B 1 256 ? -3.947 -28.469 7.16 1 94.62 256 ILE B C 1
ATOM 6114 O O . ILE B 1 256 ? -4.324 -28.188 6.023 1 94.62 256 ILE B O 1
ATOM 6118 N N . PRO B 1 257 ? -3.439 -27.531 7.965 1 92.12 257 PRO B N 1
ATOM 6119 C CA . PRO B 1 257 ? -3.289 -26.156 7.477 1 92.12 257 PRO B CA 1
ATOM 6120 C C . PRO B 1 257 ? -2.387 -26.062 6.246 1 92.12 257 PRO B C 1
ATOM 6122 O O . PRO B 1 257 ? -1.282 -26.609 6.246 1 92.12 257 PRO B O 1
ATOM 6125 N N . GLY B 1 258 ? -2.936 -25.406 5.262 1 92.25 258 GLY B N 1
ATOM 6126 C CA . GLY B 1 258 ? -2.15 -25.234 4.051 1 92.25 258 GLY B CA 1
ATOM 6127 C C . GLY B 1 258 ? -2.566 -26.172 2.928 1 92.25 258 GLY B C 1
ATOM 6128 O O . GLY B 1 258 ? -2.307 -25.891 1.756 1 92.25 258 GLY B O 1
ATOM 6129 N N . LEU B 1 259 ? -3.139 -27.25 3.279 1 94.5 259 LEU B N 1
ATOM 6130 C CA . LEU B 1 259 ? -3.596 -28.203 2.266 1 94.5 259 LEU B CA 1
ATOM 6131 C C . LEU B 1 259 ? -4.988 -27.828 1.769 1 94.5 259 LEU B C 1
ATOM 6133 O O . LEU B 1 259 ? -5.93 -27.734 2.561 1 94.5 259 LEU B O 1
ATOM 6137 N N . SER B 1 260 ? -5.094 -27.641 0.494 1 90.25 260 SER B N 1
ATOM 6138 C CA . SER B 1 260 ? -6.406 -27.375 -0.089 1 90.25 260 SER B CA 1
ATOM 6139 C C . SER B 1 260 ? -7.32 -28.578 0.03 1 90.25 260 SER B C 1
ATOM 6141 O O . SER B 1 260 ? -6.879 -29.719 -0.146 1 90.25 260 SER B O 1
ATOM 6143 N N . ALA B 1 261 ? -8.57 -28.328 0.24 1 82.81 261 ALA B N 1
ATOM 6144 C CA . ALA B 1 261 ? -9.555 -29.406 0.378 1 82.81 261 ALA B CA 1
ATOM 6145 C C . ALA B 1 261 ? -9.695 -30.188 -0.921 1 82.81 261 ALA B C 1
ATOM 6147 O O . ALA B 1 261 ? -9.906 -31.406 -0.899 1 82.81 261 ALA B O 1
ATOM 6148 N N . GLU B 1 262 ? -9.453 -29.516 -1.983 1 82.81 262 GLU B N 1
ATOM 6149 C CA . GLU B 1 262 ? -9.641 -30.125 -3.301 1 82.81 262 GLU B CA 1
ATOM 6150 C C . GLU B 1 262 ? -8.5 -31.078 -3.646 1 82.81 262 GLU B C 1
ATOM 6152 O O . GLU B 1 262 ? -8.609 -31.875 -4.574 1 82.81 262 GLU B O 1
ATOM 6157 N N . ARG B 1 263 ? -7.48 -31.094 -2.822 1 88.62 263 ARG B N 1
ATOM 6158 C CA . ARG B 1 263 ? -6.305 -31.875 -3.16 1 88.62 263 ARG B CA 1
ATOM 6159 C C . ARG B 1 263 ? -6.094 -33 -2.154 1 88.62 263 ARG B C 1
ATOM 6161 O O . ARG B 1 263 ? -5.191 -33.844 -2.316 1 88.62 263 ARG B O 1
ATOM 6168 N N . GLY B 1 264 ? -6.93 -33.125 -1.225 1 90.69 264 GLY B N 1
ATOM 6169 C CA . GLY B 1 264 ? -6.758 -34.062 -0.149 1 90.69 264 GLY B CA 1
ATOM 6170 C C . GLY B 1 264 ? -6.707 -35.5 -0.635 1 90.69 264 GLY B C 1
ATOM 6171 O O . GLY B 1 264 ? -6 -36.344 -0.062 1 90.69 264 GLY B O 1
ATOM 6172 N N . ASP B 1 265 ? -7.375 -35.781 -1.677 1 91.44 265 ASP B N 1
ATOM 6173 C CA . ASP B 1 265 ? -7.504 -37.156 -2.135 1 91.44 265 ASP B CA 1
ATOM 6174 C C . ASP B 1 265 ? -6.328 -37.531 -3.029 1 91.44 265 ASP B C 1
ATOM 6176 O O . ASP B 1 265 ? -6.012 -38.719 -3.162 1 91.44 265 ASP B O 1
ATOM 6180 N N . ILE B 1 266 ? -5.672 -36.594 -3.611 1 92.38 266 ILE B N 1
ATOM 6181 C CA . ILE B 1 266 ? -4.641 -36.969 -4.578 1 92.38 266 ILE B CA 1
ATOM 6182 C C . ILE B 1 266 ? -3.266 -36.594 -4.031 1 92.38 266 ILE B C 1
ATOM 6184 O O . ILE B 1 266 ? -2.248 -36.812 -4.695 1 92.38 266 ILE B O 1
ATOM 6188 N N . ILE B 1 267 ? -3.127 -36.062 -2.85 1 96.81 267 ILE B N 1
ATOM 6189 C CA . ILE B 1 267 ? -1.896 -35.469 -2.328 1 96.81 267 ILE B CA 1
ATOM 6190 C C . ILE B 1 267 ? -0.883 -36.594 -2.035 1 96.81 267 ILE B C 1
ATOM 6192 O O . ILE B 1 267 ? 0.327 -36.375 -2.131 1 96.81 267 ILE B O 1
ATOM 6196 N N . ASN B 1 268 ? -1.35 -37.812 -1.714 1 97.25 268 ASN B N 1
ATOM 6197 C CA . ASN B 1 268 ? -0.455 -38.906 -1.37 1 97.25 268 ASN B CA 1
ATOM 6198 C C . ASN B 1 268 ? 0.473 -39.25 -2.529 1 97.25 268 ASN B C 1
ATOM 6200 O O . ASN B 1 268 ? 1.695 -39.25 -2.371 1 97.25 268 ASN B O 1
ATOM 6204 N N . ALA B 1 269 ? -0.14 -39.5 -3.65 1 96.44 269 ALA B N 1
ATOM 6205 C CA . ALA B 1 269 ? 0.63 -39.906 -4.828 1 96.44 269 ALA B CA 1
ATOM 6206 C C . ALA B 1 269 ? 1.584 -38.781 -5.258 1 96.44 269 ALA B C 1
ATOM 6208 O O . ALA B 1 269 ? 2.752 -39.031 -5.555 1 96.44 269 ALA B O 1
ATOM 6209 N N . GLY B 1 270 ? 1.038 -37.594 -5.289 1 97.38 270 GLY B N 1
ATOM 6210 C CA . GLY B 1 270 ? 1.873 -36.469 -5.652 1 97.38 270 GLY B CA 1
ATOM 6211 C C . GLY B 1 270 ? 3.059 -36.281 -4.723 1 97.38 270 GLY B C 1
ATOM 6212 O O . GLY B 1 270 ? 4.176 -36.031 -5.18 1 97.38 270 GLY B O 1
ATOM 6213 N N . ALA B 1 271 ? 2.842 -36.375 -3.457 1 98.31 271 ALA B N 1
ATOM 6214 C CA . ALA B 1 271 ? 3.889 -36.219 -2.451 1 98.31 271 ALA B CA 1
ATOM 6215 C C . ALA B 1 271 ? 4.984 -37.25 -2.621 1 98.31 271 ALA B C 1
ATOM 6217 O O . ALA B 1 271 ? 6.168 -36.969 -2.457 1 98.31 271 ALA B O 1
ATOM 6218 N N . LEU B 1 272 ? 4.594 -38.406 -2.922 1 98.5 272 LEU B N 1
ATOM 6219 C CA . LEU B 1 272 ? 5.555 -39.5 -3.08 1 98.5 272 LEU B CA 1
ATOM 6220 C C . LEU B 1 272 ? 6.43 -39.281 -4.312 1 98.5 272 LEU B C 1
ATOM 6222 O O . LEU B 1 272 ? 7.609 -39.625 -4.312 1 98.5 272 LEU B O 1
ATOM 6226 N N . ILE B 1 273 ? 5.852 -38.719 -5.367 1 98.44 273 ILE B N 1
ATOM 6227 C CA . ILE B 1 273 ? 6.645 -38.406 -6.547 1 98.44 273 ILE B CA 1
ATOM 6228 C C . ILE B 1 273 ? 7.727 -37.375 -6.168 1 98.44 273 ILE B C 1
ATOM 6230 O O . ILE B 1 273 ? 8.898 -37.562 -6.523 1 98.44 273 ILE B O 1
ATOM 6234 N N . VAL B 1 274 ? 7.355 -36.375 -5.434 1 98.62 274 VAL B N 1
ATOM 6235 C CA . VAL B 1 274 ? 8.281 -35.312 -5.012 1 98.62 274 VAL B CA 1
ATOM 6236 C C . VAL B 1 274 ? 9.391 -35.906 -4.148 1 98.62 274 VAL B C 1
ATOM 6238 O O . VAL B 1 274 ? 10.562 -35.594 -4.336 1 98.62 274 VAL B O 1
ATOM 6241 N N . ARG B 1 275 ? 8.992 -36.75 -3.229 1 98.31 275 ARG B N 1
ATOM 6242 C CA . ARG B 1 275 ? 9.953 -37.406 -2.344 1 98.31 275 ARG B CA 1
ATOM 6243 C C . ARG B 1 275 ? 11.008 -38.156 -3.145 1 98.31 275 ARG B C 1
ATOM 6245 O O . ARG B 1 275 ? 12.203 -38.031 -2.875 1 98.31 275 ARG B O 1
ATOM 6252 N N . GLU B 1 276 ? 10.539 -38.906 -4.094 1 98 276 GLU B N 1
ATOM 6253 C CA . GLU B 1 276 ? 11.461 -39.75 -4.848 1 98 276 GLU B CA 1
ATOM 6254 C C . GLU B 1 276 ? 12.391 -38.906 -5.719 1 98 276 GLU B C 1
ATOM 6256 O O . GLU B 1 276 ? 13.562 -39.25 -5.891 1 98 276 GLU B O 1
ATOM 6261 N N . ILE B 1 277 ? 11.898 -37.844 -6.312 1 98 277 ILE B N 1
ATOM 6262 C CA . ILE B 1 277 ? 12.742 -36.938 -7.098 1 98 277 ILE B CA 1
ATOM 6263 C C . ILE B 1 277 ? 13.867 -36.375 -6.223 1 98 277 ILE B C 1
ATOM 6265 O O . ILE B 1 277 ? 15.039 -36.406 -6.617 1 98 277 ILE B O 1
ATOM 6269 N N . LEU B 1 278 ? 13.516 -35.875 -5.062 1 98.06 278 LEU B N 1
ATOM 6270 C CA . LEU B 1 278 ? 14.492 -35.281 -4.156 1 98.06 278 LEU B CA 1
ATOM 6271 C C . LEU B 1 278 ? 15.5 -36.312 -3.676 1 98.06 278 LEU B C 1
ATOM 6273 O O . LEU B 1 278 ? 16.688 -36.031 -3.535 1 98.06 278 LEU B O 1
ATOM 6277 N N . THR B 1 279 ? 15 -37.531 -3.438 1 97.19 279 THR B N 1
ATOM 6278 C CA . THR B 1 279 ? 15.859 -38.594 -2.959 1 97.19 279 THR B CA 1
ATOM 6279 C C . THR B 1 279 ? 16.859 -39 -4.039 1 97.19 279 THR B C 1
ATOM 6281 O O . THR B 1 279 ? 18.062 -39.094 -3.785 1 97.19 279 THR B O 1
ATOM 6284 N N . LEU B 1 280 ? 16.359 -39.25 -5.223 1 96.81 280 LEU B N 1
ATOM 6285 C CA . LEU B 1 280 ? 17.172 -39.75 -6.312 1 96.81 280 LEU B CA 1
ATOM 6286 C C . LEU B 1 280 ? 18.219 -38.719 -6.746 1 96.81 280 LEU B C 1
ATOM 6288 O O . LEU B 1 280 ? 19.312 -39.094 -7.152 1 96.81 280 LEU B O 1
ATOM 6292 N N . THR B 1 281 ? 17.906 -37.469 -6.641 1 97.19 281 THR B N 1
ATOM 6293 C CA . THR B 1 281 ? 18.812 -36.406 -7.074 1 97.19 281 THR B CA 1
ATOM 6294 C C . THR B 1 281 ? 19.672 -35.906 -5.914 1 97.19 281 THR B C 1
ATOM 6296 O O . THR B 1 281 ? 20.5 -35.031 -6.086 1 97.19 281 THR B O 1
ATOM 6299 N N . LYS B 1 282 ? 19.406 -36.375 -4.703 1 97 282 LYS B N 1
ATOM 6300 C CA . LYS B 1 282 ? 20.109 -35.969 -3.49 1 97 282 LYS B CA 1
ATOM 6301 C C . LYS B 1 282 ? 20.047 -34.469 -3.281 1 97 282 LYS B C 1
ATOM 6303 O O . LYS B 1 282 ? 21.031 -33.844 -2.908 1 97 282 LYS B O 1
ATOM 6308 N N . ALA B 1 283 ? 18.922 -33.969 -3.68 1 97.19 283 ALA B N 1
ATOM 6309 C CA . ALA B 1 283 ? 18.734 -32.531 -3.553 1 97.19 283 ALA B CA 1
ATOM 6310 C C . ALA B 1 283 ? 18.703 -32.125 -2.086 1 97.19 283 ALA B C 1
ATOM 6312 O O . ALA B 1 283 ? 18.094 -32.781 -1.254 1 97.19 283 ALA B O 1
ATOM 6313 N N . GLU B 1 284 ? 19.297 -31 -1.73 1 96.94 284 GLU B N 1
ATOM 6314 C CA . GLU B 1 284 ? 19.297 -30.469 -0.371 1 96.94 284 GLU B CA 1
ATOM 6315 C C . GLU B 1 284 ? 18.016 -29.703 -0.078 1 96.94 284 GLU B C 1
ATOM 6317 O O . GLU B 1 284 ? 17.609 -29.594 1.077 1 96.94 284 GLU B O 1
ATOM 6322 N N . SER B 1 285 ? 17.5 -29.125 -1.121 1 97.69 285 SER B N 1
ATOM 6323 C CA . SER B 1 285 ? 16.297 -28.312 -0.978 1 97.69 285 SER B CA 1
ATOM 6324 C C . SER B 1 285 ? 15.484 -28.281 -2.271 1 97.69 285 SER B C 1
ATOM 6326 O O . SER B 1 285 ? 15.961 -28.719 -3.318 1 97.69 285 SER B O 1
ATOM 6328 N N . LEU B 1 286 ? 14.305 -27.891 -2.146 1 98.5 286 LEU B N 1
ATOM 6329 C CA . LEU B 1 286 ? 13.398 -27.641 -3.26 1 98.5 286 LEU B CA 1
ATOM 6330 C C . LEU B 1 286 ? 12.953 -26.172 -3.291 1 98.5 286 LEU B C 1
ATOM 6332 O O . LEU B 1 286 ? 12.508 -25.641 -2.277 1 98.5 286 LEU B O 1
ATOM 6336 N N . THR B 1 287 ? 13.172 -25.531 -4.43 1 98.69 287 THR B N 1
ATOM 6337 C CA . THR B 1 287 ? 12.641 -24.188 -4.645 1 98.69 287 THR B CA 1
ATOM 6338 C C . THR B 1 287 ? 11.281 -24.25 -5.336 1 98.69 287 THR B C 1
ATOM 6340 O O . THR B 1 287 ? 11.125 -24.922 -6.352 1 98.69 287 THR B O 1
ATOM 6343 N N . ILE B 1 288 ? 10.328 -23.484 -4.82 1 98.62 288 ILE B N 1
ATOM 6344 C CA . ILE B 1 288 ? 8.961 -23.5 -5.34 1 98.62 288 ILE B CA 1
ATOM 6345 C C . ILE B 1 288 ? 8.797 -22.391 -6.379 1 98.62 288 ILE B C 1
ATOM 6347 O O . ILE B 1 288 ? 9.109 -21.234 -6.109 1 98.62 288 ILE B O 1
ATOM 6351 N N . SER B 1 289 ? 8.289 -22.781 -7.504 1 98.56 289 SER B N 1
ATOM 6352 C CA . SER B 1 289 ? 7.973 -21.766 -8.508 1 98.56 289 SER B CA 1
ATOM 6353 C C . SER B 1 289 ? 6.469 -21.578 -8.656 1 98.56 289 SER B C 1
ATOM 6355 O O . SER B 1 289 ? 5.742 -22.547 -8.898 1 98.56 289 SER B O 1
ATOM 6357 N N . GLY B 1 290 ? 6.051 -20.359 -8.484 1 97 290 GLY B N 1
ATOM 6358 C CA . GLY B 1 290 ? 4.668 -20.031 -8.781 1 97 290 GLY B CA 1
ATOM 6359 C C . GLY B 1 290 ? 4.434 -19.734 -10.25 1 97 290 GLY B C 1
ATOM 6360 O O . GLY B 1 290 ? 3.297 -19.484 -10.664 1 97 290 GLY B O 1
ATOM 6361 N N . CYS B 1 291 ? 5.477 -19.812 -11.055 1 97.44 291 CYS B N 1
ATOM 6362 C CA . CYS B 1 291 ? 5.434 -19.531 -12.484 1 97.44 291 CYS B CA 1
ATOM 6363 C C . CYS B 1 291 ? 5.816 -20.766 -13.289 1 97.44 291 CYS B C 1
ATOM 6365 O O . CYS B 1 291 ? 6.789 -21.453 -12.969 1 97.44 291 CYS B O 1
ATOM 6367 N N . GLY B 1 292 ? 5.008 -21.094 -14.219 1 97.31 292 GLY B N 1
ATOM 6368 C CA . GLY B 1 292 ? 5.23 -22.266 -15.062 1 97.31 292 GLY B CA 1
ATOM 6369 C C . GLY B 1 292 ? 4.727 -22.078 -16.484 1 97.31 292 GLY B C 1
ATOM 6370 O O . GLY B 1 292 ? 5.059 -21.094 -17.141 1 97.31 292 GLY B O 1
ATOM 6371 N N . LEU B 1 293 ? 3.885 -22.969 -16.859 1 97.69 293 LEU B N 1
ATOM 6372 C CA . LEU B 1 293 ? 3.424 -23.047 -18.25 1 97.69 293 LEU B CA 1
ATOM 6373 C C . LEU B 1 293 ? 2.734 -21.766 -18.672 1 97.69 293 LEU B C 1
ATOM 6375 O O . LEU B 1 293 ? 2.986 -21.25 -19.766 1 97.69 293 LEU B O 1
ATOM 6379 N N . ARG B 1 294 ? 1.897 -21.125 -17.859 1 97.31 294 ARG B N 1
ATOM 6380 C CA . ARG B 1 294 ? 1.146 -19.922 -18.219 1 97.31 294 ARG B CA 1
ATOM 6381 C C . ARG B 1 294 ? 2.084 -18.766 -18.5 1 97.31 294 ARG B C 1
ATOM 6383 O O . ARG B 1 294 ? 1.938 -18.062 -19.5 1 97.31 294 ARG B O 1
ATOM 6390 N N . GLU B 1 295 ? 2.99 -18.594 -17.594 1 97.5 295 GLU B N 1
ATOM 6391 C CA . GLU B 1 295 ? 3.986 -17.547 -17.797 1 97.5 295 GLU B CA 1
ATOM 6392 C C . GLU B 1 295 ? 4.855 -17.844 -19.016 1 97.5 295 GLU B C 1
ATOM 6394 O O . GLU B 1 295 ? 5.215 -16.922 -19.766 1 97.5 295 GLU B O 1
ATOM 6399 N N . GLY B 1 296 ? 5.18 -19.125 -19.172 1 98.06 296 GLY B N 1
ATOM 6400 C CA . GLY B 1 296 ? 5.934 -19.516 -20.344 1 98.06 296 GLY B CA 1
ATOM 6401 C C . GLY B 1 296 ? 5.238 -19.141 -21.641 1 98.06 296 GLY B C 1
ATOM 6402 O O . GLY B 1 296 ? 5.879 -18.656 -22.578 1 98.06 296 GLY B O 1
ATOM 6403 N N . LEU B 1 297 ? 3.951 -19.391 -21.672 1 98.06 297 LEU B N 1
ATOM 6404 C CA . LEU B 1 297 ? 3.156 -19 -22.844 1 98.06 297 LEU B CA 1
ATOM 6405 C C . LEU B 1 297 ? 3.203 -17.5 -23.062 1 98.06 297 LEU B C 1
ATOM 6407 O O . LEU B 1 297 ? 3.336 -17.047 -24.203 1 98.06 297 LEU B O 1
ATOM 6411 N N . PHE B 1 298 ? 3.09 -16.766 -22.031 1 98.12 298 PHE B N 1
ATOM 6412 C CA . PHE B 1 298 ? 3.125 -15.305 -22.109 1 98.12 298 PHE B CA 1
ATOM 6413 C C . PHE B 1 298 ? 4.453 -14.828 -22.688 1 98.12 298 PHE B C 1
ATOM 6415 O O . PHE B 1 298 ? 4.48 -14.047 -23.641 1 98.12 298 PHE B O 1
ATOM 6422 N N . TYR B 1 299 ? 5.547 -15.305 -22.109 1 98 299 TYR B N 1
ATOM 6423 C CA . TYR B 1 299 ? 6.863 -14.812 -22.516 1 98 299 TYR B CA 1
ATOM 6424 C C . TYR B 1 299 ? 7.203 -15.266 -23.922 1 98 299 TYR B C 1
ATOM 6426 O O . TYR B 1 299 ? 7.902 -14.555 -24.656 1 98 299 TYR B O 1
ATOM 6434 N N . HIS B 1 300 ? 6.699 -16.438 -24.25 1 96.88 300 HIS B N 1
ATOM 6435 C CA . HIS B 1 300 ? 6.883 -16.891 -25.625 1 96.88 300 HIS B CA 1
ATOM 6436 C C . HIS B 1 300 ? 6.277 -15.891 -26.625 1 96.88 300 HIS B C 1
ATOM 6438 O O . HIS B 1 300 ? 6.828 -15.68 -27.703 1 96.88 300 HIS B O 1
ATOM 6444 N N . TRP B 1 301 ? 5.172 -15.383 -26.266 1 97.19 301 TRP B N 1
ATOM 6445 C CA . TRP B 1 301 ? 4.516 -14.375 -27.094 1 97.19 301 TRP B CA 1
ATOM 6446 C C . TRP B 1 301 ? 5.188 -13.016 -26.938 1 97.19 301 TRP B C 1
ATOM 6448 O O . TRP B 1 301 ? 5.402 -12.305 -27.906 1 97.19 301 TRP B O 1
ATOM 6458 N N . TYR B 1 302 ? 5.562 -12.633 -25.781 1 98.06 302 TYR B N 1
ATOM 6459 C CA . TYR B 1 302 ? 6.02 -11.312 -25.391 1 98.06 302 TYR B CA 1
ATOM 6460 C C . TYR B 1 302 ? 7.426 -11.039 -25.906 1 98.06 302 TYR B C 1
ATOM 6462 O O . TYR B 1 302 ? 7.707 -9.953 -26.422 1 98.06 302 TYR B O 1
ATOM 6470 N N . ASP B 1 303 ? 8.328 -12 -25.812 1 97.69 303 ASP B N 1
ATOM 6471 C CA . ASP B 1 303 ? 9.766 -11.789 -26 1 97.69 303 ASP B CA 1
ATOM 6472 C C . ASP B 1 303 ? 10.078 -11.328 -27.422 1 97.69 303 ASP B C 1
ATOM 6474 O O . ASP B 1 303 ? 10.805 -10.359 -27.609 1 97.69 303 ASP B O 1
ATOM 6478 N N . PRO B 1 304 ? 9.5 -12 -28.438 1 97.19 304 PRO B N 1
ATOM 6479 C CA . PRO B 1 304 ? 9.844 -11.594 -29.797 1 97.19 304 PRO B CA 1
ATOM 6480 C C . PRO B 1 304 ? 9.398 -10.172 -30.125 1 97.19 304 PRO B C 1
ATOM 6482 O O . PRO B 1 304 ? 9.93 -9.547 -31.047 1 97.19 304 PRO B O 1
ATOM 6485 N N . ILE B 1 305 ? 8.477 -9.641 -29.375 1 96.62 305 ILE B N 1
ATOM 6486 C CA . ILE B 1 305 ? 7.898 -8.336 -29.672 1 96.62 305 ILE B CA 1
ATOM 6487 C C . ILE B 1 305 ? 8.578 -7.266 -28.828 1 96.62 305 ILE B C 1
ATOM 6489 O O . ILE B 1 305 ? 8.961 -6.211 -29.328 1 96.62 305 ILE B O 1
ATOM 6493 N N . TYR B 1 306 ? 8.82 -7.59 -27.531 1 96.88 306 TYR B N 1
ATOM 6494 C CA . TYR B 1 306 ? 9.172 -6.512 -26.609 1 96.88 306 TYR B CA 1
ATOM 6495 C C . TYR B 1 306 ? 10.539 -6.754 -25.984 1 96.88 306 TYR B C 1
ATOM 6497 O O . TYR B 1 306 ? 11.133 -5.848 -25.391 1 96.88 306 TYR B O 1
ATOM 6505 N N . ASP B 1 307 ? 11.086 -7.957 -26.047 1 96.69 307 ASP B N 1
ATOM 6506 C CA . ASP B 1 307 ? 12.328 -8.281 -25.344 1 96.69 307 ASP B CA 1
ATOM 6507 C C . ASP B 1 307 ? 13.258 -9.102 -26.234 1 96.69 307 ASP B C 1
ATOM 6509 O O . ASP B 1 307 ? 13.727 -10.164 -25.828 1 96.69 307 ASP B O 1
ATOM 6513 N N . LYS B 1 308 ? 13.609 -8.648 -27.375 1 92.88 308 LYS B N 1
ATOM 6514 C CA . LYS B 1 308 ? 14.445 -9.328 -28.359 1 92.88 308 LYS B CA 1
ATOM 6515 C C . LYS B 1 308 ? 15.859 -9.547 -27.812 1 92.88 308 LYS B C 1
ATOM 6517 O O . LYS B 1 308 ? 16.516 -10.531 -28.156 1 92.88 308 LYS B O 1
ATOM 6522 N N . ASN B 1 309 ? 16.266 -8.656 -26.891 1 92.62 309 ASN B N 1
ATOM 6523 C CA . ASN B 1 309 ? 17.625 -8.719 -26.375 1 92.62 309 ASN B CA 1
ATOM 6524 C C . ASN B 1 309 ? 17.703 -9.562 -25.109 1 92.62 309 ASN B C 1
ATOM 6526 O O . ASN B 1 309 ? 18.766 -9.68 -24.484 1 92.62 309 ASN B O 1
ATOM 6530 N N . LYS B 1 310 ? 16.641 -10.117 -24.641 1 93.62 310 LYS B N 1
ATOM 6531 C CA . LYS B 1 310 ? 16.531 -11.016 -23.5 1 93.62 310 LYS B CA 1
ATOM 6532 C C . LYS B 1 310 ? 16.969 -10.328 -22.219 1 93.62 310 LYS B C 1
ATOM 6534 O O . LYS B 1 310 ? 17.703 -10.906 -21.406 1 93.62 310 LYS B O 1
ATOM 6539 N N . GLU B 1 311 ? 16.641 -9.094 -22.078 1 92.56 311 GLU B N 1
ATOM 6540 C CA . GLU B 1 311 ? 16.938 -8.32 -20.891 1 92.56 311 GLU B CA 1
ATOM 6541 C C . GLU B 1 311 ? 16.234 -8.891 -19.656 1 92.56 311 GLU B C 1
ATOM 6543 O O . GLU B 1 311 ? 16.75 -8.828 -18.547 1 92.56 311 GLU B O 1
ATOM 6548 N N . LEU B 1 312 ? 15.109 -9.445 -19.906 1 92.31 312 LEU B N 1
ATOM 6549 C CA . LEU B 1 312 ? 14.336 -10 -18.797 1 92.31 312 LEU B CA 1
ATOM 6550 C C . LEU B 1 312 ? 15.094 -11.133 -18.109 1 92.31 312 LEU B C 1
ATOM 6552 O O . LEU B 1 312 ? 14.984 -11.32 -16.906 1 92.31 312 LEU B O 1
ATOM 6556 N N . GLN B 1 313 ? 15.875 -11.82 -18.875 1 90.62 313 GLN B N 1
ATOM 6557 C CA . GLN B 1 313 ? 16.625 -12.945 -18.328 1 90.62 313 GLN B CA 1
ATOM 6558 C C . GLN B 1 313 ? 18 -12.5 -17.828 1 90.62 313 GLN B C 1
ATOM 6560 O O . GLN B 1 313 ? 18.453 -12.938 -16.766 1 90.62 313 GLN B O 1
ATOM 6565 N N . HIS B 1 314 ? 18.625 -11.586 -18.516 1 90.81 314 HIS B N 1
ATOM 6566 C CA . HIS B 1 314 ? 19.969 -11.148 -18.188 1 90.81 314 HIS B CA 1
ATOM 6567 C C . HIS B 1 314 ? 19.984 -10.211 -17 1 90.81 314 HIS B C 1
ATOM 6569 O O . HIS B 1 314 ? 20.891 -10.258 -16.156 1 90.81 314 HIS B O 1
ATOM 6575 N N . ASN B 1 315 ? 18.984 -9.375 -16.922 1 94.44 315 ASN B N 1
ATOM 6576 C CA . ASN B 1 315 ? 18.797 -8.406 -15.844 1 94.44 315 ASN B CA 1
ATOM 6577 C C . ASN B 1 315 ? 17.422 -8.539 -15.203 1 94.44 315 ASN B C 1
ATOM 6579 O O . ASN B 1 315 ? 16.688 -7.551 -15.086 1 94.44 315 ASN B O 1
ATOM 6583 N N . MET B 1 316 ? 17.219 -9.758 -14.773 1 97 316 MET B N 1
ATOM 6584 C CA . MET B 1 316 ? 15.867 -10.156 -14.367 1 97 316 MET B CA 1
ATOM 6585 C C . MET B 1 316 ? 15.312 -9.195 -13.32 1 97 316 MET B C 1
ATOM 6587 O O . MET B 1 316 ? 14.227 -8.641 -13.492 1 97 316 MET B O 1
ATOM 6591 N N . LEU B 1 317 ? 16.078 -8.992 -12.219 1 98.12 317 LEU B N 1
ATOM 6592 C CA . LEU B 1 317 ? 15.578 -8.18 -11.117 1 98.12 317 LEU B CA 1
ATOM 6593 C C . LEU B 1 317 ? 15.336 -6.742 -11.555 1 98.12 317 LEU B C 1
ATOM 6595 O O . LEU B 1 317 ? 14.266 -6.184 -11.312 1 98.12 317 LEU B O 1
ATOM 6599 N N . LEU B 1 318 ? 16.281 -6.141 -12.258 1 97.62 318 LEU B N 1
ATOM 6600 C CA . LEU B 1 318 ? 16.156 -4.766 -12.719 1 97.62 318 LEU B CA 1
ATOM 6601 C C . LEU B 1 318 ? 14.969 -4.625 -13.672 1 97.62 318 LEU B C 1
ATOM 6603 O O . LEU B 1 318 ? 14.188 -3.678 -13.562 1 97.62 318 LEU B O 1
ATOM 6607 N N . SER B 1 319 ? 14.852 -5.566 -14.617 1 97.56 319 SER B N 1
ATOM 6608 C CA . SER B 1 319 ? 13.758 -5.516 -15.586 1 97.56 319 SER B CA 1
ATOM 6609 C C . SER B 1 319 ? 12.406 -5.641 -14.891 1 97.56 319 SER B C 1
ATOM 6611 O O . SER B 1 319 ? 11.453 -4.957 -15.258 1 97.56 319 SER B O 1
ATOM 6613 N N . SER B 1 320 ? 12.375 -6.52 -13.922 1 98.19 320 SER B N 1
ATOM 6614 C CA . SER B 1 320 ? 11.133 -6.73 -13.188 1 98.19 320 SER B CA 1
ATOM 6615 C C . SER B 1 320 ? 10.758 -5.496 -12.367 1 98.19 320 SER B C 1
ATOM 6617 O O . SER B 1 320 ? 9.594 -5.102 -12.336 1 98.19 320 SER B O 1
ATOM 6619 N N . VAL B 1 321 ? 11.711 -4.855 -11.703 1 98.31 321 VAL B N 1
ATOM 6620 C CA . VAL B 1 321 ? 11.477 -3.646 -10.914 1 98.31 321 VAL B CA 1
ATOM 6621 C C . VAL B 1 321 ? 11.039 -2.51 -11.836 1 98.31 321 VAL B C 1
ATOM 6623 O O . VAL B 1 321 ? 10.102 -1.771 -11.516 1 98.31 321 VAL B O 1
ATOM 6626 N N . ARG B 1 322 ? 11.688 -2.391 -12.961 1 97.25 322 ARG B N 1
ATOM 6627 C CA . ARG B 1 322 ? 11.344 -1.339 -13.914 1 97.25 322 ARG B CA 1
ATOM 6628 C C . ARG B 1 322 ? 9.922 -1.517 -14.438 1 97.25 322 ARG B C 1
ATOM 6630 O O . ARG B 1 322 ? 9.188 -0.54 -14.602 1 97.25 322 ARG B O 1
ATOM 6637 N N . ASN B 1 323 ? 9.57 -2.73 -14.727 1 97.69 323 ASN B N 1
ATOM 6638 C CA . ASN B 1 323 ? 8.203 -2.986 -15.148 1 97.69 323 ASN B CA 1
ATOM 6639 C C . ASN B 1 323 ? 7.199 -2.557 -14.078 1 97.69 323 ASN B C 1
ATOM 6641 O O . ASN B 1 323 ? 6.242 -1.837 -14.367 1 97.69 323 ASN B O 1
ATOM 6645 N N . TYR B 1 324 ? 7.434 -2.986 -12.859 1 97.81 324 TYR B N 1
ATOM 6646 C CA . TYR B 1 324 ? 6.547 -2.635 -11.758 1 97.81 324 TYR B CA 1
ATOM 6647 C C . TYR B 1 324 ? 6.465 -1.123 -11.578 1 97.81 324 TYR B C 1
ATOM 6649 O O . TYR B 1 324 ? 5.375 -0.558 -11.492 1 97.81 324 TYR B O 1
ATOM 6657 N N . TYR B 1 325 ? 7.641 -0.521 -11.5 1 97.44 325 TYR B N 1
ATOM 6658 C CA . TYR B 1 325 ? 7.746 0.924 -11.336 1 97.44 325 TYR B CA 1
ATOM 6659 C C . TYR B 1 325 ? 6.938 1.658 -12.398 1 97.44 325 TYR B C 1
ATOM 6661 O O . TYR B 1 325 ? 6.258 2.643 -12.102 1 97.44 325 TYR B O 1
ATOM 6669 N N . SER B 1 326 ? 6.941 1.156 -13.594 1 96.31 326 SER B N 1
ATOM 6670 C CA . SER B 1 326 ? 6.301 1.812 -14.727 1 96.31 326 SER B CA 1
ATOM 6671 C C . SER B 1 326 ? 4.781 1.681 -14.648 1 96.31 326 SER B C 1
ATOM 6673 O O . SER B 1 326 ? 4.059 2.41 -15.328 1 96.31 326 SER B O 1
ATOM 6675 N N . THR B 1 327 ? 4.309 0.77 -13.844 1 95.44 327 THR B N 1
ATOM 6676 C CA . THR B 1 327 ? 2.863 0.631 -13.688 1 95.44 327 THR B CA 1
ATOM 6677 C C . THR B 1 327 ? 2.326 1.657 -12.688 1 95.44 327 THR B C 1
ATOM 6679 O O . THR B 1 327 ? 1.115 1.871 -12.602 1 95.44 327 THR B O 1
ATOM 6682 N N . LEU B 1 328 ? 3.164 2.291 -11.891 1 95.06 328 LEU B N 1
ATOM 6683 C CA . LEU B 1 328 ? 2.762 3.227 -10.844 1 95.06 328 LEU B CA 1
ATOM 6684 C C . LEU B 1 328 ? 2.598 4.633 -11.414 1 95.06 328 LEU B C 1
ATOM 6686 O O . LEU B 1 328 ? 3.316 5.023 -12.336 1 95.06 328 LEU B O 1
ATOM 6690 N N . PRO B 1 329 ? 1.694 5.41 -10.867 1 91.75 329 PRO B N 1
ATOM 6691 C CA . PRO B 1 329 ? 1.462 6.773 -11.352 1 91.75 329 PRO B CA 1
ATOM 6692 C C . PRO B 1 329 ? 2.434 7.789 -10.75 1 91.75 329 PRO B C 1
ATOM 6694 O O . PRO B 1 329 ? 2.006 8.805 -10.203 1 91.75 329 PRO B O 1
ATOM 6697 N N . LEU B 1 330 ? 3.695 7.477 -10.852 1 90 330 LEU B N 1
ATOM 6698 C CA . LEU B 1 330 ? 4.719 8.383 -10.344 1 90 330 LEU B CA 1
ATOM 6699 C C . LEU B 1 330 ? 5.172 9.352 -11.43 1 90 330 LEU B C 1
ATOM 6701 O O . LEU B 1 330 ? 5.164 9.016 -12.617 1 90 330 LEU B O 1
ATOM 6705 N N . LYS B 1 331 ? 5.562 10.578 -11.07 1 81 331 LYS B N 1
ATOM 6706 C CA . LYS B 1 331 ? 5.773 11.594 -12.094 1 81 331 LYS B CA 1
ATOM 6707 C C . LYS B 1 331 ? 7.215 12.102 -12.078 1 81 331 LYS B C 1
ATOM 6709 O O . LYS B 1 331 ? 7.695 12.648 -13.07 1 81 331 LYS B O 1
ATOM 6714 N N . ASP B 1 332 ? 7.871 11.898 -11 1 87.25 332 ASP B N 1
ATOM 6715 C CA . ASP B 1 332 ? 9.195 12.5 -10.914 1 87.25 332 ASP B CA 1
ATOM 6716 C C . ASP B 1 332 ? 10.289 11.445 -11.109 1 87.25 332 ASP B C 1
ATOM 6718 O O . ASP B 1 332 ? 11.102 11.219 -10.211 1 87.25 332 ASP B O 1
ATOM 6722 N N . HIS B 1 333 ? 10.523 11 -12.305 1 91.94 333 HIS B N 1
ATOM 6723 C CA . HIS B 1 333 ? 11.469 9.938 -12.633 1 91.94 333 HIS B CA 1
ATOM 6724 C C . HIS B 1 333 ? 12.906 10.445 -12.578 1 91.94 333 HIS B C 1
ATOM 6726 O O . HIS B 1 333 ? 13.812 9.695 -12.211 1 91.94 333 HIS B O 1
ATOM 6732 N N . ASP B 1 334 ? 13.086 11.719 -12.938 1 92.62 334 ASP B N 1
ATOM 6733 C CA . ASP B 1 334 ? 14.438 12.273 -12.922 1 92.62 334 ASP B CA 1
ATOM 6734 C C . ASP B 1 334 ? 14.992 12.32 -11.5 1 92.62 334 ASP B C 1
ATOM 6736 O O . ASP B 1 334 ? 16.156 11.953 -11.266 1 92.62 334 ASP B O 1
ATOM 6740 N N . HIS B 1 335 ? 14.156 12.758 -10.586 1 93.75 335 HIS B N 1
ATOM 6741 C CA . HIS B 1 335 ? 14.555 12.773 -9.188 1 93.75 335 HIS B CA 1
ATOM 6742 C C . HIS B 1 335 ? 14.906 11.375 -8.695 1 93.75 335 HIS B C 1
ATOM 6744 O O . HIS B 1 335 ? 15.938 11.18 -8.047 1 93.75 335 HIS B O 1
ATOM 6750 N N . THR B 1 336 ? 14.117 10.43 -9.047 1 96.38 336 THR B N 1
ATOM 6751 C CA . THR B 1 336 ? 14.312 9.055 -8.594 1 96.38 336 THR B CA 1
ATOM 6752 C C . THR B 1 336 ? 15.625 8.5 -9.125 1 96.38 336 THR B C 1
ATOM 6754 O O . THR B 1 336 ? 16.422 7.93 -8.367 1 96.38 336 THR B O 1
ATOM 6757 N N . ARG B 1 337 ? 15.898 8.68 -10.398 1 96.88 337 ARG B N 1
ATOM 6758 C CA . ARG B 1 337 ? 17.125 8.172 -11.016 1 96.88 337 ARG B CA 1
ATOM 6759 C C . ARG B 1 337 ? 18.344 8.883 -10.461 1 96.88 337 ARG B C 1
ATOM 6761 O O . ARG B 1 337 ? 19.391 8.266 -10.25 1 96.88 337 ARG B O 1
ATOM 6768 N N . TYR B 1 338 ? 18.172 10.164 -10.258 1 96.81 338 TYR B N 1
ATOM 6769 C CA . TYR B 1 338 ? 19.281 10.984 -9.758 1 96.81 338 TYR B CA 1
ATOM 6770 C C . TYR B 1 338 ? 19.656 10.57 -8.344 1 96.81 338 TYR B C 1
ATOM 6772 O O . TYR B 1 338 ? 20.844 10.383 -8.047 1 96.81 338 TYR B O 1
ATOM 6780 N N . VAL B 1 339 ? 18.688 10.398 -7.488 1 97.81 339 VAL B N 1
ATOM 6781 C CA . VAL B 1 339 ? 18.922 9.961 -6.117 1 97.81 339 VAL B CA 1
ATOM 6782 C C . VAL B 1 339 ? 19.562 8.578 -6.117 1 97.81 339 VAL B C 1
ATOM 6784 O O . VAL B 1 339 ? 20.484 8.312 -5.352 1 97.81 339 VAL B O 1
ATOM 6787 N N . THR B 1 340 ? 19.078 7.727 -6.969 1 98.5 340 THR B N 1
ATOM 6788 C CA . THR B 1 340 ? 19.641 6.387 -7.09 1 98.5 340 THR B CA 1
ATOM 6789 C C . THR B 1 340 ? 21.109 6.453 -7.5 1 98.5 340 THR B C 1
ATOM 6791 O O . THR B 1 340 ? 21.953 5.766 -6.922 1 98.5 340 THR B O 1
ATOM 6794 N N . ALA B 1 341 ? 21.406 7.289 -8.484 1 98.38 341 ALA B N 1
ATOM 6795 C CA . ALA B 1 341 ? 22.766 7.441 -8.969 1 98.38 341 ALA B CA 1
ATOM 6796 C C . ALA B 1 341 ? 23.688 7.934 -7.859 1 98.38 341 ALA B C 1
ATOM 6798 O O . ALA B 1 341 ? 24.812 7.445 -7.715 1 98.38 341 ALA B O 1
ATOM 6799 N N . LEU B 1 342 ? 23.219 8.883 -7.105 1 98.25 342 LEU B N 1
ATOM 6800 C CA . LEU B 1 342 ? 24 9.414 -5.992 1 98.25 342 LEU B CA 1
ATOM 6801 C C . LEU B 1 342 ? 24.297 8.328 -4.965 1 98.25 342 LEU B C 1
ATOM 6803 O O . LEU B 1 342 ? 25.438 8.188 -4.52 1 98.25 342 LEU B O 1
ATOM 6807 N N . ALA B 1 343 ? 23.297 7.586 -4.586 1 98.31 343 ALA B N 1
ATOM 6808 C CA . ALA B 1 343 ? 23.453 6.516 -3.605 1 98.31 343 ALA B CA 1
ATOM 6809 C C . ALA B 1 343 ? 24.453 5.465 -4.094 1 98.31 343 ALA B C 1
ATOM 6811 O O . ALA B 1 343 ? 25.312 5.016 -3.334 1 98.31 343 ALA B O 1
ATOM 6812 N N . LEU B 1 344 ? 24.328 5.082 -5.332 1 98.38 344 LEU B N 1
ATOM 6813 C CA . LEU B 1 344 ? 25.203 4.07 -5.906 1 98.38 344 LEU B CA 1
ATOM 6814 C C . LEU B 1 344 ? 26.641 4.582 -5.996 1 98.38 344 LEU B C 1
ATOM 6816 O O . LEU B 1 344 ? 27.594 3.824 -5.793 1 98.38 344 LEU B O 1
ATOM 6820 N N . SER B 1 345 ? 26.781 5.832 -6.359 1 97.88 345 SER B N 1
ATOM 6821 C CA . SER B 1 345 ? 28.125 6.418 -6.398 1 97.88 345 SER B CA 1
ATOM 6822 C C . SER B 1 345 ? 28.797 6.344 -5.035 1 97.88 345 SER B C 1
ATOM 6824 O O . SER B 1 345 ? 29.969 5.98 -4.938 1 97.88 345 SER B O 1
ATOM 6826 N N . MET B 1 346 ? 28.078 6.664 -4.047 1 97 346 MET B N 1
ATOM 6827 C CA . MET B 1 346 ? 28.609 6.566 -2.691 1 97 346 MET B CA 1
ATOM 6828 C C . MET B 1 346 ? 28.969 5.125 -2.348 1 97 346 MET B C 1
ATOM 6830 O O . MET B 1 346 ? 30.031 4.859 -1.784 1 97 346 MET B O 1
ATOM 6834 N N . PHE B 1 347 ? 28.078 4.207 -2.666 1 97.44 347 PHE B N 1
ATOM 6835 C CA . PHE B 1 347 ? 28.312 2.791 -2.418 1 97.44 347 PHE B CA 1
ATOM 6836 C C . PHE B 1 347 ? 29.609 2.336 -3.074 1 97.44 347 PHE B C 1
ATOM 6838 O O . PHE B 1 347 ? 30.453 1.688 -2.432 1 97.44 347 PHE B O 1
ATOM 6845 N N . ASP B 1 348 ? 29.766 2.646 -4.332 1 97.31 348 ASP B N 1
ATOM 6846 C CA . ASP B 1 348 ? 30.906 2.193 -5.105 1 97.31 348 ASP B CA 1
ATOM 6847 C C . ASP B 1 348 ? 32.219 2.701 -4.5 1 97.31 348 ASP B C 1
ATOM 6849 O O . ASP B 1 348 ? 33.25 2.008 -4.539 1 97.31 348 ASP B O 1
ATOM 6853 N N . GLN B 1 349 ? 32.156 3.838 -3.949 1 96.12 349 GLN B N 1
ATOM 6854 C CA . GLN B 1 349 ? 33.375 4.473 -3.449 1 96.12 349 GLN B CA 1
ATOM 6855 C C . GLN B 1 349 ? 33.656 4.055 -2.01 1 96.12 349 GLN B C 1
ATOM 6857 O O . GLN B 1 349 ? 34.812 4.008 -1.59 1 96.12 349 GLN B O 1
ATOM 6862 N N . TRP B 1 350 ? 32.656 3.717 -1.246 1 94.31 350 TRP B N 1
ATOM 6863 C CA . TRP B 1 350 ? 32.812 3.377 0.161 1 94.31 350 TRP B CA 1
ATOM 6864 C C . TRP B 1 350 ? 32.656 1.88 0.388 1 94.31 350 TRP B C 1
ATOM 6866 O O . TRP B 1 350 ? 32.719 1.405 1.524 1 94.31 350 TRP B O 1
ATOM 6876 N N . ARG B 1 351 ? 32.438 1.083 -0.614 1 91.12 351 ARG B N 1
ATOM 6877 C CA . ARG B 1 351 ? 32.094 -0.33 -0.465 1 91.12 351 ARG B CA 1
ATOM 6878 C C . ARG B 1 351 ? 33.219 -1.088 0.239 1 91.12 351 ARG B C 1
ATOM 6880 O O . ARG B 1 351 ? 32.969 -2.025 0.996 1 91.12 351 ARG B O 1
ATOM 6887 N N . LYS B 1 352 ? 34.438 -0.725 0.063 1 90.38 352 LYS B N 1
ATOM 6888 C CA . LYS B 1 352 ? 35.562 -1.446 0.641 1 90.38 352 LYS B CA 1
ATOM 6889 C C . LYS B 1 352 ? 35.625 -1.283 2.158 1 90.38 352 LYS B C 1
ATOM 6891 O O . LYS B 1 352 ? 35.906 -2.234 2.883 1 90.38 352 LYS B O 1
ATOM 6896 N N . ILE B 1 353 ? 35.25 -0.165 2.621 1 90.12 353 ILE B N 1
ATOM 6897 C CA . ILE B 1 353 ? 35.312 0.105 4.055 1 90.12 353 ILE B CA 1
ATOM 6898 C C . ILE B 1 353 ? 34.281 -0.741 4.781 1 90.12 353 ILE B C 1
ATOM 6900 O O . ILE B 1 353 ? 34.5 -1.168 5.918 1 90.12 353 ILE B O 1
ATOM 6904 N N . TYR B 1 354 ? 33.219 -1.061 4.141 1 91.19 354 TYR B N 1
ATOM 6905 C CA . TYR B 1 354 ? 32.156 -1.799 4.785 1 91.19 354 TYR B CA 1
ATOM 6906 C C . TYR B 1 354 ? 32.125 -3.254 4.336 1 91.19 354 TYR B C 1
ATOM 6908 O O . TYR B 1 354 ? 31.266 -4.031 4.746 1 91.19 354 TYR B O 1
ATOM 6916 N N . GLN B 1 355 ? 33.031 -3.605 3.436 1 91.44 355 GLN B N 1
ATOM 6917 C CA . GLN B 1 355 ? 33.125 -4.965 2.916 1 91.44 355 GLN B CA 1
ATOM 6918 C C . GLN B 1 355 ? 31.766 -5.441 2.395 1 91.44 355 GLN B C 1
ATOM 6920 O O . GLN B 1 355 ? 31.281 -6.516 2.771 1 91.44 355 GLN B O 1
ATOM 6925 N N . MET B 1 356 ? 31.172 -4.664 1.602 1 93.75 356 MET B N 1
ATOM 6926 C CA . MET B 1 356 ? 29.828 -4.926 1.1 1 93.75 356 MET B CA 1
ATOM 6927 C C . MET B 1 356 ? 29.859 -5.891 -0.081 1 93.75 356 MET B C 1
ATOM 6929 O O . MET B 1 356 ? 30.609 -5.684 -1.035 1 93.75 356 MET B O 1
ATOM 6933 N N . PRO B 1 357 ? 29.062 -6.949 0.044 1 94.44 357 PRO B N 1
ATOM 6934 C CA . PRO B 1 357 ? 28.938 -7.809 -1.136 1 94.44 357 PRO B CA 1
ATOM 6935 C C . PRO B 1 357 ? 28.312 -7.082 -2.328 1 94.44 357 PRO B C 1
ATOM 6937 O O . PRO B 1 357 ? 27.516 -6.164 -2.148 1 94.44 357 PRO B O 1
ATOM 6940 N N . ASP B 1 358 ? 28.578 -7.523 -3.512 1 95.12 358 ASP B N 1
ATOM 6941 C CA . ASP B 1 358 ? 28.125 -6.914 -4.754 1 95.12 358 ASP B CA 1
ATOM 6942 C C . ASP B 1 358 ? 26.594 -6.898 -4.824 1 95.12 358 ASP B C 1
ATOM 6944 O O . ASP B 1 358 ? 26 -5.949 -5.332 1 95.12 358 ASP B O 1
ATOM 6948 N N . ARG B 1 359 ? 26.016 -7.887 -4.332 1 96.56 359 ARG B N 1
ATOM 6949 C CA . ARG B 1 359 ? 24.562 -8 -4.426 1 96.56 359 ARG B CA 1
ATOM 6950 C C . ARG B 1 359 ? 23.875 -6.879 -3.658 1 96.56 359 ARG B C 1
ATOM 6952 O O . ARG B 1 359 ? 22.766 -6.469 -4.012 1 96.56 359 ARG B O 1
ATOM 6959 N N . MET B 1 360 ? 24.578 -6.363 -2.666 1 97.5 360 MET B N 1
ATOM 6960 C CA . MET B 1 360 ? 24.016 -5.266 -1.893 1 97.5 360 MET B CA 1
ATOM 6961 C C . MET B 1 360 ? 23.906 -4 -2.738 1 97.5 360 MET B C 1
ATOM 6963 O O . MET B 1 360 ? 23 -3.191 -2.543 1 97.5 360 MET B O 1
ATOM 6967 N N . ARG B 1 361 ? 24.828 -3.822 -3.705 1 98.06 361 ARG B N 1
ATOM 6968 C CA . ARG B 1 361 ? 24.719 -2.705 -4.637 1 98.06 361 ARG B CA 1
ATOM 6969 C C . ARG B 1 361 ? 23.438 -2.797 -5.457 1 98.06 361 ARG B C 1
ATOM 6971 O O . ARG B 1 361 ? 22.781 -1.784 -5.699 1 98.06 361 ARG B O 1
ATOM 6978 N N . THR B 1 362 ? 23.156 -4.023 -5.863 1 98 362 THR B N 1
ATOM 6979 C CA . THR B 1 362 ? 21.953 -4.27 -6.641 1 98 362 THR B CA 1
ATOM 6980 C C . THR B 1 362 ? 20.703 -3.936 -5.824 1 98 362 THR B C 1
ATOM 6982 O O . THR B 1 362 ? 19.781 -3.297 -6.328 1 98 362 THR B O 1
ATOM 6985 N N . LEU B 1 363 ? 20.703 -4.371 -4.59 1 98.5 363 LEU B N 1
ATOM 6986 C CA . LEU B 1 363 ? 19.547 -4.105 -3.738 1 98.5 363 LEU B CA 1
ATOM 6987 C C . LEU B 1 363 ? 19.391 -2.611 -3.48 1 98.5 363 LEU B C 1
ATOM 6989 O O . LEU B 1 363 ? 18.281 -2.098 -3.428 1 98.5 363 LEU B O 1
ATOM 6993 N N . LEU B 1 364 ? 20.5 -1.902 -3.33 1 98.69 364 LEU B N 1
ATOM 6994 C CA . LEU B 1 364 ? 20.438 -0.452 -3.178 1 98.69 364 LEU B CA 1
ATOM 6995 C C . LEU B 1 364 ? 19.875 0.207 -4.43 1 98.69 364 LEU B C 1
ATOM 6997 O O . LEU B 1 364 ? 19.094 1.158 -4.336 1 98.69 364 LEU B O 1
ATOM 7001 N N . HIS B 1 365 ? 20.312 -0.302 -5.559 1 98.69 365 HIS B N 1
ATOM 7002 C CA . HIS B 1 365 ? 19.797 0.179 -6.836 1 98.69 365 HIS B CA 1
ATOM 7003 C C . HIS B 1 365 ? 18.266 0.056 -6.898 1 98.69 365 HIS B C 1
ATOM 7005 O O . HIS B 1 365 ? 17.578 1.017 -7.246 1 98.69 365 HIS B O 1
ATOM 7011 N N . MET B 1 366 ? 17.766 -1.1 -6.551 1 98.75 366 MET B N 1
ATOM 7012 C CA . MET B 1 366 ? 16.312 -1.324 -6.574 1 98.75 366 MET B CA 1
ATOM 7013 C C . MET B 1 366 ? 15.617 -0.44 -5.551 1 98.75 366 MET B C 1
ATOM 7015 O O . MET B 1 366 ? 14.562 0.136 -5.844 1 98.75 366 MET B O 1
ATOM 7019 N N . ALA B 1 367 ? 16.203 -0.348 -4.379 1 98.81 367 ALA B N 1
ATOM 7020 C CA . ALA B 1 367 ? 15.625 0.498 -3.338 1 98.81 367 ALA B CA 1
ATOM 7021 C C . ALA B 1 367 ? 15.562 1.954 -3.789 1 98.81 367 ALA B C 1
ATOM 7023 O O . ALA B 1 367 ? 14.594 2.658 -3.494 1 98.81 367 ALA B O 1
ATOM 7024 N N . GLY B 1 368 ? 16.609 2.396 -4.422 1 98.62 368 GLY B N 1
ATOM 7025 C CA . GLY B 1 368 ? 16.609 3.744 -4.969 1 98.62 368 GLY B CA 1
ATOM 7026 C C . GLY B 1 368 ? 15.477 3.992 -5.953 1 98.62 368 GLY B C 1
ATOM 7027 O O . GLY B 1 368 ? 14.805 5.02 -5.883 1 98.62 368 GLY B O 1
ATOM 7028 N N . LEU B 1 369 ? 15.234 3.049 -6.809 1 98.06 369 LEU B N 1
ATOM 7029 C CA . LEU B 1 369 ? 14.18 3.184 -7.816 1 98.06 369 LEU B CA 1
ATOM 7030 C C . LEU B 1 369 ? 12.805 3.178 -7.168 1 98.06 369 LEU B C 1
ATOM 7032 O O . LEU B 1 369 ? 11.883 3.838 -7.652 1 98.06 369 LEU B O 1
ATOM 7036 N N . LEU B 1 370 ? 12.68 2.52 -6 1 98.31 370 LEU B N 1
ATOM 7037 C CA . LEU B 1 370 ? 11.359 2.303 -5.422 1 98.31 370 LEU B CA 1
ATOM 7038 C C . LEU B 1 370 ? 11.148 3.191 -4.199 1 98.31 370 LEU B C 1
ATOM 7040 O O . LEU B 1 370 ? 10.086 3.145 -3.568 1 98.31 370 LEU B O 1
ATOM 7044 N N . HIS B 1 371 ? 12.07 4.016 -3.818 1 97.69 371 HIS B N 1
ATOM 7045 C CA . HIS B 1 371 ? 12.055 4.691 -2.527 1 97.69 371 HIS B CA 1
ATOM 7046 C C . HIS B 1 371 ? 10.859 5.637 -2.414 1 97.69 371 HIS B C 1
ATOM 7048 O O . HIS B 1 371 ? 10.391 5.922 -1.309 1 97.69 371 HIS B O 1
ATOM 7054 N N . ASP B 1 372 ? 10.281 6.059 -3.52 1 96.12 372 ASP B N 1
ATOM 7055 C CA . ASP B 1 372 ? 9.172 7 -3.48 1 96.12 372 ASP B CA 1
ATOM 7056 C C . ASP B 1 372 ? 7.871 6.332 -3.93 1 96.12 372 ASP B C 1
ATOM 7058 O O . ASP B 1 372 ? 6.848 7 -4.094 1 96.12 372 ASP B O 1
ATOM 7062 N N . ALA B 1 373 ? 7.891 5.043 -4.152 1 97.38 373 ALA B N 1
ATOM 7063 C CA . ALA B 1 373 ? 6.723 4.328 -4.66 1 97.38 373 ALA B CA 1
ATOM 7064 C C . ALA B 1 373 ? 5.527 4.504 -3.732 1 97.38 373 ALA B C 1
ATOM 7066 O O . ALA B 1 373 ? 4.383 4.586 -4.191 1 97.38 373 ALA B O 1
ATOM 7067 N N . GLY B 1 374 ? 5.777 4.66 -2.473 1 97.31 374 GLY B N 1
ATOM 7068 C CA . GLY B 1 374 ? 4.738 4.73 -1.458 1 97.31 374 GLY B CA 1
ATOM 7069 C C . GLY B 1 374 ? 3.922 6.008 -1.53 1 97.31 374 GLY B C 1
ATOM 7070 O O . GLY B 1 374 ? 2.857 6.105 -0.916 1 97.31 374 GLY B O 1
ATOM 7071 N N . GLN B 1 375 ? 4.344 7.008 -2.32 1 96.31 375 GLN B N 1
ATOM 7072 C CA . GLN B 1 375 ? 3.582 8.242 -2.49 1 96.31 375 GLN B CA 1
ATOM 7073 C C . GLN B 1 375 ? 2.209 7.957 -3.096 1 96.31 375 GLN B C 1
ATOM 7075 O O . GLN B 1 375 ? 1.274 8.742 -2.916 1 96.31 375 GLN B O 1
ATOM 7080 N N . VAL B 1 376 ? 2.09 6.805 -3.75 1 96.19 376 VAL B N 1
ATOM 7081 C CA . VAL B 1 376 ? 0.812 6.41 -4.336 1 96.19 376 VAL B CA 1
ATOM 7082 C C . VAL B 1 376 ? -0.217 6.188 -3.23 1 96.19 376 VAL B C 1
ATOM 7084 O O . VAL B 1 376 ? -1.404 6.469 -3.414 1 96.19 376 VAL B O 1
ATOM 7087 N N . ILE B 1 377 ? 0.253 5.727 -2.061 1 97.25 377 ILE B N 1
ATOM 7088 C CA . ILE B 1 377 ? -0.618 5.441 -0.926 1 97.25 377 ILE B CA 1
ATOM 7089 C C . ILE B 1 377 ? -0.863 6.723 -0.128 1 97.25 377 ILE B C 1
ATOM 7091 O O . ILE B 1 377 ? -2.01 7.066 0.169 1 97.25 377 ILE B O 1
ATOM 7095 N N . ASN B 1 378 ? 0.16 7.328 0.155 1 96.62 378 ASN B N 1
ATOM 7096 C CA . ASN B 1 378 ? 0.141 8.547 0.955 1 96.62 378 ASN B CA 1
ATOM 7097 C C . ASN B 1 378 ? 1.486 9.266 0.911 1 96.62 378 ASN B C 1
ATOM 7099 O O . ASN B 1 378 ? 2.533 8.648 1.11 1 96.62 378 ASN B O 1
ATOM 7103 N N . TYR B 1 379 ? 1.441 10.523 0.644 1 94.56 379 TYR B N 1
ATOM 7104 C CA . TYR B 1 379 ? 2.666 11.32 0.631 1 94.56 379 TYR B CA 1
ATOM 7105 C C . TYR B 1 379 ? 3.359 11.273 1.988 1 94.56 379 TYR B C 1
ATOM 7107 O O . TYR B 1 379 ? 4.586 11.18 2.062 1 94.56 379 TYR B O 1
ATOM 7115 N N . TYR B 1 380 ? 2.52 11.375 3.018 1 93.38 380 TYR B N 1
ATOM 7116 C CA . TYR B 1 380 ? 3.061 11.289 4.371 1 93.38 380 TYR B CA 1
ATOM 7117 C C . TYR B 1 380 ? 3.527 9.875 4.684 1 93.38 380 TYR B C 1
ATOM 7119 O O . TYR B 1 380 ? 2.846 8.898 4.348 1 93.38 380 TYR B O 1
ATOM 7127 N N . SER B 1 381 ? 4.691 9.734 5.227 1 93.25 381 SER B N 1
ATOM 7128 C CA . SER B 1 381 ? 5.289 8.461 5.602 1 93.25 381 SER B CA 1
ATOM 7129 C C . SER B 1 381 ? 5.523 7.574 4.383 1 93.25 381 SER B C 1
ATOM 7131 O O . SER B 1 381 ? 5.426 6.348 4.469 1 93.25 381 SER B O 1
ATOM 7133 N N . HIS B 1 382 ? 5.766 8.164 3.229 1 94.88 382 HIS B N 1
ATOM 7134 C CA . HIS B 1 382 ? 5.863 7.41 1.982 1 94.88 382 HIS B CA 1
ATOM 7135 C C . HIS B 1 382 ? 7.008 6.398 2.037 1 94.88 382 HIS B C 1
ATOM 7137 O O . HIS B 1 382 ? 6.98 5.387 1.334 1 94.88 382 HIS B O 1
ATOM 7143 N N . ALA B 1 383 ? 8.078 6.617 2.9 1 96.19 383 ALA B N 1
ATOM 7144 C CA . ALA B 1 383 ? 9.148 5.637 3.035 1 96.19 383 ALA B CA 1
ATOM 7145 C C . ALA B 1 383 ? 8.609 4.301 3.541 1 96.19 383 ALA B C 1
ATOM 7147 O O . ALA B 1 383 ? 8.945 3.244 3 1 96.19 383 ALA B O 1
ATOM 7148 N N . ARG B 1 384 ? 7.773 4.391 4.527 1 95.12 384 ARG B N 1
ATOM 7149 C CA . ARG B 1 384 ? 7.168 3.182 5.078 1 95.12 384 ARG B CA 1
ATOM 7150 C C . ARG B 1 384 ? 6.219 2.537 4.074 1 95.12 384 ARG B C 1
ATOM 7152 O O . ARG B 1 384 ? 6.172 1.31 3.959 1 95.12 384 ARG B O 1
ATOM 7159 N N . HIS B 1 385 ? 5.43 3.336 3.398 1 97 385 HIS B N 1
ATOM 7160 C CA . HIS B 1 385 ? 4.531 2.811 2.379 1 97 385 HIS B CA 1
ATOM 7161 C C . HIS B 1 385 ? 5.309 2.182 1.228 1 97 385 HIS B C 1
ATOM 7163 O O . HIS B 1 385 ? 4.887 1.167 0.668 1 97 385 HIS B O 1
ATOM 7169 N N . SER B 1 386 ? 6.461 2.842 0.851 1 97.94 386 SER B N 1
ATOM 7170 C CA . SER B 1 386 ? 7.32 2.266 -0.178 1 97.94 386 SER B CA 1
ATOM 7171 C C . SER B 1 386 ? 7.848 0.897 0.244 1 97.94 386 SER B C 1
ATOM 7173 O O . SER B 1 386 ? 7.949 -0.015 -0.579 1 97.94 386 SER B O 1
ATOM 7175 N N . ALA B 1 387 ? 8.188 0.81 1.494 1 97.38 387 ALA B N 1
ATOM 7176 C CA . ALA B 1 387 ? 8.656 -0.47 2.021 1 97.38 387 ALA B CA 1
ATOM 7177 C C . ALA B 1 387 ? 7.57 -1.539 1.902 1 97.38 387 ALA B C 1
ATOM 7179 O O . ALA B 1 387 ? 7.852 -2.672 1.502 1 97.38 387 ALA B O 1
ATOM 7180 N N . TYR B 1 388 ? 6.348 -1.159 2.248 1 96.5 388 TYR B N 1
ATOM 7181 C CA . TYR B 1 388 ? 5.234 -2.094 2.145 1 96.5 388 TYR B CA 1
ATOM 7182 C C . TYR B 1 388 ? 5.035 -2.545 0.702 1 96.5 388 TYR B C 1
ATOM 7184 O O . TYR B 1 388 ? 4.871 -3.738 0.435 1 96.5 388 TYR B O 1
ATOM 7192 N N . MET B 1 389 ? 5.039 -1.596 -0.185 1 97.88 389 MET B N 1
ATOM 7193 C CA . MET B 1 389 ? 4.867 -1.923 -1.598 1 97.88 389 MET B CA 1
ATOM 7194 C C . MET B 1 389 ? 5.992 -2.826 -2.09 1 97.88 389 MET B C 1
ATOM 7196 O O . MET B 1 389 ? 5.742 -3.826 -2.766 1 97.88 389 MET B O 1
ATOM 7200 N N . THR B 1 390 ? 7.211 -2.512 -1.692 1 98.12 390 THR B N 1
ATOM 7201 C CA . THR B 1 390 ? 8.367 -3.289 -2.123 1 98.12 390 THR B CA 1
ATOM 7202 C C . THR B 1 390 ? 8.281 -4.723 -1.602 1 98.12 390 THR B C 1
ATOM 7204 O O . THR B 1 390 ? 8.547 -5.672 -2.34 1 98.12 390 THR B O 1
ATOM 7207 N N . ALA B 1 391 ? 7.84 -4.848 -0.414 1 97.06 391 ALA B N 1
ATOM 7208 C CA . ALA B 1 391 ? 7.77 -6.16 0.224 1 97.06 391 ALA B CA 1
ATOM 7209 C C . ALA B 1 391 ? 6.684 -7.02 -0.416 1 97.06 391 ALA B C 1
ATOM 7211 O O . ALA B 1 391 ? 6.77 -8.25 -0.404 1 97.06 391 ALA B O 1
ATOM 7212 N N . ASN B 1 392 ? 5.691 -6.383 -1.04 1 96.69 392 ASN B N 1
ATOM 7213 C CA . ASN B 1 392 ? 4.531 -7.141 -1.49 1 96.69 392 ASN B CA 1
ATOM 7214 C C . ASN B 1 392 ? 4.402 -7.117 -3.012 1 96.69 392 ASN B C 1
ATOM 7216 O O . ASN B 1 392 ? 3.568 -7.828 -3.578 1 96.69 392 ASN B O 1
ATOM 7220 N N . ALA B 1 393 ? 5.25 -6.348 -3.652 1 97.25 393 ALA B N 1
ATOM 7221 C CA . ALA B 1 393 ? 5.195 -6.227 -5.109 1 97.25 393 ALA B CA 1
ATOM 7222 C C . ALA B 1 393 ? 5.504 -7.562 -5.777 1 97.25 393 ALA B C 1
ATOM 7224 O O . ALA B 1 393 ? 6.289 -8.359 -5.258 1 97.25 393 ALA B O 1
ATOM 7225 N N . HIS B 1 394 ? 4.832 -7.742 -6.875 1 96.19 394 HIS B N 1
ATOM 7226 C CA . HIS B 1 394 ? 5.09 -8.93 -7.676 1 96.19 394 HIS B CA 1
ATOM 7227 C C . HIS B 1 394 ? 6.32 -8.75 -8.555 1 96.19 394 HIS B C 1
ATOM 7229 O O . HIS B 1 394 ? 6.203 -8.625 -9.773 1 96.19 394 HIS B O 1
ATOM 7235 N N . ILE B 1 395 ? 7.469 -8.797 -7.91 1 97.81 395 ILE B N 1
ATOM 7236 C CA . ILE B 1 395 ? 8.758 -8.578 -8.562 1 97.81 395 ILE B CA 1
ATOM 7237 C C . ILE B 1 395 ? 9.578 -9.859 -8.539 1 97.81 395 ILE B C 1
ATOM 7239 O O . ILE B 1 395 ? 9.578 -10.594 -7.543 1 97.81 395 ILE B O 1
ATOM 7243 N N . PHE B 1 396 ? 10.289 -10.133 -9.641 1 97.88 396 PHE B N 1
ATOM 7244 C CA . PHE B 1 396 ? 11.07 -11.359 -9.781 1 97.88 396 PHE B CA 1
ATOM 7245 C C . PHE B 1 396 ? 12.562 -11.062 -9.68 1 97.88 396 PHE B C 1
ATOM 7247 O O . PHE B 1 396 ? 12.977 -9.898 -9.766 1 97.88 396 PHE B O 1
ATOM 7254 N N . GLY B 1 397 ? 13.367 -12.094 -9.445 1 96.88 397 GLY B N 1
ATOM 7255 C CA . GLY B 1 397 ? 14.812 -11.984 -9.57 1 96.88 397 GLY B CA 1
ATOM 7256 C C . GLY B 1 397 ? 15.516 -11.844 -8.234 1 96.88 397 GLY B C 1
ATOM 7257 O O . GLY B 1 397 ? 16.734 -11.656 -8.188 1 96.88 397 GLY B O 1
ATOM 7258 N N . TRP B 1 398 ? 14.75 -11.867 -7.168 1 97.31 398 TRP B N 1
ATOM 7259 C CA . TRP B 1 398 ? 15.375 -11.836 -5.848 1 97.31 398 TRP B CA 1
ATOM 7260 C C . TRP B 1 398 ? 14.75 -12.875 -4.93 1 97.31 398 TRP B C 1
ATOM 7262 O O . TRP B 1 398 ? 13.672 -13.398 -5.215 1 97.31 398 TRP B O 1
ATOM 7272 N N . SER B 1 399 ? 15.531 -13.336 -3.92 1 97 399 SER B N 1
ATOM 7273 C CA . SER B 1 399 ? 15.023 -14.242 -2.891 1 97 399 SER B CA 1
ATOM 7274 C C . SER B 1 399 ? 14.07 -13.523 -1.943 1 97 399 SER B C 1
ATOM 7276 O O . SER B 1 399 ? 13.984 -12.289 -1.96 1 97 399 SER B O 1
ATOM 7278 N N . HIS B 1 400 ? 13.367 -14.305 -1.117 1 97.19 400 HIS B N 1
ATOM 7279 C CA . HIS B 1 400 ? 12.5 -13.734 -0.093 1 97.19 400 HIS B CA 1
ATOM 7280 C C . HIS B 1 400 ? 13.273 -12.781 0.814 1 97.19 400 HIS B C 1
ATOM 7282 O O . HIS B 1 400 ? 12.82 -11.672 1.09 1 97.19 400 HIS B O 1
ATOM 7288 N N . LYS B 1 401 ? 14.414 -13.219 1.218 1 96.88 401 LYS B N 1
ATOM 7289 C CA . LYS B 1 401 ? 15.258 -12.43 2.107 1 96.88 401 LYS B CA 1
ATOM 7290 C C . LYS B 1 401 ? 15.688 -11.125 1.443 1 96.88 401 LYS B C 1
ATOM 7292 O O . LYS B 1 401 ? 15.656 -10.062 2.07 1 96.88 401 LYS B O 1
ATOM 7297 N N . GLU B 1 402 ? 16.062 -11.188 0.205 1 97.94 402 GLU B N 1
ATOM 7298 C CA . GLU B 1 402 ? 16.5 -10.008 -0.522 1 97.94 402 GLU B CA 1
ATOM 7299 C C . GLU B 1 402 ? 15.375 -8.984 -0.669 1 97.94 402 GLU B C 1
ATOM 7301 O O . GLU B 1 402 ? 15.609 -7.781 -0.575 1 97.94 402 GLU B O 1
ATOM 7306 N N . GLN B 1 403 ? 14.211 -9.445 -0.957 1 98.06 403 GLN B N 1
ATOM 7307 C CA . GLN B 1 403 ? 13.062 -8.547 -1.07 1 98.06 403 GLN B CA 1
ATOM 7308 C C . GLN B 1 403 ? 12.805 -7.82 0.247 1 98.06 403 GLN B C 1
ATOM 7310 O O . GLN B 1 403 ? 12.508 -6.625 0.256 1 98.06 403 GLN B O 1
ATOM 7315 N N . VAL B 1 404 ? 12.945 -8.547 1.367 1 97.88 404 VAL B N 1
ATOM 7316 C CA . VAL B 1 404 ? 12.773 -7.953 2.689 1 97.88 404 VAL B CA 1
ATOM 7317 C C . VAL B 1 404 ? 13.875 -6.926 2.938 1 97.88 404 VAL B C 1
ATOM 7319 O O . VAL B 1 404 ? 13.609 -5.824 3.43 1 97.88 404 VAL B O 1
ATOM 7322 N N . LEU B 1 405 ? 15.102 -7.285 2.576 1 98.31 405 LEU B N 1
ATOM 7323 C CA . LEU B 1 405 ? 16.219 -6.363 2.73 1 98.31 405 LEU B CA 1
ATOM 7324 C C . LEU B 1 405 ? 15.977 -5.074 1.952 1 98.31 405 LEU B C 1
ATOM 7326 O O . LEU B 1 405 ? 16.156 -3.977 2.486 1 98.31 405 LEU B O 1
ATOM 7330 N N . CYS B 1 406 ? 15.555 -5.238 0.737 1 98.5 406 CYS B N 1
ATOM 7331 C CA . CYS B 1 406 ? 15.297 -4.07 -0.101 1 98.5 406 CYS B CA 1
ATOM 7332 C C . CYS B 1 406 ? 14.188 -3.209 0.489 1 98.5 406 CYS B C 1
ATOM 7334 O O . CYS B 1 406 ? 14.289 -1.98 0.501 1 98.5 406 CYS B O 1
ATOM 7336 N N . ALA B 1 407 ? 13.164 -3.848 0.971 1 98.19 407 ALA B N 1
ATOM 7337 C CA . ALA B 1 407 ? 12.062 -3.131 1.604 1 98.19 407 ALA B CA 1
ATOM 7338 C C . ALA B 1 407 ? 12.547 -2.33 2.809 1 98.19 407 ALA B C 1
ATOM 7340 O O . ALA B 1 407 ? 12.125 -1.187 3.01 1 98.19 407 ALA B O 1
ATOM 7341 N N . LEU B 1 408 ? 13.406 -2.889 3.562 1 97.94 408 LEU B N 1
ATOM 7342 C CA . LEU B 1 408 ? 13.906 -2.229 4.766 1 97.94 408 LEU B CA 1
ATOM 7343 C C . LEU B 1 408 ? 14.805 -1.05 4.406 1 97.94 408 LEU B C 1
ATOM 7345 O O . LEU B 1 408 ? 14.773 -0.015 5.074 1 97.94 408 LEU B O 1
ATOM 7349 N N . ILE B 1 409 ? 15.602 -1.197 3.35 1 98.25 409 ILE B N 1
ATOM 7350 C CA . ILE B 1 409 ? 16.422 -0.078 2.887 1 98.25 409 ILE B CA 1
ATOM 7351 C C . ILE B 1 409 ? 15.508 1.099 2.523 1 98.25 409 ILE B C 1
ATOM 7353 O O . ILE B 1 409 ? 15.789 2.24 2.9 1 98.25 409 ILE B O 1
ATOM 7357 N N . THR B 1 410 ? 14.422 0.796 1.854 1 97.5 410 THR B N 1
ATOM 7358 C CA . THR B 1 410 ? 13.453 1.815 1.454 1 97.5 410 THR B CA 1
ATOM 7359 C C . THR B 1 410 ? 12.773 2.426 2.678 1 97.5 410 THR B C 1
ATOM 7361 O O . THR B 1 410 ? 12.523 3.631 2.717 1 97.5 410 THR B O 1
ATOM 7364 N N . ALA B 1 411 ? 12.555 1.645 3.658 1 96.5 411 ALA B N 1
ATOM 7365 C CA . ALA B 1 411 ? 11.844 2.082 4.855 1 96.5 411 ALA B CA 1
ATOM 7366 C C . ALA B 1 411 ? 12.656 3.111 5.633 1 96.5 411 ALA B C 1
ATOM 7368 O O . ALA B 1 411 ? 12.102 4.062 6.188 1 96.5 411 ALA B O 1
ATOM 7369 N N . PHE B 1 412 ? 13.938 2.922 5.676 1 95.19 412 PHE B N 1
ATOM 7370 C CA . PHE B 1 412 ? 14.742 3.613 6.68 1 95.19 412 PHE B CA 1
ATOM 7371 C C . PHE B 1 412 ? 15.523 4.758 6.051 1 95.19 412 PHE B C 1
ATOM 7373 O O . PHE B 1 412 ? 16.359 5.383 6.711 1 95.19 412 PHE B O 1
ATOM 7380 N N . HIS B 1 413 ? 15.18 5.023 4.793 1 93.62 413 HIS B N 1
ATOM 7381 C CA . HIS B 1 413 ? 15.891 6.152 4.207 1 93.62 413 HIS B CA 1
ATOM 7382 C C . HIS B 1 413 ? 15.383 7.477 4.77 1 93.62 413 HIS B C 1
ATOM 7384 O O . HIS B 1 413 ? 16.031 8.516 4.598 1 93.62 413 HIS B O 1
ATOM 7390 N N . HIS B 1 414 ? 14.297 7.438 5.512 1 90.94 414 HIS B N 1
ATOM 7391 C CA . HIS B 1 414 ? 13.828 8.609 6.254 1 90.94 414 HIS B CA 1
ATOM 7392 C C . HIS B 1 414 ? 14.102 8.461 7.746 1 90.94 414 HIS B C 1
ATOM 7394 O O . HIS B 1 414 ? 13.43 9.078 8.57 1 90.94 414 HIS B O 1
ATOM 7400 N N . GLY B 1 415 ? 14.984 7.574 8.086 1 89.94 415 GLY B N 1
ATOM 7401 C CA . GLY B 1 415 ? 15.336 7.383 9.484 1 89.94 415 GLY B CA 1
ATOM 7402 C C . GLY B 1 415 ? 15.141 5.957 9.961 1 89.94 415 GLY B C 1
ATOM 7403 O O . GLY B 1 415 ? 14.094 5.355 9.719 1 89.94 415 GLY B O 1
ATOM 7404 N N . PHE B 1 416 ? 16.094 5.531 10.617 1 90.69 416 PHE B N 1
ATOM 7405 C CA . PHE B 1 416 ? 16.047 4.188 11.18 1 90.69 416 PHE B CA 1
ATOM 7406 C C . PHE B 1 416 ? 15.234 4.168 12.469 1 90.69 416 PHE B C 1
ATOM 7408 O O . PHE B 1 416 ? 15.305 5.105 13.266 1 90.69 416 PHE B O 1
ATOM 7415 N N . SER B 1 417 ? 14.422 3.182 12.648 1 87.88 417 SER B N 1
ATOM 7416 C CA . SER B 1 417 ? 13.641 2.988 13.867 1 87.88 417 SER B CA 1
ATOM 7417 C C . SER B 1 417 ? 13.68 1.534 14.32 1 87.88 417 SER B C 1
ATOM 7419 O O . SER B 1 417 ? 13.141 0.653 13.648 1 87.88 417 SER B O 1
ATOM 7421 N N . GLY B 1 418 ? 14.258 1.359 15.484 1 87.25 418 GLY B N 1
ATOM 7422 C CA . GLY B 1 418 ? 14.281 0.021 16.047 1 87.25 418 GLY B CA 1
ATOM 7423 C C . GLY B 1 418 ? 12.891 -0.529 16.328 1 87.25 418 GLY B C 1
ATOM 7424 O O . GLY B 1 418 ? 12.656 -1.728 16.172 1 87.25 418 GLY B O 1
ATOM 7425 N N . LYS B 1 419 ? 12.023 0.355 16.609 1 83.38 419 LYS B N 1
ATOM 7426 C CA . LYS B 1 419 ? 10.648 -0.041 16.891 1 83.38 419 LYS B CA 1
ATOM 7427 C C . LYS B 1 419 ? 9.961 -0.559 15.641 1 83.38 419 LYS B C 1
ATOM 7429 O O . LYS B 1 419 ? 9.266 -1.576 15.68 1 83.38 419 LYS B O 1
ATOM 7434 N N . ILE B 1 420 ? 10.188 0.143 14.586 1 84.75 420 ILE B N 1
ATOM 7435 C CA . ILE B 1 420 ? 9.602 -0.263 13.312 1 84.75 420 ILE B CA 1
ATOM 7436 C C . ILE B 1 420 ? 10.18 -1.605 12.883 1 84.75 420 ILE B C 1
ATOM 7438 O O . ILE B 1 420 ? 9.453 -2.5 12.453 1 84.75 420 ILE B O 1
ATOM 7442 N N . LEU B 1 421 ? 11.453 -1.746 13.055 1 90.19 421 LEU B N 1
ATOM 7443 C CA . LEU B 1 421 ? 12.125 -2.982 12.68 1 90.19 421 LEU B CA 1
ATOM 7444 C C . LEU B 1 421 ? 11.547 -4.172 13.438 1 90.19 421 LEU B C 1
ATOM 7446 O O . LEU B 1 421 ? 11.289 -5.223 12.844 1 90.19 421 LEU B O 1
ATOM 7450 N N . LYS B 1 422 ? 11.266 -3.99 14.672 1 86.94 422 LYS B N 1
ATOM 7451 C CA . LYS B 1 422 ? 10.781 -5.07 15.523 1 86.94 422 LYS B CA 1
ATOM 7452 C C . LYS B 1 422 ? 9.328 -5.418 15.195 1 86.94 422 LYS B C 1
ATOM 7454 O O . LYS B 1 422 ? 8.891 -6.547 15.43 1 86.94 422 LYS B O 1
ATOM 7459 N N . SER B 1 423 ? 8.633 -4.461 14.68 1 83.44 423 SER B N 1
ATOM 7460 C CA . SER B 1 423 ? 7.215 -4.668 14.383 1 83.44 423 SER B CA 1
ATOM 7461 C C . SER B 1 423 ? 7.027 -5.43 13.078 1 83.44 423 SER B C 1
ATOM 7463 O O . SER B 1 423 ? 5.941 -5.945 12.805 1 83.44 423 SER B O 1
ATOM 7465 N N . ILE B 1 424 ? 8.047 -5.555 12.312 1 86.62 424 ILE B N 1
ATOM 7466 C CA . ILE B 1 424 ? 7.984 -6.262 11.039 1 86.62 424 ILE B CA 1
ATOM 7467 C C . ILE B 1 424 ? 8.383 -7.723 11.242 1 86.62 424 ILE B C 1
ATOM 7469 O O . ILE B 1 424 ? 9.562 -8.031 11.391 1 86.62 424 ILE B O 1
ATOM 7473 N N . LYS B 1 425 ? 7.445 -8.602 11.133 1 84.56 425 LYS B N 1
ATOM 7474 C CA . LYS B 1 425 ? 7.652 -10.016 11.414 1 84.56 425 LYS B CA 1
ATOM 7475 C C . LYS B 1 425 ? 8.648 -10.633 10.438 1 84.56 425 LYS B C 1
ATOM 7477 O O . LYS B 1 425 ? 9.398 -11.539 10.797 1 84.56 425 LYS B O 1
ATOM 7482 N N . GLU B 1 426 ? 8.711 -10.125 9.297 1 91.5 426 GLU B N 1
ATOM 7483 C CA . GLU B 1 426 ? 9.539 -10.68 8.234 1 91.5 426 GLU B CA 1
ATOM 7484 C C . GLU B 1 426 ? 11.023 -10.508 8.547 1 91.5 426 GLU B C 1
ATOM 7486 O O . GLU B 1 426 ? 11.867 -11.18 7.949 1 91.5 426 GLU B O 1
ATOM 7491 N N . THR B 1 427 ? 11.359 -9.648 9.477 1 92.75 427 THR B N 1
ATOM 7492 C CA . THR B 1 427 ? 12.758 -9.406 9.812 1 92.75 427 THR B CA 1
ATOM 7493 C C . THR B 1 427 ? 13.367 -10.617 10.523 1 92.75 427 THR B C 1
ATOM 7495 O O . THR B 1 427 ? 14.586 -10.719 10.648 1 92.75 427 THR B O 1
ATOM 7498 N N . GLN B 1 428 ? 12.531 -11.547 10.945 1 91.62 428 GLN B N 1
ATOM 7499 C CA . GLN B 1 428 ? 12.977 -12.734 11.664 1 91.62 428 GLN B CA 1
ATOM 7500 C C . GLN B 1 428 ? 13.891 -13.594 10.805 1 91.62 428 GLN B C 1
ATOM 7502 O O . GLN B 1 428 ? 14.688 -14.383 11.32 1 91.62 428 GLN B O 1
ATOM 7507 N N . ILE B 1 429 ? 13.812 -13.453 9.523 1 94.12 429 ILE B N 1
ATOM 7508 C CA . ILE B 1 429 ? 14.594 -14.312 8.641 1 94.12 429 ILE B CA 1
ATOM 7509 C C . ILE B 1 429 ? 15.953 -13.68 8.359 1 94.12 429 ILE B C 1
ATOM 7511 O O . ILE B 1 429 ? 16.781 -14.25 7.656 1 94.12 429 ILE B O 1
ATOM 7515 N N . LEU B 1 430 ? 16.25 -12.492 8.945 1 96.25 430 LEU B N 1
ATOM 7516 C CA . LEU B 1 430 ? 17.484 -11.766 8.672 1 96.25 430 LEU B CA 1
ATOM 7517 C C . LEU B 1 430 ? 18.484 -11.945 9.812 1 96.25 430 LEU B C 1
ATOM 7519 O O . LEU B 1 430 ? 18.078 -12.117 10.969 1 96.25 430 LEU B O 1
ATOM 7523 N N . THR B 1 431 ? 19.75 -11.906 9.523 1 96.25 431 THR B N 1
ATOM 7524 C CA . THR B 1 431 ? 20.828 -11.906 10.508 1 96.25 431 THR B CA 1
ATOM 7525 C C . THR B 1 431 ? 21.141 -10.484 10.969 1 96.25 431 THR B C 1
ATOM 7527 O O . THR B 1 431 ? 20.75 -9.516 10.312 1 96.25 431 THR B O 1
ATOM 7530 N N . GLU B 1 432 ? 21.812 -10.359 12.023 1 95.19 432 GLU B N 1
ATOM 7531 C CA . GLU B 1 432 ? 22.234 -9.055 12.523 1 95.19 432 GLU B CA 1
ATOM 7532 C C . GLU B 1 432 ? 23.156 -8.352 11.523 1 95.19 432 GLU B C 1
ATOM 7534 O O . GLU B 1 432 ? 23.094 -7.129 11.375 1 95.19 432 GLU B O 1
ATOM 7539 N N . LYS B 1 433 ? 24 -9.117 10.906 1 95.75 433 LYS B N 1
ATOM 7540 C CA . LYS B 1 433 ? 24.906 -8.555 9.898 1 95.75 433 LYS B CA 1
ATOM 7541 C C . LYS B 1 433 ? 24.125 -7.949 8.734 1 95.75 433 LYS B C 1
ATOM 7543 O O . LYS B 1 433 ? 24.484 -6.891 8.227 1 95.75 433 LYS B O 1
ATOM 7548 N N . GLU B 1 434 ? 23.109 -8.625 8.352 1 96.38 434 GLU B N 1
ATOM 7549 C CA . GLU B 1 434 ? 22.266 -8.125 7.27 1 96.38 434 GLU B CA 1
ATOM 7550 C C . GLU B 1 434 ? 21.531 -6.859 7.684 1 96.38 434 GLU B C 1
ATOM 7552 O O . GLU B 1 434 ? 21.375 -5.934 6.883 1 96.38 434 GLU B O 1
ATOM 7557 N N . ILE B 1 435 ? 21.078 -6.793 8.906 1 96.06 435 ILE B N 1
ATOM 7558 C CA . ILE B 1 435 ? 20.422 -5.602 9.43 1 96.06 435 ILE B CA 1
ATOM 7559 C C . ILE B 1 435 ? 21.406 -4.43 9.438 1 96.06 435 ILE B C 1
ATOM 7561 O O . ILE B 1 435 ? 21.031 -3.303 9.102 1 96.06 435 ILE B O 1
ATOM 7565 N N . ASP B 1 436 ? 22.594 -4.691 9.789 1 95.5 436 ASP B N 1
ATOM 7566 C CA . ASP B 1 436 ? 23.609 -3.654 9.781 1 95.5 436 ASP B CA 1
ATOM 7567 C C . ASP B 1 436 ? 23.844 -3.115 8.375 1 95.5 436 ASP B C 1
ATOM 7569 O O . ASP B 1 436 ? 24.047 -1.912 8.188 1 95.5 436 ASP B O 1
ATOM 7573 N N . ARG B 1 437 ? 23.891 -4.02 7.434 1 96.56 437 ARG B N 1
ATOM 7574 C CA . ARG B 1 437 ? 24.062 -3.6 6.043 1 96.56 437 ARG B CA 1
ATOM 7575 C C . ARG B 1 437 ? 22.891 -2.723 5.602 1 96.56 437 ARG B C 1
ATOM 7577 O O . ARG B 1 437 ? 23.078 -1.754 4.859 1 96.56 437 ARG B O 1
ATOM 7584 N N . VAL B 1 438 ? 21.703 -3.094 6.043 1 96.94 438 VAL B N 1
ATOM 7585 C CA . VAL B 1 438 ? 20.516 -2.303 5.742 1 96.94 438 VAL B CA 1
ATOM 7586 C C . VAL B 1 438 ? 20.672 -0.889 6.297 1 96.94 438 VAL B C 1
ATOM 7588 O O . VAL B 1 438 ? 20.359 0.091 5.617 1 96.94 438 VAL B O 1
ATOM 7591 N N . LYS B 1 439 ? 21.141 -0.774 7.488 1 96.25 439 LYS B N 1
ATOM 7592 C CA . LYS B 1 439 ? 21.359 0.529 8.109 1 96.25 439 LYS B CA 1
ATOM 7593 C C . LYS B 1 439 ? 22.297 1.393 7.273 1 96.25 439 LYS B C 1
ATOM 7595 O O . LYS B 1 439 ? 22 2.559 7.004 1 96.25 439 LYS B O 1
ATOM 7600 N N . ILE B 1 440 ? 23.344 0.83 6.855 1 96.12 440 ILE B N 1
ATOM 7601 C CA . ILE B 1 440 ? 24.359 1.543 6.078 1 96.12 440 ILE B CA 1
ATOM 7602 C C . ILE B 1 440 ? 23.766 1.968 4.734 1 96.12 440 ILE B C 1
ATOM 7604 O O . ILE B 1 440 ? 23.875 3.129 4.34 1 96.12 440 ILE B O 1
ATOM 7608 N N . LEU B 1 441 ? 23.125 1.036 4.043 1 97.75 441 LEU B N 1
ATOM 7609 C CA . LEU B 1 441 ? 22.578 1.317 2.721 1 97.75 441 LEU B CA 1
ATOM 7610 C C . LEU B 1 441 ? 21.453 2.342 2.807 1 97.75 441 LEU B C 1
ATOM 7612 O O . LEU B 1 441 ? 21.312 3.182 1.918 1 97.75 441 LEU B O 1
ATOM 7616 N N . SER B 1 442 ? 20.656 2.252 3.859 1 97.31 442 SER B N 1
ATOM 7617 C CA . SER B 1 442 ? 19.609 3.246 4.059 1 97.31 442 SER B CA 1
ATOM 7618 C C . SER B 1 442 ? 20.203 4.633 4.285 1 97.31 442 SER B C 1
ATOM 7620 O O . SER B 1 442 ? 19.609 5.637 3.883 1 97.31 442 SER B O 1
ATOM 7622 N N . ALA B 1 443 ? 21.312 4.688 4.953 1 96 443 ALA B N 1
ATOM 7623 C CA . ALA B 1 443 ? 21.984 5.961 5.176 1 96 443 ALA B CA 1
ATOM 7624 C C . ALA B 1 443 ? 22.469 6.559 3.855 1 96 443 ALA B C 1
ATOM 7626 O O . ALA B 1 443 ? 22.391 7.77 3.646 1 96 443 ALA B O 1
ATOM 7627 N N . PHE B 1 444 ? 23.016 5.695 2.963 1 96.75 444 PHE B N 1
ATOM 7628 C CA . PHE B 1 444 ? 23.422 6.16 1.641 1 96.75 444 PHE B CA 1
ATOM 7629 C C . PHE B 1 444 ? 22.234 6.75 0.888 1 96.75 444 PHE B C 1
ATOM 7631 O O . PHE B 1 444 ? 22.344 7.82 0.287 1 96.75 444 PHE B O 1
ATOM 7638 N N . LEU B 1 445 ? 21.172 6.035 0.938 1 97.81 445 LEU B N 1
ATOM 7639 C CA . LEU B 1 445 ? 19.984 6.473 0.234 1 97.81 445 LEU B CA 1
ATOM 7640 C C . LEU B 1 445 ? 19.422 7.758 0.843 1 97.81 445 LEU B C 1
ATOM 7642 O O . LEU B 1 445 ? 18.984 8.656 0.12 1 97.81 445 LEU B O 1
ATOM 7646 N N . ALA B 1 446 ? 19.438 7.848 2.166 1 96.62 446 ALA B N 1
ATOM 7647 C CA . ALA B 1 446 ? 18.984 9.047 2.865 1 96.62 446 ALA B CA 1
ATOM 7648 C C . ALA B 1 446 ? 19.844 10.258 2.486 1 96.62 446 ALA B C 1
ATOM 7650 O O . ALA B 1 446 ? 19.312 11.344 2.242 1 96.62 446 ALA B O 1
ATOM 7651 N N . LEU B 1 447 ? 21.125 10.039 2.492 1 95.94 447 LEU B N 1
ATOM 7652 C CA . LEU B 1 447 ? 22.031 11.117 2.115 1 95.94 447 LEU B CA 1
ATOM 7653 C C . LEU B 1 447 ? 21.812 11.547 0.67 1 95.94 447 LEU B C 1
ATOM 7655 O O . LEU B 1 447 ? 21.797 12.742 0.367 1 95.94 447 LEU B O 1
ATOM 7659 N N . ALA B 1 448 ? 21.641 10.586 -0.193 1 97.31 448 ALA B N 1
ATOM 7660 C CA . ALA B 1 448 ? 21.375 10.867 -1.6 1 97.31 448 ALA B CA 1
ATOM 7661 C C . ALA B 1 448 ? 20.109 11.703 -1.757 1 97.31 448 ALA B C 1
ATOM 7663 O O . ALA B 1 448 ? 20.078 12.672 -2.516 1 97.31 448 ALA B O 1
ATOM 7664 N N . GLU B 1 449 ? 19.078 11.32 -1.1 1 95.56 449 GLU B N 1
ATOM 7665 C CA . GLU B 1 449 ? 17.812 12.055 -1.166 1 95.56 449 GLU B CA 1
ATOM 7666 C C . GLU B 1 449 ? 17.984 13.477 -0.651 1 95.56 449 GLU B C 1
ATOM 7668 O O . GLU B 1 449 ? 17.438 14.422 -1.223 1 95.56 449 GLU B O 1
ATOM 7673 N N . SER B 1 450 ? 18.688 13.617 0.445 1 93.62 450 SER B N 1
ATOM 7674 C CA . SER B 1 450 ? 18.922 14.945 1.006 1 93.62 450 SER B CA 1
ATOM 7675 C C . SER B 1 450 ? 19.672 15.836 0.019 1 93.62 450 SER B C 1
ATOM 7677 O O . SER B 1 450 ? 19.438 17.031 -0.052 1 93.62 450 SER B O 1
ATOM 7679 N N . LEU B 1 451 ? 20.578 15.25 -0.708 1 94.62 451 LEU B N 1
ATOM 7680 C CA . LEU B 1 451 ? 21.391 15.984 -1.661 1 94.62 451 LEU B CA 1
ATOM 7681 C C . LEU B 1 451 ? 20.562 16.453 -2.846 1 94.62 451 LEU B C 1
ATOM 7683 O O . LEU B 1 451 ? 20.984 17.359 -3.582 1 94.62 451 LEU B O 1
ATOM 7687 N N . ASP B 1 452 ? 19.406 15.836 -3.014 1 93.12 452 ASP B N 1
ATOM 7688 C CA . ASP B 1 452 ? 18.5 16.281 -4.066 1 93.12 452 ASP B CA 1
ATOM 7689 C C . ASP B 1 452 ? 17.141 16.656 -3.492 1 93.12 452 ASP B C 1
ATOM 7691 O O . ASP B 1 452 ? 16.109 16.5 -4.156 1 93.12 452 ASP B O 1
ATOM 7695 N N . GLU B 1 453 ? 17.125 17.125 -2.336 1 87.44 453 GLU B N 1
ATOM 7696 C CA . GLU B 1 453 ? 15.906 17.484 -1.614 1 87.44 453 GLU B CA 1
ATOM 7697 C C . GLU B 1 453 ? 15.047 18.453 -2.43 1 87.44 453 GLU B C 1
ATOM 7699 O O . GLU B 1 453 ? 13.82 18.406 -2.369 1 87.44 453 GLU B O 1
ATOM 7704 N N . ASN B 1 454 ? 15.695 19.328 -3.158 1 81.38 454 ASN B N 1
ATOM 7705 C CA . ASN B 1 454 ? 14.961 20.344 -3.91 1 81.38 454 ASN B CA 1
ATOM 7706 C C . ASN B 1 454 ? 14.68 19.891 -5.34 1 81.38 454 ASN B C 1
ATOM 7708 O O . ASN B 1 454 ? 14.102 20.625 -6.129 1 81.38 454 ASN B O 1
ATOM 7712 N N . HIS B 1 455 ? 15.109 18.734 -5.754 1 87.19 455 HIS B N 1
ATOM 7713 C CA . HIS B 1 455 ? 14.828 18.094 -7.035 1 87.19 455 HIS B CA 1
ATOM 7714 C C . HIS B 1 455 ? 15.461 18.875 -8.188 1 87.19 455 HIS B C 1
ATOM 7716 O O . HIS B 1 455 ? 14.906 18.922 -9.289 1 87.19 455 HIS B O 1
ATOM 7722 N N . GLU B 1 456 ? 16.609 19.516 -7.926 1 85.81 456 GLU B N 1
ATOM 7723 C CA . GLU B 1 456 ? 17.234 20.344 -8.953 1 85.81 456 GLU B CA 1
ATOM 7724 C C . GLU B 1 456 ? 18.422 19.625 -9.594 1 85.81 456 GLU B C 1
ATOM 7726 O O . GLU B 1 456 ? 18.922 20.062 -10.633 1 85.81 456 GLU B O 1
ATOM 7731 N N . GLN B 1 457 ? 18.797 18.562 -8.961 1 90.12 457 GLN B N 1
ATOM 7732 C CA . GLN B 1 457 ? 19.922 17.812 -9.5 1 90.12 457 GLN B CA 1
ATOM 7733 C C . GLN B 1 457 ? 21.141 18.719 -9.672 1 90.12 457 GLN B C 1
ATOM 7735 O O . GLN B 1 457 ? 21.75 18.75 -10.742 1 90.12 457 GLN B O 1
ATOM 7740 N N . CYS B 1 458 ? 21.562 19.297 -8.562 1 89.56 458 CYS B N 1
ATOM 7741 C CA . CYS B 1 458 ? 22.578 20.344 -8.625 1 89.56 458 CYS B CA 1
ATOM 7742 C C . CYS B 1 458 ? 23.969 19.766 -8.352 1 89.56 458 CYS B C 1
ATOM 7744 O O . CYS B 1 458 ? 24.953 20.5 -8.281 1 89.56 458 CYS B O 1
ATOM 7746 N N . ILE B 1 459 ? 24.078 18.5 -8.219 1 93.88 459 ILE B N 1
ATOM 7747 C CA . ILE B 1 459 ? 25.359 17.875 -7.906 1 93.88 459 ILE B CA 1
ATOM 7748 C C . ILE B 1 459 ? 25.922 17.203 -9.156 1 93.88 459 ILE B C 1
ATOM 7750 O O . ILE B 1 459 ? 25.25 16.359 -9.766 1 93.88 459 ILE B O 1
ATOM 7754 N N . SER B 1 460 ? 27.109 17.578 -9.516 1 93.56 460 SER B N 1
ATOM 7755 C CA . SER B 1 460 ? 27.719 17 -10.711 1 93.56 460 SER B CA 1
ATOM 7756 C C . SER B 1 460 ? 28.531 15.766 -10.367 1 93.56 460 SER B C 1
ATOM 7758 O O . SER B 1 460 ? 28.703 14.875 -11.203 1 93.56 460 SER B O 1
ATOM 7760 N N . GLN B 1 461 ? 29.094 15.836 -9.133 1 94.5 461 GLN B N 1
ATOM 7761 C CA . GLN B 1 461 ? 29.969 14.75 -8.727 1 94.5 461 GLN B CA 1
ATOM 7762 C C . GLN B 1 461 ? 30.094 14.68 -7.203 1 94.5 461 GLN B C 1
ATOM 7764 O O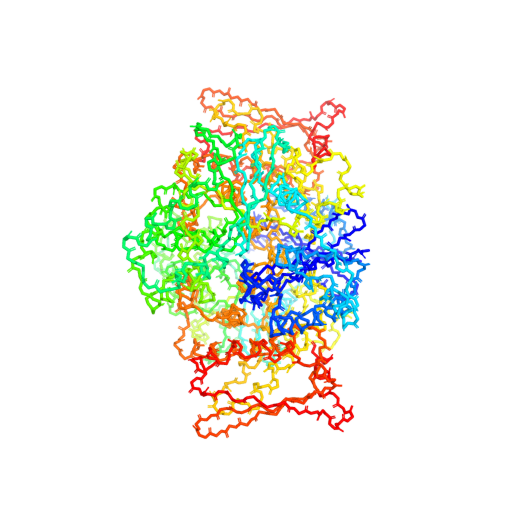 . GLN B 1 461 ? 30.016 15.703 -6.52 1 94.5 461 GLN B O 1
ATOM 7769 N N . VAL B 1 462 ? 30.203 13.445 -6.746 1 96.12 462 VAL B N 1
ATOM 7770 C CA . VAL B 1 462 ? 30.562 13.242 -5.348 1 96.12 462 VAL B CA 1
ATOM 7771 C C . VAL B 1 462 ? 31.828 12.398 -5.254 1 96.12 462 VAL B C 1
ATOM 7773 O O . VAL B 1 462 ? 32 11.438 -6.016 1 96.12 462 VAL B O 1
ATOM 7776 N N . ILE B 1 463 ? 32.75 12.781 -4.453 1 96.81 463 ILE B N 1
ATOM 7777 C CA . ILE B 1 463 ? 33.969 12.023 -4.168 1 96.81 463 ILE B CA 1
ATOM 7778 C C . ILE B 1 463 ? 34 11.609 -2.699 1 96.81 463 ILE B C 1
ATOM 7780 O O . ILE B 1 463 ? 33.969 12.461 -1.808 1 96.81 463 ILE B O 1
ATOM 7784 N N . CYS B 1 464 ? 34 10.312 -2.52 1 96.19 464 CYS B N 1
ATOM 7785 C CA . CYS B 1 464 ? 33.938 9.758 -1.173 1 96.19 464 CYS B CA 1
ATOM 7786 C C . CYS B 1 464 ? 35.312 9.203 -0.766 1 96.19 464 CYS B C 1
ATOM 7788 O O . CYS B 1 464 ? 35.906 8.398 -1.491 1 96.19 464 CYS B O 1
ATOM 7790 N N . THR B 1 465 ? 35.812 9.625 0.326 1 94.69 465 THR B N 1
ATOM 7791 C CA . THR B 1 465 ? 37.062 9.125 0.884 1 94.69 465 THR B CA 1
ATOM 7792 C C . THR B 1 465 ? 36.875 8.719 2.346 1 94.69 465 THR B C 1
ATOM 7794 O O . THR B 1 465 ? 35.844 9.008 2.947 1 94.69 465 THR B O 1
ATOM 7797 N N . SER B 1 466 ? 37.844 7.902 2.805 1 90.94 466 SER B N 1
ATOM 7798 C CA . SER B 1 466 ? 37.75 7.477 4.199 1 90.94 466 SER B CA 1
ATOM 7799 C C . SER B 1 466 ? 39.094 7.574 4.887 1 90.94 466 SER B C 1
ATOM 7801 O O . SER B 1 466 ? 40.156 7.457 4.234 1 90.94 466 SER B O 1
ATOM 7803 N N . THR B 1 467 ? 39.031 7.965 6.117 1 87.12 467 THR B N 1
ATOM 7804 C CA . THR B 1 467 ? 40.156 7.797 7.043 1 87.12 467 THR B CA 1
ATOM 7805 C C . THR B 1 467 ? 39.844 6.703 8.062 1 87.12 467 THR B C 1
ATOM 7807 O O . THR B 1 467 ? 38.75 6.168 8.094 1 87.12 467 THR B O 1
ATOM 7810 N N . PRO B 1 468 ? 40.844 6.297 8.82 1 82.94 468 PRO B N 1
ATOM 7811 C CA . PRO B 1 468 ? 40.562 5.266 9.82 1 82.94 468 PRO B CA 1
ATOM 7812 C C . PRO B 1 468 ? 39.469 5.688 10.797 1 82.94 468 PRO B C 1
ATOM 7814 O O . PRO B 1 468 ? 38.781 4.832 11.398 1 82.94 468 PRO B O 1
ATOM 7817 N N . SER B 1 469 ? 39.188 7 10.875 1 86 469 SER B N 1
ATOM 7818 C CA . SER B 1 469 ? 38.281 7.43 11.922 1 86 469 SER B CA 1
ATOM 7819 C C . SER B 1 469 ? 37.094 8.203 11.344 1 86 469 SER B C 1
ATOM 7821 O O . SER B 1 469 ? 36.219 8.648 12.086 1 86 469 SER B O 1
ATOM 7823 N N . SER B 1 470 ? 37.062 8.352 10.031 1 90.06 470 SER B N 1
ATOM 7824 C CA . SER B 1 470 ? 36 9.188 9.523 1 90.06 470 SER B CA 1
ATOM 7825 C C . SER B 1 470 ? 35.75 8.922 8.047 1 90.06 470 SER B C 1
ATOM 7827 O O . SER B 1 470 ? 36.594 8.391 7.344 1 90.06 470 SER B O 1
ATOM 7829 N N . LEU B 1 471 ? 34.531 9.219 7.664 1 92.31 471 LEU B N 1
ATOM 7830 C CA . LEU B 1 471 ? 34.125 9.266 6.258 1 92.31 471 LEU B CA 1
ATOM 7831 C C . LEU B 1 471 ? 34.031 10.703 5.766 1 92.31 471 LEU B C 1
ATOM 7833 O O . LEU B 1 471 ? 33.594 11.586 6.496 1 92.31 471 LEU B O 1
ATOM 7837 N N . ASN B 1 472 ? 34.562 10.891 4.578 1 94.56 472 ASN B N 1
ATOM 7838 C CA . ASN B 1 472 ? 34.531 12.211 3.973 1 94.56 472 ASN B CA 1
ATOM 7839 C C . ASN B 1 472 ? 33.844 12.188 2.607 1 94.56 472 ASN B C 1
ATOM 7841 O O . ASN B 1 472 ? 34.031 11.25 1.833 1 94.56 472 ASN B O 1
ATOM 7845 N N . ILE B 1 473 ? 33.031 13.203 2.357 1 95.44 473 ILE B N 1
ATOM 7846 C CA . ILE B 1 473 ? 32.406 13.32 1.046 1 95.44 473 ILE B CA 1
ATOM 7847 C C . ILE B 1 473 ? 32.594 14.742 0.507 1 95.44 473 ILE B C 1
ATOM 7849 O O . ILE B 1 473 ? 32.281 15.719 1.185 1 95.44 473 ILE B O 1
ATOM 7853 N N . HIS B 1 474 ? 33.25 14.852 -0.658 1 96.06 474 HIS B N 1
ATOM 7854 C CA . HIS B 1 474 ? 33.344 16.094 -1.415 1 96.06 474 HIS B CA 1
ATOM 7855 C C . HIS B 1 474 ? 32.25 16.188 -2.471 1 96.06 474 HIS B C 1
ATOM 7857 O O . HIS B 1 474 ? 32.156 15.336 -3.355 1 96.06 474 HIS B O 1
ATOM 7863 N N . ILE B 1 475 ? 31.469 17.219 -2.334 1 95.75 475 ILE B N 1
ATOM 7864 C CA . ILE B 1 475 ? 30.328 17.422 -3.229 1 95.75 475 ILE B CA 1
ATOM 7865 C C . ILE B 1 475 ? 30.625 18.547 -4.207 1 95.75 475 ILE B C 1
ATOM 7867 O O . ILE B 1 475 ? 30.906 19.672 -3.791 1 95.75 475 ILE B O 1
ATOM 7871 N N . TYR B 1 476 ? 30.5 18.25 -5.453 1 94.81 476 TYR B N 1
ATOM 7872 C CA . TYR B 1 476 ? 30.75 19.25 -6.496 1 94.81 476 TYR B CA 1
ATOM 7873 C C . TYR B 1 476 ? 29.422 19.719 -7.109 1 94.81 476 TYR B C 1
ATOM 7875 O O . TYR B 1 476 ? 28.625 18.906 -7.562 1 94.81 476 TYR B O 1
ATOM 7883 N N . LEU B 1 477 ? 29.297 21.016 -7.141 1 92.25 477 LEU B N 1
ATOM 7884 C CA . LEU B 1 477 ? 28.031 21.641 -7.516 1 92.25 477 LEU B CA 1
ATOM 7885 C C . LEU B 1 477 ? 28.078 22.141 -8.953 1 92.25 477 LEU B C 1
ATOM 7887 O O . LEU B 1 477 ? 29.094 22.656 -9.406 1 92.25 477 LEU B O 1
ATOM 7891 N N . ASN B 1 478 ? 26.984 21.969 -9.633 1 87.44 478 ASN B N 1
ATOM 7892 C CA . ASN B 1 478 ? 26.875 22.5 -10.984 1 87.44 478 ASN B CA 1
ATOM 7893 C C . ASN B 1 478 ? 26.156 23.844 -11 1 87.44 478 ASN B C 1
ATOM 7895 O O . ASN B 1 478 ? 26.047 24.484 -12.055 1 87.44 478 ASN B O 1
ATOM 7899 N N . ARG B 1 479 ? 25.688 24.219 -9.852 1 80.69 479 ARG B N 1
ATOM 7900 C CA . ARG B 1 479 ? 25.047 25.531 -9.688 1 80.69 479 ARG B CA 1
ATOM 7901 C C . ARG B 1 479 ? 25.375 26.141 -8.328 1 80.69 479 ARG B C 1
ATOM 7903 O O . ARG B 1 479 ? 25.859 25.438 -7.434 1 80.69 479 ARG B O 1
ATOM 7910 N N . ASP B 1 480 ? 25.078 27.359 -8.219 1 73 480 ASP B N 1
ATOM 7911 C CA . ASP B 1 480 ? 25.516 28.109 -7.043 1 73 480 ASP B CA 1
ATOM 7912 C C . ASP B 1 480 ? 24.562 27.906 -5.867 1 73 480 ASP B C 1
ATOM 7914 O O . ASP B 1 480 ? 24.969 28.031 -4.707 1 73 480 ASP B O 1
ATOM 7918 N N . ASN B 1 481 ? 23.406 27.656 -6.145 1 72.56 481 ASN B N 1
ATOM 7919 C CA . ASN B 1 481 ? 22.453 27.578 -5.035 1 72.56 481 ASN B CA 1
ATOM 7920 C C . ASN B 1 481 ? 22.344 26.156 -4.5 1 72.56 481 ASN B C 1
ATOM 7922 O O . ASN B 1 481 ? 21.766 25.281 -5.16 1 72.56 481 ASN B O 1
ATOM 7926 N N . PHE B 1 482 ? 23 25.891 -3.285 1 78.44 482 PHE B N 1
ATOM 7927 C CA . PHE B 1 482 ? 22.953 24.562 -2.686 1 78.44 482 PHE B CA 1
ATOM 7928 C C . PHE B 1 482 ? 22.5 24.656 -1.232 1 78.44 482 PHE B C 1
ATOM 7930 O O . PHE B 1 482 ? 22.812 23.766 -0.43 1 78.44 482 PHE B O 1
ATOM 7937 N N . ILE B 1 483 ? 21.797 25.641 -0.895 1 75.75 483 ILE B N 1
ATOM 7938 C CA . ILE B 1 483 ? 21.391 25.891 0.485 1 75.75 483 ILE B CA 1
ATOM 7939 C C . ILE B 1 483 ? 20.469 24.766 0.958 1 75.75 483 ILE B C 1
ATOM 7941 O O . ILE B 1 483 ? 20.625 24.25 2.064 1 75.75 483 ILE B O 1
ATOM 7945 N N . VAL B 1 484 ? 19.594 24.328 0.086 1 79.25 484 VAL B N 1
ATOM 7946 C CA . VAL B 1 484 ? 18.578 23.344 0.466 1 79.25 484 VAL B CA 1
ATOM 7947 C C . VAL B 1 484 ? 19.25 21.984 0.706 1 79.25 484 VAL B C 1
ATOM 7949 O O . VAL B 1 484 ? 19.094 21.406 1.778 1 79.25 484 VAL B O 1
ATOM 7952 N N . PRO B 1 485 ? 20.016 21.516 -0.221 1 86.44 485 PRO B N 1
ATOM 7953 C CA . PRO B 1 485 ? 20.688 20.25 0.045 1 86.44 485 PRO B CA 1
ATOM 7954 C C . PRO B 1 485 ? 21.625 20.312 1.248 1 86.44 485 PRO B C 1
ATOM 7956 O O . PRO B 1 485 ? 21.766 19.344 1.996 1 86.44 485 PRO B O 1
ATOM 7959 N N . ALA B 1 486 ? 22.234 21.469 1.433 1 86.19 486 ALA B N 1
ATOM 7960 C CA . ALA B 1 486 ? 23.156 21.641 2.559 1 86.19 486 ALA B CA 1
ATOM 7961 C C . ALA B 1 486 ? 22.406 21.531 3.889 1 86.19 486 ALA B C 1
ATOM 7963 O O . ALA B 1 486 ? 22.891 20.891 4.824 1 86.19 486 ALA B O 1
ATOM 7964 N N . HIS B 1 487 ? 21.328 22.141 3.918 1 79.62 487 HIS B N 1
ATOM 7965 C CA . HIS B 1 487 ? 20.516 22.078 5.129 1 79.62 487 HIS B CA 1
ATOM 7966 C C . HIS B 1 487 ? 19.984 20.672 5.367 1 79.62 487 HIS B C 1
ATOM 7968 O O . HIS B 1 487 ? 19.984 20.188 6.504 1 79.62 487 HIS B O 1
ATOM 7974 N N . ALA B 1 488 ? 19.516 20.094 4.34 1 86.31 488 ALA B N 1
ATOM 7975 C CA . ALA B 1 488 ? 18.969 18.734 4.441 1 86.31 488 ALA B CA 1
ATOM 7976 C C . ALA B 1 488 ? 20.031 17.75 4.906 1 86.31 488 ALA B C 1
ATOM 7978 O O . ALA B 1 488 ? 19.734 16.859 5.711 1 86.31 488 ALA B O 1
ATOM 7979 N N . THR B 1 489 ? 21.219 17.875 4.41 1 90.19 489 THR B N 1
ATOM 7980 C CA . THR B 1 489 ? 22.297 16.938 4.746 1 90.19 489 THR B CA 1
ATOM 7981 C C . THR B 1 489 ? 22.734 17.125 6.195 1 90.19 489 THR B C 1
ATOM 7983 O O . THR B 1 489 ? 23.094 16.156 6.871 1 90.19 489 THR B O 1
ATOM 7986 N N . LYS B 1 490 ? 22.734 18.312 6.641 1 85.19 490 LYS B N 1
ATOM 7987 C CA . LYS B 1 490 ? 23.125 18.594 8.016 1 85.19 490 LYS B CA 1
ATOM 7988 C C . LYS B 1 490 ? 22.219 17.859 9.008 1 85.19 490 LYS B C 1
ATOM 7990 O O . LYS B 1 490 ? 22.688 17.406 10.055 1 85.19 490 LYS B O 1
ATOM 7995 N N . LYS B 1 491 ? 21.016 17.688 8.672 1 80.25 491 LYS B N 1
ATOM 7996 C CA . LYS B 1 491 ? 20.031 17.062 9.547 1 80.25 491 LYS B CA 1
ATOM 7997 C C . LYS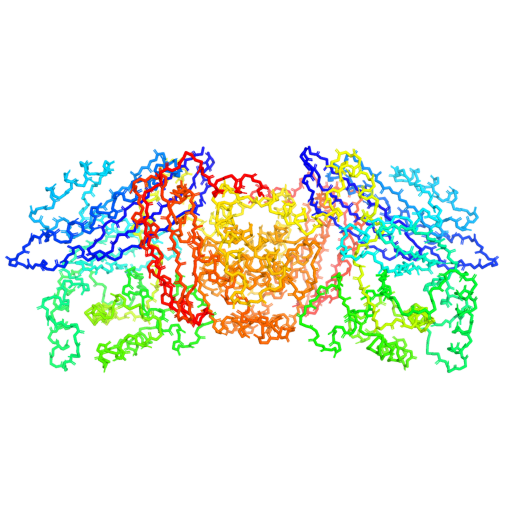 B 1 491 ? 20.297 15.562 9.703 1 80.25 491 LYS B C 1
ATOM 7999 O O . LYS B 1 491 ? 19.875 14.953 10.68 1 80.25 491 LYS B O 1
ATOM 8004 N N . ILE B 1 492 ? 21.016 15.047 8.766 1 86.75 492 ILE B N 1
ATOM 8005 C CA . ILE B 1 492 ? 21.094 13.586 8.805 1 86.75 492 ILE B CA 1
ATOM 8006 C C . ILE B 1 492 ? 22.5 13.156 9.242 1 86.75 492 ILE B C 1
ATOM 8008 O O . ILE B 1 492 ? 22.75 11.969 9.438 1 86.75 492 ILE B O 1
ATOM 8012 N N . ILE B 1 493 ? 23.422 14.086 9.461 1 86.88 493 ILE B N 1
ATOM 8013 C CA . ILE B 1 493 ? 24.828 13.789 9.75 1 86.88 493 ILE B CA 1
ATOM 8014 C C . ILE B 1 493 ? 24.922 12.984 11.047 1 86.88 493 ILE B C 1
ATOM 8016 O O . ILE B 1 493 ? 25.641 11.984 11.109 1 86.88 493 ILE B O 1
ATOM 8020 N N . SER B 1 494 ? 24.156 13.438 12.016 1 83.44 494 SER B N 1
ATOM 8021 C CA . SER B 1 494 ? 24.219 12.75 13.305 1 83.44 494 SER B CA 1
ATOM 8022 C C . SER B 1 494 ? 23.703 11.32 13.195 1 83.44 494 SER B C 1
ATOM 8024 O O . SER B 1 494 ? 24.281 10.398 13.773 1 83.44 494 SER B O 1
ATOM 8026 N N . ALA B 1 495 ? 22.672 11.164 12.5 1 82.56 495 ALA B N 1
ATOM 8027 C CA . ALA B 1 495 ? 22.094 9.836 12.305 1 82.56 495 ALA B CA 1
ATOM 8028 C C . ALA B 1 495 ? 23.031 8.945 11.492 1 82.56 495 ALA B C 1
ATOM 8030 O O . ALA B 1 495 ? 23.109 7.738 11.734 1 82.56 495 ALA B O 1
ATOM 8031 N N . TYR B 1 496 ? 23.688 9.531 10.578 1 85.25 496 TYR B N 1
ATOM 8032 C CA . TYR B 1 496 ? 24.625 8.805 9.727 1 85.25 496 TYR B CA 1
ATOM 8033 C C . TYR B 1 496 ? 25.734 8.172 10.547 1 85.25 496 TYR B C 1
ATOM 8035 O O . TYR B 1 496 ? 26.109 7.02 10.312 1 85.25 496 TYR B O 1
ATOM 8043 N N . GLU B 1 497 ? 26.172 8.898 11.469 1 86.56 497 GLU B N 1
ATOM 8044 C CA . GLU B 1 497 ? 27.25 8.406 12.32 1 86.56 497 GLU B CA 1
ATOM 8045 C C . GLU B 1 497 ? 26.797 7.203 13.141 1 86.56 497 GLU B C 1
ATOM 8047 O O . GLU B 1 497 ? 27.547 6.238 13.305 1 86.56 497 GLU B O 1
ATOM 8052 N N . LYS B 1 498 ? 25.625 7.277 13.617 1 85.12 498 LYS B N 1
ATOM 8053 C CA . LYS B 1 498 ? 25.094 6.195 14.43 1 85.12 498 LYS B CA 1
ATOM 8054 C C . LYS B 1 498 ? 24.859 4.938 13.594 1 85.12 498 LYS B C 1
ATOM 8056 O O . LYS B 1 498 ? 25.094 3.822 14.07 1 85.12 498 LYS B O 1
ATOM 8061 N N . LEU B 1 499 ? 24.469 5.086 12.367 1 86.44 499 LEU B N 1
ATOM 8062 C CA . LEU B 1 499 ? 24.125 3.961 11.508 1 86.44 499 LEU B CA 1
ATOM 8063 C C . LEU B 1 499 ? 25.359 3.367 10.852 1 86.44 499 LEU B C 1
ATOM 8065 O O . LEU B 1 499 ? 25.453 2.152 10.672 1 86.44 499 LEU B O 1
ATOM 8069 N N . CYS B 1 500 ? 26.328 4.227 10.516 1 86.88 500 CYS B N 1
ATOM 8070 C CA . CYS B 1 500 ? 27.469 3.801 9.703 1 86.88 500 CYS B CA 1
ATOM 8071 C C . CYS B 1 500 ? 28.734 3.674 10.547 1 86.88 500 CYS B C 1
ATOM 8073 O O . CYS B 1 500 ? 29.766 3.234 10.047 1 86.88 500 CYS B O 1
ATOM 8075 N N . HIS B 1 501 ? 28.703 4.051 11.758 1 84.19 501 HIS B N 1
ATOM 8076 C CA . HIS B 1 501 ? 29.75 3.824 12.75 1 84.19 501 HIS B CA 1
ATOM 8077 C C . HIS B 1 501 ? 30.906 4.789 12.555 1 84.19 501 HIS B C 1
ATOM 8079 O O . HIS B 1 501 ? 31.891 4.734 13.289 1 84.19 501 HIS B O 1
ATOM 8085 N N . TYR B 1 502 ? 30.875 5.664 11.531 1 87.31 502 TYR B N 1
ATOM 8086 C CA . TYR B 1 502 ? 31.922 6.648 11.273 1 87.31 502 TYR B CA 1
ATOM 8087 C C . TYR B 1 502 ? 31.344 8.055 11.195 1 87.31 502 TYR B C 1
ATOM 8089 O O . TYR B 1 502 ? 30.266 8.258 10.633 1 87.31 502 TYR B O 1
ATOM 8097 N N . PRO B 1 503 ? 32.031 9 11.789 1 90.88 503 PRO B N 1
ATOM 8098 C CA . PRO B 1 503 ? 31.609 10.375 11.555 1 90.88 503 PRO B CA 1
ATOM 8099 C C . PRO B 1 503 ? 31.703 10.781 10.086 1 90.88 503 PRO B C 1
ATOM 8101 O O . PRO B 1 503 ? 32.625 10.359 9.383 1 90.88 503 PRO B O 1
ATOM 8104 N N . LEU B 1 504 ? 30.781 11.555 9.641 1 93.5 504 LEU B N 1
ATOM 8105 C CA . LEU B 1 504 ? 30.719 11.984 8.25 1 93.5 504 LEU B CA 1
ATOM 8106 C C . LEU B 1 504 ? 31.031 13.477 8.133 1 93.5 504 LEU B C 1
ATOM 8108 O O . LEU B 1 504 ? 30.438 14.297 8.836 1 93.5 504 LEU B O 1
ATOM 8112 N N . THR B 1 505 ? 32 13.828 7.336 1 93.06 505 THR B N 1
ATOM 8113 C CA . THR B 1 505 ? 32.312 15.219 7.016 1 93.06 505 THR B CA 1
ATOM 8114 C C . THR B 1 505 ? 31.922 15.531 5.57 1 93.06 505 THR B C 1
ATOM 8116 O O . THR B 1 505 ? 32.281 14.789 4.652 1 93.06 505 THR B O 1
ATOM 8119 N N . ILE B 1 506 ? 31.25 16.609 5.391 1 94.56 506 ILE B N 1
ATOM 8120 C CA . ILE B 1 506 ? 30.797 17.016 4.062 1 94.56 506 ILE B CA 1
ATOM 8121 C C . ILE B 1 506 ? 31.438 18.344 3.678 1 94.56 506 ILE B C 1
ATOM 8123 O O . ILE B 1 506 ? 31.453 19.281 4.465 1 94.56 506 ILE B O 1
ATOM 8127 N N . GLN B 1 507 ? 32.031 18.438 2.527 1 94.31 507 GLN B N 1
ATOM 8128 C CA . GLN B 1 507 ? 32.562 19.656 1.968 1 94.31 507 GLN B CA 1
ATOM 8129 C C . GLN B 1 507 ? 31.969 19.953 0.594 1 94.31 507 GLN B C 1
ATOM 8131 O O . GLN B 1 507 ? 31.719 19.031 -0.19 1 94.31 507 GLN B O 1
ATOM 8136 N N . TRP B 1 508 ? 31.734 21.188 0.335 1 93.75 508 TRP B N 1
ATOM 8137 C CA . TRP B 1 508 ? 31.078 21.625 -0.895 1 93.75 508 TRP B CA 1
ATOM 8138 C C . TRP B 1 508 ? 32.062 22.406 -1.782 1 93.75 508 TRP B C 1
ATOM 8140 O O . TRP B 1 508 ? 32.812 23.234 -1.298 1 93.75 508 TRP B O 1
ATOM 8150 N N . PHE B 1 509 ? 32.031 22.078 -3.07 1 92.5 509 PHE B N 1
ATOM 8151 C CA . PHE B 1 509 ? 32.938 22.703 -4.035 1 92.5 509 PHE B CA 1
ATOM 8152 C C . PHE B 1 509 ? 32.156 23.094 -5.297 1 92.5 509 PHE B C 1
ATOM 8154 O O . PHE B 1 509 ? 31.219 22.406 -5.695 1 92.5 509 PHE B O 1
ATOM 8161 N N . PRO B 1 510 ? 32.531 24.297 -5.93 1 90.44 510 PRO B N 1
ATOM 8162 C CA . PRO B 1 510 ? 32.031 24.547 -7.277 1 90.44 510 PRO B CA 1
ATOM 8163 C C . PRO B 1 510 ? 32.594 23.578 -8.32 1 90.44 510 PRO B C 1
ATOM 8165 O O . PRO B 1 510 ? 33.75 23.188 -8.227 1 90.44 510 PRO B O 1
ATOM 8168 N N . SER B 1 511 ? 31.656 23.188 -9.18 1 83.44 511 SER B N 1
ATOM 8169 C CA . SER B 1 511 ? 32.125 22.266 -10.203 1 83.44 511 SER B CA 1
ATOM 8170 C C . SER B 1 511 ? 32.969 23 -11.25 1 83.44 511 SER B C 1
ATOM 8172 O O . SER B 1 511 ? 32.625 24.094 -11.68 1 83.44 511 SER B O 1
ATOM 8174 N N . SER B 1 512 ? 34.188 22.547 -11.469 1 70.38 512 SER B N 1
ATOM 8175 C CA . SER B 1 512 ? 35.031 23.078 -12.531 1 70.38 512 SER B CA 1
ATOM 8176 C C . SER B 1 512 ? 34.906 22.25 -13.812 1 70.38 512 SER B C 1
ATOM 8178 O O . SER B 1 512 ? 35.406 22.641 -14.859 1 70.38 512 SER B O 1
ATOM 8180 N N . ARG B 1 513 ? 34.188 21.234 -13.734 1 66.19 513 ARG B N 1
ATOM 8181 C CA . ARG B 1 513 ? 34.125 20.281 -14.852 1 66.19 513 ARG B CA 1
ATOM 8182 C C . ARG B 1 513 ? 32.938 20.562 -15.75 1 66.19 513 ARG B C 1
ATOM 8184 O O . ARG B 1 513 ? 31.875 20.984 -15.273 1 66.19 513 ARG B O 1
ATOM 8191 N N . GLN B 1 514 ? 33.219 20.281 -16.906 1 63.72 514 GLN B N 1
ATOM 8192 C CA . GLN B 1 514 ? 32.156 20.391 -17.922 1 63.72 514 GLN B CA 1
ATOM 8193 C C . GLN B 1 514 ? 31.156 19.234 -17.797 1 63.72 514 GLN B C 1
ATOM 8195 O O . GLN B 1 514 ? 29.953 19.422 -18.016 1 63.72 514 GLN B O 1
ATOM 8200 N N . LYS B 1 515 ? 31.641 18.062 -17.297 1 78.06 515 LYS B N 1
ATOM 8201 C CA . LYS B 1 515 ? 30.75 16.906 -17.375 1 78.06 515 LYS B CA 1
ATOM 8202 C C . LYS B 1 515 ? 30.047 16.688 -16.031 1 78.06 515 LYS B C 1
ATOM 8204 O O . LYS B 1 515 ? 30.672 16.75 -14.977 1 78.06 515 LYS B O 1
ATOM 8209 N N . ASP B 1 516 ? 28.781 16.406 -16.078 1 89.19 516 ASP B N 1
ATOM 8210 C CA . ASP B 1 516 ? 27.938 16.047 -14.938 1 89.19 516 ASP B CA 1
ATOM 8211 C C . ASP B 1 516 ? 27.859 14.531 -14.766 1 89.19 516 ASP B C 1
ATOM 8213 O O . ASP B 1 516 ? 27 13.875 -15.375 1 89.19 516 ASP B O 1
ATOM 8217 N N . LEU B 1 517 ? 28.688 13.93 -13.938 1 91.38 517 LEU B N 1
ATOM 8218 C CA . LEU B 1 517 ? 28.844 12.484 -13.812 1 91.38 517 LEU B CA 1
ATOM 8219 C C . LEU B 1 517 ? 27.609 11.852 -13.203 1 91.38 517 LEU B C 1
ATOM 8221 O O . LEU B 1 517 ? 27.203 10.75 -13.602 1 91.38 517 LEU B O 1
ATOM 8225 N N . ILE B 1 518 ? 27.031 12.508 -12.281 1 94.12 518 ILE B N 1
ATOM 8226 C CA . ILE B 1 518 ? 25.844 11.961 -11.625 1 94.12 518 ILE B CA 1
ATOM 8227 C C . ILE B 1 518 ? 24.672 11.922 -12.602 1 94.12 518 ILE B C 1
ATOM 8229 O O . ILE B 1 518 ? 23.938 10.945 -12.656 1 94.12 518 ILE B O 1
ATOM 8233 N N . LYS B 1 519 ? 24.469 12.984 -13.344 1 92.75 519 LYS B N 1
ATOM 8234 C CA . LYS B 1 519 ? 23.406 13.039 -14.336 1 92.75 519 LYS B CA 1
ATOM 8235 C C . LYS B 1 519 ? 23.594 11.969 -15.406 1 92.75 519 LYS B C 1
ATOM 8237 O O . LYS B 1 519 ? 22.609 11.383 -15.883 1 92.75 519 LYS B O 1
ATOM 8242 N N . GLU B 1 520 ? 24.828 11.758 -15.797 1 92.88 520 GLU B N 1
ATOM 8243 C CA . GLU B 1 520 ? 25.109 10.719 -16.781 1 92.88 520 GLU B CA 1
ATOM 8244 C C . GLU B 1 520 ? 24.766 9.336 -16.234 1 92.88 520 GLU B C 1
ATOM 8246 O O . GLU B 1 520 ? 24.172 8.516 -16.938 1 92.88 520 GLU B O 1
ATOM 8251 N N . MET B 1 521 ? 25.141 9.133 -15.031 1 94.38 521 MET B N 1
ATOM 8252 C CA . MET B 1 521 ? 24.812 7.867 -14.391 1 94.38 521 MET B CA 1
ATOM 8253 C C . MET B 1 521 ? 23.297 7.703 -14.258 1 94.38 521 MET B C 1
ATOM 8255 O O . MET B 1 521 ? 22.766 6.621 -14.492 1 94.38 521 MET B O 1
ATOM 8259 N N . ALA B 1 522 ? 22.625 8.719 -13.883 1 94.19 522 ALA B N 1
ATOM 8260 C CA . ALA B 1 522 ? 21.188 8.703 -13.711 1 94.19 522 ALA B CA 1
ATOM 8261 C C . ALA B 1 522 ? 20.469 8.352 -15.016 1 94.19 522 ALA B C 1
ATOM 8263 O O . ALA B 1 522 ? 19.484 7.609 -15.016 1 94.19 522 ALA B O 1
ATOM 8264 N N . ARG B 1 523 ? 20.922 8.852 -16.156 1 90.81 523 ARG B N 1
ATOM 8265 C CA . ARG B 1 523 ? 20.328 8.594 -17.469 1 90.81 523 ARG B CA 1
ATOM 8266 C C . ARG B 1 523 ? 20.453 7.121 -17.844 1 90.81 523 ARG B C 1
ATOM 8268 O O . ARG B 1 523 ? 19.578 6.582 -18.531 1 90.81 523 ARG B O 1
ATOM 8275 N N . SER B 1 524 ? 21.453 6.531 -17.344 1 88.56 524 SER B N 1
ATOM 8276 C CA . SER B 1 524 ? 21.672 5.125 -17.656 1 88.56 524 SER B CA 1
ATOM 8277 C C . SER B 1 524 ? 20.781 4.223 -16.797 1 88.56 524 SER B C 1
ATOM 8279 O O . SER B 1 524 ? 20.578 3.055 -17.125 1 88.56 524 SER B O 1
ATOM 8281 N N . LEU B 1 525 ? 20.359 4.801 -15.805 1 89 525 LEU B N 1
ATOM 8282 C CA . LEU B 1 525 ? 19.531 4.027 -14.891 1 89 525 LEU B CA 1
ATOM 8283 C C . LEU B 1 525 ? 18.062 4.062 -15.32 1 89 525 LEU B C 1
ATOM 8285 O O . LEU B 1 525 ? 17.266 3.248 -14.867 1 89 525 LEU B O 1
#

Nearest PDB structures (foldseek):
  3hi0-assembly1_B  TM=8.760E-01  e=5.870E-27  Agrobacterium fabrum str. C58
  3hi0-assembly1_A  TM=8.641E-01  e=1.097E-26  Agrobacterium fabrum str. C58
  8jgu-assembly1_A  TM=8.945E-01  e=1.434E-22  Deinococcus radiodurans R1 = ATCC 13939 = DSM 20539
  8jgt-assembly1_A  TM=5.656E-01  e=8.567E-28  Deinococcus radiodurans R1 = ATCC 13939 = DSM 20539
  8jgp-assembly1_A  TM=5.416E-01  e=3.967E-28  Deinococcus radiodurans R1 = ATCC 13939 = DSM 20539

pLDDT: mean 94.08, std 4.93, range [63.72, 98.81]

Sequence (1050 aa):
MNRIAIIDLGSNSIRFIIISVSAKGIYQLIYQEKRSIRLAEGMSDDSPFLTDAAQNRAIDCLKVYAHLAKVHQVTKTLAVATAAVRTARNGSSFLKRVHSAANIPMTIISGKQEAALGFSGVIHTIDTSEFLLFDLGGASIEISLVKNKKQLHSVSIPIGAVSLTEKFKSSGLLSAAKIKHIRSYIKSKLQSIPWLPKSPIPVIGIGGTIRNLAKIHQRYSGYPLSKLHNYKVSSQGLFSVIHMILKSSPEERRKIPGLSAERGDIINAGALIVREILTLTKAESLTISGCGLREGLFYHWYDPIYDKNKELQHNMLLSSVRNYYSTLPLKDHDHTRYVTALALSMFDQWRKIYQMPDRMRTLLHMAGLLHDAGQVINYYSHARHSAYMTANAHIFGWSHKEQVLCALITAFHHGFSGKILKSIKETQILTEKEIDRVKILSAFLALAESLDENHEQCISQVICTSTPSSLNIHIYLNRDNFIVPAHATKKIISAYEKLCHYPLTIQWFPSSRQKDLIKEMARSLMNRIAIIDLGSNSIRFIIISVSAKGIYQLIYQEKRSIRLAEGMSDDSPFLTDAAQNRAIDCLKVYAHLAKVHQVTKTLAVATAAVRTARNGSSFLKRVHSAANIPMTIISGKQEAALGFSGVIHTIDTSEFLLFDLGGASIEISLVKNKKQLHSVSIPIGAVSLTEKFKSSGLLSAAKIKHIRSYIKSKLQSIPWLPKSPIPVIGIGGTIRNLAKIHQRYSGYPLSKLHNYKVSSQGLFSVIHMILKSSPEERRKIPGLSAERGDIINAGALIVREILTLTKAESLTISGCGLREGLFYHWYDPIYDKNKELQHNMLLSSVRNYYSTLPLKDHDHTRYVTALALSMFDQWRKIYQMPDRMRTLLHMAGLLHDAGQVINYYSHARHSAYMTANAHIFGWSHKEQVLCALITAFHHGFSGKILKSIKETQILTEKEIDRVKILSAFLALAESLDENHEQCISQVICTSTPSSLNIHIYLNRDNFIVPAHATKKIISAYEKLCHYPLTIQWFPSSRQKDLIKEMARSL

Foldseek 3Di:
DAKEWEWEAEQFKIKIWIWDADPQGQIDTDDIDMDGLNQLPPADPVALAGDPSSLVSVLVVLQVRLVVCVVVVHPYYHAEYEDSLVRHPCSVVSVVVSCVRRVDPYYYDYLVVQLQLQLLFCLLFAQDQFEWEWEAGAQWIKIFTGHRSDTPDIDIDGDHLNHLCVVLVLLWQDDPVSLVVLLVVLLVRVVVPPPQAQEEDAYEYHYDLVQLLQQLLCVVVVQPDNDQAFDKFFLVSSVVSLVVLNRDGLVRQCVRGSHDNSCSRRNNSRSSSVNSSCVNNVYGIYTYHPTGNRSSSVCVVSCVNNNVVVCSNVVVQVVQLVSQLVVAPDDQLLLLLLLLLQLLQQCVQCVVVLVDDPVLSVLLSSLSNQLQSQVSVPNPLSLLSSLVCQLPPPGGHDHNVSSNLSSLLSNDLVHDDPVVCVVRPNCVVPDPSSVLSSLQSSPSSNLSCLQCVVVPSFWLDWHWDDDPAAIEIETEGQDDDRPRSVVSNVVCQVVNCVSVVHRYYYHYHYDPDPGRNSSVSSVVD/DAKEWEWEAEQFKIKIWIWDADPQGQIDTDDIDMDGLNQLPPADPVALAGDPSSLVSVLVVLQVRLVVCVVVVHPYYHAEYEDSLVRHPCSVVSVVVSCVRRVDPYYYDYLVVQLQLQLLFCLLFAQDQFEWEWEAGAQWIKIFTGHRSDTPDIDIDGDHLNHLCVVLVQLWADDPVSLVVLLVVLLVRVVVPPPQAQEEGAYEYHDDLVQLLQQLLCVVVVPPDNDQAFDKFFLVSSVVSLVVLNRDGLVRQCVRGSHDNSCSRRNNSRSSSVNSSCVNNVYGIYTYHPTGNRSSSVCVVSCVNNNVVVCSNVVVQVVQLVSQLVVAPDDQLLLLLLLLLQLLQQCVQCVVVLVDDPVLSVLLSSLSNQLQSQVSVPNPLSLLSSLVCQLPPPGGHDHNVSSNLSSLLSNDLVHDDPVVCVVRPNCVVPDPSSVLSSLQSSPSSNLSCLQCVVVPSFWLDWHWDDDPAAIEIETEGADDDRVRSVVSNVVCQVVNCVSVVHRYYYHYHYDPDPGRNSSVSSVVD

Organism: NCBI:txid592028

Solvent-accessible surface area (backbone atoms only — not comparable to full-atom values): 53386 Å² total; per-residue (Å²): 115,46,26,38,31,38,36,44,40,44,19,37,35,37,37,40,38,32,34,38,30,41,89,87,52,45,59,46,73,77,46,76,49,74,45,82,46,38,35,40,52,86,44,39,94,91,37,46,39,63,37,69,68,24,50,50,48,45,44,55,50,42,36,49,51,42,49,38,38,57,68,70,57,46,73,45,75,48,34,39,32,29,57,38,45,62,66,17,76,48,23,66,61,48,52,53,49,39,30,72,71,33,69,49,77,64,40,76,46,51,51,64,52,49,39,50,24,27,47,46,13,34,56,55,42,44,84,64,44,58,34,38,37,36,39,46,39,23,41,25,28,24,39,32,41,30,50,83,70,35,80,74,46,72,47,54,43,84,51,15,16,48,46,44,15,63,73,65,65,41,40,54,67,60,51,72,66,54,50,51,52,53,49,51,53,51,48,54,61,56,65,66,43,86,79,60,55,80,55,67,49,50,32,36,39,26,40,66,57,56,52,30,54,48,37,28,46,33,61,74,69,60,50,70,64,87,70,53,59,57,35,75,41,43,38,67,58,50,49,51,50,44,52,54,55,51,71,32,41,55,75,53,40,53,66,39,66,50,41,53,68,91,41,44,47,32,45,50,42,31,44,50,50,53,50,50,54,38,60,62,23,52,27,68,37,40,28,32,39,77,41,25,48,67,46,10,53,49,47,64,63,42,29,79,76,68,36,78,81,44,46,50,57,76,39,25,36,61,45,31,46,51,36,55,57,68,71,48,94,74,81,63,60,67,51,34,29,39,28,25,28,43,22,49,53,48,43,72,54,47,29,73,84,68,64,58,60,70,66,54,56,54,39,49,48,52,22,30,68,38,33,63,58,9,42,80,49,20,62,73,66,14,27,53,40,13,14,52,39,49,57,55,35,89,60,36,42,64,49,68,66,53,37,48,47,27,13,50,24,17,31,25,32,80,51,80,48,72,67,60,54,68,70,40,66,64,54,74,80,57,53,70,69,55,51,48,50,33,40,37,52,7,41,37,42,26,49,20,41,19,56,35,65,62,61,70,69,44,51,20,42,75,49,57,49,74,54,100,73,31,35,37,37,42,37,23,22,74,52,86,84,52,65,61,23,51,53,44,39,58,71,43,41,66,57,37,22,71,50,59,74,33,48,66,46,80,46,81,40,78,51,87,62,90,69,45,55,33,57,54,48,17,72,74,100,115,45,26,39,32,39,35,44,40,42,18,37,36,36,37,38,37,32,34,39,29,41,88,87,54,44,59,45,75,76,46,76,48,74,44,83,45,37,37,40,51,86,44,38,94,91,38,46,40,63,36,69,68,24,50,50,49,45,44,56,50,42,38,50,52,40,49,39,37,56,68,68,57,46,72,43,75,49,33,39,30,30,56,39,45,63,67,18,75,49,23,67,61,48,49,53,49,38,29,72,71,34,69,48,78,63,41,75,47,51,52,61,53,48,38,49,24,27,46,46,13,34,55,55,43,43,84,65,44,58,33,39,36,36,39,48,39,24,39,26,26,24,42,32,42,30,51,84,70,33,78,75,45,72,46,57,44,85,50,16,16,50,47,44,15,64,74,65,65,41,42,54,67,60,49,73,67,55,50,52,51,53,47,50,53,50,49,54,63,57,67,66,43,86,80,61,55,80,54,68,49,50,33,37,38,24,41,66,59,56,52,30,54,49,38,27,46,33,61,74,68,60,50,71,64,87,70,53,60,56,35,74,41,44,39,68,59,48,50,52,51,44,51,53,54,51,72,30,41,55,76,51,40,52,66,38,66,51,41,54,70,91,41,44,48,31,45,50,42,32,44,49,52,54,51,49,54,37,58,63,23,52,27,67,36,40,28,32,39,79,41,25,50,69,47,11,53,48,47,65,62,42,29,79,76,66,36,78,82,43,47,49,57,76,38,24,37,61,45,32,47,50,35,56,56,66,70,47,94,73,82,62,59,67,53,33,29,38,28,24,29,45,21,49,53,49,44,71,54,47,30,74,85,68,66,58,60,70,67,55,56,53,37,47,48,54,21,30,68,37,32,63,58,8,43,78,50,20,62,74,67,14,26,52,40,11,14,51,38,50,58,56,36,88,59,37,42,62,49,68,65,52,37,48,47,26,13,48,25,18,31,25,32,81,50,81,47,73,65,61,53,69,70,39,66,63,54,74,81,56,54,70,68,56,52,48,50,32,40,36,52,7,43,38,41,27,49,20,40,20,57,36,63,63,60,72,70,44,50,21,42,76,48,58,49,73,56,101,72,31,36,36,39,42,37,23,22,72,53,87,84,53,65,62,23,51,55,44,40,60,70,44,39,67,57,37,23,71,49,60,74,34,48,64,46,81,47,81,42,81,51,86,60,89,70,45,56,33,56,55,47,17,73,75,97